Protein AF-A0A971FLY2-F1 (afdb_monomer_lite)

pLDDT: mean 79.95, std 14.12, range [25.27, 97.94]

Secondary structure (DSSP, 8-state):
--PPPPSHHHHHHHHHHHHHHHHHHHHHHHHTTT-HHHHHHHHHHHHHHHHHHHHHHT-TT-GGGS-GGGHHHHGGGHHHHHHHHHHHHHTHHHHHT--TTS---HHHHHHHHHHHTHHHHHHHHHHHHHHHHHHTTT-SSHHHHHHHHHHHHHHHHHHHHHHHHHTT--HHHHHHHHHHHHHHHHHHHS---TT-HHHHHHHHHHHHHHHHHHHTTHHHHHHHHHHHHHHHHHHTTTS-GGGEEEEEE-SS-EEEEEEETTEEEEEETTEEEEEES--HHHHHHHHHHHHH-TT--EEEEEESS-HHHHHHHHHSTT--EEEEE-SSTHHHHHHHHHTTTTS-TTEEE--S-HHHHHHH----EEEEEEEPPPS-SHHHHTTSSHHHHHHHHTTEEEEEEEEEEEE--SS---HHHHHHHHHHHHHHTTT-SEEEEE-SSEEEEEEESSS-----HHHHHHHHHTSTT-TTTS-HHHHHHHT-HHHHHHHHHHHHHHHHHS-GGGS--BTTB-HHHHHHHHHHHHHTT-HHHHHHHHHHHHTTTHHHHHHHHHHHHHHHHHHHH--S----THHHHHHHHHHHHHHHHHHHHHHHHHHHHH---TTTHHHHHHHHHHHHHHHHHHHHHHHHH-TTS-HHHHHHHHHHHHHHHHHHHHH-----HHHHHHHHHHHHHHHHHHHHHHHHHHHTTT--HHHHHHHHHHHHHHHHHHHHHHIIIIIHHHHHHHHHHHHHHHHHHHGGGGGSS----------HHHHHHHHHHHHHHHHHHHHHHHHHHHHHHHHHHHTT-HHHHHHHHHTT--EEEEEEE-TTS-EEEEEEEPPBTTB--EEEEEHHHHS---EETTEE-EEEEEE-TT-BEEEEEEEE----HHHHHHHHTTHHHHTT-BTTSS-TTTT-PPPTT-HHHHHHHHHHHHHHHHHHHHHTS----TT----THHHHHHHHHHHHHHHHHHHHHHHHHHHHHS--HHHHHHHHHHHIIIIIIIS-----HHHHHHHHTT-TT--S--HHHIIIIIHHHHHHHH-SHIIIII-HHHHHHHHHHHTSTT------HHHHHHHHHHHHHHHHHHHHHHHHH-SGGGGGG-HHHHHHSS---HHHHHHHHHHHHHHHHSTTHHHHHT-HHHHHHHHHTTT-TTGGGSPPP-GGG-TT---STT-TT-----HHHHHHHHHS--S--HHHHHHHHHHHHHHHHHHHHHHHHHHHHHHHHHHHHTS--------------HHHHHHHHHTTSS-HHHHHHHH--

Structure (mmCIF, N/CA/C/O backbone):
data_AF-A0A971FLY2-F1
#
_entry.id   AF-A0A971FLY2-F1
#
loop_
_atom_site.group_PDB
_atom_site.id
_atom_site.type_symbol
_atom_site.label_atom_id
_atom_site.label_alt_id
_atom_site.label_comp_id
_atom_site.label_asym_id
_atom_site.label_entity_id
_atom_site.label_seq_id
_atom_site.pdbx_PDB_ins_code
_atom_site.Cartn_x
_atom_site.Cartn_y
_atom_site.Cartn_z
_atom_site.occupancy
_atom_site.B_iso_or_equiv
_atom_site.auth_seq_id
_atom_site.auth_comp_id
_atom_site.auth_asym_id
_atom_site.auth_atom_id
_atom_site.pdbx_PDB_model_num
ATOM 1 N N . MET A 1 1 ? 51.383 16.672 13.434 1.00 31.58 1 MET A N 1
ATOM 2 C CA . MET A 1 1 ? 50.067 16.039 13.679 1.00 31.58 1 MET A CA 1
ATOM 3 C C . MET A 1 1 ? 49.059 16.599 12.680 1.00 31.58 1 MET A C 1
ATOM 5 O O . MET A 1 1 ? 48.449 17.626 12.949 1.00 31.58 1 MET A O 1
ATOM 9 N N . ASN A 1 2 ? 48.933 15.978 11.503 1.00 32.06 2 ASN A N 1
ATOM 10 C CA . ASN A 1 2 ? 47.839 16.275 10.571 1.00 32.06 2 ASN A CA 1
ATOM 11 C C . ASN A 1 2 ? 46.543 15.796 11.238 1.00 32.06 2 ASN A C 1
ATOM 13 O O . ASN A 1 2 ? 46.355 14.594 11.411 1.00 32.06 2 ASN A O 1
ATOM 17 N N . GLY A 1 3 ? 45.739 16.735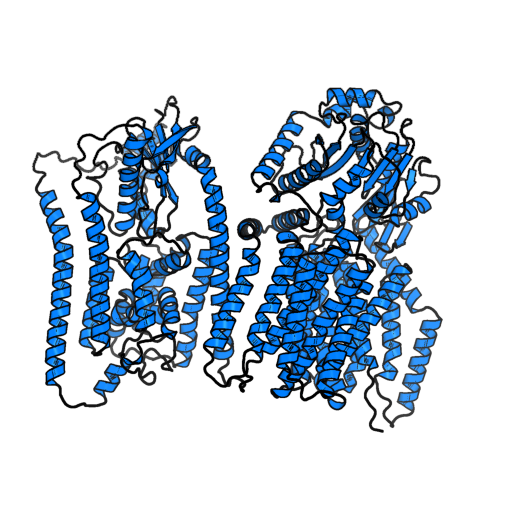 11.741 1.00 44.38 3 GLY A N 1
ATOM 18 C CA . GLY A 1 3 ? 44.607 16.446 12.621 1.00 44.38 3 GLY A CA 1
ATOM 19 C C . GLY A 1 3 ? 43.591 15.523 11.955 1.00 44.38 3 GLY A C 1
ATOM 20 O O . GLY A 1 3 ? 42.981 15.903 10.957 1.00 44.38 3 GLY A O 1
ATOM 21 N N . LYS A 1 4 ? 43.411 14.320 12.516 1.00 54.94 4 LYS A N 1
ATOM 22 C CA . LYS A 1 4 ? 42.285 13.437 12.189 1.00 54.94 4 LYS A CA 1
ATOM 23 C C . LYS A 1 4 ? 41.001 14.248 12.343 1.00 54.94 4 LYS A C 1
ATOM 25 O O . LYS A 1 4 ? 40.797 14.869 13.388 1.00 54.94 4 LYS A O 1
ATOM 30 N N . ARG A 1 5 ? 40.154 14.274 11.316 1.00 67.44 5 ARG A N 1
ATOM 31 C CA . ARG A 1 5 ? 38.862 14.955 11.413 1.00 67.44 5 ARG A CA 1
ATOM 32 C C . ARG A 1 5 ? 37.987 14.223 12.434 1.00 67.44 5 ARG A C 1
ATOM 34 O O . ARG A 1 5 ? 37.950 12.993 12.457 1.00 67.44 5 ARG A O 1
ATOM 41 N N . GLY A 1 6 ? 37.321 14.976 13.310 1.00 68.25 6 GLY A N 1
ATOM 42 C CA . GLY A 1 6 ? 36.473 14.412 14.362 1.00 68.25 6 GLY A CA 1
ATOM 43 C C . GLY A 1 6 ? 35.269 13.655 13.793 1.00 68.25 6 GLY A C 1
ATOM 44 O O . GLY A 1 6 ? 34.722 14.038 12.757 1.00 68.25 6 GLY A O 1
ATOM 45 N N . PHE A 1 7 ? 34.850 12.589 14.483 1.00 81.50 7 PHE A N 1
ATOM 46 C CA . PHE A 1 7 ? 33.647 11.806 14.157 1.00 81.50 7 PHE A CA 1
ATOM 47 C C . PHE A 1 7 ? 32.358 12.437 14.713 1.00 81.50 7 PHE A C 1
ATOM 49 O O . PHE A 1 7 ? 31.273 12.115 14.241 1.00 81.50 7 PHE A O 1
ATOM 56 N N . LEU A 1 8 ? 32.475 13.359 15.676 1.00 83.94 8 LEU A N 1
ATOM 57 C CA . LEU A 1 8 ? 31.347 14.000 16.358 1.00 83.94 8 LEU A CA 1
ATOM 58 C C . LEU A 1 8 ? 30.337 14.673 15.401 1.00 83.94 8 LEU A C 1
ATOM 60 O O . LEU A 1 8 ? 29.145 14.467 15.598 1.00 83.94 8 LEU A O 1
ATOM 64 N N . PRO A 1 9 ? 30.746 15.380 14.323 1.00 86.12 9 PRO A N 1
ATOM 65 C CA . PRO A 1 9 ? 29.791 15.945 13.364 1.00 86.12 9 PRO A CA 1
ATOM 66 C C . PRO A 1 9 ? 28.979 14.888 12.593 1.00 86.12 9 PRO A C 1
ATOM 68 O O . PRO A 1 9 ? 27.854 15.156 12.192 1.00 86.12 9 PRO A O 1
ATOM 71 N N . LEU A 1 10 ? 29.525 13.682 12.390 1.00 89.00 10 LEU A N 1
ATOM 72 C CA . LEU A 1 10 ? 28.806 12.582 11.729 1.00 89.00 10 LEU A CA 1
ATOM 73 C C . LEU A 1 10 ? 27.748 11.981 12.657 1.00 89.00 10 LEU A C 1
ATOM 75 O O . LEU A 1 10 ? 26.639 11.706 12.224 1.00 89.00 10 LEU A O 1
ATOM 79 N N . VAL A 1 11 ? 28.083 11.832 13.942 1.00 91.19 11 VAL A N 1
ATOM 80 C CA . VAL A 1 11 ? 27.124 11.427 14.982 1.00 91.19 11 VAL A CA 1
ATOM 81 C C . VAL A 1 11 ? 26.042 12.500 15.143 1.00 91.19 11 VAL A C 1
ATOM 83 O O . VAL A 1 11 ? 24.862 12.180 15.228 1.00 91.19 11 VAL A O 1
ATOM 86 N N . GLY A 1 12 ? 26.422 13.781 15.095 1.00 89.19 12 GLY A N 1
ATOM 87 C CA . GLY A 1 12 ? 25.486 14.905 15.116 1.00 89.19 12 GLY A CA 1
ATOM 88 C C . GLY A 1 12 ? 24.452 14.843 13.990 1.00 89.19 12 GLY A C 1
ATOM 89 O O . GLY A 1 12 ? 23.274 15.056 14.252 1.00 89.19 12 GLY A O 1
ATOM 90 N N . LEU A 1 13 ? 24.861 14.487 12.764 1.00 90.50 13 LEU A N 1
ATOM 91 C CA . LEU A 1 13 ? 23.954 14.363 11.614 1.00 90.50 13 LEU A CA 1
ATOM 92 C C . LEU A 1 13 ? 22.743 13.466 11.924 1.00 90.50 13 LEU A C 1
ATOM 94 O O . LEU A 1 13 ? 21.607 13.901 11.736 1.00 90.50 13 LEU A O 1
ATOM 98 N N . GLY A 1 14 ? 22.990 12.260 12.442 1.00 92.31 14 GLY A N 1
ATOM 99 C CA . GLY A 1 14 ? 21.924 11.322 12.797 1.00 92.31 14 GLY A CA 1
ATOM 100 C C . GLY A 1 14 ? 21.183 11.703 14.077 1.00 92.31 14 GLY A C 1
ATOM 101 O O . GLY A 1 14 ? 19.962 11.571 14.135 1.00 92.31 14 GLY A O 1
ATOM 102 N N . PHE A 1 15 ? 21.895 12.229 15.081 1.00 92.69 15 PHE A N 1
ATOM 103 C CA . PHE A 1 15 ? 21.306 12.667 16.352 1.00 92.69 15 PHE A CA 1
ATOM 104 C C . PHE A 1 15 ? 20.220 13.727 16.136 1.00 92.69 15 PHE A C 1
ATOM 106 O O . PHE A 1 15 ? 19.109 13.585 16.644 1.00 92.69 15 PHE A O 1
ATOM 113 N N . PHE A 1 16 ? 20.509 14.752 15.326 1.00 91.50 16 PHE A N 1
ATOM 114 C CA . PHE A 1 16 ? 19.536 15.797 15.000 1.00 91.50 16 PHE A CA 1
ATOM 115 C C . PHE A 1 16 ? 18.393 15.276 14.132 1.00 91.50 16 PHE A C 1
ATOM 117 O O . PHE A 1 16 ? 17.238 15.611 14.390 1.00 91.50 16 PHE A O 1
ATOM 124 N N . SER A 1 17 ? 18.698 14.438 13.135 1.00 92.06 17 SER A N 1
ATOM 125 C CA . SER A 1 17 ? 17.683 13.900 12.227 1.00 92.06 17 SER A CA 1
ATOM 126 C C . SER A 1 17 ? 16.636 13.064 12.971 1.00 92.06 17 SER A C 1
ATOM 128 O O . SER A 1 17 ? 15.443 13.302 12.789 1.00 92.06 17 SER A O 1
ATOM 130 N N . LEU A 1 18 ? 17.043 12.156 13.874 1.00 91.69 18 LEU A N 1
ATOM 131 C CA . LEU A 1 18 ? 16.077 11.285 14.555 1.00 91.69 18 LEU A CA 1
ATOM 132 C C . LEU A 1 18 ? 15.256 12.009 15.633 1.00 91.69 18 LEU A C 1
ATOM 134 O O . LEU A 1 18 ? 14.070 11.710 15.790 1.00 91.69 18 LEU A O 1
ATOM 138 N N . ILE A 1 19 ? 15.835 12.988 16.340 1.00 92.00 19 ILE A N 1
ATOM 139 C CA . ILE A 1 19 ? 15.063 13.840 17.262 1.00 92.00 19 ILE A CA 1
ATOM 140 C C . ILE A 1 19 ? 14.017 14.633 16.475 1.00 92.00 19 ILE A C 1
ATOM 142 O O . ILE A 1 19 ? 12.841 14.615 16.836 1.00 92.00 19 ILE A O 1
ATOM 146 N N . ALA A 1 20 ? 14.423 15.278 15.375 1.00 92.56 20 ALA A N 1
ATOM 147 C CA . ALA A 1 20 ? 13.507 16.021 14.519 1.00 92.56 20 ALA A CA 1
ATOM 148 C C . ALA A 1 20 ? 12.395 15.120 13.963 1.00 92.56 20 ALA A C 1
ATOM 150 O O . ALA A 1 20 ? 11.225 15.472 14.078 1.00 92.56 20 ALA A O 1
ATOM 151 N N . GLN A 1 21 ? 12.737 13.939 13.435 1.00 91.88 21 GLN A N 1
ATOM 152 C CA . GLN A 1 21 ? 11.761 12.972 12.930 1.00 91.88 21 GLN A CA 1
ATOM 153 C C . GLN A 1 21 ? 10.754 12.571 14.010 1.00 91.88 21 GLN A C 1
ATOM 155 O O . GLN A 1 21 ? 9.556 12.585 13.751 1.00 91.88 21 GLN A O 1
ATOM 160 N N . SER A 1 22 ? 11.225 12.252 15.219 1.00 88.75 22 SER A N 1
ATOM 161 C CA . SER A 1 22 ? 10.370 11.781 16.316 1.00 88.75 22 SER A CA 1
ATOM 162 C C . SER A 1 22 ? 9.394 12.857 16.795 1.00 88.75 22 SER A C 1
ATOM 164 O O . SER A 1 22 ? 8.237 12.552 17.071 1.00 88.75 22 SER A O 1
ATOM 166 N N . LEU A 1 23 ? 9.836 14.115 16.884 1.00 88.81 23 LEU A N 1
ATOM 167 C CA . LEU A 1 23 ? 8.978 15.230 17.290 1.00 88.81 23 LEU A CA 1
ATOM 168 C C . LEU A 1 23 ? 7.969 15.597 16.192 1.00 88.81 23 LEU A C 1
ATOM 170 O O . LEU A 1 23 ? 6.772 15.643 16.454 1.00 88.81 23 LEU A O 1
ATOM 174 N N . LEU A 1 24 ? 8.435 15.770 14.951 1.00 91.06 24 LEU A N 1
ATOM 175 C CA . LEU A 1 24 ? 7.582 16.160 13.822 1.00 91.06 24 LEU A CA 1
ATOM 176 C C . LEU A 1 24 ? 6.580 15.062 13.450 1.00 91.06 24 LEU A C 1
ATOM 178 O O . LEU A 1 24 ? 5.467 15.364 13.030 1.00 91.06 24 LEU A O 1
ATOM 182 N N . PHE A 1 25 ? 6.940 13.789 13.634 1.00 87.62 25 PHE A N 1
ATOM 183 C CA . PHE A 1 25 ? 6.008 12.675 13.474 1.00 87.62 25 PHE A CA 1
ATOM 184 C C . PHE A 1 25 ? 4.815 12.793 14.427 1.00 87.62 25 PHE A C 1
ATOM 186 O O . PHE A 1 25 ? 3.678 12.587 14.012 1.00 87.62 25 PHE A O 1
ATOM 193 N N . ARG A 1 26 ? 5.053 13.170 15.689 1.00 82.44 26 ARG A N 1
ATOM 194 C CA . ARG A 1 26 ? 3.982 13.357 16.679 1.00 82.44 26 ARG A CA 1
ATOM 195 C C . ARG A 1 26 ? 3.062 14.512 16.289 1.00 82.44 26 ARG A C 1
ATOM 197 O O . ARG A 1 26 ? 1.848 14.359 16.384 1.00 82.44 26 ARG A O 1
ATOM 204 N N . ASP A 1 27 ? 3.629 15.611 15.793 1.00 85.06 27 ASP A N 1
ATOM 205 C CA . ASP A 1 27 ? 2.851 16.752 15.296 1.00 85.06 27 ASP A CA 1
ATOM 206 C C . ASP A 1 27 ? 1.989 16.358 14.086 1.00 85.06 27 ASP A C 1
ATOM 208 O O . ASP A 1 27 ? 0.821 16.736 14.003 1.00 85.06 27 ASP A O 1
ATOM 212 N N . VAL A 1 28 ? 2.539 15.556 13.166 1.00 86.00 28 VAL A N 1
ATOM 213 C CA . VAL A 1 28 ? 1.814 15.013 12.008 1.00 86.00 28 VAL A CA 1
ATOM 214 C C . VAL A 1 28 ? 0.659 14.125 12.463 1.00 86.00 28 VAL A C 1
ATOM 216 O O . VAL A 1 28 ? -0.482 14.380 12.093 1.00 86.00 28 VAL A O 1
ATOM 219 N N . VAL A 1 29 ? 0.922 13.123 13.301 1.00 79.75 29 VAL A N 1
ATOM 220 C CA . VAL A 1 29 ? -0.111 12.195 13.787 1.00 79.75 29 VAL A CA 1
ATOM 221 C C . VAL A 1 29 ? -1.239 12.946 14.505 1.00 79.75 29 VAL A C 1
ATOM 223 O O . VAL A 1 29 ? -2.405 12.651 14.264 1.00 79.75 29 VAL A O 1
ATOM 226 N N . ALA A 1 30 ? -0.914 13.959 15.314 1.00 77.12 30 ALA A N 1
ATOM 227 C CA . ALA A 1 30 ? -1.916 14.793 15.979 1.00 77.12 30 ALA A CA 1
ATOM 228 C C . ALA A 1 30 ? -2.708 15.686 15.004 1.00 77.12 30 ALA A C 1
ATOM 230 O O . ALA A 1 30 ? -3.897 15.908 15.204 1.00 77.12 30 ALA A O 1
ATOM 231 N N . THR A 1 31 ? -2.071 16.199 13.948 1.00 80.25 31 THR A N 1
ATOM 232 C CA . THR A 1 31 ? -2.712 17.091 12.963 1.00 80.25 31 THR A CA 1
ATOM 233 C C . THR A 1 31 ? -3.657 16.345 12.016 1.00 80.25 31 THR A C 1
ATOM 235 O O . THR A 1 31 ? -4.671 16.904 11.595 1.00 80.25 31 THR A O 1
ATOM 238 N N . PHE A 1 32 ? -3.324 15.095 11.684 1.00 77.81 32 PHE A N 1
ATOM 239 C CA . PHE A 1 32 ? -4.091 14.226 10.786 1.00 77.81 32 PHE A CA 1
ATOM 240 C C . PHE A 1 32 ? -4.871 13.137 11.547 1.00 77.81 32 PHE A C 1
ATOM 242 O O . PHE A 1 32 ? -5.014 12.018 11.054 1.00 77.81 32 PHE A O 1
ATOM 249 N N . GLU A 1 33 ? -5.357 13.465 12.751 1.00 72.00 33 GLU A N 1
ATOM 250 C CA . GLU A 1 33 ? -6.375 12.690 13.484 1.00 72.00 33 GLU A CA 1
ATOM 251 C C . GLU A 1 33 ? -5.993 11.218 13.739 1.00 72.00 33 GLU A C 1
ATOM 253 O O . GLU A 1 33 ? -6.829 10.321 13.696 1.00 72.00 33 GLU A O 1
ATOM 258 N N . TYR A 1 34 ? -4.713 10.943 14.008 1.00 68.50 34 TYR A N 1
ATOM 259 C CA . TYR A 1 34 ? -4.209 9.600 14.324 1.00 68.50 34 TYR A CA 1
ATOM 260 C C . TYR A 1 34 ? -4.467 8.536 13.240 1.00 68.50 34 TYR A C 1
ATOM 262 O O . TYR A 1 34 ? -4.506 7.338 13.525 1.00 68.50 34 TYR A O 1
ATOM 270 N N . ASN A 1 35 ? -4.590 8.950 11.976 1.00 69.69 35 ASN A N 1
ATOM 271 C CA . ASN A 1 35 ? -4.786 8.025 10.866 1.00 69.69 35 ASN A CA 1
ATOM 272 C C . ASN A 1 35 ? -3.517 7.190 10.588 1.00 69.69 35 ASN A C 1
ATOM 274 O O . ASN A 1 35 ? -2.495 7.710 10.131 1.00 69.69 35 ASN A O 1
ATOM 278 N N . GLU A 1 36 ? -3.597 5.873 10.796 1.00 66.75 36 GLU A N 1
ATOM 279 C CA . GLU A 1 36 ? -2.497 4.919 10.567 1.00 66.75 36 GLU A CA 1
ATOM 280 C C . GLU A 1 36 ? -2.050 4.869 9.096 1.00 66.75 36 GLU A C 1
ATOM 282 O O . GLU A 1 36 ? -0.862 4.693 8.811 1.00 66.75 36 GLU A O 1
ATOM 287 N N . LEU A 1 37 ? -2.964 5.115 8.141 1.00 70.06 37 LEU A N 1
ATOM 288 C CA . LEU A 1 37 ? -2.598 5.258 6.725 1.00 70.06 37 LEU A CA 1
ATOM 289 C C . LEU A 1 37 ? -1.616 6.426 6.537 1.00 70.06 37 LEU A C 1
ATOM 291 O O . LEU A 1 37 ? -0.735 6.364 5.680 1.00 70.06 37 LEU A O 1
ATOM 295 N N . GLY A 1 38 ? -1.715 7.464 7.373 1.00 74.25 38 GLY A N 1
ATOM 296 C CA . GLY A 1 38 ? -0.795 8.597 7.408 1.00 74.25 38 GLY A CA 1
ATOM 297 C C . GLY A 1 38 ? 0.612 8.251 7.895 1.00 74.25 38 GLY A C 1
ATOM 298 O O . GLY A 1 38 ? 1.561 8.895 7.453 1.00 74.25 38 GLY A O 1
ATOM 299 N N . ILE A 1 39 ? 0.800 7.211 8.718 1.00 79.38 39 ILE A N 1
ATOM 300 C CA . ILE A 1 39 ? 2.128 6.811 9.222 1.00 79.38 39 ILE A CA 1
ATOM 301 C C . ILE A 1 39 ? 2.997 6.268 8.085 1.00 79.38 39 ILE A C 1
ATOM 303 O O . ILE A 1 39 ? 4.130 6.718 7.892 1.00 79.38 39 ILE A O 1
ATOM 307 N N . GLY A 1 40 ? 2.458 5.337 7.290 1.00 83.62 40 GLY A N 1
ATOM 308 C CA . GLY A 1 40 ? 3.162 4.797 6.122 1.00 83.62 40 GLY A CA 1
ATOM 309 C C . GLY A 1 40 ? 3.532 5.896 5.122 1.00 83.62 40 GLY A C 1
ATOM 310 O O . GLY A 1 40 ? 4.648 5.920 4.602 1.00 83.62 40 GLY A O 1
ATOM 311 N N . VAL A 1 41 ? 2.629 6.860 4.915 1.00 87.44 41 VAL A N 1
ATOM 312 C CA . VAL A 1 41 ? 2.837 8.020 4.032 1.00 87.44 41 VAL A CA 1
ATOM 313 C C . VAL A 1 41 ? 3.878 8.980 4.595 1.00 87.44 41 VAL A C 1
ATOM 315 O O . VAL A 1 41 ? 4.720 9.464 3.840 1.00 87.44 41 VAL A O 1
ATOM 318 N N . PHE A 1 42 ? 3.855 9.246 5.903 1.00 90.38 42 PHE A N 1
ATOM 319 C CA . PHE A 1 42 ? 4.837 10.093 6.569 1.00 90.38 42 PHE A CA 1
ATOM 320 C C . PHE A 1 42 ? 6.245 9.554 6.334 1.00 90.38 42 PHE A C 1
ATOM 322 O O . PHE A 1 42 ? 7.096 10.278 5.814 1.00 90.38 42 PHE A O 1
ATOM 329 N N . TYR A 1 43 ? 6.471 8.274 6.645 1.00 90.69 43 TYR A N 1
ATOM 330 C CA . TYR A 1 43 ? 7.772 7.642 6.456 1.00 90.69 43 TYR A CA 1
ATOM 331 C C . TYR A 1 43 ? 8.163 7.551 4.981 1.00 90.69 43 TYR A C 1
ATOM 333 O O . TYR A 1 43 ? 9.319 7.808 4.642 1.00 90.69 43 TYR A O 1
ATOM 341 N N . ALA A 1 44 ? 7.211 7.248 4.094 1.00 93.81 44 ALA A N 1
ATOM 342 C CA . ALA A 1 44 ? 7.450 7.240 2.656 1.00 93.81 44 ALA A CA 1
ATOM 343 C C . ALA A 1 44 ? 7.914 8.610 2.144 1.00 93.81 44 ALA A C 1
ATOM 345 O O . ALA A 1 44 ? 8.932 8.706 1.463 1.00 93.81 44 ALA A O 1
ATOM 346 N N . SER A 1 45 ? 7.199 9.674 2.510 1.00 94.31 45 SER A N 1
ATOM 347 C CA . SER A 1 45 ? 7.532 11.052 2.149 1.00 94.31 45 SER A CA 1
ATOM 348 C C . SER A 1 45 ? 8.880 11.486 2.736 1.00 94.31 45 SER A C 1
ATOM 350 O O . SER A 1 45 ? 9.734 11.999 2.013 1.00 94.31 45 SER A O 1
ATOM 352 N N . TRP A 1 46 ? 9.109 11.216 4.025 1.00 95.19 46 TRP A N 1
ATOM 353 C CA . TRP A 1 46 ? 10.360 11.518 4.724 1.00 95.19 46 TRP A CA 1
ATOM 354 C C . TRP A 1 46 ? 11.567 10.890 4.012 1.00 95.19 46 TRP A C 1
ATOM 356 O O . TRP A 1 46 ? 12.505 11.581 3.617 1.00 95.19 46 TRP A O 1
ATOM 366 N N . LEU A 1 47 ? 11.525 9.579 3.763 1.00 95.69 47 LEU A N 1
ATOM 367 C CA . LEU A 1 47 ? 12.615 8.859 3.103 1.00 95.69 47 LEU A CA 1
ATOM 368 C C . LEU A 1 47 ? 12.782 9.270 1.629 1.00 95.69 47 LEU A C 1
ATOM 370 O O . LEU A 1 47 ? 13.907 9.368 1.139 1.00 95.69 47 LEU A O 1
ATOM 374 N N . LEU A 1 48 ? 11.690 9.584 0.926 1.00 96.06 48 LEU A N 1
ATOM 375 C CA . LEU A 1 48 ? 11.744 10.066 -0.456 1.00 96.06 48 LEU A CA 1
ATOM 376 C C . LEU A 1 48 ? 12.467 11.418 -0.560 1.00 96.06 48 LEU A C 1
ATOM 378 O O . LEU A 1 48 ? 13.273 11.618 -1.473 1.00 96.06 48 LEU A O 1
ATOM 382 N N . TRP A 1 49 ? 12.248 12.330 0.388 1.00 96.69 49 TRP A N 1
ATOM 383 C CA . TRP A 1 49 ? 12.984 13.593 0.435 1.00 96.69 49 TRP A CA 1
ATOM 384 C C . TRP A 1 49 ? 14.455 13.420 0.795 1.00 96.69 49 TRP A C 1
ATOM 386 O O . TRP A 1 49 ? 15.281 14.129 0.218 1.00 96.69 49 TRP A O 1
ATOM 396 N N . ILE A 1 50 ? 14.811 12.455 1.650 1.00 96.56 50 ILE A N 1
ATOM 397 C CA . ILE A 1 50 ? 16.219 12.089 1.876 1.00 96.56 50 ILE A CA 1
ATOM 398 C C . ILE A 1 50 ? 16.850 11.608 0.560 1.00 96.56 50 ILE A C 1
ATOM 400 O O . ILE A 1 50 ? 17.907 12.108 0.163 1.00 96.56 50 ILE A O 1
ATOM 404 N N . ALA A 1 51 ? 16.169 10.735 -0.190 1.00 96.31 51 ALA A N 1
ATOM 405 C CA . ALA A 1 51 ? 16.655 10.263 -1.486 1.00 96.31 51 ALA A CA 1
ATOM 406 C C . ALA A 1 51 ? 16.864 11.417 -2.487 1.00 96.31 51 ALA A C 1
ATOM 408 O O . ALA A 1 51 ? 17.888 11.479 -3.179 1.00 96.31 51 ALA A O 1
ATOM 409 N N . LEU A 1 52 ? 15.919 12.364 -2.549 1.00 95.44 52 LEU A N 1
ATOM 410 C CA . LEU A 1 52 ? 16.020 13.568 -3.380 1.00 95.44 52 LEU A CA 1
ATOM 411 C C . LEU A 1 52 ? 17.157 14.491 -2.921 1.00 95.44 52 LEU A C 1
ATOM 413 O O . LEU A 1 52 ? 17.907 14.997 -3.759 1.00 95.44 52 LEU A O 1
ATOM 417 N N . GLY A 1 53 ? 17.333 14.669 -1.612 1.00 94.62 53 GLY A N 1
ATOM 418 C CA . GLY A 1 53 ? 18.439 15.415 -1.016 1.00 94.62 53 GLY A CA 1
ATOM 419 C C . GLY A 1 53 ? 19.793 14.831 -1.412 1.00 94.62 53 GLY A C 1
ATOM 420 O O . GLY A 1 53 ? 20.648 15.549 -1.938 1.00 94.62 53 GLY A O 1
ATOM 421 N N . ALA A 1 54 ? 19.958 13.513 -1.279 1.00 93.81 54 ALA A N 1
ATOM 422 C CA . ALA A 1 54 ? 21.165 12.797 -1.690 1.00 93.81 54 ALA A CA 1
ATOM 423 C C . ALA A 1 54 ? 21.406 12.916 -3.205 1.00 93.81 54 ALA A C 1
ATOM 425 O O . ALA A 1 54 ? 22.534 13.144 -3.662 1.00 93.81 54 ALA A O 1
ATOM 426 N N . TRP A 1 55 ? 20.336 12.853 -4.006 1.00 91.38 55 TRP A N 1
ATOM 427 C CA . TRP A 1 55 ? 20.398 13.044 -5.453 1.00 91.38 55 TRP A CA 1
ATOM 428 C C . TRP A 1 55 ? 20.844 14.452 -5.858 1.00 91.38 55 TRP A C 1
ATOM 430 O O . TRP A 1 55 ? 21.622 14.597 -6.805 1.00 91.38 55 TRP A O 1
ATOM 440 N N . VAL A 1 56 ? 20.384 15.495 -5.165 1.00 90.81 56 VAL A N 1
ATOM 441 C CA . VAL A 1 56 ? 20.844 16.873 -5.394 1.00 90.81 56 VAL A CA 1
ATOM 442 C C . VAL A 1 56 ? 22.285 17.040 -4.912 1.00 90.81 56 VAL A C 1
ATOM 444 O O . VAL A 1 56 ? 23.116 17.560 -5.662 1.00 90.81 56 VAL A O 1
ATOM 447 N N . GLY A 1 57 ? 22.615 16.513 -3.729 1.00 85.88 57 GLY A N 1
ATOM 448 C CA . GLY A 1 57 ? 23.956 16.540 -3.137 1.00 85.88 57 GLY A CA 1
ATOM 449 C C . GLY A 1 57 ? 25.032 15.860 -3.997 1.00 85.88 57 GLY A C 1
ATOM 450 O O . GLY A 1 57 ? 26.219 16.169 -3.876 1.00 85.88 57 GLY A O 1
ATOM 451 N N . ARG A 1 58 ? 24.639 14.995 -4.945 1.00 84.62 58 ARG A N 1
ATOM 452 C CA . ARG A 1 58 ? 25.553 14.363 -5.914 1.00 84.62 58 ARG A CA 1
ATOM 453 C C . ARG A 1 58 ? 26.073 15.307 -7.009 1.00 84.62 58 ARG A C 1
ATOM 455 O O . ARG A 1 58 ? 27.014 14.935 -7.713 1.00 84.62 58 ARG A O 1
ATOM 462 N N . ARG A 1 59 ? 25.448 16.471 -7.247 1.00 82.81 59 ARG A N 1
ATOM 463 C CA . ARG A 1 59 ? 25.800 17.369 -8.370 1.00 82.81 59 ARG A CA 1
ATOM 464 C C . ARG A 1 59 ? 27.152 18.055 -8.127 1.00 82.81 59 ARG A C 1
ATOM 466 O O . ARG A 1 59 ? 27.426 18.552 -7.042 1.00 82.81 59 ARG A O 1
ATOM 473 N N . GLU A 1 60 ? 28.022 18.070 -9.139 1.00 69.44 60 GLU A N 1
ATOM 474 C CA . GLU A 1 60 ? 29.385 18.636 -9.042 1.00 69.44 60 GLU A CA 1
ATOM 475 C C . GLU A 1 60 ? 29.421 20.168 -9.026 1.00 69.44 60 GLU A C 1
ATOM 477 O O . GLU A 1 60 ? 30.355 20.756 -8.487 1.00 69.44 60 GLU A O 1
ATOM 482 N N . SER A 1 61 ? 28.390 20.820 -9.569 1.00 68.38 61 SER A N 1
ATOM 483 C CA . SER A 1 61 ? 28.310 22.277 -9.706 1.00 68.38 61 SER A CA 1
ATOM 484 C C . SER A 1 61 ? 28.065 23.030 -8.393 1.00 68.38 61 SER A C 1
ATOM 486 O O . SER A 1 61 ? 28.149 24.256 -8.374 1.00 68.38 61 SER A O 1
ATOM 488 N N . LEU A 1 62 ? 27.764 22.334 -7.293 1.00 67.69 62 LEU A N 1
ATOM 489 C CA . LEU A 1 62 ? 27.385 22.972 -6.035 1.00 67.69 62 LEU A CA 1
ATOM 490 C C . LEU A 1 62 ? 28.618 23.477 -5.256 1.00 67.69 62 LEU A C 1
ATOM 492 O O . LEU A 1 62 ? 29.518 22.685 -4.955 1.00 67.69 62 LEU A O 1
ATOM 496 N N . PRO A 1 63 ? 28.668 24.766 -4.858 1.00 59.97 63 PRO A N 1
ATOM 497 C CA . PRO A 1 63 ? 29.819 25.349 -4.158 1.00 59.97 63 PRO A CA 1
ATOM 498 C C . PRO A 1 63 ? 30.092 24.681 -2.800 1.00 59.97 63 PRO A C 1
ATOM 500 O O . PRO A 1 63 ? 31.252 24.498 -2.428 1.00 59.97 63 PRO A O 1
ATOM 503 N N . LEU A 1 64 ? 29.041 24.208 -2.123 1.00 59.34 64 LEU A N 1
ATOM 504 C CA . LEU A 1 64 ? 29.098 23.462 -0.857 1.00 59.34 64 LEU A CA 1
ATOM 505 C C . LEU A 1 64 ? 29.878 22.133 -0.963 1.00 59.34 64 LEU A C 1
ATOM 507 O O . LEU A 1 64 ? 30.387 21.639 0.039 1.00 59.34 64 LEU A O 1
ATOM 511 N N . ARG A 1 65 ? 30.063 21.578 -2.174 1.00 62.12 65 ARG A N 1
ATOM 512 C CA . ARG A 1 65 ? 30.867 20.363 -2.406 1.00 62.12 65 ARG A CA 1
ATOM 513 C C . ARG A 1 65 ? 32.381 20.629 -2.402 1.00 62.12 65 ARG A C 1
ATOM 515 O O . ARG A 1 65 ? 33.171 19.697 -2.227 1.00 62.12 65 ARG A O 1
ATOM 522 N N . LYS A 1 66 ? 32.816 21.881 -2.596 1.00 61.00 66 LYS A N 1
ATOM 523 C CA . LYS A 1 66 ? 34.242 22.219 -2.771 1.00 61.00 66 LYS A CA 1
ATOM 524 C C . LYS A 1 66 ? 35.026 22.270 -1.452 1.00 61.00 66 LYS A C 1
ATOM 526 O O . LYS A 1 66 ? 36.231 22.027 -1.470 1.00 61.00 66 LYS A O 1
ATOM 531 N N . GLY A 1 67 ? 34.374 22.511 -0.309 1.00 66.88 67 GLY A N 1
ATOM 532 C CA . GLY A 1 67 ? 35.047 22.675 0.986 1.00 66.88 67 GLY A CA 1
ATOM 533 C C . GLY A 1 67 ? 34.515 21.755 2.083 1.00 66.88 67 GLY A C 1
ATOM 534 O O . GLY A 1 67 ? 33.471 22.027 2.658 1.00 66.88 67 GLY A O 1
ATOM 535 N N . ALA A 1 68 ? 35.278 20.725 2.470 1.00 70.62 68 ALA A N 1
ATOM 536 C CA . ALA A 1 68 ? 34.865 19.810 3.545 1.00 70.62 68 ALA A CA 1
ATOM 537 C C . ALA A 1 68 ? 34.692 20.510 4.917 1.00 70.62 68 ALA A C 1
ATOM 539 O O . ALA A 1 68 ? 33.943 20.031 5.757 1.00 70.62 68 ALA A O 1
ATOM 540 N N . ALA A 1 69 ? 35.348 21.656 5.139 1.00 73.69 69 ALA A N 1
ATOM 541 C CA . ALA A 1 69 ? 35.246 22.441 6.376 1.00 73.69 69 ALA A CA 1
ATOM 542 C C . ALA A 1 69 ? 33.844 23.025 6.644 1.00 73.69 69 ALA A C 1
ATOM 544 O O . ALA A 1 69 ? 33.566 23.421 7.771 1.00 73.69 69 ALA A O 1
ATOM 545 N N . TRP A 1 70 ? 32.967 23.058 5.635 1.00 77.25 70 TRP A N 1
ATOM 546 C CA . TRP A 1 70 ? 31.590 23.540 5.768 1.00 77.25 70 TRP A CA 1
ATOM 547 C C . TRP A 1 70 ? 30.630 22.520 6.388 1.00 77.25 70 TRP A C 1
ATOM 549 O O . TRP A 1 70 ? 29.534 22.903 6.781 1.00 77.25 70 TRP A O 1
ATOM 559 N N . PHE A 1 71 ? 31.015 21.245 6.508 1.00 83.38 71 PHE A N 1
ATOM 560 C CA . PHE A 1 71 ? 30.099 20.204 6.978 1.00 83.38 71 PHE A CA 1
ATOM 561 C C . PHE A 1 71 ? 29.597 20.424 8.422 1.00 83.38 71 PHE A C 1
ATOM 563 O O . PHE A 1 71 ? 28.383 20.449 8.609 1.00 83.38 71 PHE A O 1
ATOM 570 N N . PRO A 1 72 ? 30.454 20.663 9.439 1.00 83.94 72 PRO A N 1
ATOM 571 C CA . PRO A 1 72 ? 29.971 20.897 10.802 1.00 83.94 72 PRO A CA 1
ATOM 572 C C . PRO A 1 72 ? 29.037 22.112 10.970 1.00 83.94 72 PRO A C 1
ATOM 574 O O . PRO A 1 72 ? 27.979 21.937 11.571 1.00 83.94 72 PRO A O 1
ATOM 577 N N . PRO A 1 73 ? 29.338 23.323 10.445 1.00 83.56 73 PRO A N 1
ATOM 578 C CA . PRO A 1 73 ? 28.407 24.447 10.560 1.00 83.56 73 PRO A CA 1
ATOM 579 C C . PRO A 1 73 ? 27.124 24.255 9.739 1.00 83.56 73 PRO A C 1
ATOM 581 O O . PRO A 1 73 ? 26.095 24.820 10.098 1.00 83.56 73 PRO A O 1
ATOM 584 N N . ALA A 1 74 ? 27.140 23.434 8.681 1.00 85.94 74 ALA A N 1
ATOM 585 C CA . ALA A 1 74 ? 25.936 23.125 7.910 1.00 85.94 74 ALA A CA 1
ATOM 586 C C . ALA A 1 74 ? 24.880 22.343 8.716 1.00 85.94 74 ALA A C 1
ATOM 588 O O . ALA A 1 74 ? 23.702 22.413 8.375 1.00 85.94 74 ALA A O 1
ATOM 589 N N . LEU A 1 75 ? 25.257 21.672 9.816 1.00 87.38 75 LEU A N 1
ATOM 590 C CA . LEU A 1 75 ? 24.300 21.017 10.720 1.00 87.38 75 LEU A CA 1
ATOM 591 C C . LEU A 1 75 ? 23.349 22.015 11.401 1.00 87.38 75 LEU A C 1
ATOM 593 O O . LEU A 1 75 ? 22.231 21.646 11.742 1.00 87.38 75 LEU A O 1
ATOM 597 N N . LEU A 1 76 ? 23.733 23.290 11.550 1.00 88.62 76 LEU A N 1
ATOM 598 C CA . LEU A 1 76 ? 22.839 24.309 12.117 1.00 88.62 76 LEU A CA 1
ATOM 599 C C . LEU A 1 76 ? 21.623 24.596 11.237 1.00 88.62 76 LEU A C 1
ATOM 601 O O . LEU A 1 76 ? 20.630 25.114 11.741 1.00 88.62 76 LEU A O 1
ATOM 605 N N . ALA A 1 77 ? 21.665 24.235 9.950 1.00 90.88 77 ALA A N 1
ATOM 606 C CA . ALA A 1 77 ? 20.520 24.373 9.059 1.00 90.88 77 ALA A CA 1
ATOM 607 C C . ALA A 1 77 ? 19.324 23.497 9.486 1.00 90.88 77 ALA A C 1
ATOM 609 O O . ALA A 1 77 ? 18.201 23.786 9.077 1.00 90.88 77 ALA A O 1
ATOM 610 N N . TYR A 1 78 ? 19.520 22.496 10.360 1.00 90.81 78 TYR A N 1
ATOM 611 C CA . TYR A 1 78 ? 18.415 21.734 10.949 1.00 90.81 78 TYR A CA 1
ATOM 612 C C . TYR A 1 78 ? 17.472 22.593 11.794 1.00 90.81 78 TYR A C 1
ATOM 614 O O . TYR A 1 78 ? 16.284 22.298 11.841 1.00 90.81 78 TYR A O 1
ATOM 622 N N . ILE A 1 79 ? 17.967 23.665 12.424 1.00 91.12 79 ILE A N 1
ATOM 623 C CA . ILE A 1 79 ? 17.147 24.551 13.261 1.00 91.12 79 ILE A CA 1
ATOM 624 C C . ILE A 1 79 ? 16.078 25.269 12.416 1.00 91.12 79 ILE A C 1
ATOM 626 O O . ILE A 1 79 ? 14.892 25.054 12.669 1.00 91.12 79 ILE A O 1
ATOM 630 N N . PRO A 1 80 ? 16.430 26.073 11.388 1.00 94.38 80 PRO A N 1
ATOM 631 C CA . PRO A 1 80 ? 15.425 26.707 10.540 1.00 94.38 80 PRO A CA 1
ATOM 632 C C . PRO A 1 80 ? 14.615 25.691 9.724 1.00 94.38 80 PRO A C 1
ATOM 634 O O . PRO A 1 80 ? 13.435 25.931 9.491 1.00 94.38 80 PRO A O 1
ATOM 637 N N . ALA A 1 81 ? 15.197 24.551 9.326 1.00 94.50 81 ALA A N 1
ATOM 638 C CA . ALA A 1 81 ? 14.456 23.500 8.627 1.00 94.50 81 ALA A CA 1
ATOM 639 C C . ALA A 1 81 ? 13.354 22.886 9.507 1.00 94.50 81 ALA A C 1
ATOM 641 O O . ALA A 1 81 ? 12.230 22.722 9.039 1.00 94.50 81 ALA A O 1
ATOM 642 N N . PHE A 1 82 ? 13.648 22.599 10.780 1.00 94.31 82 PHE A N 1
ATOM 643 C CA . PHE A 1 82 ? 12.660 22.101 11.735 1.00 94.31 82 PHE A CA 1
ATOM 644 C C . PHE A 1 82 ? 11.562 23.129 11.984 1.00 94.31 82 PHE A C 1
ATOM 646 O O . PHE A 1 82 ? 10.392 22.779 11.909 1.00 94.31 82 PHE A O 1
ATOM 653 N N . LEU A 1 83 ? 11.920 24.394 12.239 1.00 92.94 83 LEU A N 1
ATOM 654 C CA . LEU A 1 83 ? 10.936 25.456 12.476 1.00 92.94 83 LEU A CA 1
ATOM 655 C C . LEU A 1 83 ? 9.997 25.624 11.278 1.00 92.94 83 LEU A C 1
ATOM 657 O O . LEU A 1 83 ? 8.784 25.681 11.456 1.00 92.94 83 LEU A O 1
ATOM 661 N N . LEU A 1 84 ? 10.550 25.645 10.062 1.00 94.62 84 LEU A N 1
ATOM 662 C CA . LEU A 1 84 ? 9.759 25.708 8.838 1.00 94.62 84 LEU A CA 1
ATOM 663 C C . LEU A 1 84 ? 8.817 24.506 8.722 1.00 94.62 84 LEU A C 1
ATOM 665 O O . LEU A 1 84 ? 7.626 24.685 8.490 1.00 94.62 84 LEU A O 1
ATOM 669 N N . GLN A 1 85 ? 9.335 23.290 8.900 1.00 95.38 85 GLN A N 1
ATOM 670 C CA . GLN A 1 85 ? 8.539 22.070 8.795 1.00 95.38 85 GLN A CA 1
ATOM 671 C C . GLN A 1 85 ? 7.440 22.009 9.860 1.00 95.38 85 GLN A C 1
ATOM 673 O O . GLN A 1 85 ? 6.294 21.731 9.528 1.00 95.38 85 GLN A O 1
ATOM 678 N N . HIS A 1 86 ? 7.752 22.332 11.113 1.00 92.00 86 HIS A N 1
ATOM 679 C CA . HIS A 1 86 ? 6.779 22.384 12.198 1.00 92.00 86 HIS A CA 1
ATOM 680 C C . HIS A 1 86 ? 5.664 23.404 11.910 1.00 92.00 86 HIS A C 1
ATOM 682 O O . HIS A 1 86 ? 4.488 23.062 12.001 1.00 92.00 86 HIS A O 1
ATOM 688 N N . VAL A 1 87 ? 6.008 24.620 11.460 1.00 90.44 87 VAL A N 1
ATOM 689 C CA . VAL A 1 87 ? 5.019 25.641 11.062 1.00 90.44 87 VAL A CA 1
ATOM 690 C C . VAL A 1 87 ? 4.126 25.149 9.919 1.00 90.44 87 VAL A C 1
ATOM 692 O O . VAL A 1 87 ? 2.919 25.388 9.943 1.00 90.44 87 VAL A O 1
ATOM 695 N N . LEU A 1 88 ? 4.689 24.447 8.933 1.00 92.62 88 LEU A N 1
ATOM 696 C CA . LEU A 1 88 ? 3.917 23.852 7.842 1.00 92.62 88 LEU A CA 1
ATOM 697 C C . LEU A 1 88 ? 2.958 22.755 8.341 1.00 92.62 88 LEU A C 1
ATOM 699 O O . LEU A 1 88 ? 1.827 22.694 7.863 1.00 92.62 88 LEU A O 1
ATOM 703 N N . ILE A 1 89 ? 3.373 21.928 9.311 1.00 90.38 89 ILE A N 1
ATOM 704 C CA . ILE A 1 89 ? 2.529 20.875 9.906 1.00 90.38 89 ILE A CA 1
ATOM 705 C C . ILE A 1 89 ? 1.358 21.492 10.671 1.00 90.38 89 ILE A C 1
ATOM 707 O O . ILE A 1 89 ? 0.208 21.203 10.362 1.00 90.38 89 ILE A O 1
ATOM 711 N N . ILE A 1 90 ? 1.612 22.385 11.631 1.00 85.56 90 ILE A N 1
ATOM 712 C CA . ILE A 1 90 ? 0.546 22.919 12.500 1.00 85.56 90 ILE A CA 1
ATOM 713 C C . ILE A 1 90 ? -0.498 23.756 11.737 1.00 85.56 90 ILE A C 1
ATOM 715 O O . ILE A 1 90 ? -1.627 23.919 12.211 1.00 85.56 90 ILE A O 1
ATOM 719 N N . ASN A 1 91 ? -0.126 24.277 10.559 1.00 87.88 91 ASN A N 1
ATOM 720 C CA . ASN A 1 91 ? -0.993 25.028 9.645 1.00 87.88 91 ASN A CA 1
ATOM 721 C C . ASN A 1 91 ? -1.498 24.185 8.460 1.00 87.88 91 ASN A C 1
ATOM 723 O O . ASN A 1 91 ? -2.103 24.731 7.538 1.00 87.88 91 ASN A O 1
ATOM 727 N N . ALA A 1 92 ? -1.296 22.865 8.471 1.00 88.94 92 ALA A N 1
ATOM 728 C CA . ALA A 1 92 ? -1.659 21.978 7.368 1.00 88.94 92 ALA A CA 1
ATOM 729 C C . ALA A 1 92 ? -3.144 22.072 6.975 1.00 88.94 92 ALA A C 1
ATOM 731 O O . ALA A 1 92 ? -3.458 22.125 5.790 1.00 88.94 92 ALA A O 1
ATOM 732 N N . ARG A 1 93 ? -4.059 22.152 7.952 1.00 85.62 93 ARG A N 1
ATOM 733 C CA . ARG A 1 93 ? -5.507 22.285 7.691 1.00 85.62 93 ARG A CA 1
ATOM 734 C C . ARG A 1 93 ? -5.838 23.581 6.954 1.00 85.62 93 ARG A C 1
ATOM 736 O O . ARG A 1 93 ? -6.554 23.557 5.959 1.00 85.62 93 ARG A O 1
ATOM 743 N N . TRP A 1 94 ? -5.232 24.690 7.380 1.00 86.75 94 TRP A N 1
ATOM 744 C CA . TRP A 1 94 ? -5.380 25.985 6.717 1.00 86.75 94 TRP A CA 1
ATOM 745 C C . TRP A 1 94 ? -4.807 25.962 5.292 1.00 86.75 94 TRP A C 1
ATOM 747 O O . TRP A 1 94 ? -5.475 26.400 4.362 1.00 86.75 94 TRP A O 1
ATOM 757 N N . LEU A 1 95 ? -3.620 25.371 5.099 1.00 88.69 95 LEU A N 1
ATOM 758 C CA . LEU A 1 95 ? -3.004 25.191 3.775 1.00 88.69 95 LEU A CA 1
ATOM 759 C C . LEU A 1 95 ? -3.851 24.318 2.837 1.00 88.69 95 LEU A C 1
ATOM 761 O O . LEU A 1 95 ? -3.820 24.506 1.624 1.00 88.69 95 LEU A O 1
ATOM 765 N N . ALA A 1 96 ? -4.585 23.359 3.398 1.00 88.06 96 ALA A N 1
ATOM 766 C CA . ALA A 1 96 ? -5.477 22.463 2.674 1.00 88.06 96 ALA A CA 1
ATOM 767 C C . ALA A 1 96 ? -6.877 23.046 2.422 1.00 88.06 96 ALA A C 1
ATOM 769 O O . ALA A 1 96 ? -7.642 22.444 1.673 1.00 88.06 96 ALA A O 1
ATOM 770 N N . GLY A 1 97 ? -7.229 24.174 3.049 1.00 87.25 97 GLY A N 1
ATOM 771 C CA . GLY A 1 97 ? -8.594 24.706 3.037 1.00 87.25 97 GLY A CA 1
ATOM 772 C C . GLY A 1 97 ? -9.608 23.839 3.797 1.00 87.25 97 GLY A C 1
ATOM 773 O O . GLY A 1 97 ? -10.802 23.956 3.544 1.00 87.25 97 GLY A O 1
ATOM 774 N N . VAL A 1 98 ? -9.142 22.974 4.705 1.00 85.12 98 VAL A N 1
ATOM 775 C CA . VAL A 1 98 ? -9.973 22.041 5.483 1.00 85.12 98 VAL A CA 1
ATOM 776 C C . VAL A 1 98 ? -10.375 22.699 6.798 1.00 85.12 98 VAL A C 1
ATOM 778 O O . VAL A 1 98 ? -9.523 23.195 7.543 1.00 85.12 98 VAL A O 1
ATOM 781 N N . GLN A 1 99 ? -11.672 22.691 7.101 1.00 82.62 99 GLN A N 1
ATOM 782 C CA . GLN A 1 99 ? -12.197 23.287 8.330 1.00 82.62 99 GLN A CA 1
ATOM 783 C C . GLN A 1 99 ? -11.854 22.439 9.567 1.00 82.62 99 GLN A C 1
ATOM 785 O O . GLN A 1 99 ? -11.501 21.263 9.472 1.00 82.62 99 GLN A O 1
ATOM 790 N N . ALA A 1 100 ? -11.930 23.032 10.762 1.00 71.62 100 ALA A N 1
ATOM 791 C CA . ALA A 1 100 ? -11.588 22.334 12.009 1.00 71.62 100 ALA A CA 1
ATOM 792 C C . ALA A 1 100 ? -12.536 21.161 12.332 1.00 71.62 100 ALA A C 1
ATOM 794 O O . ALA A 1 100 ? -12.102 20.196 12.944 1.00 71.62 100 ALA A O 1
ATOM 795 N N . TYR A 1 101 ? -13.794 21.235 11.890 1.00 71.88 101 TYR A N 1
ATOM 796 C CA . TYR A 1 101 ? -14.838 20.231 12.134 1.00 71.88 101 TYR A CA 1
ATOM 797 C C . TYR A 1 101 ? -14.982 19.186 11.012 1.00 71.88 101 TYR A C 1
ATOM 799 O O . TYR A 1 101 ? -15.797 18.276 11.119 1.00 71.88 101 TYR A O 1
ATOM 807 N N . GLU A 1 102 ? -14.243 19.331 9.911 1.00 72.94 102 GLU A N 1
ATOM 808 C CA . GLU A 1 102 ? -14.301 18.422 8.761 1.00 72.94 102 GLU A CA 1
ATOM 809 C C . GLU A 1 102 ? -13.236 17.323 8.894 1.00 72.94 102 GLU A C 1
ATOM 811 O O . GLU A 1 102 ? -12.127 17.608 9.320 1.00 72.94 102 GLU A O 1
ATOM 816 N N . LEU A 1 103 ? -13.505 16.076 8.505 1.00 73.00 103 LEU A N 1
ATOM 817 C CA . LEU A 1 103 ? -12.458 15.040 8.461 1.00 73.00 103 LEU A CA 1
ATOM 818 C C . LEU A 1 103 ? -11.380 15.400 7.430 1.00 73.00 103 LEU A C 1
ATOM 820 O O . LEU A 1 103 ? -11.702 15.831 6.322 1.00 73.00 103 LEU A O 1
ATOM 824 N N . PHE A 1 104 ? -10.099 15.174 7.742 1.00 79.00 104 PHE A N 1
ATOM 825 C CA . PHE A 1 104 ? -9.023 15.497 6.797 1.00 79.00 104 PHE A CA 1
ATOM 826 C C . PHE A 1 104 ? -9.072 14.572 5.557 1.00 79.00 104 PHE A C 1
ATOM 828 O O . PHE A 1 104 ? -8.814 13.369 5.681 1.00 79.00 104 PHE A O 1
ATOM 835 N N . PRO A 1 105 ? -9.325 15.078 4.329 1.00 81.25 105 PRO A N 1
ATOM 836 C CA . PRO A 1 105 ? -9.482 14.212 3.162 1.00 81.25 105 PRO A CA 1
ATOM 837 C C . PRO A 1 105 ? -8.184 13.473 2.804 1.00 81.25 105 PRO A C 1
ATOM 839 O O . PRO A 1 105 ? -7.135 14.099 2.622 1.00 81.25 105 PRO A O 1
ATOM 842 N N . LEU A 1 106 ? -8.256 12.148 2.610 1.00 78.12 106 LEU A N 1
ATOM 843 C CA . LEU A 1 106 ? -7.081 11.293 2.366 1.00 78.12 106 LEU A CA 1
ATOM 844 C C . LEU A 1 106 ? -6.219 11.788 1.192 1.00 78.12 106 LEU A C 1
ATOM 846 O O . LEU A 1 106 ? -5.003 11.887 1.321 1.00 78.12 106 LEU A O 1
ATOM 850 N N . ALA A 1 107 ? -6.823 12.137 0.051 1.00 80.06 107 ALA A N 1
ATOM 851 C CA . ALA A 1 107 ? -6.074 12.596 -1.124 1.00 80.06 107 ALA A CA 1
ATOM 852 C C . ALA A 1 107 ? -5.297 13.899 -0.863 1.00 80.06 107 ALA A C 1
ATOM 854 O O . ALA A 1 107 ? -4.162 14.049 -1.322 1.00 80.06 107 ALA A O 1
ATOM 855 N N . VAL A 1 108 ? -5.889 14.818 -0.094 1.00 85.19 108 VAL A N 1
ATOM 856 C CA . VAL A 1 108 ? -5.255 16.087 0.277 1.00 85.19 108 VAL A CA 1
ATOM 857 C C . VAL A 1 108 ? -4.150 15.839 1.299 1.00 85.19 108 VAL A C 1
ATOM 859 O O . VAL A 1 108 ? -3.052 16.367 1.139 1.00 85.19 108 VAL A O 1
ATOM 862 N N . MET A 1 109 ? -4.385 14.962 2.281 1.00 85.69 109 MET A N 1
ATOM 863 C CA . MET A 1 109 ? -3.366 14.526 3.239 1.00 85.69 109 MET A CA 1
ATOM 864 C C . MET A 1 109 ? -2.148 13.922 2.528 1.00 85.69 109 MET A C 1
ATOM 866 O O . MET A 1 109 ? -1.021 14.303 2.831 1.00 85.69 109 MET A O 1
ATOM 870 N N . LEU A 1 110 ? -2.355 13.028 1.551 1.00 84.25 110 LEU A N 1
ATOM 871 C CA . LEU A 1 110 ? -1.273 12.409 0.775 1.00 84.25 110 LEU A CA 1
ATOM 872 C C . LEU A 1 110 ? -0.401 13.457 0.067 1.00 84.25 110 LEU A C 1
ATOM 874 O O . LEU A 1 110 ? 0.827 13.405 0.157 1.00 84.25 110 LEU A O 1
ATOM 878 N N . GLY A 1 111 ? -1.027 14.417 -0.622 1.00 86.50 111 GLY A N 1
ATOM 879 C CA . GLY A 1 111 ? -0.310 15.487 -1.320 1.00 86.50 111 GLY A CA 1
ATOM 880 C C . GLY A 1 111 ? 0.401 16.444 -0.363 1.00 86.50 111 GLY A C 1
ATOM 881 O O . GLY A 1 111 ? 1.552 16.822 -0.591 1.00 86.50 111 GLY A O 1
ATOM 882 N N . LEU A 1 112 ? -0.254 16.801 0.741 1.00 89.44 112 LEU A N 1
ATOM 883 C CA . LEU A 1 112 ? 0.276 17.759 1.700 1.00 89.44 112 LEU A CA 1
ATOM 884 C C . LEU A 1 112 ? 1.416 17.173 2.538 1.00 89.44 112 LEU A C 1
ATOM 886 O O . LEU A 1 112 ? 2.425 17.846 2.720 1.00 89.44 112 LEU A O 1
ATOM 890 N N . LEU A 1 113 ? 1.330 15.912 2.973 1.00 89.12 113 LEU A N 1
ATOM 891 C CA . LEU A 1 113 ? 2.432 15.217 3.654 1.00 89.12 113 LEU A CA 1
ATOM 892 C C . LEU A 1 113 ? 3.685 15.127 2.781 1.00 89.12 113 LEU A C 1
ATOM 894 O O . LEU A 1 113 ? 4.807 15.145 3.298 1.00 89.12 113 LEU A O 1
ATOM 898 N N . PHE A 1 114 ? 3.519 15.055 1.459 1.00 87.88 114 PHE A N 1
ATOM 899 C CA . PHE A 1 114 ? 4.643 15.160 0.540 1.00 87.88 114 PHE A CA 1
ATOM 900 C C . PHE A 1 114 ? 5.288 16.548 0.578 1.00 87.88 114 PHE A C 1
ATOM 902 O O . PHE A 1 114 ? 6.506 16.647 0.603 1.00 87.88 114 PHE A O 1
ATOM 909 N N . LEU A 1 115 ? 4.514 17.628 0.647 1.00 88.62 115 LEU A N 1
ATOM 910 C CA . LEU A 1 115 ? 5.069 18.983 0.710 1.00 88.62 115 LEU A CA 1
ATOM 911 C C . LEU A 1 115 ? 5.696 19.295 2.078 1.00 88.62 115 LEU A C 1
ATOM 913 O O . LEU A 1 115 ? 6.813 19.803 2.167 1.00 88.62 115 LEU A O 1
ATOM 917 N N . VAL A 1 116 ? 4.967 18.984 3.145 1.00 91.31 116 VAL A N 1
ATOM 918 C CA . VAL A 1 116 ? 5.278 19.410 4.510 1.00 91.31 116 VAL A CA 1
ATOM 919 C C . VAL A 1 116 ? 6.531 18.714 5.049 1.00 91.31 116 VAL A C 1
ATOM 921 O O . VAL A 1 116 ? 7.328 19.352 5.729 1.00 91.31 116 VAL A O 1
ATOM 924 N N . ASN A 1 117 ? 6.782 17.451 4.688 1.00 93.12 117 ASN A N 1
ATOM 925 C CA . ASN A 1 117 ? 7.946 16.702 5.180 1.00 93.12 117 ASN A CA 1
ATOM 926 C C . ASN A 1 117 ? 9.284 17.044 4.500 1.00 93.12 117 ASN A C 1
ATOM 928 O O . ASN A 1 117 ? 10.314 16.461 4.851 1.00 93.12 117 ASN A O 1
ATOM 932 N N . ALA A 1 118 ? 9.292 17.957 3.528 1.00 94.19 118 ALA A N 1
ATOM 933 C CA . ALA A 1 118 ? 10.474 18.259 2.729 1.00 94.19 118 ALA A CA 1
ATOM 934 C C . ALA A 1 118 ? 11.666 18.850 3.515 1.00 94.19 118 ALA A C 1
ATOM 936 O O . ALA A 1 118 ? 12.778 18.361 3.307 1.00 94.19 118 ALA A O 1
ATOM 937 N N . PRO A 1 119 ? 11.517 19.867 4.393 1.00 95.94 119 PRO A N 1
ATOM 938 C CA . PRO A 1 119 ? 12.655 20.678 4.842 1.00 95.94 119 PRO A CA 1
ATOM 939 C C . PRO A 1 119 ? 13.766 19.912 5.573 1.00 95.94 119 PRO A C 1
ATOM 941 O O . PRO A 1 119 ? 14.929 19.997 5.171 1.00 95.94 119 PRO A O 1
ATOM 944 N N . VAL A 1 120 ? 13.438 19.164 6.633 1.00 95.31 120 VAL A N 1
ATOM 945 C CA . VAL A 1 120 ? 14.437 18.428 7.430 1.00 95.31 120 VAL A CA 1
ATOM 946 C C . VAL A 1 120 ? 14.959 17.226 6.650 1.00 95.31 120 VAL A C 1
ATOM 948 O O . VAL A 1 120 ? 16.169 17.037 6.535 1.00 95.31 120 VAL A O 1
ATOM 951 N N . SER A 1 121 ? 14.051 16.456 6.057 1.00 95.31 121 SER A N 1
ATOM 952 C CA . SER A 1 121 ? 14.358 15.232 5.317 1.00 95.31 121 SER A CA 1
ATOM 953 C C . SER A 1 121 ? 15.281 15.488 4.121 1.00 95.31 121 SER A C 1
ATOM 955 O O . SER A 1 121 ? 16.293 14.810 3.937 1.00 95.31 121 SER A O 1
ATOM 957 N N . PHE A 1 122 ? 14.978 16.514 3.318 1.00 96.31 122 PHE A N 1
ATOM 958 C CA . PHE A 1 122 ? 15.814 16.907 2.185 1.00 96.31 122 PHE A CA 1
ATOM 959 C C . PHE A 1 122 ? 17.205 17.341 2.645 1.00 96.31 122 PHE A C 1
ATOM 961 O O . PHE A 1 122 ? 18.204 16.966 2.028 1.00 96.31 122 PHE A O 1
ATOM 968 N N . LEU A 1 123 ? 17.284 18.101 3.743 1.00 94.69 123 LEU A N 1
ATOM 969 C CA . LEU A 1 123 ? 18.552 18.544 4.307 1.00 94.69 123 LEU A CA 1
ATOM 970 C C . LEU A 1 123 ? 19.403 17.360 4.792 1.00 94.69 123 LEU A C 1
ATOM 972 O O . LEU A 1 123 ? 20.596 17.331 4.491 1.00 94.69 123 LEU A O 1
ATOM 976 N N . THR A 1 124 ? 18.813 16.368 5.470 1.00 94.50 124 THR A N 1
ATOM 977 C CA . THR A 1 124 ? 19.521 15.145 5.891 1.00 94.50 124 THR A CA 1
ATOM 978 C C . THR A 1 124 ? 20.175 14.454 4.697 1.00 94.50 124 THR A C 1
ATOM 980 O O . THR A 1 124 ? 21.397 14.280 4.674 1.00 94.50 124 THR A O 1
ATOM 983 N N . GLY A 1 125 ? 19.398 14.173 3.647 1.00 94.12 125 GLY A N 1
ATOM 984 C CA . GLY A 1 125 ? 19.927 13.551 2.433 1.00 94.12 125 GLY A CA 1
ATOM 985 C C . GLY A 1 125 ? 20.970 14.408 1.719 1.00 94.12 125 GLY A C 1
ATOM 986 O O . GLY A 1 125 ? 21.960 13.897 1.199 1.00 94.12 125 GLY A O 1
ATOM 987 N N . PHE A 1 126 ? 20.793 15.730 1.712 1.00 93.00 126 PHE A N 1
ATOM 988 C CA . PHE A 1 126 ? 21.736 16.663 1.098 1.00 93.00 126 PHE A CA 1
ATOM 989 C C . PHE A 1 126 ? 23.095 16.698 1.815 1.00 93.00 126 PHE A C 1
ATOM 991 O O . PHE A 1 126 ? 24.140 16.815 1.165 1.00 93.00 126 PHE A O 1
ATOM 998 N N . LEU A 1 127 ? 23.103 16.577 3.145 1.00 91.62 127 LEU A N 1
ATOM 999 C CA . LEU A 1 127 ? 24.319 16.613 3.956 1.00 91.62 127 LEU A CA 1
ATOM 1000 C C . LEU A 1 127 ? 25.096 15.287 3.925 1.00 91.62 127 LEU A C 1
ATOM 1002 O O . LEU A 1 127 ? 26.324 15.310 4.048 1.00 91.62 127 LEU A O 1
ATOM 1006 N N . PHE A 1 128 ? 24.450 14.149 3.670 1.00 93.06 128 PHE A N 1
ATOM 1007 C CA . PHE A 1 128 ? 25.108 12.836 3.658 1.00 93.06 128 PHE A CA 1
ATOM 1008 C C . PHE A 1 128 ? 26.300 12.736 2.669 1.00 93.06 128 PHE A C 1
ATOM 1010 O O . PHE A 1 128 ? 27.413 12.375 3.086 1.00 93.06 128 PHE A O 1
ATOM 1017 N N . PRO A 1 129 ? 26.182 13.136 1.379 1.00 90.94 129 PRO A N 1
ATOM 1018 C CA . PRO A 1 129 ? 27.316 13.146 0.448 1.00 90.94 129 PRO A CA 1
ATOM 1019 C C . PRO A 1 129 ? 28.454 14.076 0.891 1.00 90.94 129 PRO A C 1
ATOM 1021 O O . PRO A 1 129 ? 29.632 13.784 0.663 1.00 90.94 129 PRO A O 1
ATOM 1024 N N . THR A 1 130 ? 28.130 15.190 1.556 1.00 87.69 130 THR A N 1
ATOM 1025 C CA . THR A 1 130 ? 29.148 16.101 2.102 1.00 87.69 130 THR A CA 1
ATOM 1026 C C . THR A 1 130 ? 29.885 15.488 3.298 1.00 87.69 130 THR A C 1
ATOM 1028 O O . THR A 1 130 ? 31.102 15.655 3.410 1.00 87.69 130 THR A O 1
ATOM 1031 N N . GLY A 1 131 ? 29.207 14.666 4.108 1.00 88.81 131 GLY A N 1
ATOM 1032 C CA . GLY A 1 131 ? 29.834 13.827 5.131 1.00 88.81 131 GLY A CA 1
ATOM 1033 C C . GLY A 1 131 ? 30.804 12.807 4.525 1.00 88.81 131 GLY A C 1
ATOM 1034 O O . GLY A 1 131 ? 31.914 12.620 5.026 1.00 88.81 131 GLY A O 1
ATOM 1035 N N . CYS A 1 132 ? 30.466 12.218 3.371 1.00 89.69 132 CYS A N 1
ATOM 1036 C CA . CYS A 1 132 ? 31.371 11.301 2.662 1.00 89.69 132 CYS A CA 1
ATOM 1037 C C . CYS A 1 132 ? 32.674 12.005 2.254 1.00 89.69 132 CYS A C 1
ATOM 1039 O O . CYS A 1 132 ? 33.761 11.447 2.409 1.00 89.69 132 CYS A O 1
ATOM 1041 N N . ARG A 1 133 ? 32.583 13.268 1.817 1.00 86.62 133 ARG A N 1
ATOM 1042 C CA . ARG A 1 133 ? 33.740 14.126 1.506 1.00 86.62 133 ARG A CA 1
ATOM 1043 C C . ARG A 1 133 ? 34.544 14.521 2.752 1.00 86.62 133 ARG A C 1
ATOM 1045 O O . ARG A 1 133 ? 35.766 14.675 2.672 1.00 86.62 133 ARG A O 1
ATOM 1052 N N . TRP A 1 134 ? 33.888 14.697 3.902 1.00 85.31 134 TRP A N 1
ATOM 1053 C CA . TRP A 1 134 ? 34.550 14.968 5.185 1.00 85.31 134 TRP A CA 1
ATOM 1054 C C . TRP A 1 134 ? 35.498 13.829 5.578 1.00 85.31 134 TRP A C 1
ATOM 1056 O O . TRP A 1 134 ? 36.618 14.098 6.012 1.00 85.31 134 TRP A O 1
ATOM 1066 N N . VAL A 1 135 ? 35.091 12.581 5.339 1.00 87.50 135 VAL A N 1
ATOM 1067 C CA . VAL A 1 135 ? 35.796 11.367 5.788 1.00 87.50 135 VAL A CA 1
ATOM 1068 C C . VAL A 1 135 ? 36.680 10.735 4.704 1.00 87.50 135 VAL A C 1
ATOM 1070 O O . VAL A 1 135 ? 37.481 9.854 5.005 1.00 87.50 135 VAL A O 1
ATOM 1073 N N . GLU A 1 136 ? 36.594 11.202 3.454 1.00 84.19 136 GLU A N 1
ATOM 1074 C CA . GLU A 1 136 ? 37.288 10.627 2.287 1.00 84.19 136 GLU A CA 1
ATOM 1075 C C . GLU A 1 136 ? 38.800 10.432 2.482 1.00 84.19 136 GLU A C 1
ATOM 1077 O O . GLU A 1 136 ? 39.365 9.461 1.991 1.00 84.19 136 GLU A O 1
ATOM 1082 N N . ARG A 1 137 ? 39.456 11.318 3.241 1.00 79.19 137 ARG A N 1
ATOM 1083 C CA . ARG A 1 137 ? 40.902 11.238 3.517 1.00 79.19 137 ARG A CA 1
ATOM 1084 C C . ARG A 1 137 ? 41.276 10.235 4.613 1.00 79.19 137 ARG A C 1
ATOM 1086 O O . ARG A 1 137 ? 42.422 9.805 4.662 1.00 79.19 137 ARG A O 1
ATOM 1093 N N . ASP A 1 138 ? 40.325 9.865 5.468 1.00 78.62 138 ASP A N 1
ATOM 1094 C CA . ASP A 1 138 ? 40.565 9.111 6.703 1.00 78.62 138 ASP A CA 1
ATOM 1095 C C . ASP A 1 138 ? 40.029 7.665 6.635 1.00 78.62 138 ASP A C 1
ATOM 1097 O O . ASP A 1 138 ? 40.125 6.921 7.615 1.00 78.62 138 ASP A O 1
ATOM 1101 N N . SER A 1 139 ? 39.401 7.249 5.527 1.00 82.44 139 SER A N 1
ATOM 1102 C CA . SER A 1 139 ? 38.771 5.929 5.393 1.00 82.44 139 SER A CA 1
ATOM 1103 C C . SER A 1 139 ? 38.832 5.374 3.973 1.00 82.44 139 SER A C 1
ATOM 1105 O O . SER A 1 139 ? 38.583 6.090 3.012 1.00 82.44 139 SER A O 1
ATOM 1107 N N . SER A 1 140 ? 39.069 4.064 3.848 1.00 82.31 140 SER A N 1
ATOM 1108 C CA . SER A 1 140 ? 39.003 3.342 2.569 1.00 82.31 140 SER A CA 1
ATOM 1109 C C . SER A 1 140 ? 37.577 3.142 2.044 1.00 82.31 140 SER A C 1
ATOM 1111 O O . SER A 1 140 ? 37.394 2.914 0.852 1.00 82.31 140 SER A O 1
ATOM 1113 N N . LEU A 1 141 ? 36.564 3.232 2.914 1.00 87.56 141 LEU A N 1
ATOM 1114 C CA . LEU A 1 141 ? 35.142 3.165 2.562 1.00 87.56 141 LEU A CA 1
ATOM 1115 C C . LEU A 1 141 ? 34.398 4.338 3.227 1.00 87.56 141 LEU A C 1
ATOM 1117 O O . LEU A 1 141 ? 33.708 4.134 4.230 1.00 87.56 141 LEU A O 1
ATOM 1121 N N . PRO A 1 142 ? 34.528 5.572 2.698 1.00 89.44 142 PRO A N 1
ATOM 1122 C CA . PRO A 1 142 ? 33.975 6.767 3.340 1.00 89.44 142 PRO A CA 1
ATOM 1123 C C . PRO A 1 142 ? 32.460 6.690 3.539 1.00 89.44 142 PRO A C 1
ATOM 1125 O O . PRO A 1 142 ? 31.983 6.992 4.626 1.00 89.44 142 PRO A O 1
ATOM 1128 N N . ALA A 1 143 ? 31.725 6.204 2.533 1.00 90.81 143 ALA A N 1
ATOM 1129 C CA . ALA A 1 143 ? 30.272 6.063 2.595 1.00 90.81 143 ALA A CA 1
ATOM 1130 C C . ALA A 1 143 ? 29.819 5.144 3.744 1.00 90.81 143 ALA A C 1
ATOM 1132 O O . ALA A 1 143 ? 28.958 5.520 4.529 1.00 90.81 143 ALA A O 1
ATOM 1133 N N . ALA A 1 144 ? 30.451 3.974 3.898 1.00 91.88 144 ALA A N 1
ATOM 1134 C CA . ALA A 1 144 ? 30.123 3.039 4.977 1.00 91.88 144 ALA A CA 1
ATOM 1135 C C . ALA A 1 144 ? 30.433 3.621 6.364 1.00 91.88 144 ALA A C 1
ATOM 1137 O O . ALA A 1 144 ? 29.707 3.379 7.325 1.00 91.88 144 ALA A O 1
ATOM 1138 N N . ARG A 1 145 ? 31.508 4.413 6.474 1.00 91.88 145 ARG A N 1
ATOM 1139 C CA . ARG A 1 145 ? 31.874 5.070 7.730 1.00 91.88 145 ARG A CA 1
ATOM 1140 C C . ARG A 1 145 ? 30.892 6.178 8.107 1.00 91.88 145 ARG A C 1
ATOM 1142 O O . ARG A 1 145 ? 30.569 6.284 9.283 1.00 91.88 145 ARG A O 1
ATOM 1149 N N . VAL A 1 146 ? 30.439 6.983 7.145 1.00 93.25 146 VAL A N 1
ATOM 1150 C CA . VAL A 1 146 ? 29.415 8.013 7.385 1.00 93.25 146 VAL A CA 1
ATOM 1151 C C . VAL A 1 146 ? 28.121 7.366 7.845 1.00 93.25 146 VAL A C 1
ATOM 1153 O O . VAL A 1 146 ? 27.678 7.708 8.933 1.00 93.25 146 VAL A O 1
ATOM 1156 N N . TYR A 1 147 ? 27.627 6.371 7.099 1.00 94.12 147 TYR A N 1
ATOM 1157 C CA . TYR A 1 147 ? 26.442 5.597 7.468 1.00 94.12 147 TYR A CA 1
ATOM 1158 C C . TYR A 1 147 ? 26.561 5.071 8.904 1.00 94.12 147 TYR A C 1
ATOM 1160 O O . TYR A 1 147 ? 25.763 5.427 9.754 1.00 94.12 147 TYR A O 1
ATOM 1168 N N . ALA A 1 148 ? 27.632 4.344 9.251 1.00 94.50 148 ALA A N 1
ATOM 1169 C CA . ALA A 1 148 ? 27.776 3.777 10.596 1.00 94.50 148 ALA A CA 1
ATOM 1170 C C . ALA A 1 148 ? 27.725 4.821 11.736 1.00 94.50 148 ALA A C 1
ATOM 1172 O O . ALA A 1 148 ? 27.121 4.557 12.774 1.00 94.50 148 ALA A O 1
ATOM 1173 N N . PHE A 1 149 ? 28.360 5.989 11.570 1.00 94.19 149 PHE A N 1
ATOM 1174 C CA . PHE A 1 149 ? 28.354 7.036 12.601 1.00 94.19 149 PHE A CA 1
ATOM 1175 C C . PHE A 1 149 ? 27.054 7.838 12.635 1.00 94.19 149 PHE A C 1
ATOM 1177 O O . PHE A 1 149 ? 26.617 8.210 13.720 1.00 94.19 149 PHE A O 1
ATOM 1184 N N . GLU A 1 150 ? 26.439 8.089 11.483 1.00 94.50 150 GLU A N 1
ATOM 1185 C CA . GLU A 1 150 ? 25.118 8.703 11.408 1.00 94.50 150 GLU A CA 1
ATOM 1186 C C . GLU A 1 150 ? 24.073 7.796 12.056 1.00 94.50 150 GLU A C 1
ATOM 1188 O O . GLU A 1 150 ? 23.366 8.240 12.952 1.00 94.50 150 GLU A O 1
ATOM 1193 N N . THR A 1 151 ? 24.023 6.512 11.692 1.00 95.12 151 THR A N 1
ATOM 1194 C CA . THR A 1 151 ? 23.083 5.548 12.272 1.00 95.12 151 THR A CA 1
ATOM 1195 C C . THR A 1 151 ? 23.299 5.400 13.787 1.00 95.12 151 THR A C 1
ATOM 1197 O O . THR A 1 151 ? 22.339 5.342 14.555 1.00 95.12 151 THR A O 1
ATOM 1200 N N . LEU A 1 152 ? 24.551 5.428 14.265 1.00 95.62 152 LEU A N 1
ATOM 1201 C CA . LEU A 1 152 ? 24.843 5.467 15.704 1.00 95.62 152 LEU A CA 1
ATOM 1202 C C . LEU A 1 152 ? 24.329 6.757 16.363 1.00 95.62 152 LEU A C 1
ATOM 1204 O O . LEU A 1 152 ? 23.758 6.713 17.451 1.00 95.62 152 LEU A O 1
ATOM 1208 N N . GLY A 1 153 ? 24.516 7.903 15.709 1.00 94.50 153 GLY A N 1
ATOM 1209 C CA . GLY A 1 153 ? 23.977 9.182 16.158 1.00 94.50 153 GLY A CA 1
ATOM 1210 C C . GLY A 1 153 ? 22.457 9.190 16.234 1.00 94.50 153 GLY A C 1
ATOM 1211 O O . GLY A 1 153 ? 21.906 9.643 17.234 1.00 94.50 153 GLY A O 1
ATOM 1212 N N . ALA A 1 154 ? 21.791 8.623 15.227 1.00 94.50 154 ALA A N 1
ATOM 1213 C CA . ALA A 1 154 ? 20.350 8.430 15.217 1.00 94.50 154 ALA A CA 1
ATOM 1214 C C . ALA A 1 154 ? 19.920 7.593 16.425 1.00 94.50 154 ALA A C 1
ATOM 1216 O O . ALA A 1 154 ? 19.086 8.054 17.192 1.00 94.50 154 ALA A O 1
ATOM 1217 N N . CYS A 1 155 ? 20.560 6.448 16.691 1.00 95.69 155 CYS A N 1
ATOM 1218 C CA . CYS A 1 155 ? 20.294 5.652 17.896 1.00 95.69 155 CYS A CA 1
ATOM 1219 C C . CYS A 1 155 ? 20.352 6.488 19.191 1.00 95.69 155 CYS A C 1
ATOM 1221 O O . CYS A 1 155 ? 19.399 6.483 19.973 1.00 95.69 155 CYS A O 1
ATOM 1223 N N . LEU A 1 156 ? 21.414 7.279 19.382 1.00 94.50 156 LEU A N 1
ATOM 1224 C CA . LEU A 1 156 ? 21.541 8.160 20.550 1.00 94.50 156 LEU A CA 1
ATOM 1225 C C . LEU A 1 156 ? 20.433 9.223 20.610 1.00 94.50 156 LEU A C 1
ATOM 1227 O O . LEU A 1 156 ? 19.909 9.494 21.688 1.00 94.50 156 LEU A O 1
ATOM 1231 N N . GLY A 1 157 ? 20.051 9.800 19.468 1.00 92.06 157 GLY A N 1
ATOM 1232 C CA . GLY A 1 157 ? 18.961 10.774 19.377 1.00 92.06 157 GLY A CA 1
ATOM 1233 C C . GLY A 1 157 ? 17.602 10.173 19.744 1.00 92.06 157 GLY A C 1
ATOM 1234 O O . GLY A 1 157 ? 16.829 10.796 20.468 1.00 92.06 157 GLY A O 1
ATOM 1235 N N . GLY A 1 158 ? 17.335 8.938 19.310 1.00 91.56 158 GLY A N 1
ATOM 1236 C CA . GLY A 1 158 ? 16.101 8.200 19.604 1.00 91.56 158 GLY A CA 1
ATOM 1237 C C . GLY A 1 158 ? 15.966 7.834 21.080 1.00 91.56 158 GLY A C 1
ATOM 1238 O O . GLY A 1 158 ? 14.903 8.023 21.673 1.00 91.56 158 GLY A O 1
ATOM 1239 N N . LEU A 1 159 ? 17.058 7.385 21.705 1.00 92.06 159 LEU A N 1
ATOM 1240 C CA . LEU A 1 159 ? 17.101 7.151 23.151 1.00 92.06 159 LEU A CA 1
ATOM 1241 C C . LEU A 1 159 ? 16.904 8.456 23.934 1.00 92.06 159 LEU A C 1
ATOM 1243 O O . LEU A 1 159 ? 16.135 8.482 24.893 1.00 92.06 159 LEU A O 1
ATOM 1247 N N . PHE A 1 160 ? 17.543 9.544 23.491 1.00 90.31 160 PHE A N 1
ATOM 1248 C CA . PHE A 1 160 ? 17.438 10.859 24.123 1.00 90.31 160 PHE A CA 1
ATOM 1249 C C . PHE A 1 160 ? 16.002 11.401 24.115 1.00 90.31 160 PHE A C 1
ATOM 1251 O O . PHE A 1 160 ? 15.481 11.765 25.169 1.00 90.31 160 PHE A O 1
ATOM 1258 N N . VAL A 1 161 ? 15.329 11.414 22.956 1.00 89.31 161 VAL A N 1
ATOM 1259 C CA . VAL A 1 161 ? 13.936 11.888 22.870 1.00 89.31 161 VAL A CA 1
ATOM 1260 C C . VAL A 1 161 ? 12.982 10.991 23.660 1.00 89.31 161 VAL A C 1
ATOM 1262 O O . VAL A 1 161 ? 12.120 11.506 24.367 1.00 89.31 161 VAL A O 1
ATOM 1265 N N . THR A 1 162 ? 13.165 9.667 23.621 1.00 88.31 162 THR A N 1
ATOM 1266 C CA . THR A 1 162 ? 12.298 8.727 24.353 1.00 88.31 162 THR A CA 1
ATOM 1267 C C . THR A 1 162 ? 12.405 8.925 25.864 1.00 88.31 162 THR A C 1
ATOM 1269 O O . THR A 1 162 ? 11.385 8.993 26.545 1.00 88.31 162 THR A O 1
ATOM 1272 N N . ALA A 1 163 ? 13.624 9.079 26.392 1.00 88.94 163 ALA A N 1
ATOM 1273 C CA . ALA A 1 163 ? 13.848 9.312 27.817 1.00 88.94 163 ALA A CA 1
ATOM 1274 C C . ALA A 1 163 ? 13.198 10.619 28.305 1.00 88.94 163 ALA A C 1
ATOM 1276 O O . ALA A 1 163 ? 12.598 10.648 29.378 1.00 88.94 163 ALA A O 1
ATOM 1277 N N . LEU A 1 164 ? 13.268 11.693 27.510 1.00 86.19 164 LEU A N 1
ATOM 1278 C CA . LEU A 1 164 ? 12.646 12.972 27.864 1.00 86.19 164 LEU A CA 1
ATOM 1279 C C . LEU A 1 164 ? 11.113 12.928 27.781 1.00 86.19 164 LEU A C 1
ATOM 1281 O O . LEU A 1 164 ? 10.444 13.493 28.645 1.00 86.19 164 LEU A O 1
ATOM 1285 N N . LEU A 1 165 ? 10.547 12.232 26.791 1.00 83.00 165 LEU A N 1
ATOM 1286 C CA . LEU A 1 165 ? 9.095 12.058 26.676 1.00 83.00 165 LEU A CA 1
ATOM 1287 C C . LEU A 1 165 ? 8.524 11.196 27.812 1.00 83.00 165 LEU A C 1
ATOM 1289 O O . LEU A 1 165 ? 7.472 11.532 28.350 1.00 83.00 165 LEU A O 1
ATOM 1293 N N . LEU A 1 166 ? 9.243 10.148 28.235 1.00 83.94 166 LEU A N 1
ATOM 1294 C CA . LEU A 1 166 ? 8.927 9.381 29.450 1.00 83.94 166 LEU A CA 1
ATOM 1295 C C . LEU A 1 166 ? 8.920 10.269 30.703 1.00 83.94 166 LEU A C 1
ATOM 1297 O O . LEU A 1 166 ? 8.091 10.090 31.589 1.00 83.94 166 LEU A O 1
ATOM 1301 N N . GLY A 1 167 ? 9.798 11.273 30.747 1.00 84.31 167 GLY A N 1
ATOM 1302 C CA . GLY A 1 167 ? 9.818 12.311 31.779 1.00 84.31 167 GLY A CA 1
ATOM 1303 C C . GLY A 1 167 ? 8.720 13.377 31.652 1.00 84.31 167 GLY A C 1
ATOM 1304 O O . GLY A 1 167 ? 8.818 14.407 32.315 1.00 84.31 167 GLY A O 1
ATOM 1305 N N . ARG A 1 168 ? 7.704 13.177 30.795 1.00 83.56 168 ARG A N 1
ATOM 1306 C CA . ARG A 1 168 ? 6.591 14.115 30.525 1.00 83.56 168 ARG A CA 1
ATOM 1307 C C . ARG A 1 168 ? 7.038 15.492 30.005 1.00 83.56 168 ARG A C 1
ATOM 1309 O O . ARG A 1 168 ? 6.318 16.485 30.142 1.00 83.56 168 ARG A O 1
ATOM 1316 N N . VAL A 1 169 ? 8.220 15.573 29.387 1.00 85.25 169 VAL A N 1
ATOM 1317 C CA . VAL A 1 169 ? 8.753 16.818 28.811 1.00 85.25 169 VAL A CA 1
ATOM 1318 C C . VAL A 1 169 ? 8.065 17.118 27.474 1.00 85.25 169 VAL A C 1
ATOM 1320 O O . VAL A 1 169 ? 7.928 16.232 26.632 1.00 85.25 169 VAL A O 1
ATOM 1323 N N . SER A 1 170 ? 7.645 18.369 27.243 1.00 83.75 170 SER A N 1
ATOM 1324 C CA . SER A 1 170 ? 7.013 18.757 25.972 1.00 83.75 170 SER A CA 1
ATOM 1325 C C . SER A 1 170 ? 8.004 18.726 24.800 1.00 83.75 170 SER A C 1
ATOM 1327 O O . SER A 1 170 ? 9.195 19.012 24.954 1.00 83.75 170 SER A O 1
ATOM 1329 N N . GLY A 1 171 ? 7.509 18.422 23.596 1.00 83.62 171 GLY A N 1
ATOM 1330 C CA . GLY A 1 171 ? 8.339 18.310 22.391 1.00 83.62 171 GLY A CA 1
ATOM 1331 C C . GLY A 1 171 ? 9.138 19.578 22.074 1.00 83.62 171 GLY A C 1
ATOM 1332 O O . GLY A 1 171 ? 10.310 19.500 21.708 1.00 83.62 171 GLY A O 1
ATOM 1333 N N . GLN A 1 172 ? 8.555 20.757 22.307 1.00 87.81 172 GLN A N 1
ATOM 1334 C CA . GLN A 1 172 ? 9.217 22.049 22.090 1.00 87.81 172 GLN A CA 1
ATOM 1335 C C . GLN A 1 172 ? 10.407 22.245 23.038 1.00 87.81 172 GLN A C 1
ATOM 1337 O O . GLN A 1 172 ? 11.427 22.811 22.644 1.00 87.81 172 GLN A O 1
ATOM 1342 N N . VAL A 1 173 ? 10.312 21.752 24.279 1.00 87.44 173 VAL A N 1
ATOM 1343 C CA . VAL A 1 173 ? 11.434 21.770 25.229 1.00 87.44 173 VAL A CA 1
ATOM 1344 C C . VAL A 1 173 ? 12.543 20.832 24.757 1.00 87.44 173 VAL A C 1
ATOM 1346 O O . VAL A 1 173 ? 13.710 21.222 24.774 1.00 87.44 173 VAL A O 1
ATOM 1349 N N . VAL A 1 174 ? 12.201 19.637 24.261 1.00 87.88 174 VAL A N 1
ATOM 1350 C CA . VAL A 1 174 ? 13.185 18.710 23.674 1.00 87.88 174 VAL A CA 1
ATOM 1351 C C . VAL A 1 174 ? 13.910 19.355 22.488 1.00 87.88 174 VAL A C 1
ATOM 1353 O O . VAL A 1 174 ? 15.138 19.302 22.414 1.00 87.88 174 VAL A O 1
ATOM 1356 N N . PHE A 1 175 ? 13.181 20.024 21.590 1.00 88.75 175 PHE A N 1
ATOM 1357 C CA . PHE A 1 175 ? 13.777 20.743 20.463 1.00 88.75 175 PHE A CA 1
ATOM 1358 C C . PHE A 1 175 ? 14.689 21.896 20.914 1.00 88.75 175 PHE A C 1
ATOM 1360 O O . PHE A 1 175 ? 15.780 22.071 20.369 1.00 88.75 175 PHE A O 1
ATOM 1367 N N . ALA A 1 176 ? 14.300 22.661 21.937 1.00 86.75 176 ALA A N 1
ATOM 1368 C CA . ALA A 1 176 ? 15.145 23.724 22.478 1.00 86.75 176 ALA A CA 1
ATOM 1369 C C . ALA A 1 176 ? 16.477 23.172 23.025 1.00 86.75 176 ALA A C 1
ATOM 1371 O O . ALA A 1 176 ? 17.541 23.734 22.749 1.00 86.75 176 ALA A O 1
ATOM 1372 N N . TRP A 1 177 ? 16.440 22.034 23.727 1.00 85.69 177 TRP A N 1
ATOM 1373 C CA . TRP A 1 177 ? 17.642 21.320 24.175 1.00 85.69 177 TRP A CA 1
ATOM 1374 C C . TRP A 1 177 ? 18.465 20.749 23.015 1.00 85.69 177 TRP A C 1
ATOM 1376 O O . TRP A 1 177 ? 19.694 20.771 23.055 1.00 85.69 177 TRP A O 1
ATOM 1386 N N . MET A 1 178 ? 17.820 20.299 21.942 1.00 86.62 178 MET A N 1
ATOM 1387 C CA . MET A 1 178 ? 18.511 19.870 20.728 1.00 86.62 178 MET A CA 1
ATOM 1388 C C . MET A 1 178 ? 19.282 21.031 20.075 1.00 86.62 178 MET A C 1
ATOM 1390 O O . MET A 1 178 ? 20.467 20.885 19.767 1.00 86.62 178 MET A O 1
ATOM 1394 N N . CYS A 1 179 ? 18.648 22.196 19.909 1.00 85.62 179 CYS A N 1
ATOM 1395 C CA . CYS A 1 179 ? 19.297 23.413 19.409 1.00 85.62 179 CYS A CA 1
ATOM 1396 C C . CYS A 1 179 ? 20.496 23.800 20.280 1.00 85.62 179 CYS A C 1
ATOM 1398 O O . CYS A 1 179 ? 21.570 24.118 19.770 1.00 85.62 179 CYS A O 1
ATOM 1400 N N . PHE A 1 180 ? 20.329 23.717 21.599 1.00 84.75 180 PHE A N 1
ATOM 1401 C CA . PHE A 1 180 ? 21.387 23.971 22.567 1.00 84.75 180 PHE A CA 1
ATOM 1402 C C . PHE A 1 180 ? 22.607 23.054 22.365 1.00 84.75 180 PHE A C 1
ATOM 1404 O O . PHE A 1 180 ? 23.738 23.536 22.260 1.00 84.75 180 PHE A O 1
ATOM 1411 N N . ILE A 1 181 ? 22.383 21.743 22.224 1.00 83.44 181 ILE A N 1
ATOM 1412 C CA . ILE A 1 181 ? 23.440 20.756 21.950 1.00 83.44 181 ILE A CA 1
ATOM 1413 C C . ILE A 1 181 ? 24.124 21.036 20.600 1.00 83.44 181 ILE A C 1
ATOM 1415 O O . ILE A 1 181 ? 25.349 20.929 20.498 1.00 83.44 181 ILE A O 1
ATOM 1419 N N . ALA A 1 182 ? 23.371 21.448 19.573 1.00 82.12 182 ALA A N 1
ATOM 1420 C CA . ALA A 1 182 ? 23.930 21.826 18.272 1.00 82.12 182 ALA A CA 1
ATOM 1421 C C . ALA A 1 182 ? 24.908 23.002 18.377 1.00 82.12 182 ALA A C 1
ATOM 1423 O O . ALA A 1 182 ? 26.001 22.948 17.807 1.00 82.12 182 ALA A O 1
ATOM 1424 N N . PHE A 1 183 ? 24.560 24.032 19.154 1.00 82.81 183 PHE A N 1
ATOM 1425 C CA . PHE A 1 183 ? 25.457 25.159 19.400 1.00 82.81 183 PHE A CA 1
ATOM 1426 C C . PHE A 1 183 ? 26.695 24.748 20.209 1.00 82.81 183 PHE A C 1
ATOM 1428 O O . PHE A 1 183 ? 27.803 25.147 19.850 1.00 82.81 183 PHE A O 1
ATOM 1435 N N . LEU A 1 184 ? 26.553 23.887 21.224 1.00 79.88 184 LEU A N 1
ATOM 1436 C CA . LEU A 1 184 ? 27.691 23.356 21.989 1.00 79.88 184 LEU A CA 1
ATOM 1437 C C . LEU A 1 184 ? 28.690 22.560 21.131 1.00 79.88 184 LEU A C 1
ATOM 1439 O O . LEU A 1 184 ? 29.886 22.566 21.421 1.00 79.88 184 LEU A O 1
ATOM 1443 N N . ALA A 1 185 ? 28.231 21.881 20.077 1.00 76.12 185 ALA A N 1
ATOM 1444 C CA . ALA A 1 185 ? 29.072 21.026 19.238 1.00 76.12 185 ALA A CA 1
ATOM 1445 C C . ALA A 1 185 ? 29.913 21.792 18.189 1.00 76.12 185 ALA A C 1
ATOM 1447 O O . ALA A 1 185 ? 30.900 21.254 17.676 1.00 76.12 185 ALA A O 1
ATOM 1448 N N . LEU A 1 186 ? 29.566 23.048 17.875 1.00 75.62 186 LEU A N 1
ATOM 1449 C CA . LEU A 1 186 ? 30.229 23.863 16.841 1.00 75.62 186 LEU A CA 1
ATOM 1450 C C . LEU A 1 186 ? 31.744 24.058 17.033 1.00 75.62 186 LEU A C 1
ATOM 1452 O O . LEU A 1 186 ? 32.480 23.849 16.059 1.00 75.62 186 LEU A O 1
ATOM 1456 N N . PRO A 1 187 ? 32.250 24.414 18.235 1.00 73.31 187 PRO A N 1
ATOM 1457 C CA . PRO A 1 187 ? 33.679 24.655 18.449 1.00 73.31 187 PRO A CA 1
ATOM 1458 C C . PRO A 1 187 ? 34.540 23.417 18.169 1.00 73.31 187 PRO A C 1
ATOM 1460 O O . PRO A 1 187 ? 35.696 23.533 17.771 1.00 73.31 187 PRO A O 1
ATOM 1463 N N . PHE A 1 188 ? 33.969 22.221 18.342 1.00 68.44 188 PHE A N 1
ATOM 1464 C CA . PHE A 1 188 ? 34.652 20.945 18.126 1.00 68.44 188 PHE A CA 1
ATOM 1465 C C . PHE A 1 188 ? 34.688 20.524 16.648 1.00 68.44 188 PHE A C 1
ATOM 1467 O O . PHE A 1 188 ? 35.526 19.710 16.256 1.00 68.44 188 PHE A O 1
ATOM 1474 N N . GLY A 1 189 ? 33.795 21.069 15.814 1.00 63.53 189 GLY A N 1
ATOM 1475 C CA . GLY A 1 189 ? 33.732 20.792 14.376 1.00 63.53 189 GLY A CA 1
ATOM 1476 C C . GLY A 1 189 ? 34.605 21.721 13.528 1.00 63.53 189 GLY A C 1
ATOM 1477 O O . GLY A 1 189 ? 35.212 21.290 12.544 1.00 63.53 189 GLY A O 1
ATOM 1478 N N . VAL A 1 190 ? 34.711 22.994 13.916 1.00 65.19 190 VAL A N 1
ATOM 1479 C CA . VAL A 1 190 ? 35.542 23.991 13.230 1.00 65.19 190 VAL A CA 1
ATOM 1480 C C . VAL A 1 190 ? 36.974 23.862 13.751 1.00 65.19 190 VAL A C 1
ATOM 1482 O O . VAL A 1 190 ? 37.371 24.556 14.678 1.00 65.19 190 VAL A O 1
ATOM 1485 N N . GLY A 1 191 ? 37.743 22.919 13.196 1.00 59.53 191 GLY A N 1
ATOM 1486 C CA . GLY A 1 191 ? 39.087 22.589 13.686 1.00 59.53 191 GLY A CA 1
ATOM 1487 C C . GLY A 1 191 ? 39.941 23.823 14.015 1.00 59.53 191 GLY A C 1
ATOM 1488 O O . GLY A 1 191 ? 40.062 24.740 13.198 1.00 59.53 191 GLY A O 1
ATOM 1489 N N . PHE A 1 192 ? 40.548 23.834 15.208 1.00 58.09 192 PHE A N 1
ATOM 1490 C CA . PHE A 1 192 ? 41.456 24.885 15.671 1.00 58.09 192 PHE A CA 1
ATOM 1491 C C . PHE A 1 192 ? 42.730 24.903 14.817 1.00 58.09 192 PHE A C 1
ATOM 1493 O O . PHE A 1 192 ? 43.761 24.327 15.165 1.00 58.09 192 PHE A O 1
ATOM 1500 N N . GLY A 1 193 ? 42.667 25.551 13.656 1.00 55.44 193 GLY A N 1
ATOM 1501 C CA . GLY A 1 193 ? 43.855 25.842 12.868 1.00 55.44 193 GLY A CA 1
ATOM 1502 C C . GLY A 1 193 ? 44.817 26.696 13.696 1.00 55.44 193 GLY A C 1
ATOM 1503 O O . GLY A 1 193 ? 44.417 27.727 14.243 1.00 55.44 193 GLY A O 1
ATOM 1504 N N . ARG A 1 194 ? 46.088 26.282 13.782 1.00 47.09 194 ARG A N 1
ATOM 1505 C CA . ARG A 1 194 ? 47.180 27.119 14.302 1.00 47.09 194 ARG A CA 1
ATOM 1506 C C . ARG A 1 194 ? 47.231 28.400 13.463 1.00 47.09 194 ARG A C 1
ATOM 1508 O O . ARG A 1 194 ? 47.700 28.356 12.333 1.00 47.09 194 ARG A O 1
ATOM 1515 N N . GLY A 1 195 ? 46.698 29.513 13.969 1.00 55.19 195 GLY A N 1
ATOM 1516 C CA . GLY A 1 195 ? 46.765 30.775 13.225 1.00 55.19 195 GLY A CA 1
ATOM 1517 C C . GLY A 1 195 ? 46.020 31.994 13.769 1.00 55.19 195 GLY A C 1
ATOM 1518 O O . GLY A 1 195 ? 46.276 33.088 13.286 1.00 55.19 195 GLY A O 1
ATOM 1519 N N . SER A 1 196 ? 45.125 31.900 14.761 1.00 61.41 196 SER A N 1
ATOM 1520 C CA . SER A 1 196 ? 44.557 33.126 15.352 1.00 61.41 196 SER A CA 1
ATOM 1521 C C . SER A 1 196 ? 44.055 32.927 16.779 1.00 61.41 196 SER A C 1
ATOM 1523 O O . SER A 1 196 ? 42.996 32.339 16.999 1.00 61.41 196 SER A O 1
ATOM 1525 N N . ARG A 1 197 ? 44.784 33.493 17.753 1.00 71.75 197 ARG A N 1
ATOM 1526 C CA . ARG A 1 197 ? 44.375 33.596 19.168 1.00 71.75 197 ARG A CA 1
ATOM 1527 C C . ARG A 1 197 ? 42.968 34.199 19.314 1.00 71.75 197 ARG A C 1
ATOM 1529 O O . ARG A 1 197 ? 42.218 33.771 20.180 1.00 71.75 197 ARG A O 1
ATOM 1536 N N . ARG A 1 198 ? 42.572 35.112 18.413 1.00 73.44 198 ARG A N 1
ATOM 1537 C CA . ARG A 1 198 ? 41.224 35.712 18.378 1.00 73.44 198 ARG A CA 1
ATOM 1538 C C . ARG A 1 198 ? 40.119 34.693 18.078 1.00 73.44 198 ARG A C 1
ATOM 1540 O O . ARG A 1 198 ? 39.082 34.740 18.724 1.00 73.44 198 ARG A O 1
ATOM 1547 N N . ARG A 1 199 ? 40.340 33.748 17.153 1.00 71.81 199 ARG A N 1
ATOM 1548 C CA . ARG A 1 199 ? 39.356 32.688 16.847 1.00 71.81 199 ARG A CA 1
ATOM 1549 C C . ARG A 1 199 ? 39.199 31.713 18.010 1.00 71.81 199 ARG A C 1
ATOM 1551 O O . ARG A 1 199 ? 38.086 31.305 18.306 1.00 71.81 199 ARG A O 1
ATOM 1558 N N . PHE A 1 200 ? 40.299 31.376 18.685 1.00 75.31 200 PHE A N 1
ATOM 1559 C CA . PHE A 1 200 ? 40.260 30.529 19.878 1.00 75.31 200 PHE A CA 1
ATOM 1560 C C . PHE A 1 200 ? 39.482 31.194 21.024 1.00 75.31 200 PHE A C 1
ATOM 1562 O O . PHE A 1 200 ? 38.572 30.583 21.574 1.00 75.31 200 PHE A O 1
ATOM 1569 N N . VAL A 1 201 ? 39.782 32.463 21.329 1.00 80.44 201 VAL A N 1
ATOM 1570 C CA . VAL A 1 201 ? 39.073 33.230 22.369 1.00 80.44 201 VAL A CA 1
ATOM 1571 C C . VAL A 1 201 ? 37.588 33.383 22.033 1.00 80.44 201 VAL A C 1
ATOM 1573 O O . VAL A 1 201 ? 36.759 33.148 22.902 1.00 80.44 201 VAL A O 1
ATOM 1576 N N . PHE A 1 202 ? 37.238 33.696 20.780 1.00 82.44 202 PHE A N 1
ATOM 1577 C CA . PHE A 1 202 ? 35.841 33.779 20.343 1.00 82.44 202 PHE A CA 1
ATOM 1578 C C . PHE A 1 202 ? 35.072 32.479 20.614 1.00 82.44 202 PHE A C 1
ATOM 1580 O O . PHE A 1 202 ? 34.007 32.520 21.220 1.00 82.44 202 PHE A O 1
ATOM 1587 N N . TRP A 1 203 ? 35.626 31.323 20.229 1.00 81.19 203 TRP A N 1
ATOM 1588 C CA . TRP A 1 203 ? 34.970 30.032 20.451 1.00 81.19 203 TRP A CA 1
ATOM 1589 C C . TRP A 1 203 ? 34.895 29.635 21.931 1.00 81.19 203 TRP A C 1
ATOM 1591 O O . TRP A 1 203 ? 33.912 29.019 22.327 1.00 81.19 203 TRP A O 1
ATOM 1601 N N . MET A 1 204 ? 35.877 30.016 22.755 1.00 79.88 204 MET A N 1
ATOM 1602 C CA . MET A 1 204 ? 35.836 29.800 24.208 1.00 79.88 204 MET A CA 1
ATOM 1603 C C . MET A 1 204 ? 34.789 30.682 24.901 1.00 79.88 204 MET A C 1
ATOM 1605 O O . MET A 1 204 ? 34.054 30.191 25.751 1.00 79.88 204 MET A O 1
ATOM 1609 N N . VAL A 1 205 ? 34.682 31.961 24.518 1.00 83.75 205 VAL A N 1
ATOM 1610 C CA . VAL A 1 205 ? 33.636 32.870 25.021 1.00 83.75 205 VAL A CA 1
ATOM 1611 C C . VAL A 1 205 ? 32.260 32.390 24.570 1.00 83.75 205 VAL A C 1
ATOM 1613 O O . VAL A 1 205 ? 31.344 32.316 25.381 1.00 83.75 205 VAL A O 1
ATOM 1616 N N . PHE A 1 206 ? 32.123 31.997 23.303 1.00 83.56 206 PHE A N 1
ATOM 1617 C CA . PHE A 1 206 ? 30.896 31.405 22.778 1.00 83.56 206 PHE A CA 1
ATOM 1618 C C . PHE A 1 206 ? 30.501 30.146 23.562 1.00 83.56 206 PHE A C 1
ATOM 1620 O O . PHE A 1 206 ? 29.366 30.046 24.015 1.00 83.56 206 PHE A O 1
ATOM 1627 N N . LEU A 1 207 ? 31.443 29.225 23.799 1.00 83.31 207 LEU A N 1
ATOM 1628 C CA . LEU A 1 207 ? 31.203 28.028 24.605 1.00 83.31 207 LEU A CA 1
ATOM 1629 C C . LEU A 1 207 ? 30.765 28.386 26.033 1.00 83.31 207 LEU A C 1
ATOM 1631 O O . LEU A 1 207 ? 29.806 27.802 26.524 1.00 83.31 207 LEU A O 1
ATOM 1635 N N . ALA A 1 208 ? 31.410 29.363 26.678 1.00 84.38 208 ALA A N 1
ATOM 1636 C CA . ALA A 1 208 ? 31.043 29.812 28.021 1.00 84.38 208 ALA A CA 1
ATOM 1637 C C . ALA A 1 208 ? 29.625 30.409 28.073 1.00 84.38 208 ALA A C 1
ATOM 1639 O O . ALA A 1 208 ? 28.850 30.052 28.956 1.00 84.38 208 ALA A O 1
ATOM 1640 N N . VAL A 1 209 ? 29.256 31.261 27.106 1.00 84.62 209 VAL A N 1
ATOM 1641 C CA . VAL A 1 209 ? 27.903 31.840 27.000 1.00 84.62 209 VAL A CA 1
ATOM 1642 C C . VAL A 1 209 ? 26.855 30.748 26.804 1.00 84.62 209 VAL A C 1
ATOM 1644 O O . VAL A 1 209 ? 25.827 30.759 27.478 1.00 84.62 209 VAL A O 1
ATOM 1647 N N . VAL A 1 210 ? 27.121 29.782 25.919 1.00 81.31 210 VAL A N 1
ATOM 1648 C CA . VAL A 1 210 ? 26.208 28.657 25.700 1.00 81.31 210 VAL A CA 1
ATOM 1649 C C . VAL A 1 210 ? 26.099 27.817 26.978 1.00 81.31 210 VAL A C 1
ATOM 1651 O O . VAL A 1 210 ? 24.994 27.585 27.444 1.00 81.31 210 VAL A O 1
ATOM 1654 N N . VAL A 1 211 ? 27.195 27.437 27.638 1.00 83.56 211 VAL A N 1
ATOM 1655 C CA . VAL A 1 211 ? 27.134 26.662 28.896 1.00 83.56 211 VAL A CA 1
ATOM 1656 C C . VAL A 1 211 ? 26.351 27.398 29.995 1.00 83.56 211 VAL A C 1
ATOM 1658 O O . VAL A 1 211 ? 25.497 26.787 30.638 1.00 83.56 211 VAL A O 1
ATOM 1661 N N . LEU A 1 212 ? 26.566 28.707 30.170 1.00 84.56 212 LEU A N 1
ATOM 1662 C CA . LEU A 1 212 ? 25.818 29.529 31.132 1.00 84.56 212 LEU A CA 1
ATOM 1663 C C . LEU A 1 212 ? 24.314 29.574 30.816 1.00 84.56 212 LEU A C 1
ATOM 1665 O O . LEU A 1 212 ? 23.495 29.472 31.729 1.00 84.56 212 LEU A O 1
ATOM 1669 N N . ALA A 1 213 ? 23.934 29.666 29.537 1.00 80.12 213 ALA A N 1
ATOM 1670 C CA . ALA A 1 213 ? 22.530 29.610 29.124 1.00 80.12 213 ALA A CA 1
ATOM 1671 C C . ALA A 1 213 ? 21.873 28.252 29.446 1.00 80.12 213 ALA A C 1
ATOM 1673 O O . ALA A 1 213 ? 20.693 28.207 29.798 1.00 80.12 213 ALA A O 1
ATOM 1674 N N . GLY A 1 214 ? 22.634 27.155 29.370 1.00 79.94 214 GLY A N 1
ATOM 1675 C CA . GLY A 1 214 ? 22.177 25.822 29.773 1.00 79.94 214 GLY A CA 1
ATOM 1676 C C . GLY A 1 214 ? 21.969 25.698 31.280 1.00 79.94 214 GLY A C 1
ATOM 1677 O O . GLY A 1 214 ? 20.915 25.239 31.710 1.00 79.94 214 GLY A O 1
ATOM 1678 N N . LEU A 1 215 ? 22.934 26.170 32.081 1.00 82.12 215 LEU A N 1
ATOM 1679 C CA . LEU A 1 215 ? 22.833 26.183 33.549 1.00 82.12 215 LEU A CA 1
ATOM 1680 C C . LEU A 1 215 ? 21.635 27.010 34.051 1.00 82.12 215 LEU A C 1
ATOM 1682 O O . LEU A 1 215 ? 21.064 26.694 35.088 1.00 82.12 215 LEU A O 1
ATOM 1686 N N . GLY A 1 216 ? 21.226 28.045 33.309 1.00 81.75 216 GLY A N 1
ATOM 1687 C CA . GLY A 1 216 ? 20.058 28.875 33.627 1.00 81.75 216 GLY A CA 1
ATOM 1688 C C . GLY A 1 216 ? 18.688 28.317 33.199 1.00 81.75 216 GLY A C 1
ATOM 1689 O O . GLY A 1 216 ? 17.684 29.012 33.383 1.00 81.75 216 GLY A O 1
ATOM 1690 N N . ASP A 1 217 ? 18.619 27.115 32.609 1.00 86.38 217 ASP A N 1
ATOM 1691 C CA . ASP A 1 217 ? 17.411 26.530 31.986 1.00 86.38 217 ASP A CA 1
ATOM 1692 C C . ASP A 1 217 ? 16.748 27.457 30.942 1.00 86.38 217 ASP A C 1
ATOM 1694 O O . ASP A 1 217 ? 15.523 27.512 30.793 1.00 86.38 217 ASP A O 1
ATOM 1698 N N . VAL A 1 218 ? 17.547 28.231 30.197 1.00 85.81 218 VAL A N 1
ATOM 1699 C CA . VAL A 1 218 ? 17.024 29.094 29.122 1.00 85.81 218 VAL A CA 1
ATOM 1700 C C . VAL A 1 218 ? 16.278 28.277 28.051 1.00 85.81 218 VAL A C 1
ATOM 1702 O O . VAL A 1 218 ? 15.163 28.677 27.696 1.00 85.81 218 VAL A O 1
ATOM 1705 N N . PRO A 1 219 ? 16.797 27.123 27.567 1.00 84.38 219 PRO A N 1
ATOM 1706 C CA . PRO A 1 219 ? 16.080 26.286 26.602 1.00 84.38 219 PRO A CA 1
ATOM 1707 C C . PRO A 1 219 ? 14.725 25.790 27.125 1.00 84.38 219 PRO A C 1
ATOM 1709 O O . PRO A 1 219 ? 13.727 25.862 26.406 1.00 84.38 219 PRO A O 1
ATOM 1712 N N . GLY A 1 220 ? 14.654 25.354 28.389 1.00 86.25 220 GLY A N 1
ATOM 1713 C CA . GLY A 1 220 ? 13.412 24.882 28.999 1.00 86.25 220 GLY A CA 1
ATOM 1714 C C . GLY A 1 220 ? 12.355 25.976 29.121 1.00 86.25 220 GLY A C 1
ATOM 1715 O O . GLY A 1 220 ? 11.193 25.750 28.779 1.00 86.25 220 GLY A O 1
ATOM 1716 N N . ARG A 1 221 ? 12.739 27.191 29.536 1.00 86.88 221 ARG A N 1
ATOM 1717 C CA . ARG A 1 221 ? 11.811 28.337 29.610 1.00 86.88 221 ARG A CA 1
ATOM 1718 C C . ARG A 1 221 ? 11.274 28.739 28.238 1.00 86.88 221 ARG A C 1
ATOM 1720 O O . ARG A 1 221 ? 10.079 29.006 28.116 1.00 86.88 221 ARG A O 1
ATOM 1727 N N . LEU A 1 222 ? 12.137 28.771 27.220 1.00 86.69 222 LEU A N 1
ATOM 1728 C CA . LEU A 1 222 ? 11.737 29.092 25.849 1.00 86.69 222 LEU A CA 1
ATOM 1729 C C . LEU A 1 222 ? 10.744 28.052 25.314 1.00 86.69 222 LEU A C 1
ATOM 1731 O O . LEU A 1 222 ? 9.686 28.421 24.806 1.00 86.69 222 LEU A O 1
ATOM 1735 N N . GLY A 1 223 ? 11.052 26.764 25.504 1.00 85.75 223 GLY A N 1
ATOM 1736 C CA . GLY A 1 223 ? 10.177 25.661 25.115 1.00 85.75 223 GLY A CA 1
ATOM 1737 C C . GLY A 1 223 ? 8.808 25.738 25.794 1.00 85.75 223 GLY A C 1
ATOM 1738 O O . GLY A 1 223 ? 7.796 25.698 25.106 1.00 85.75 223 GLY A O 1
ATOM 1739 N N . ARG A 1 224 ? 8.751 25.956 27.118 1.00 88.50 224 ARG A N 1
ATOM 1740 C CA . ARG A 1 224 ? 7.479 26.089 27.861 1.00 88.50 224 ARG A CA 1
ATOM 1741 C C . ARG A 1 224 ? 6.631 27.277 27.391 1.00 88.50 224 ARG A C 1
ATOM 1743 O O . ARG A 1 224 ? 5.412 27.156 27.290 1.00 88.50 224 ARG A O 1
ATOM 1750 N N . ARG A 1 225 ? 7.258 28.416 27.071 1.00 89.69 225 ARG A N 1
ATOM 1751 C CA . ARG A 1 225 ? 6.551 29.593 26.533 1.00 89.69 225 ARG A CA 1
ATOM 1752 C C . ARG A 1 225 ? 5.959 29.317 25.149 1.00 89.69 225 ARG A C 1
ATOM 1754 O O . ARG A 1 225 ? 4.837 29.737 24.871 1.00 89.69 225 ARG A O 1
ATOM 1761 N N . TRP A 1 226 ? 6.698 28.604 24.305 1.00 87.88 226 TRP A N 1
ATOM 1762 C CA . TRP A 1 226 ? 6.213 28.172 22.998 1.00 87.88 226 TRP A CA 1
ATOM 1763 C C . TRP A 1 226 ? 5.032 27.201 23.149 1.00 87.88 226 TRP A C 1
ATOM 1765 O O . TRP A 1 226 ? 3.952 27.489 22.636 1.00 87.88 226 TRP A O 1
ATOM 1775 N N . THR A 1 227 ? 5.190 26.145 23.955 1.00 87.00 227 THR A N 1
ATOM 1776 C CA . THR A 1 227 ? 4.140 25.170 24.303 1.00 87.00 227 THR A CA 1
ATOM 1777 C C . THR A 1 227 ? 2.825 25.872 24.682 1.00 87.00 227 THR A C 1
ATOM 1779 O O . THR A 1 227 ? 1.808 25.622 24.039 1.00 87.00 227 THR A O 1
ATOM 1782 N N . GLY A 1 228 ? 2.849 26.828 25.619 1.00 87.56 228 GLY A N 1
ATOM 1783 C CA . GLY A 1 228 ? 1.631 27.525 26.055 1.00 87.56 228 GLY A CA 1
ATOM 1784 C C . GLY A 1 228 ? 0.985 28.444 25.007 1.00 87.56 228 GLY A C 1
ATOM 1785 O O . GLY A 1 228 ? -0.211 28.717 25.087 1.00 87.56 228 GLY A O 1
ATOM 1786 N N . THR A 1 229 ? 1.746 28.923 24.019 1.00 88.12 229 THR A N 1
ATOM 1787 C CA . THR A 1 229 ? 1.196 29.734 22.916 1.00 88.12 229 THR A CA 1
ATOM 1788 C C . THR A 1 229 ? 0.424 28.851 21.938 1.00 88.12 229 THR A C 1
ATOM 1790 O O . THR A 1 229 ? -0.672 29.209 21.509 1.00 88.12 229 THR A O 1
ATOM 1793 N N . GLU A 1 230 ? 0.966 27.672 21.633 1.00 86.81 230 GLU A N 1
ATOM 1794 C CA . GLU A 1 230 ? 0.287 26.681 20.798 1.00 86.81 230 GLU A CA 1
ATOM 1795 C C . GLU A 1 230 ? -0.967 26.114 21.455 1.00 86.81 230 GLU A C 1
ATOM 1797 O O . GLU A 1 230 ? -1.961 25.952 20.759 1.00 86.81 230 GLU A O 1
ATOM 1802 N N . ASP A 1 231 ? -0.951 25.844 22.768 1.00 89.25 231 ASP A N 1
ATOM 1803 C CA . ASP A 1 231 ? -2.137 25.336 23.478 1.00 89.25 231 ASP A CA 1
ATOM 1804 C C . ASP A 1 231 ? -3.339 26.248 23.274 1.00 89.25 231 ASP A C 1
ATOM 1806 O O . ASP A 1 231 ? -4.423 25.804 22.903 1.00 89.25 231 ASP A O 1
ATOM 1810 N N . ARG A 1 232 ? -3.121 27.550 23.480 1.00 90.38 232 ARG A N 1
ATOM 1811 C CA . ARG A 1 232 ? -4.163 28.562 23.321 1.00 90.38 232 ARG A CA 1
ATOM 1812 C C . ARG A 1 232 ? -4.649 28.609 21.881 1.00 90.38 232 ARG A C 1
ATOM 1814 O O . ARG A 1 232 ? -5.850 28.624 21.663 1.00 90.38 232 ARG A O 1
ATOM 1821 N N . ALA A 1 233 ? -3.731 28.581 20.914 1.00 87.25 233 ALA A N 1
ATOM 1822 C CA . ALA A 1 233 ? -4.077 28.583 19.496 1.00 87.25 233 ALA A CA 1
ATOM 1823 C C . ALA A 1 233 ? -4.807 27.306 19.048 1.00 87.25 233 ALA A C 1
ATOM 1825 O O . ALA A 1 233 ? -5.608 27.362 18.121 1.00 87.25 233 ALA A O 1
ATOM 1826 N N . ALA A 1 234 ? -4.524 26.155 19.662 1.00 84.38 234 ALA A N 1
ATOM 1827 C CA . ALA A 1 234 ? -5.209 24.898 19.384 1.00 84.38 234 ALA A CA 1
ATOM 1828 C C . ALA A 1 234 ? -6.612 24.875 20.009 1.00 84.38 234 ALA A C 1
ATOM 1830 O O . ALA A 1 234 ? -7.561 24.475 19.339 1.00 84.38 234 ALA A O 1
ATOM 1831 N N . TRP A 1 235 ? -6.752 25.355 21.248 1.00 89.00 235 TRP A N 1
ATOM 1832 C CA . TRP A 1 235 ? -8.035 25.480 21.941 1.00 89.00 235 TRP A CA 1
ATOM 1833 C C . TRP A 1 235 ? -8.998 26.423 21.210 1.00 89.00 235 TRP A C 1
ATOM 1835 O O . TRP A 1 235 ? -10.135 26.049 20.919 1.00 89.00 235 TRP A O 1
ATOM 1845 N N . THR A 1 236 ? -8.518 27.611 20.819 1.00 90.00 236 THR A N 1
ATOM 1846 C CA . THR A 1 236 ? -9.344 28.645 20.171 1.00 90.00 236 THR A CA 1
ATOM 1847 C C . THR A 1 236 ? -9.842 28.291 18.775 1.00 90.00 236 THR A C 1
ATOM 1849 O O . THR A 1 236 ? -10.632 29.040 18.206 1.00 90.00 236 THR A O 1
ATOM 1852 N N . ARG A 1 237 ? -9.427 27.146 18.216 1.00 84.38 237 ARG A N 1
ATOM 1853 C CA . ARG A 1 237 ? -9.992 26.614 16.967 1.00 84.38 237 ARG A CA 1
ATOM 1854 C C . ARG A 1 237 ? -11.423 26.110 17.135 1.00 84.38 237 ARG A C 1
ATOM 1856 O O . ARG A 1 237 ? -12.163 26.143 16.158 1.00 84.38 237 ARG A O 1
ATOM 1863 N N . LEU A 1 238 ? -11.791 25.628 18.325 1.00 84.00 238 LEU A N 1
ATOM 1864 C CA . LEU A 1 238 ? -13.115 25.051 18.594 1.00 84.00 238 LEU A CA 1
ATOM 1865 C C . LEU A 1 238 ? -13.847 25.729 19.754 1.00 84.00 238 LEU A C 1
ATOM 1867 O O . LEU A 1 238 ? -15.072 25.826 19.718 1.00 84.00 238 LEU A O 1
ATOM 1871 N N . LEU A 1 239 ? -13.123 26.189 20.779 1.00 89.12 239 LEU A N 1
ATOM 1872 C CA . LEU A 1 239 ? -13.710 26.723 22.008 1.00 89.12 239 LEU A CA 1
ATOM 1873 C C . LEU A 1 239 ? -13.201 28.143 22.319 1.00 89.12 239 LEU A C 1
ATOM 1875 O O . LEU A 1 239 ? -12.047 28.452 22.032 1.00 89.12 239 LEU A O 1
ATOM 1879 N N . PRO A 1 240 ? -14.020 29.023 22.925 1.00 90.00 240 PRO A N 1
ATOM 1880 C CA . PRO A 1 240 ? -13.604 30.384 23.279 1.00 90.00 240 PRO A CA 1
ATOM 1881 C C . PRO A 1 240 ? -12.398 30.401 24.226 1.00 90.00 240 PRO A C 1
ATOM 1883 O O . PRO A 1 240 ? -12.276 29.533 25.095 1.00 90.00 240 PRO A O 1
ATOM 1886 N N . LEU A 1 241 ? -11.508 31.392 24.100 1.00 90.31 241 LEU A N 1
ATOM 1887 C CA . LEU A 1 241 ? -10.277 31.455 24.900 1.00 90.31 241 LEU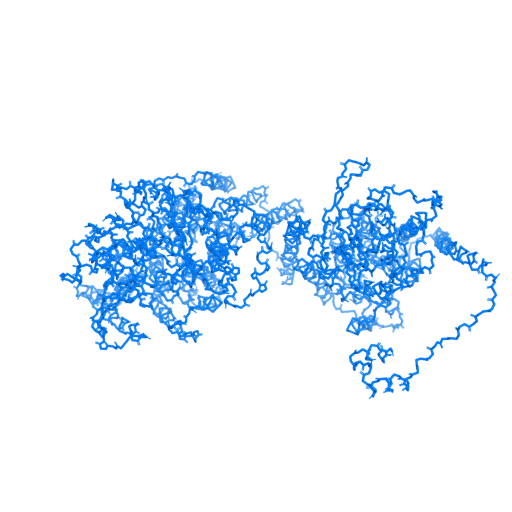 A CA 1
ATOM 1888 C C . LEU A 1 241 ? -10.564 31.566 26.405 1.00 90.31 241 LEU A C 1
ATOM 1890 O O . LEU A 1 241 ? -9.789 31.056 27.208 1.00 90.31 241 LEU A O 1
ATOM 1894 N N . GLU A 1 242 ? -11.680 32.189 26.783 1.00 90.88 242 GLU A N 1
ATOM 1895 C CA . GLU A 1 242 ? -12.100 32.386 28.175 1.00 90.88 242 GLU A CA 1
ATOM 1896 C C . GLU A 1 242 ? -12.399 31.060 28.882 1.00 90.88 242 GLU A C 1
ATOM 1898 O O . GLU A 1 242 ? -12.285 30.968 30.101 1.00 90.88 242 GLU A O 1
ATOM 1903 N N . SER A 1 243 ? -12.755 30.025 28.116 1.00 92.69 243 SER A N 1
ATOM 1904 C CA . SER A 1 243 ? -13.022 28.687 28.648 1.00 92.69 243 SER A CA 1
ATOM 1905 C C . SER A 1 243 ? -11.751 27.867 28.894 1.00 92.69 243 SER A C 1
ATOM 1907 O O . SER A 1 243 ? -11.833 26.842 29.563 1.00 92.69 243 SER A O 1
ATOM 1909 N N . TYR A 1 244 ? -10.581 28.294 28.399 1.00 94.38 244 TYR A N 1
ATOM 1910 C CA . TYR A 1 244 ? -9.324 27.552 28.535 1.00 94.38 244 TYR A CA 1
ATOM 1911 C C . TYR A 1 244 ? -8.728 27.677 29.942 1.00 94.38 244 TYR A C 1
ATOM 1913 O O . TYR A 1 244 ? -8.446 28.781 30.407 1.00 94.38 244 TYR A O 1
ATOM 1921 N N . ILE A 1 245 ? -8.438 26.544 30.587 1.00 92.75 245 ILE A N 1
ATOM 1922 C CA . ILE A 1 245 ? -7.804 26.516 31.914 1.00 92.75 245 ILE A CA 1
ATOM 1923 C C . ILE A 1 245 ? -6.336 26.099 31.806 1.00 92.75 245 ILE A C 1
ATOM 1925 O O . ILE A 1 245 ? -5.460 26.730 32.402 1.00 92.75 245 ILE A O 1
ATOM 1929 N N . GLY A 1 246 ? -6.035 25.037 31.058 1.00 91.69 246 GLY A N 1
ATOM 1930 C CA . GLY A 1 246 ? -4.672 24.527 30.975 1.00 91.69 246 GLY A CA 1
ATOM 1931 C C . GLY A 1 246 ? -4.510 23.286 30.109 1.00 91.69 246 GLY A C 1
ATOM 1932 O O . GLY A 1 246 ? -5.420 22.856 29.405 1.00 91.69 246 GLY A O 1
ATOM 1933 N N . SER A 1 247 ? -3.315 22.702 30.181 1.00 90.94 247 SER A N 1
ATOM 1934 C CA . SER A 1 247 ? -2.958 21.479 29.465 1.00 90.94 247 SER A CA 1
ATOM 1935 C C . SER A 1 247 ? -2.236 20.488 30.378 1.00 90.94 247 SER A C 1
ATOM 1937 O O . SER A 1 247 ? -1.455 20.885 31.253 1.00 90.94 247 SER A O 1
ATOM 1939 N N . ARG A 1 248 ? -2.427 19.194 30.130 1.00 88.62 248 ARG A N 1
ATOM 1940 C CA . ARG A 1 248 ? -1.666 18.095 30.734 1.00 88.62 248 ARG A CA 1
ATOM 1941 C C . ARG A 1 248 ? -1.112 17.190 29.637 1.00 88.62 248 ARG A C 1
ATOM 1943 O O . ARG A 1 248 ? -1.746 16.983 28.606 1.00 88.62 248 ARG A O 1
ATOM 1950 N N . ASN A 1 249 ? 0.088 16.665 29.870 1.00 83.56 249 ASN A N 1
ATOM 1951 C CA . ASN A 1 249 ? 0.738 15.715 28.973 1.00 83.56 249 ASN A CA 1
ATOM 1952 C C . ASN A 1 249 ? 0.758 14.341 29.638 1.00 83.56 249 ASN A C 1
ATOM 1954 O O . ASN A 1 249 ? 1.255 14.217 30.759 1.00 83.56 249 ASN A O 1
ATOM 1958 N N . THR A 1 250 ? 0.286 13.327 28.922 1.00 83.31 250 THR A N 1
ATOM 1959 C CA . THR A 1 250 ? 0.600 11.924 29.205 1.00 83.31 250 THR A CA 1
ATOM 1960 C C . THR A 1 250 ? 1.763 11.481 28.317 1.00 83.31 250 THR A C 1
ATOM 1962 O O . THR A 1 250 ? 2.218 12.215 27.429 1.00 83.31 250 THR A O 1
ATOM 1965 N N . ALA A 1 251 ? 2.250 10.256 28.512 1.00 72.62 251 ALA A N 1
ATOM 1966 C CA . ALA A 1 251 ? 3.194 9.642 27.585 1.00 72.62 251 ALA A CA 1
ATOM 1967 C C . ALA A 1 251 ? 2.634 9.529 26.143 1.00 72.62 251 ALA A C 1
ATOM 1969 O O . ALA A 1 251 ? 3.396 9.555 25.165 1.00 72.62 251 ALA A O 1
ATOM 1970 N N . ARG A 1 252 ? 1.301 9.418 25.997 1.00 74.69 252 ARG A N 1
ATOM 1971 C CA . ARG A 1 252 ? 0.605 9.103 24.737 1.00 74.69 252 ARG A CA 1
ATOM 1972 C C . ARG A 1 252 ? -0.032 10.300 24.040 1.00 74.69 252 ARG A C 1
ATOM 1974 O O . ARG A 1 252 ? -0.121 10.285 22.817 1.00 74.69 252 ARG A O 1
ATOM 1981 N N . ALA A 1 253 ? -0.456 11.324 24.768 1.00 78.25 253 ALA A N 1
ATOM 1982 C CA . ALA A 1 253 ? -1.141 12.464 24.175 1.00 78.25 253 ALA A CA 1
ATOM 1983 C C . ALA A 1 253 ? -0.998 13.735 25.019 1.00 78.25 253 ALA A C 1
ATOM 1985 O O . ALA A 1 253 ? -0.535 13.732 26.160 1.00 78.25 253 ALA A O 1
ATOM 1986 N N . ARG A 1 254 ? -1.391 14.849 24.405 1.00 84.62 254 ARG A N 1
ATOM 1987 C CA . ARG A 1 254 ? -1.552 16.146 25.059 1.00 84.62 254 ARG A CA 1
ATOM 1988 C C . ARG A 1 254 ? -3.044 16.428 25.155 1.00 84.62 254 ARG A C 1
ATOM 1990 O O . ARG A 1 254 ? -3.741 16.347 24.142 1.00 84.62 254 ARG A O 1
ATOM 1997 N N . TYR A 1 255 ? -3.506 16.743 26.359 1.00 89.62 255 TYR A N 1
ATOM 1998 C CA . TYR A 1 255 ? -4.902 17.043 26.656 1.00 89.62 255 TYR A CA 1
ATOM 1999 C C . TYR A 1 255 ? -5.017 18.494 27.100 1.00 89.62 255 TYR A C 1
ATOM 2001 O O . TYR A 1 255 ? -4.369 18.917 28.060 1.00 89.62 255 TYR A O 1
ATOM 2009 N N . LEU A 1 256 ? -5.827 19.257 26.378 1.00 92.56 256 LEU A N 1
ATOM 2010 C CA . LEU A 1 256 ? -6.217 20.612 26.743 1.00 92.56 256 LEU A CA 1
ATOM 2011 C C . LEU A 1 256 ? -7.524 20.522 27.513 1.00 92.56 256 LEU A C 1
ATOM 2013 O O . LEU A 1 256 ? -8.377 19.715 27.160 1.00 92.56 256 LEU A O 1
ATOM 2017 N N . TYR A 1 257 ? -7.698 21.332 28.545 1.00 93.69 257 TYR A N 1
ATOM 2018 C CA . TYR A 1 257 ? -8.917 21.301 29.336 1.00 93.69 257 TYR A CA 1
ATOM 2019 C C . TYR A 1 257 ? -9.382 22.696 29.723 1.00 93.69 257 TYR A C 1
ATOM 2021 O O . TYR A 1 257 ? -8.598 23.641 29.884 1.00 93.69 257 TYR A O 1
ATOM 2029 N N . GLY A 1 258 ? -10.691 22.794 29.887 1.00 94.06 258 GLY A N 1
ATOM 2030 C CA . GLY A 1 258 ? -11.392 24.032 30.141 1.00 94.06 258 GLY A CA 1
ATOM 2031 C C . GLY A 1 258 ? -12.814 23.793 30.622 1.00 94.06 258 GLY A C 1
ATOM 2032 O O . GLY A 1 258 ? -13.254 22.650 30.731 1.00 94.06 258 GLY A O 1
ATOM 2033 N N . THR A 1 259 ? -13.539 24.866 30.912 1.00 91.81 259 THR A N 1
ATOM 2034 C CA . THR A 1 259 ? -14.936 24.793 31.362 1.00 91.81 259 THR A CA 1
ATOM 2035 C C . THR A 1 259 ? -15.836 25.644 30.488 1.00 91.81 259 THR A C 1
ATOM 2037 O O . THR A 1 259 ? -15.545 26.821 30.275 1.00 91.81 259 THR A O 1
ATOM 2040 N N . ARG A 1 260 ? -16.954 25.078 30.032 1.00 89.12 260 ARG A N 1
ATOM 2041 C CA . ARG A 1 260 ? -17.981 25.785 29.260 1.00 89.12 260 ARG A CA 1
ATOM 2042 C C . ARG A 1 260 ? -19.355 25.420 29.808 1.00 89.12 260 ARG A C 1
ATOM 2044 O O . ARG A 1 260 ? -19.628 24.247 30.005 1.00 89.12 260 ARG A O 1
ATOM 2051 N N . GLU A 1 261 ? -20.183 26.426 30.098 1.00 86.19 261 GLU A N 1
ATOM 2052 C CA . GLU A 1 261 ? -21.568 26.234 30.578 1.00 86.19 261 GLU A CA 1
ATOM 2053 C C . GLU A 1 261 ? -21.679 25.275 31.789 1.00 86.19 261 GLU A C 1
ATOM 2055 O O . GLU A 1 261 ? -22.633 24.524 31.936 1.00 86.19 261 GLU A O 1
ATOM 2060 N N . GLY A 1 262 ? -20.678 25.290 32.680 1.00 84.56 262 GLY A N 1
ATOM 2061 C CA . GLY A 1 262 ? -20.628 24.433 33.875 1.00 84.56 262 GLY A CA 1
ATOM 2062 C C . GLY A 1 262 ? -20.083 23.014 33.648 1.00 84.56 262 GLY A C 1
ATOM 2063 O O . GLY A 1 262 ? -19.800 22.317 34.628 1.00 84.56 262 GLY A O 1
ATOM 2064 N N . GLN A 1 263 ? -19.858 22.613 32.395 1.00 89.06 263 GLN A N 1
ATOM 2065 C CA . GLN A 1 263 ? -19.263 21.331 32.019 1.00 89.06 263 GLN A CA 1
ATOM 2066 C C . GLN A 1 263 ? -17.741 21.439 31.854 1.00 89.06 263 GLN A C 1
ATOM 2068 O O . GLN A 1 263 ? -17.210 22.449 31.378 1.00 89.06 263 GLN A O 1
ATOM 2073 N N . LEU A 1 264 ? -17.028 20.385 32.249 1.00 91.44 264 LEU A N 1
ATOM 2074 C CA . LEU A 1 264 ? -15.627 20.176 31.899 1.00 91.44 264 LEU A CA 1
ATOM 2075 C C . LEU A 1 264 ? -15.556 19.744 30.434 1.00 91.44 264 LEU A C 1
ATOM 2077 O O . LEU A 1 264 ? -16.201 18.775 30.045 1.00 91.44 264 LEU A O 1
ATOM 2081 N N . MET A 1 265 ? -14.717 20.429 29.663 1.00 92.06 265 MET A N 1
ATOM 2082 C CA . MET A 1 265 ? -14.407 20.089 28.280 1.00 92.06 265 MET A CA 1
ATOM 2083 C C . MET A 1 265 ? -12.940 19.691 28.187 1.00 92.06 265 MET A C 1
ATOM 2085 O O . MET A 1 265 ? -12.061 20.458 28.595 1.00 92.06 265 MET A O 1
ATOM 2089 N N . VAL A 1 266 ? -12.668 18.515 27.625 1.00 92.25 266 VAL A N 1
ATOM 2090 C CA . VAL A 1 266 ? -11.307 18.045 27.350 1.00 92.25 266 VAL A CA 1
ATOM 2091 C C . VAL A 1 266 ? -11.127 17.900 25.847 1.00 92.25 266 VAL A C 1
ATOM 2093 O O . VAL A 1 266 ? -11.955 17.304 25.164 1.00 92.25 266 VAL A O 1
ATOM 2096 N N . MET A 1 267 ? -10.035 18.449 25.324 1.00 89.06 267 MET A N 1
ATOM 2097 C CA . MET A 1 267 ? -9.682 18.389 23.913 1.00 89.06 267 MET A CA 1
ATOM 2098 C C . MET A 1 267 ? -8.365 17.647 23.697 1.00 89.06 267 MET A C 1
ATOM 2100 O O . MET A 1 267 ? -7.368 17.894 24.381 1.00 89.06 267 MET A O 1
ATOM 2104 N N . SER A 1 268 ? -8.339 16.791 22.680 1.00 84.75 268 SER A N 1
ATOM 2105 C CA . SER A 1 268 ? -7.129 16.157 22.156 1.00 84.75 268 SER A CA 1
ATOM 2106 C C . SER A 1 268 ? -7.285 15.886 20.660 1.00 84.75 268 SER A C 1
ATOM 2108 O O . SER A 1 268 ? -8.399 15.833 20.148 1.00 84.75 268 SER A O 1
ATOM 2110 N N . GLY A 1 269 ? -6.176 15.776 19.923 1.00 74.88 269 GLY A N 1
ATOM 2111 C CA . GLY A 1 269 ? -6.221 15.486 18.479 1.00 74.88 269 GLY A CA 1
ATOM 2112 C C . GLY A 1 269 ? -6.951 16.522 17.616 1.00 74.88 269 GLY A C 1
ATOM 2113 O O . GLY A 1 269 ? -7.340 16.212 16.498 1.00 74.88 269 GLY A O 1
ATOM 2114 N N . GLY A 1 270 ? -7.167 17.738 18.128 1.00 75.12 270 GLY A N 1
ATOM 2115 C CA . GLY A 1 270 ? -7.923 18.780 17.431 1.00 75.12 270 GLY A CA 1
ATOM 2116 C C . GLY A 1 270 ? -9.445 18.703 17.591 1.00 75.12 270 GLY A C 1
ATOM 2117 O O . GLY A 1 270 ? -10.116 19.518 16.971 1.00 75.12 270 GLY A O 1
ATOM 2118 N N . GLY A 1 271 ? -9.974 17.801 18.427 1.00 81.00 271 GLY A N 1
ATOM 2119 C CA . GLY A 1 271 ? -11.401 17.678 18.753 1.00 81.00 271 GLY A CA 1
ATOM 2120 C C . GLY A 1 271 ? -11.669 17.644 20.262 1.00 81.00 271 GLY A C 1
ATOM 2121 O O . GLY A 1 271 ? -10.733 17.592 21.063 1.00 81.00 271 GLY A O 1
ATOM 2122 N N . VAL A 1 272 ? -12.946 17.682 20.651 1.00 85.69 272 VAL A N 1
ATOM 2123 C CA . VAL A 1 272 ? -13.388 17.387 22.027 1.00 85.69 272 VAL A CA 1
ATOM 2124 C C . VAL A 1 272 ? -13.399 15.870 22.199 1.00 85.69 272 VAL A C 1
ATOM 2126 O O . VAL A 1 272 ? -13.983 15.175 21.375 1.00 85.69 272 VAL A O 1
ATOM 2129 N N . CYS A 1 273 ? -12.725 15.362 23.230 1.00 85.00 273 CYS A N 1
ATOM 2130 C CA . CYS A 1 273 ? -12.626 13.926 23.506 1.00 85.00 273 CYS A CA 1
ATOM 2131 C C . CYS A 1 273 ? -13.349 13.488 24.785 1.00 85.00 273 CYS A C 1
ATOM 2133 O O . CYS A 1 273 ? -13.493 12.291 24.992 1.00 85.00 273 CYS A O 1
ATOM 2135 N N . GLU A 1 274 ? -13.742 14.428 25.648 1.00 89.50 274 GLU A N 1
ATOM 2136 C CA . GLU A 1 274 ? -14.545 14.140 26.839 1.00 89.50 274 GLU A CA 1
ATOM 2137 C C . GLU A 1 274 ? -15.345 15.387 27.229 1.00 89.50 274 GLU A C 1
ATOM 2139 O O . GLU A 1 274 ? -14.812 16.509 27.218 1.00 89.50 274 GLU A O 1
ATOM 2144 N N . SER A 1 275 ? -16.604 15.174 27.605 1.00 89.50 275 SER A N 1
ATOM 2145 C CA . SER A 1 275 ? -17.467 16.184 28.219 1.00 89.50 275 SER A CA 1
ATOM 2146 C C . SER A 1 275 ? -18.084 15.652 29.515 1.00 89.50 275 SER A C 1
ATOM 2148 O O . SER A 1 275 ? -18.541 14.513 29.579 1.00 89.50 275 SER A O 1
ATOM 2150 N N . PHE A 1 276 ? -18.057 16.447 30.589 1.00 90.25 276 PHE A N 1
ATOM 2151 C CA . PHE A 1 276 ? -18.561 16.001 31.895 1.00 90.25 276 PHE A CA 1
ATOM 2152 C C . PHE A 1 276 ? -19.260 17.121 32.689 1.00 90.25 276 PHE A C 1
ATOM 2154 O O . PHE A 1 276 ? -18.666 18.194 32.842 1.00 90.25 276 PHE A O 1
ATOM 2161 N N . PRO A 1 277 ? -20.449 16.890 33.292 1.00 86.19 277 PRO A N 1
ATOM 2162 C CA . PRO A 1 277 ? -21.245 15.650 33.283 1.00 86.19 277 PRO A CA 1
ATOM 2163 C C . PRO A 1 277 ? -21.785 15.287 31.892 1.00 86.19 277 PRO A C 1
ATOM 2165 O O . PRO A 1 277 ? -21.956 16.169 31.053 1.00 86.19 277 PRO A O 1
ATOM 2168 N N . GLY A 1 278 ? -22.003 13.988 31.655 1.00 74.81 278 GLY A N 1
ATOM 2169 C CA . GLY A 1 278 ? -22.499 13.472 30.373 1.00 74.81 278 GLY A CA 1
ATOM 2170 C C . GLY A 1 278 ? -23.930 13.927 30.062 1.00 74.81 278 GLY A C 1
ATOM 2171 O O . GLY A 1 278 ? -24.670 14.301 30.970 1.00 74.81 278 GLY A O 1
ATOM 2172 N N . GLY A 1 279 ? -24.301 13.908 28.778 1.00 80.31 279 GLY A N 1
ATOM 2173 C CA . GLY A 1 279 ? -25.649 14.257 28.305 1.00 80.31 279 GLY A CA 1
ATOM 2174 C C . GLY A 1 279 ? -26.562 13.046 28.075 1.00 80.31 279 GLY A C 1
ATOM 2175 O O . GLY A 1 279 ? -26.186 11.910 28.365 1.00 80.31 279 GLY A O 1
ATOM 2176 N N . ASP A 1 280 ? -27.729 13.296 27.476 1.00 86.25 280 ASP A N 1
ATOM 2177 C CA . ASP A 1 280 ? -28.797 12.311 27.210 1.00 86.25 280 ASP A CA 1
ATOM 2178 C C . ASP A 1 280 ? -28.311 11.043 26.484 1.00 86.25 280 ASP A C 1
ATOM 2180 O O . ASP A 1 280 ? -28.810 9.947 26.732 1.00 86.25 280 ASP A O 1
ATOM 2184 N N . HIS A 1 281 ? -27.280 11.163 25.640 1.00 90.00 281 HIS A N 1
ATOM 2185 C CA . HIS A 1 281 ? -26.661 10.024 24.950 1.00 90.00 281 HIS A CA 1
ATOM 2186 C C . HIS A 1 281 ? -26.082 8.982 25.916 1.00 90.00 281 HIS A C 1
ATOM 2188 O O . HIS A 1 281 ? -26.256 7.780 25.723 1.00 90.00 281 HIS A O 1
ATOM 2194 N N . ALA A 1 282 ? -25.413 9.423 26.989 1.00 91.81 282 ALA A N 1
ATOM 2195 C CA . ALA A 1 282 ? -24.862 8.506 27.985 1.00 91.81 282 ALA A CA 1
ATOM 2196 C C . ALA A 1 282 ? -25.982 7.762 28.727 1.00 91.81 282 ALA A C 1
ATOM 2198 O O . ALA A 1 282 ? -25.849 6.566 28.983 1.00 91.81 282 ALA A O 1
ATOM 2199 N N . ALA A 1 283 ? -27.092 8.449 29.018 1.00 92.75 283 ALA A N 1
ATOM 2200 C CA . ALA A 1 283 ? -28.271 7.850 29.632 1.00 92.75 283 ALA A CA 1
ATOM 2201 C C . ALA A 1 283 ? -28.937 6.812 28.710 1.00 92.75 283 ALA A C 1
ATOM 2203 O O . ALA A 1 283 ? -29.203 5.701 29.164 1.00 92.75 283 ALA A O 1
ATOM 2204 N N . GLU A 1 284 ? -29.113 7.114 27.414 1.00 93.75 284 GLU A N 1
ATOM 2205 C CA . GLU A 1 284 ? -29.639 6.160 26.420 1.00 93.75 284 GLU A CA 1
ATOM 2206 C C . GLU A 1 284 ? -28.777 4.890 26.355 1.00 93.75 284 GLU A C 1
ATOM 2208 O O . GLU A 1 284 ? -29.297 3.772 26.402 1.00 93.75 284 GLU A O 1
ATOM 2213 N N . VAL A 1 285 ? -27.449 5.041 26.273 1.00 93.94 285 VAL A N 1
ATOM 2214 C CA . VAL A 1 285 ? -26.520 3.903 26.196 1.00 93.94 285 VAL A CA 1
ATOM 2215 C C . VAL A 1 285 ? -26.554 3.072 27.479 1.00 93.94 285 VAL A C 1
ATOM 2217 O O . VAL A 1 285 ? -26.537 1.844 27.406 1.00 93.94 285 VAL A O 1
ATOM 2220 N N . VAL A 1 286 ? -26.630 3.692 28.656 1.00 95.00 286 VAL A N 1
ATOM 2221 C CA . VAL A 1 286 ? -26.753 2.952 29.922 1.00 95.00 286 VAL A CA 1
ATOM 2222 C C . VAL A 1 286 ? -28.088 2.208 29.990 1.00 95.00 286 VAL A C 1
ATOM 2224 O O . VAL A 1 286 ? -28.100 1.014 30.297 1.00 95.00 286 VAL A O 1
ATOM 2227 N N . ALA A 1 287 ? -29.193 2.860 29.621 1.00 94.81 287 ALA A N 1
ATOM 2228 C CA . ALA A 1 287 ? -30.521 2.253 29.598 1.00 94.81 287 ALA A CA 1
ATOM 2229 C C . ALA A 1 287 ? -30.589 1.041 28.663 1.00 94.81 287 ALA A C 1
ATOM 2231 O O . ALA A 1 287 ? -31.072 -0.023 29.049 1.00 94.81 287 ALA A O 1
ATOM 2232 N N . LEU A 1 288 ? -30.010 1.171 27.466 1.00 94.38 288 LEU A N 1
ATOM 2233 C CA . LEU A 1 288 ? -29.877 0.102 26.479 1.00 94.38 288 LEU A CA 1
ATOM 2234 C C . LEU A 1 288 ? -29.258 -1.176 27.064 1.00 94.38 288 LEU A C 1
ATOM 2236 O O . LEU A 1 288 ? -29.727 -2.279 26.777 1.00 94.38 288 LEU A O 1
ATOM 2240 N N . HIS A 1 289 ? -28.191 -1.032 27.850 1.00 95.56 289 HIS A N 1
ATOM 2241 C CA . HIS A 1 289 ? -27.445 -2.163 28.396 1.00 95.56 289 HIS A CA 1
ATOM 2242 C C . HIS A 1 289 ? -28.078 -2.716 29.679 1.00 95.56 289 HIS A C 1
ATOM 2244 O O . HIS A 1 289 ? -28.122 -3.932 29.856 1.00 95.56 289 HIS A O 1
ATOM 2250 N N . LEU A 1 290 ? -28.628 -1.860 30.542 1.00 95.25 290 LEU A N 1
ATOM 2251 C CA . LEU A 1 290 ? -29.362 -2.305 31.731 1.00 95.25 290 LEU A CA 1
ATOM 2252 C C . LEU A 1 290 ? -30.666 -3.026 31.370 1.00 95.25 290 LEU A C 1
ATOM 2254 O O . LEU A 1 290 ? -31.018 -4.004 32.018 1.00 95.25 290 LEU A O 1
ATOM 2258 N N . ALA A 1 291 ? -31.346 -2.625 30.291 1.00 94.75 291 ALA A N 1
ATOM 2259 C CA . ALA A 1 291 ? -32.522 -3.338 29.788 1.00 94.75 291 ALA A CA 1
ATOM 2260 C C . ALA A 1 291 ? -32.213 -4.803 29.425 1.00 94.75 291 ALA A C 1
ATOM 2262 O O . ALA A 1 291 ? -33.055 -5.688 29.581 1.00 94.75 291 ALA A O 1
ATOM 2263 N N . GLN A 1 292 ? -30.999 -5.067 28.941 1.00 94.56 292 GLN A N 1
ATOM 2264 C CA . GLN A 1 292 ? -30.550 -6.410 28.583 1.00 94.56 292 GLN A CA 1
ATOM 2265 C C . GLN A 1 292 ? -30.148 -7.230 29.813 1.00 94.56 292 GLN A C 1
ATOM 2267 O O . GLN A 1 292 ? -30.505 -8.406 29.886 1.00 94.56 292 GLN A O 1
ATOM 2272 N N . HIS A 1 293 ? -29.463 -6.614 30.782 1.00 94.31 293 HIS A N 1
ATOM 2273 C CA . HIS A 1 293 ? -29.020 -7.264 32.017 1.00 94.31 293 HIS A CA 1
ATOM 2274 C C . HIS A 1 293 ? -29.426 -6.444 33.264 1.00 94.31 293 HIS A C 1
ATOM 2276 O O . HIS A 1 293 ? -28.583 -5.749 33.837 1.00 94.31 293 HIS A O 1
ATOM 2282 N N . PRO A 1 294 ? -30.696 -6.524 33.711 1.00 92.88 294 PRO A N 1
ATOM 2283 C CA . PRO A 1 294 ? -31.220 -5.679 34.793 1.00 92.88 294 PRO A CA 1
ATOM 2284 C C . PRO A 1 294 ? -30.552 -5.935 36.153 1.00 92.88 294 PRO A C 1
ATOM 2286 O O . PRO A 1 294 ? -30.417 -5.013 36.953 1.00 92.88 294 PRO A O 1
ATOM 2289 N N . ASP A 1 295 ? -30.058 -7.155 36.381 1.00 92.12 295 ASP A N 1
ATOM 2290 C CA . ASP A 1 295 ? -29.405 -7.571 37.631 1.00 92.12 295 ASP A CA 1
ATOM 2291 C C . ASP A 1 295 ? -27.881 -7.319 37.641 1.00 92.12 295 ASP A C 1
ATOM 2293 O O . ASP A 1 295 ? -27.144 -7.962 38.388 1.00 92.12 295 ASP A O 1
ATOM 2297 N N . ALA A 1 296 ? -27.366 -6.450 36.763 1.00 94.56 296 ALA A N 1
ATOM 2298 C CA . ALA A 1 296 ? -25.927 -6.197 36.668 1.00 94.56 296 ALA A CA 1
ATOM 2299 C C . ALA A 1 296 ? -25.389 -5.507 37.936 1.00 94.56 296 ALA A C 1
ATOM 2301 O O . ALA A 1 296 ? -25.969 -4.528 38.404 1.00 94.56 296 ALA A O 1
ATOM 2302 N N . SER A 1 297 ? -24.247 -5.976 38.455 1.00 95.88 297 SER A N 1
ATOM 2303 C CA . SER A 1 297 ? -23.595 -5.401 39.643 1.00 95.88 297 SER A CA 1
ATOM 2304 C C . SER A 1 297 ? -22.168 -4.921 39.359 1.00 95.88 297 SER A C 1
ATOM 2306 O O . SER A 1 297 ? -21.780 -3.841 39.815 1.00 95.88 297 SER A O 1
ATOM 2308 N N . GLU A 1 298 ? -21.379 -5.705 38.618 1.00 97.31 298 GLU A N 1
ATOM 2309 C CA . GLU A 1 298 ? -20.003 -5.358 38.230 1.00 97.31 298 GLU A CA 1
ATOM 2310 C C . GLU A 1 298 ? -19.947 -4.967 36.746 1.00 97.31 298 GLU A C 1
ATOM 2312 O O . GLU A 1 298 ? -20.137 -5.804 35.856 1.00 97.31 298 GLU A O 1
ATOM 2317 N N . VAL A 1 299 ? -19.656 -3.688 36.479 1.00 97.94 299 VAL A N 1
ATOM 2318 C CA . VAL A 1 299 ? -19.633 -3.115 35.124 1.00 97.94 299 VAL A CA 1
ATOM 2319 C C . VAL A 1 299 ? -18.219 -2.689 34.738 1.00 97.94 299 VAL A C 1
ATOM 2321 O O . VAL A 1 299 ? -17.546 -1.991 35.495 1.00 97.94 299 VAL A O 1
ATOM 2324 N N . LEU A 1 300 ? -17.776 -3.046 33.532 1.00 97.69 300 LEU A N 1
ATOM 2325 C CA . LEU A 1 300 ? -16.545 -2.543 32.921 1.00 97.69 300 LEU A CA 1
ATOM 2326 C C . LEU A 1 300 ? -16.893 -1.679 31.712 1.00 97.69 300 LEU A C 1
ATOM 2328 O O . LEU A 1 300 ? -17.528 -2.148 30.769 1.00 97.69 300 LEU A O 1
ATOM 2332 N N . VAL A 1 301 ? -16.432 -0.430 31.709 1.00 96.88 301 VAL A N 1
ATOM 2333 C CA . VAL A 1 301 ? -16.608 0.490 30.581 1.00 96.88 301 VAL A CA 1
ATOM 2334 C C . VAL A 1 301 ? -15.248 0.850 29.995 1.00 96.88 301 VAL A C 1
ATOM 2336 O O . VAL A 1 301 ? -14.351 1.320 30.702 1.00 96.88 301 VAL A O 1
ATOM 2339 N N . PHE A 1 302 ? -15.101 0.627 28.690 1.00 95.00 302 PHE A N 1
ATOM 2340 C CA . PHE A 1 302 ? -13.904 0.959 27.931 1.00 95.00 302 PHE A CA 1
ATOM 2341 C C . PHE A 1 302 ? -14.243 1.785 26.693 1.00 95.00 302 PHE A C 1
ATOM 2343 O O . PHE A 1 302 ? -15.047 1.367 25.861 1.00 95.00 302 PHE A O 1
ATOM 2350 N N . GLY A 1 303 ? -13.577 2.927 26.538 1.00 88.81 303 GLY A N 1
ATOM 2351 C CA . GLY A 1 303 ? -13.768 3.799 25.384 1.00 88.81 303 GLY A CA 1
ATOM 2352 C C . GLY A 1 303 ? -13.202 5.196 25.595 1.00 88.81 303 GLY A C 1
ATOM 2353 O O . GLY A 1 303 ? -12.608 5.476 26.634 1.00 88.81 303 GLY A O 1
ATOM 2354 N N . ALA A 1 304 ? -13.371 6.050 24.587 1.00 79.12 304 ALA A N 1
ATOM 2355 C CA . ALA A 1 304 ? -13.195 7.500 24.707 1.00 79.12 304 ALA A CA 1
ATOM 2356 C C . ALA A 1 304 ? -14.575 8.151 24.916 1.00 79.12 304 ALA A C 1
ATOM 2358 O O . ALA A 1 304 ? -15.549 7.623 24.387 1.00 79.12 304 ALA A O 1
ATOM 2359 N N . ASP A 1 305 ? -14.662 9.262 25.652 1.00 85.81 305 ASP A N 1
ATOM 2360 C CA . ASP A 1 305 ? -15.934 9.925 26.010 1.00 85.81 305 ASP A CA 1
ATOM 2361 C C . ASP A 1 305 ? -16.900 9.023 26.810 1.00 85.81 305 ASP A C 1
ATOM 2363 O O . ASP A 1 305 ? -18.104 8.958 26.562 1.00 85.81 305 ASP A O 1
ATOM 2367 N N . THR A 1 306 ? -16.357 8.247 27.754 1.00 91.88 306 THR A N 1
ATOM 2368 C CA . THR A 1 306 ? -17.139 7.284 28.549 1.00 91.88 306 THR A CA 1
ATOM 2369 C C . THR A 1 306 ? -17.316 7.692 30.003 1.00 91.88 306 THR A C 1
ATOM 2371 O O . THR A 1 306 ? -18.008 6.988 30.737 1.00 91.88 306 THR A O 1
ATOM 2374 N N . LEU A 1 307 ? -16.721 8.797 30.462 1.00 92.69 307 LEU A N 1
ATOM 2375 C CA . LEU A 1 307 ? -16.826 9.201 31.865 1.00 92.69 307 LEU A CA 1
ATOM 2376 C C . LEU A 1 307 ? -18.280 9.498 32.251 1.00 92.69 307 LEU A C 1
ATOM 2378 O O . LEU A 1 307 ? -18.715 9.133 33.344 1.00 92.69 307 LEU A O 1
ATOM 2382 N N . GLY A 1 308 ? -19.047 10.099 31.335 1.00 92.06 308 GLY A N 1
ATOM 2383 C CA . GLY A 1 308 ? -20.487 10.300 31.495 1.00 92.06 308 GLY A CA 1
ATOM 2384 C C . GLY A 1 308 ? -21.255 8.986 31.684 1.00 92.06 308 GLY A C 1
ATOM 2385 O O . GLY A 1 308 ? -22.050 8.875 32.613 1.00 92.06 308 GLY A O 1
ATOM 2386 N N . MET A 1 309 ? -20.959 7.965 30.870 1.00 94.00 309 MET A N 1
ATOM 2387 C CA . MET A 1 309 ? -21.570 6.629 30.985 1.00 94.00 309 MET A CA 1
ATOM 2388 C C . MET A 1 309 ? -21.193 5.957 32.306 1.00 94.00 309 MET A C 1
ATOM 2390 O O . MET A 1 309 ? -22.042 5.388 32.985 1.00 94.00 309 MET A O 1
ATOM 2394 N N . CYS A 1 310 ? -19.923 6.060 32.705 1.00 94.88 310 CYS A N 1
ATOM 2395 C CA . CYS A 1 310 ? -19.440 5.524 33.972 1.00 94.88 310 CYS A CA 1
ATOM 2396 C C . CYS A 1 310 ? -20.162 6.149 35.172 1.00 94.88 310 CYS A C 1
ATOM 2398 O O . CYS A 1 310 ? -20.542 5.443 36.105 1.00 94.88 310 CYS A O 1
ATOM 2400 N N . ALA A 1 311 ? -20.362 7.470 35.144 1.00 93.31 311 ALA A N 1
ATOM 2401 C CA . ALA A 1 311 ? -21.089 8.179 36.188 1.00 93.31 311 ALA A CA 1
ATOM 2402 C C . ALA A 1 311 ? -22.577 7.793 36.225 1.00 93.31 311 ALA A C 1
ATOM 2404 O O . ALA A 1 311 ? -23.113 7.605 37.314 1.00 93.31 311 ALA A O 1
ATOM 2405 N N . ALA A 1 312 ? -23.207 7.608 35.060 1.00 93.88 312 ALA A N 1
ATOM 2406 C CA . ALA A 1 312 ? -24.595 7.162 34.939 1.00 93.88 312 ALA A CA 1
ATOM 2407 C C . ALA A 1 312 ? -24.808 5.705 35.397 1.00 93.88 312 ALA A C 1
ATOM 2409 O O . ALA A 1 312 ? -25.785 5.413 36.074 1.00 93.88 312 ALA A O 1
ATOM 2410 N N . PHE A 1 313 ? -23.879 4.779 35.129 1.00 95.38 313 PHE A N 1
ATOM 2411 C CA . PHE A 1 313 ? -23.935 3.448 35.754 1.00 95.38 313 PHE A CA 1
ATOM 2412 C C . PHE A 1 313 ? -23.786 3.537 37.275 1.00 95.38 313 PHE A C 1
ATOM 2414 O O . PHE A 1 313 ? -24.504 2.873 38.016 1.00 95.38 313 PHE A O 1
ATOM 2421 N N . ALA A 1 314 ? -22.868 4.377 37.756 1.00 94.44 314 ALA A N 1
ATOM 2422 C CA . ALA A 1 314 ? -22.610 4.521 39.183 1.00 94.44 314 ALA A CA 1
ATOM 2423 C C . ALA A 1 314 ? -23.768 5.179 39.961 1.00 94.44 314 ALA A C 1
ATOM 2425 O O . ALA A 1 314 ? -23.821 5.023 41.183 1.00 94.44 314 ALA A O 1
ATOM 2426 N N . SER A 1 315 ? -24.684 5.897 39.298 1.00 92.75 315 SER A N 1
ATOM 2427 C CA . SER A 1 315 ? -25.881 6.448 39.948 1.00 92.75 315 SER A CA 1
ATOM 2428 C C . SER A 1 315 ? -26.967 5.402 40.198 1.00 92.75 315 SER A C 1
ATOM 2430 O O . SER A 1 315 ? -27.810 5.619 41.062 1.00 92.75 315 SER A O 1
ATOM 2432 N N . ILE A 1 316 ? -26.933 4.260 39.506 1.00 95.06 316 ILE A N 1
ATOM 2433 C CA . ILE A 1 316 ? -27.916 3.192 39.701 1.00 95.06 316 ILE A CA 1
ATOM 2434 C C . ILE A 1 316 ? -27.637 2.447 41.024 1.00 95.06 316 ILE A C 1
ATOM 2436 O O . ILE A 1 316 ? -26.488 2.065 41.294 1.00 95.06 316 ILE A O 1
ATOM 2440 N N . PRO A 1 317 ? -28.655 2.224 41.880 1.00 93.12 317 PRO A N 1
ATOM 2441 C CA . PRO A 1 317 ? -28.488 1.547 43.164 1.00 93.12 317 PRO A CA 1
ATOM 2442 C C . PRO A 1 317 ? -27.917 0.128 43.058 1.00 93.12 317 PRO A C 1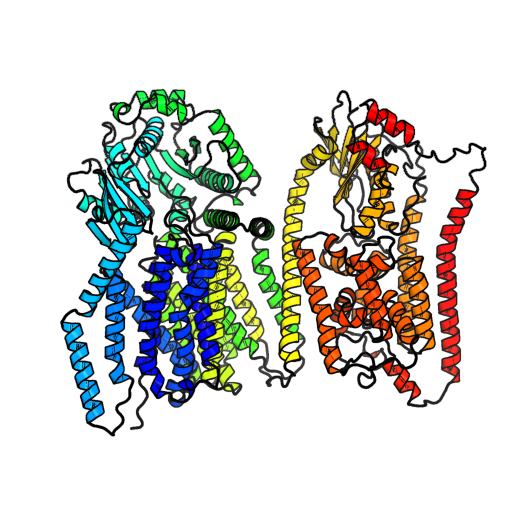
ATOM 2444 O O . PRO A 1 317 ? -26.990 -0.182 43.810 1.00 93.12 317 PRO A O 1
ATOM 2447 N N . SER A 1 318 ? -28.411 -0.686 42.113 1.00 93.50 318 SER A N 1
ATOM 2448 C CA . SER A 1 318 ? -28.022 -2.098 41.931 1.00 93.50 318 SER A CA 1
ATOM 2449 C C . SER A 1 318 ? -26.559 -2.297 41.523 1.00 93.50 318 SER A C 1
ATOM 2451 O O . SER A 1 318 ? -25.967 -3.328 41.835 1.00 93.50 318 SER A O 1
ATOM 2453 N N . ILE A 1 319 ? -25.942 -1.297 40.889 1.00 96.75 319 ILE A N 1
ATOM 2454 C CA . ILE A 1 319 ? -24.539 -1.350 40.479 1.00 96.75 319 ILE A CA 1
ATOM 2455 C C . ILE A 1 319 ? -23.648 -1.199 41.713 1.00 96.75 319 ILE A C 1
ATOM 2457 O O . ILE A 1 319 ? -23.705 -0.180 42.402 1.00 96.75 319 ILE A O 1
ATOM 2461 N N . ALA A 1 320 ? -22.791 -2.180 41.991 1.00 96.00 320 ALA A N 1
ATOM 2462 C CA . ALA A 1 320 ? -21.834 -2.111 43.094 1.00 96.00 320 ALA A CA 1
ATOM 2463 C C . ALA A 1 320 ? -20.561 -1.357 42.694 1.00 96.00 320 ALA A C 1
ATOM 2465 O O . ALA A 1 320 ? -20.009 -0.594 43.495 1.00 96.00 320 ALA A O 1
ATOM 2466 N N . ARG A 1 321 ? -20.091 -1.564 41.457 1.00 96.88 321 ARG A N 1
ATOM 2467 C CA . ARG A 1 321 ? -18.828 -1.004 40.971 1.00 96.88 321 ARG A CA 1
ATOM 2468 C C . ARG A 1 321 ? -18.834 -0.778 39.467 1.00 96.88 321 ARG A C 1
ATOM 2470 O O . ARG A 1 321 ? -19.340 -1.594 38.700 1.00 96.88 321 ARG A O 1
ATOM 2477 N N . VAL A 1 322 ? -18.183 0.310 39.063 1.00 97.50 322 VAL A N 1
ATOM 2478 C CA . VAL A 1 322 ? -17.895 0.622 37.662 1.00 97.50 322 VAL A CA 1
ATOM 2479 C C . VAL A 1 322 ? -16.385 0.730 37.475 1.00 97.50 322 VAL A C 1
ATOM 2481 O O . VAL A 1 322 ? -15.757 1.654 37.987 1.00 97.50 322 VAL A O 1
ATOM 2484 N N . THR A 1 323 ? -15.786 -0.207 36.744 1.00 97.06 323 THR A N 1
ATOM 2485 C CA . THR A 1 323 ? -14.374 -0.162 36.351 1.00 97.06 323 THR A CA 1
ATOM 2486 C C . THR A 1 323 ? -14.228 0.618 35.046 1.00 97.06 323 THR A C 1
ATOM 2488 O O . THR A 1 323 ? -14.738 0.203 34.005 1.00 97.06 323 THR A O 1
ATOM 2491 N N . TRP A 1 324 ? -13.502 1.736 35.092 1.00 95.56 324 TRP A N 1
ATOM 2492 C CA . TRP A 1 324 ? -13.266 2.605 33.942 1.00 95.56 324 TRP A CA 1
ATOM 2493 C C . TRP A 1 324 ? -11.843 2.459 33.407 1.00 95.56 324 TRP A C 1
ATOM 2495 O O . TRP A 1 324 ? -10.857 2.698 34.113 1.00 95.56 324 TRP A O 1
ATOM 2505 N N . LEU A 1 325 ? -11.756 2.091 32.130 1.00 94.56 325 LEU A N 1
ATOM 2506 C CA . LEU A 1 325 ? -10.520 1.962 31.366 1.00 94.56 325 LEU A CA 1
ATOM 2507 C C . LEU A 1 325 ? -10.592 2.855 30.122 1.00 94.56 325 LEU A C 1
ATOM 2509 O O . LEU A 1 325 ? -11.652 3.045 29.532 1.00 94.56 325 LEU A O 1
ATOM 2513 N N . HIS A 1 326 ? -9.444 3.360 29.682 1.00 90.75 326 HIS A N 1
ATOM 2514 C CA . HIS A 1 326 ? -9.341 4.242 28.518 1.00 90.75 326 HIS A CA 1
ATOM 2515 C C . HIS A 1 326 ? -8.185 3.790 27.605 1.00 90.75 326 HIS A C 1
ATOM 2517 O O . HIS A 1 326 ? -7.199 3.231 28.100 1.00 90.75 326 HIS A O 1
ATOM 2523 N N . PRO A 1 327 ? -8.239 4.031 26.276 1.00 85.00 327 PRO A N 1
ATOM 2524 C CA . PRO A 1 327 ? -7.136 3.702 25.364 1.00 85.00 327 PRO A CA 1
ATOM 2525 C C . PRO A 1 327 ? -5.778 4.320 25.743 1.00 85.00 327 PRO A C 1
ATOM 2527 O O . PRO A 1 327 ? -4.727 3.791 25.373 1.00 85.00 327 PRO A O 1
ATOM 2530 N N . ASP A 1 328 ? -5.782 5.430 26.478 1.00 87.19 328 ASP A N 1
ATOM 2531 C CA . ASP A 1 328 ? -4.621 5.993 27.175 1.00 87.19 328 ASP A CA 1
ATOM 2532 C C . ASP A 1 328 ? -4.683 5.644 28.678 1.00 87.19 328 ASP A C 1
ATOM 2534 O O . ASP A 1 328 ? -5.490 6.248 29.380 1.00 87.19 328 ASP A O 1
ATOM 2538 N N . PRO A 1 329 ? -3.851 4.708 29.183 1.00 87.69 329 PRO A N 1
ATOM 2539 C CA . PRO A 1 329 ? -3.890 4.237 30.568 1.00 87.69 329 PRO A CA 1
ATOM 2540 C C . PRO A 1 329 ? -3.648 5.327 31.613 1.00 87.69 329 PRO A C 1
ATOM 2542 O O . PRO A 1 329 ? -4.123 5.209 32.731 1.00 87.69 329 PRO A O 1
ATOM 2545 N N . GLU A 1 330 ? -2.918 6.397 31.290 1.00 88.81 330 GLU A N 1
ATOM 2546 C CA . GLU A 1 330 ? -2.702 7.488 32.253 1.00 88.81 330 GLU A CA 1
ATOM 2547 C C . GLU A 1 330 ? -3.921 8.426 32.352 1.00 88.81 330 GLU A C 1
ATOM 2549 O O . GLU A 1 330 ? -4.032 9.193 33.308 1.00 88.81 330 GLU A O 1
ATOM 2554 N N . TYR A 1 331 ? -4.844 8.367 31.386 1.00 90.75 331 TYR A N 1
ATOM 2555 C CA . TYR A 1 331 ? -5.957 9.309 31.264 1.00 90.75 331 TYR A CA 1
ATOM 2556 C C . TYR A 1 331 ? -6.999 9.208 32.391 1.00 90.75 331 TYR A C 1
ATOM 2558 O O . TYR A 1 331 ? -7.310 10.254 32.969 1.00 90.75 331 TYR A O 1
ATOM 2566 N N . PRO A 1 332 ? -7.496 8.013 32.786 1.00 92.00 332 PRO A N 1
ATOM 2567 C CA . PRO A 1 332 ? -8.492 7.905 33.852 1.00 92.00 332 PRO A CA 1
ATOM 2568 C C . PRO A 1 332 ? -7.972 8.438 35.188 1.00 92.00 332 PRO A C 1
ATOM 2570 O O . PRO A 1 332 ? -8.676 9.168 35.885 1.00 92.00 332 PRO A O 1
ATOM 2573 N N . ALA A 1 333 ? -6.716 8.127 35.523 1.00 90.00 333 ALA A N 1
ATOM 2574 C CA . ALA A 1 333 ? -6.067 8.625 36.733 1.00 90.00 333 ALA A CA 1
ATOM 2575 C C . ALA A 1 333 ? -5.887 10.151 36.684 1.00 90.00 333 ALA A C 1
ATOM 2577 O O . ALA A 1 333 ? -6.256 10.841 37.632 1.00 90.00 333 ALA A O 1
ATOM 2578 N N . MET A 1 334 ? -5.412 10.688 35.552 1.00 90.50 334 MET A N 1
ATOM 2579 C CA . MET A 1 334 ? -5.254 12.131 35.345 1.00 90.50 334 MET A CA 1
ATOM 2580 C C . MET A 1 334 ? -6.575 12.891 35.542 1.00 90.50 334 MET A C 1
ATOM 2582 O O . MET A 1 334 ? -6.595 13.911 36.230 1.00 90.50 334 MET A O 1
ATOM 2586 N N . LEU A 1 335 ? -7.679 12.419 34.954 1.00 90.56 335 LEU A N 1
ATOM 2587 C CA . LEU A 1 335 ? -8.980 13.073 35.121 1.00 90.56 335 LEU A CA 1
ATOM 2588 C C . LEU A 1 335 ? -9.563 12.890 36.520 1.00 90.56 335 LEU A C 1
ATOM 2590 O O . LEU A 1 335 ? -10.163 13.826 37.043 1.00 90.56 335 LEU A O 1
ATOM 2594 N N . SER A 1 336 ? -9.352 11.732 37.146 1.00 89.94 336 SER A N 1
ATOM 2595 C CA . SER A 1 336 ? -9.806 11.489 38.519 1.00 89.94 336 SER A CA 1
ATOM 2596 C C . SER A 1 336 ? -9.142 12.438 39.516 1.00 89.94 336 SER A C 1
ATOM 2598 O O . SER A 1 336 ? -9.813 12.952 40.407 1.00 89.94 336 SER A O 1
ATOM 2600 N N . GLU A 1 337 ? -7.855 12.746 39.328 1.00 88.56 337 GLU A N 1
ATOM 2601 C CA . GLU A 1 337 ? -7.157 13.775 40.110 1.00 88.56 337 GLU A CA 1
ATOM 2602 C C . GLU A 1 337 ? -7.749 15.176 39.883 1.00 88.56 337 GLU A C 1
ATOM 2604 O O . GLU A 1 337 ? -7.902 15.948 40.829 1.00 88.56 337 GLU A O 1
ATOM 2609 N N . MET A 1 338 ? -8.109 15.515 38.639 1.00 87.31 338 MET A N 1
ATOM 2610 C CA . MET A 1 338 ? -8.687 16.821 38.291 1.00 87.31 338 MET A CA 1
ATOM 2611 C C . MET A 1 338 ? -10.128 17.004 38.783 1.00 87.31 338 MET A C 1
ATOM 2613 O O . MET A 1 338 ? -10.540 18.129 39.067 1.00 87.31 338 MET A O 1
ATOM 2617 N N . LEU A 1 339 ? -10.893 15.916 38.867 1.00 88.50 339 LEU A N 1
ATOM 2618 C CA . LEU A 1 339 ? -12.299 15.888 39.277 1.00 88.50 339 LEU A CA 1
ATOM 2619 C C . LEU A 1 339 ? -12.488 15.354 40.703 1.00 88.50 339 LEU A C 1
ATOM 2621 O O . LEU A 1 339 ? -13.591 14.933 41.062 1.00 88.50 339 LEU A O 1
ATOM 2625 N N . ALA A 1 340 ? -11.435 15.374 41.524 1.00 84.50 340 ALA A N 1
ATOM 2626 C CA . ALA A 1 340 ? -11.477 14.884 42.896 1.00 84.50 340 ALA A CA 1
ATOM 2627 C C . ALA A 1 340 ? -12.680 15.472 43.665 1.00 84.50 340 ALA A C 1
ATOM 2629 O O . ALA A 1 340 ? -12.864 16.688 43.732 1.00 84.50 340 ALA A O 1
ATOM 2630 N N . GLY A 1 341 ? -13.525 14.593 44.215 1.00 79.44 341 GLY A N 1
ATOM 2631 C CA . GLY A 1 341 ? -14.746 14.961 44.944 1.00 79.44 341 GLY A CA 1
ATOM 2632 C C . GLY A 1 341 ? -15.996 15.223 44.089 1.00 79.44 341 GLY A C 1
ATOM 2633 O O . GLY A 1 341 ? -17.069 15.392 44.657 1.00 79.44 341 GLY A O 1
ATOM 2634 N N . ARG A 1 342 ? -15.899 15.229 42.749 1.00 84.94 342 ARG A N 1
ATOM 2635 C CA . ARG A 1 342 ? -17.053 15.323 41.823 1.00 84.94 342 ARG A CA 1
ATOM 2636 C C . ARG A 1 342 ? -17.447 13.981 41.196 1.00 84.94 342 ARG A C 1
ATOM 2638 O O . ARG A 1 342 ? -18.492 13.904 40.558 1.00 84.94 342 ARG A O 1
ATOM 2645 N N . LEU A 1 343 ? -16.611 12.952 41.340 1.00 87.50 343 LEU A N 1
ATOM 2646 C CA . LEU A 1 343 ? -16.858 11.611 40.806 1.00 87.50 343 LEU A CA 1
ATOM 2647 C C . LEU A 1 343 ? -17.607 10.723 41.819 1.00 87.50 343 LEU A C 1
ATOM 2649 O O . LEU A 1 343 ? -17.332 10.822 43.018 1.00 87.50 343 LEU A O 1
ATOM 2653 N N . PRO A 1 344 ? -18.513 9.833 41.369 1.00 87.75 344 PRO A N 1
ATOM 2654 C CA . PRO A 1 344 ? -19.197 8.881 42.245 1.00 87.75 344 PRO A CA 1
ATOM 2655 C C . PRO A 1 344 ? -18.229 7.908 42.931 1.00 87.75 344 PRO A C 1
ATOM 2657 O O . PRO A 1 344 ? -17.308 7.395 42.300 1.00 87.75 344 PRO A O 1
ATOM 2660 N N . GLY A 1 345 ? -18.479 7.568 44.200 1.00 87.75 345 GLY A N 1
ATOM 2661 C CA . GLY A 1 345 ? -17.612 6.659 44.971 1.00 87.75 345 GLY A CA 1
ATOM 2662 C C . GLY A 1 345 ? -17.563 5.209 44.464 1.00 87.75 345 GLY A C 1
ATOM 2663 O O . GLY A 1 345 ? -16.645 4.476 44.819 1.00 87.75 345 GLY A O 1
ATOM 2664 N N . LYS A 1 346 ? -18.524 4.794 43.624 1.00 94.50 346 LYS A N 1
ATOM 2665 C CA . LYS A 1 346 ? -18.571 3.459 42.997 1.00 94.50 346 LYS A CA 1
ATOM 2666 C C . LYS A 1 346 ? -17.669 3.329 41.753 1.00 94.50 346 LYS A C 1
ATOM 2668 O O . LYS A 1 346 ? -17.546 2.235 41.204 1.00 94.50 346 LYS A O 1
ATOM 2673 N N . LEU A 1 347 ? -17.070 4.429 41.287 1.00 94.44 347 LEU A N 1
ATOM 2674 C CA . LEU A 1 347 ? -16.235 4.477 40.086 1.00 94.44 347 LEU A CA 1
ATOM 2675 C C . LEU A 1 347 ? -14.760 4.190 40.413 1.00 94.44 347 LEU A C 1
ATOM 2677 O O . LEU A 1 347 ? -14.138 4.901 41.198 1.00 94.44 347 LEU A O 1
ATOM 2681 N N . GLU A 1 348 ? -14.179 3.187 39.757 1.00 94.06 348 GLU A N 1
ATOM 2682 C CA . GLU A 1 348 ? -12.763 2.818 39.858 1.00 94.06 348 GLU A CA 1
ATOM 2683 C C . GLU A 1 348 ? -12.041 3.158 38.546 1.00 94.06 348 GLU A C 1
ATOM 2685 O O . GLU A 1 348 ? -12.208 2.478 37.533 1.00 94.06 348 GLU A O 1
ATOM 2690 N N . ALA A 1 349 ? -11.213 4.204 38.563 1.00 92.88 349 ALA A N 1
ATOM 2691 C CA . ALA A 1 349 ? -10.344 4.556 37.443 1.00 92.88 349 ALA A CA 1
ATOM 2692 C C . ALA A 1 349 ? -9.071 3.694 37.463 1.00 92.88 349 ALA A C 1
ATOM 2694 O O . ALA A 1 349 ? -8.231 3.841 38.353 1.00 92.88 349 ALA A O 1
ATOM 2695 N N . VAL A 1 350 ? -8.907 2.803 36.481 1.00 92.31 350 VAL A N 1
ATOM 2696 C CA . VAL A 1 350 ? -7.781 1.855 36.443 1.00 92.31 350 VAL A CA 1
ATOM 2697 C C . VAL A 1 350 ? -6.720 2.325 35.443 1.00 92.31 350 VAL A C 1
ATOM 2699 O O . VAL A 1 350 ? -7.001 2.377 34.244 1.00 92.31 350 VAL A O 1
ATOM 2702 N N . PRO A 1 351 ? -5.477 2.618 35.879 1.00 90.25 351 PRO A N 1
ATOM 2703 C CA . PRO A 1 351 ? -4.421 3.079 34.986 1.00 90.25 351 PRO A CA 1
ATOM 2704 C C . PRO A 1 351 ? -3.703 1.918 34.281 1.00 90.25 351 PRO A C 1
ATOM 2706 O O . PRO A 1 351 ? -2.484 1.767 34.371 1.00 90.25 351 PRO A O 1
ATOM 2709 N N . SER A 1 352 ? -4.465 1.061 33.601 1.00 89.12 352 SER A N 1
ATOM 2710 C CA . SER A 1 352 ? -3.949 -0.108 32.884 1.00 89.12 352 SER A CA 1
ATOM 2711 C C . SER A 1 352 ? -4.481 -0.171 31.455 1.00 89.12 352 SER A C 1
ATOM 2713 O O . SER A 1 352 ? -5.461 0.474 31.092 1.00 89.12 352 SER A O 1
ATOM 2715 N N . GLU A 1 353 ? -3.796 -0.938 30.614 1.00 87.88 353 GLU A N 1
ATOM 2716 C CA . GLU A 1 353 ? -4.254 -1.236 29.262 1.00 87.88 353 GLU A CA 1
ATOM 2717 C C . GLU A 1 353 ? -5.241 -2.409 29.297 1.00 87.88 353 GLU A C 1
ATOM 2719 O O . GLU A 1 353 ? -4.979 -3.397 29.977 1.00 87.88 353 GLU A O 1
ATOM 2724 N N . LEU A 1 354 ? -6.351 -2.328 28.553 1.00 90.94 354 LEU A N 1
ATOM 2725 C CA . LEU A 1 354 ? -7.456 -3.288 28.639 1.00 90.94 354 LEU A CA 1
ATOM 2726 C C . LEU A 1 354 ? -7.017 -4.750 28.471 1.00 90.94 354 LEU A C 1
ATOM 2728 O O . LEU A 1 354 ? -7.373 -5.580 29.301 1.00 90.94 354 LEU A O 1
ATOM 2732 N N . ARG A 1 355 ? -6.236 -5.092 27.438 1.00 91.00 355 ARG A N 1
ATOM 2733 C CA . ARG A 1 355 ? -5.805 -6.491 27.241 1.00 91.00 355 ARG A CA 1
ATOM 2734 C C . ARG A 1 355 ? -4.878 -6.976 28.356 1.00 91.00 355 ARG A C 1
ATOM 2736 O O . ARG A 1 355 ? -4.969 -8.131 28.764 1.00 91.00 355 ARG A O 1
ATOM 2743 N N . ALA A 1 356 ? -3.991 -6.114 28.855 1.00 88.94 356 ALA A N 1
ATOM 2744 C CA . ALA A 1 356 ? -3.149 -6.441 30.007 1.00 88.94 356 ALA A CA 1
ATOM 2745 C C . ALA A 1 356 ? -4.007 -6.666 31.262 1.00 88.94 356 ALA A C 1
ATOM 2747 O O . ALA A 1 356 ? -3.866 -7.689 31.925 1.00 88.94 356 ALA A O 1
ATOM 2748 N N . PHE A 1 357 ? -4.971 -5.778 31.512 1.00 92.81 357 PHE A N 1
ATOM 2749 C CA . PHE A 1 357 ? -5.923 -5.893 32.612 1.00 92.81 357 PHE A CA 1
ATOM 2750 C C . PHE A 1 357 ? -6.737 -7.194 32.551 1.00 92.81 357 PHE A C 1
ATOM 2752 O O . PHE A 1 357 ? -6.822 -7.889 33.557 1.00 92.81 357 PHE A O 1
ATOM 2759 N N . ILE A 1 358 ? -7.277 -7.567 31.384 1.00 93.94 358 ILE A N 1
ATOM 2760 C CA . ILE A 1 358 ? -8.043 -8.815 31.195 1.00 93.94 358 ILE A CA 1
ATOM 2761 C C . ILE A 1 358 ? -7.202 -10.050 31.550 1.00 93.94 358 ILE A C 1
ATOM 2763 O O . ILE A 1 358 ? -7.713 -10.991 32.149 1.00 93.94 358 ILE A O 1
ATOM 2767 N N . ARG A 1 359 ? -5.909 -10.053 31.204 1.00 90.50 359 ARG A N 1
ATOM 2768 C CA . ARG A 1 359 ? -5.004 -11.186 31.471 1.00 90.50 359 ARG A CA 1
ATOM 2769 C C . ARG A 1 359 ? -4.559 -11.282 32.930 1.00 90.50 359 ARG A C 1
ATOM 2771 O O . ARG A 1 359 ? -4.188 -12.365 33.372 1.00 90.50 359 ARG A O 1
ATOM 2778 N N . GLU A 1 360 ? -4.546 -10.163 33.646 1.00 91.38 360 GLU A N 1
ATOM 2779 C CA . GLU A 1 360 ? -4.075 -10.074 35.033 1.00 91.38 360 GLU A CA 1
ATOM 2780 C C . GLU A 1 360 ? -5.217 -10.146 36.057 1.00 91.38 360 GLU A C 1
ATOM 2782 O O . GLU A 1 360 ? -5.001 -10.558 37.197 1.00 91.38 360 GLU A O 1
ATOM 2787 N N . THR A 1 361 ? -6.433 -9.748 35.674 1.00 93.75 361 THR A N 1
ATOM 2788 C CA . THR A 1 361 ? -7.579 -9.689 36.583 1.00 93.75 361 THR A CA 1
ATOM 2789 C C . THR A 1 361 ? -8.151 -11.073 36.885 1.00 93.75 361 THR A C 1
ATOM 2791 O O . THR A 1 361 ? -8.340 -11.910 36.005 1.00 93.75 361 THR A O 1
ATOM 2794 N N . SER A 1 362 ? -8.491 -11.303 38.152 1.00 92.62 362 SER A N 1
ATOM 2795 C CA . SER A 1 362 ? -9.265 -12.467 38.597 1.00 92.62 362 SER A CA 1
ATOM 2796 C C . SER A 1 362 ? -10.765 -12.176 38.724 1.00 92.62 362 SER A C 1
ATOM 2798 O O . SER A 1 362 ? -11.539 -13.081 39.032 1.00 92.62 362 SER A O 1
ATOM 2800 N N . ARG A 1 363 ? -11.183 -10.921 38.508 1.00 93.56 363 ARG A N 1
ATOM 2801 C CA . ARG A 1 363 ? -12.575 -10.483 38.673 1.00 93.56 363 ARG A CA 1
ATOM 2802 C C . ARG A 1 363 ? -13.461 -11.001 37.533 1.00 93.56 363 ARG A C 1
ATOM 2804 O O . ARG A 1 363 ? -12.971 -11.343 36.453 1.00 93.56 363 ARG A O 1
ATOM 2811 N N . ARG A 1 364 ? -14.768 -11.063 37.792 1.00 95.62 364 ARG A N 1
ATOM 2812 C CA . ARG A 1 364 ? -15.805 -11.366 36.799 1.00 95.62 364 ARG A CA 1
ATOM 2813 C C . ARG A 1 364 ? -16.721 -10.160 36.639 1.00 95.62 364 ARG A C 1
ATOM 2815 O O . ARG A 1 364 ? -16.976 -9.479 37.625 1.00 95.62 364 ARG A O 1
ATOM 2822 N N . PHE A 1 365 ? -17.176 -9.915 35.418 1.00 97.06 365 PHE A N 1
ATOM 2823 C CA . PHE A 1 365 ? -18.033 -8.780 35.080 1.00 97.06 365 PHE A CA 1
ATOM 2824 C C . PHE A 1 365 ? -19.356 -9.270 34.496 1.00 97.06 365 PHE A C 1
ATOM 2826 O O . PHE A 1 365 ? -19.367 -10.185 33.670 1.00 97.06 365 PHE A O 1
ATOM 2833 N N . ASP A 1 366 ? -20.452 -8.638 34.906 1.00 96.88 366 ASP A N 1
ATOM 2834 C CA . ASP A 1 366 ? -21.792 -8.913 34.373 1.00 96.88 366 ASP A CA 1
ATOM 2835 C C . ASP A 1 366 ? -22.018 -8.146 33.073 1.00 96.88 366 ASP A C 1
ATOM 2837 O O . ASP A 1 366 ? -22.690 -8.610 32.152 1.00 96.88 366 ASP A O 1
ATOM 2841 N N . LEU A 1 367 ? -21.405 -6.968 32.979 1.00 96.88 367 LEU A N 1
ATOM 2842 C CA . LEU A 1 367 ? -21.596 -6.069 31.863 1.00 96.88 367 LEU A CA 1
ATOM 2843 C C . LEU A 1 367 ? -20.271 -5.453 31.416 1.00 96.88 367 LEU A C 1
ATOM 2845 O O . LEU A 1 367 ? -19.583 -4.795 32.195 1.00 96.88 367 LEU A O 1
ATOM 2849 N N . VAL A 1 368 ? -19.927 -5.637 30.142 1.00 97.38 368 VAL A N 1
ATOM 2850 C CA . VAL A 1 368 ? -18.760 -5.011 29.509 1.00 97.38 368 VAL A CA 1
ATOM 2851 C C . VAL A 1 368 ? -19.213 -4.138 28.344 1.00 97.38 368 VAL A C 1
ATOM 2853 O O . VAL A 1 368 ? -19.826 -4.634 27.402 1.00 97.38 368 VAL A O 1
ATOM 2856 N N . LEU A 1 369 ? -18.869 -2.851 28.362 1.00 96.69 369 LEU A N 1
ATOM 2857 C CA . LEU A 1 369 ? -19.129 -1.927 27.258 1.00 96.69 369 LEU A CA 1
ATOM 2858 C C . LEU A 1 369 ? -17.828 -1.580 26.545 1.00 96.69 369 LEU A C 1
ATOM 2860 O O . LEU A 1 369 ? -16.889 -1.061 27.151 1.00 96.69 369 LEU A O 1
ATOM 2864 N N . LEU A 1 370 ? -17.805 -1.825 25.238 1.00 95.44 370 LEU A N 1
ATOM 2865 C CA . LEU A 1 370 ? -16.742 -1.412 24.332 1.00 95.44 370 LEU A CA 1
ATOM 2866 C C . LEU A 1 370 ? -17.259 -0.274 23.449 1.00 95.44 370 LEU A C 1
ATOM 2868 O O . LEU A 1 370 ? -17.764 -0.491 22.343 1.00 95.44 370 LEU A O 1
ATOM 2872 N N . TYR A 1 371 ? -17.129 0.951 23.955 1.00 92.12 371 TYR A N 1
ATOM 2873 C CA . TYR A 1 371 ? -17.485 2.168 23.237 1.00 92.12 371 TYR A CA 1
ATOM 2874 C C . TYR A 1 371 ? -16.283 2.667 22.432 1.00 92.12 371 TYR A C 1
ATOM 2876 O O . TYR A 1 371 ? -15.500 3.519 22.858 1.00 92.12 371 TYR A O 1
ATOM 2884 N N . LEU A 1 372 ? -16.088 2.048 21.269 1.00 84.00 372 LEU A N 1
ATOM 2885 C CA . LEU A 1 372 ? -14.959 2.336 20.396 1.00 84.00 372 LEU A CA 1
ATOM 2886 C C . LEU A 1 372 ? -15.394 3.199 19.208 1.00 84.00 372 LEU A C 1
ATOM 2888 O O . LEU A 1 372 ? -16.472 2.979 18.648 1.00 84.00 372 LEU A O 1
ATOM 2892 N N . PRO A 1 373 ? -14.539 4.140 18.765 1.00 79.94 373 PRO A N 1
ATOM 2893 C CA . PRO A 1 373 ? -14.712 4.749 17.457 1.00 79.94 373 PRO A CA 1
ATOM 2894 C C . PRO A 1 373 ? -14.633 3.674 16.373 1.00 79.94 373 PRO A C 1
ATOM 2896 O O . PRO A 1 373 ? -14.142 2.563 16.605 1.00 79.94 373 PRO A O 1
ATOM 2899 N N . ASP A 1 374 ? -15.029 4.033 15.154 1.00 76.06 374 ASP A N 1
ATOM 2900 C CA . ASP A 1 374 ? -14.856 3.135 14.019 1.00 76.06 374 ASP A CA 1
ATOM 2901 C C . ASP A 1 374 ? -13.411 2.670 13.898 1.00 76.06 374 ASP A C 1
ATOM 2903 O O . ASP A 1 374 ? -12.460 3.459 13.962 1.00 76.06 374 ASP A O 1
ATOM 2907 N N . VAL A 1 375 ? -13.271 1.357 13.718 1.00 76.62 375 VAL A N 1
ATOM 2908 C CA . VAL A 1 375 ? -12.010 0.618 13.760 1.00 76.62 375 VAL A CA 1
ATOM 2909 C C . VAL A 1 375 ? -11.187 0.909 12.504 1.00 76.62 375 VAL A C 1
ATOM 2911 O O . VAL A 1 375 ? -11.038 0.101 11.591 1.00 76.62 375 VAL A O 1
ATOM 2914 N N . THR A 1 376 ? -10.663 2.124 12.460 1.00 69.62 376 THR A N 1
ATOM 2915 C CA . THR A 1 376 ? -9.888 2.700 11.359 1.00 69.62 376 THR A CA 1
ATOM 2916 C C . THR A 1 376 ? -8.390 2.688 11.654 1.00 69.62 376 THR A C 1
ATOM 2918 O O . THR A 1 376 ? -7.581 2.919 10.757 1.00 69.62 376 THR A O 1
ATOM 2921 N N . THR A 1 377 ? -8.010 2.368 12.896 1.00 75.00 377 THR A N 1
ATOM 2922 C CA . THR A 1 377 ? -6.623 2.311 13.363 1.00 75.00 377 THR A CA 1
ATOM 2923 C C . THR A 1 377 ? -6.269 0.938 13.931 1.00 75.00 377 THR A C 1
ATOM 2925 O O . THR A 1 377 ? -7.122 0.182 14.398 1.00 75.00 377 THR A O 1
ATOM 2928 N N . LEU A 1 378 ? -4.977 0.617 13.932 1.00 72.00 378 LEU A N 1
ATOM 2929 C CA . LEU A 1 378 ? -4.422 -0.617 14.491 1.00 72.00 378 LEU A CA 1
ATOM 2930 C C . LEU A 1 378 ? -4.594 -0.700 15.993 1.00 72.00 378 LEU A C 1
ATOM 2932 O O . LEU A 1 378 ? -4.910 -1.760 16.536 1.00 72.00 378 LEU A O 1
ATOM 2936 N N . THR A 1 379 ? -4.403 0.445 16.642 1.00 76.88 379 THR A N 1
ATOM 2937 C CA . THR A 1 379 ? -4.570 0.580 18.082 1.00 76.88 379 THR A CA 1
ATOM 2938 C C . THR A 1 379 ? -5.992 0.210 18.499 1.00 76.88 379 THR A C 1
ATOM 2940 O O . THR A 1 379 ? -6.150 -0.428 19.532 1.00 76.88 379 THR A O 1
ATOM 2943 N N . LEU A 1 380 ? -7.009 0.541 17.694 1.00 81.12 380 LEU A N 1
ATOM 2944 C CA . LEU A 1 380 ? -8.398 0.146 17.952 1.00 81.12 380 LEU A CA 1
ATOM 2945 C C . LEU A 1 380 ? -8.709 -1.277 17.470 1.00 81.12 380 LEU A C 1
ATOM 2947 O O . LEU A 1 380 ? -9.447 -1.996 18.140 1.00 81.12 380 LEU A O 1
ATOM 2951 N N . ASN A 1 381 ? -8.109 -1.722 16.357 1.00 86.25 381 ASN A N 1
ATOM 2952 C CA . ASN A 1 381 ? -8.350 -3.053 15.786 1.00 86.25 381 ASN A CA 1
ATOM 2953 C C . ASN A 1 381 ? -8.112 -4.180 16.785 1.00 86.25 381 ASN A C 1
ATOM 2955 O O . ASN A 1 381 ? -8.857 -5.155 16.793 1.00 86.25 381 ASN A O 1
ATOM 2959 N N . ARG A 1 382 ? -7.125 -4.035 17.673 1.00 87.25 382 ARG A N 1
ATOM 2960 C CA . ARG A 1 382 ? -6.850 -5.035 18.710 1.00 87.25 382 ARG A CA 1
ATOM 2961 C C . ARG A 1 382 ? -8.027 -5.255 19.673 1.00 87.25 382 ARG A C 1
ATOM 2963 O O . ARG A 1 382 ? -8.101 -6.307 20.286 1.00 87.25 382 ARG A O 1
ATOM 2970 N N . TYR A 1 383 ? -8.975 -4.340 19.806 1.00 89.44 383 TYR A N 1
ATOM 2971 C CA . TYR A 1 383 ? -10.156 -4.562 20.653 1.00 89.44 383 TYR A CA 1
ATOM 2972 C C . TYR A 1 383 ? -11.331 -5.183 19.880 1.00 89.44 383 TYR A C 1
ATOM 2974 O O . TYR A 1 383 ? -12.441 -5.253 20.386 1.00 89.44 383 TYR A O 1
ATOM 2982 N N . CYS A 1 384 ? -11.097 -5.613 18.635 1.00 90.69 384 CYS A N 1
ATOM 2983 C CA . CYS A 1 384 ? -12.131 -6.058 17.700 1.00 90.69 384 CYS A CA 1
ATOM 2984 C C . CYS A 1 384 ? -11.725 -7.347 16.963 1.00 90.69 384 CYS A C 1
ATOM 2986 O O . CYS A 1 384 ? -12.058 -7.530 15.793 1.00 90.69 384 CYS A O 1
ATOM 2988 N N . THR A 1 385 ? -10.934 -8.207 17.607 1.00 92.75 385 THR A N 1
ATOM 2989 C CA . THR A 1 385 ? -10.406 -9.455 17.023 1.00 92.75 385 THR A CA 1
ATOM 2990 C C . THR A 1 385 ? -10.977 -10.670 17.730 1.00 92.75 385 THR A C 1
ATOM 2992 O O . THR A 1 385 ? -11.344 -10.597 18.903 1.00 92.75 385 THR A O 1
ATOM 2995 N N . ARG A 1 386 ? -10.991 -11.809 17.035 1.00 93.62 386 ARG A N 1
ATOM 2996 C CA . ARG A 1 386 ? -11.359 -13.103 17.620 1.00 93.62 386 ARG A CA 1
ATOM 2997 C C . ARG A 1 386 ? -10.554 -13.404 18.883 1.00 93.62 386 ARG A C 1
ATOM 2999 O O . ARG A 1 386 ? -11.127 -13.808 19.887 1.00 93.62 386 ARG A O 1
ATOM 3006 N N . GLU A 1 387 ? -9.237 -13.194 18.835 1.00 92.38 387 GLU A N 1
ATOM 3007 C CA . GLU A 1 387 ? -8.346 -13.459 19.967 1.00 92.38 387 GLU A CA 1
ATOM 3008 C C . GLU A 1 387 ? -8.725 -12.603 21.186 1.00 92.38 387 GLU A C 1
ATOM 3010 O O . GLU A 1 387 ? -8.841 -13.120 22.294 1.00 92.38 387 GLU A O 1
ATOM 3015 N N . PHE A 1 388 ? -9.012 -11.315 20.977 1.00 93.56 388 PHE A N 1
ATOM 3016 C CA . PHE A 1 388 ? -9.478 -10.432 22.043 1.00 93.56 388 PHE A CA 1
ATOM 3017 C C . PHE A 1 388 ? -10.841 -10.836 22.609 1.00 93.56 388 PHE A C 1
ATOM 3019 O O . PHE A 1 388 ? -10.996 -10.880 23.823 1.00 93.56 388 PHE A O 1
ATOM 3026 N N . PHE A 1 389 ? -11.825 -11.149 21.763 1.00 95.44 389 PHE A N 1
ATOM 3027 C CA . PHE A 1 389 ? -13.144 -11.553 22.256 1.00 95.44 389 PHE A CA 1
ATOM 3028 C C . PHE A 1 389 ? -13.103 -12.893 22.993 1.00 95.44 389 PHE A C 1
ATOM 3030 O O . PHE A 1 389 ? -13.864 -13.085 23.935 1.00 95.44 389 PHE A O 1
ATOM 3037 N N . ALA A 1 390 ? -12.200 -13.801 22.611 1.00 94.94 390 ALA A N 1
ATOM 3038 C CA . ALA A 1 390 ? -11.952 -15.028 23.362 1.00 94.94 390 ALA A CA 1
ATOM 3039 C C . ALA A 1 390 ? -11.340 -14.746 24.749 1.00 94.94 390 ALA A C 1
ATOM 3041 O O . ALA A 1 390 ? -11.793 -15.322 25.736 1.00 94.94 390 ALA A O 1
ATOM 3042 N N . GLU A 1 391 ? -10.363 -13.832 24.847 1.00 94.12 391 GLU A N 1
ATOM 3043 C CA . GLU A 1 391 ? -9.823 -13.374 26.141 1.00 94.12 391 GLU A CA 1
ATOM 3044 C C . GLU A 1 391 ? -10.912 -12.700 26.994 1.00 94.12 391 GLU A C 1
ATOM 3046 O O . GLU A 1 391 ? -11.035 -12.982 28.185 1.00 94.12 391 GLU A O 1
ATOM 3051 N N . LEU A 1 392 ? -11.743 -11.858 26.375 1.00 95.44 392 LEU A N 1
ATOM 3052 C CA . LEU A 1 392 ? -12.817 -11.132 27.048 1.00 95.44 392 LEU A CA 1
ATOM 3053 C C . LEU A 1 392 ? -13.917 -12.061 27.574 1.00 95.44 392 LEU A C 1
ATOM 3055 O O . LEU A 1 392 ? -14.393 -11.878 28.692 1.00 95.44 392 LEU A O 1
ATOM 3059 N N . ALA A 1 393 ? -14.288 -13.090 26.811 1.00 95.12 393 ALA A N 1
ATOM 3060 C CA . ALA A 1 393 ? -15.257 -14.091 27.251 1.00 95.12 393 ALA A CA 1
ATOM 3061 C C . ALA A 1 393 ? -14.815 -14.807 28.543 1.00 95.12 393 ALA A C 1
ATOM 3063 O O . ALA A 1 393 ? -15.664 -15.234 29.322 1.00 95.12 393 ALA A O 1
ATOM 3064 N N . GLY A 1 394 ? -13.505 -14.896 28.808 1.00 94.00 394 GLY A N 1
ATOM 3065 C CA . GLY A 1 394 ? -12.953 -15.511 30.018 1.00 94.00 394 GLY A CA 1
ATOM 3066 C C . GLY A 1 394 ? -13.172 -14.719 31.314 1.00 94.00 394 GLY A C 1
ATOM 3067 O O . GLY A 1 394 ? -13.048 -15.299 32.396 1.00 94.00 394 GLY A O 1
ATOM 3068 N N . ILE A 1 395 ? -13.500 -13.423 31.228 1.00 95.88 395 ILE A N 1
ATOM 3069 C CA . ILE A 1 395 ? -13.750 -12.555 32.394 1.00 95.88 395 ILE A CA 1
ATOM 3070 C C . ILE A 1 395 ? -15.234 -12.230 32.612 1.00 95.88 395 ILE A C 1
ATOM 3072 O O . ILE A 1 395 ? -15.561 -11.543 33.576 1.00 95.88 395 ILE A O 1
ATOM 3076 N N . LEU A 1 396 ? -16.140 -12.709 31.758 1.00 96.31 396 LEU A N 1
ATOM 3077 C CA . LEU A 1 396 ? -17.582 -12.517 31.939 1.00 96.31 396 LEU A CA 1
ATOM 3078 C C . LEU A 1 396 ? -18.159 -13.520 32.950 1.00 96.31 396 LEU A C 1
ATOM 3080 O O . LEU A 1 396 ? -17.667 -14.645 33.073 1.00 96.31 396 LEU A O 1
ATOM 3084 N N . SER A 1 397 ? -19.197 -13.112 33.685 1.00 94.50 397 SER A N 1
ATOM 3085 C CA . SER A 1 397 ? -20.026 -14.023 34.486 1.00 94.50 397 SER A CA 1
ATOM 3086 C C . SER A 1 397 ? -20.873 -14.942 33.584 1.00 94.50 397 SER A C 1
ATOM 3088 O O . SER A 1 397 ? -20.904 -14.770 32.365 1.00 94.50 397 SER A O 1
ATOM 3090 N N . GLU A 1 398 ? -21.553 -15.953 34.142 1.00 88.56 398 GLU A N 1
ATOM 3091 C CA . GLU A 1 398 ? -22.295 -16.947 33.336 1.00 88.56 398 GLU A CA 1
ATOM 3092 C C . GLU A 1 398 ? -23.400 -16.335 32.455 1.00 88.56 398 GLU A C 1
ATOM 3094 O O . GLU A 1 398 ? -23.608 -16.789 31.330 1.00 88.56 398 GLU A O 1
ATOM 3099 N N . GLN A 1 399 ? -24.082 -15.297 32.952 1.00 90.06 399 GLN A N 1
ATOM 3100 C CA . GLN A 1 399 ? -25.056 -14.498 32.191 1.00 90.06 399 GLN A CA 1
ATOM 3101 C C . GLN A 1 399 ? -24.463 -13.179 31.683 1.00 90.06 399 GLN A C 1
ATOM 3103 O O . GLN A 1 399 ? -25.167 -12.382 31.064 1.00 90.06 399 GLN A O 1
ATOM 3108 N N . GLY A 1 400 ? -23.166 -12.962 31.913 1.00 94.12 400 GLY A N 1
ATOM 3109 C CA . GLY A 1 400 ? -22.490 -11.731 31.558 1.00 94.12 400 GLY A CA 1
ATOM 3110 C C . GLY A 1 400 ? -22.545 -11.470 30.057 1.00 94.12 400 GLY A C 1
ATOM 3111 O O . GLY A 1 400 ? -22.550 -12.394 29.231 1.00 94.12 400 GLY A O 1
ATOM 3112 N N . MET A 1 401 ? -22.593 -10.197 29.689 1.00 95.56 401 MET A N 1
ATOM 3113 C CA . MET A 1 401 ? -22.690 -9.782 28.295 1.00 95.56 401 MET A CA 1
ATOM 3114 C C . MET A 1 401 ? -21.687 -8.690 27.942 1.00 95.56 401 MET A C 1
ATOM 3116 O O . MET A 1 401 ? -21.257 -7.899 28.784 1.00 95.56 401 MET A O 1
ATOM 3120 N N . VAL A 1 402 ? -21.343 -8.634 26.658 1.00 96.81 402 VAL A N 1
ATOM 3121 C CA . VAL A 1 402 ? -20.558 -7.551 26.071 1.00 96.81 402 VAL A CA 1
ATOM 3122 C C . VAL A 1 402 ? -21.404 -6.778 25.066 1.00 96.81 402 VAL A C 1
ATOM 3124 O O . VAL A 1 402 ? -22.039 -7.376 24.201 1.00 96.81 402 VAL A O 1
ATOM 3127 N N . GLY A 1 403 ? -21.393 -5.451 25.165 1.00 95.75 403 GLY A N 1
ATOM 3128 C CA . GLY A 1 403 ? -21.922 -4.540 24.154 1.00 95.75 403 GLY A CA 1
ATOM 3129 C C . GLY A 1 403 ? -20.788 -3.891 23.367 1.00 95.75 403 GLY A C 1
ATOM 3130 O O . GLY A 1 403 ? -19.888 -3.287 23.953 1.00 95.75 403 GLY A O 1
ATOM 3131 N N . VAL A 1 404 ? -20.821 -4.008 22.039 1.00 95.19 404 VAL A N 1
ATOM 3132 C CA . VAL A 1 404 ? -19.826 -3.416 21.133 1.00 95.19 404 VAL A CA 1
ATOM 3133 C C . VAL A 1 404 ? -20.503 -2.439 20.184 1.00 95.19 404 VAL A C 1
ATOM 3135 O O . VAL A 1 404 ? -21.405 -2.818 19.434 1.00 95.19 404 VAL A O 1
ATOM 3138 N N . ARG A 1 405 ? -20.042 -1.188 20.190 1.00 93.06 405 ARG A N 1
ATOM 3139 C CA . ARG A 1 405 ? -20.534 -0.137 19.295 1.00 93.06 405 ARG A CA 1
ATOM 3140 C C . ARG A 1 405 ? -19.853 -0.218 17.927 1.00 93.06 405 ARG A C 1
ATOM 3142 O O . ARG A 1 405 ? -18.628 -0.275 17.839 1.00 93.06 405 ARG A O 1
ATOM 3149 N N . VAL A 1 406 ? -20.644 -0.173 16.858 1.00 90.06 406 VAL A N 1
ATOM 3150 C CA . VAL A 1 406 ? -20.190 -0.010 15.467 1.00 90.06 406 VAL A CA 1
ATOM 3151 C C . VAL A 1 406 ? -21.033 1.051 14.762 1.00 90.06 406 VAL A C 1
ATOM 3153 O O . VAL A 1 406 ? -22.221 1.190 15.052 1.00 90.06 406 VAL A O 1
ATOM 3156 N N . SER A 1 407 ? -20.453 1.805 13.824 1.00 86.56 407 SER A N 1
ATOM 3157 C CA . SER A 1 407 ? -21.253 2.724 13.006 1.00 86.56 407 SER A CA 1
ATOM 3158 C C . SER A 1 407 ? -22.264 1.964 12.144 1.00 86.56 407 SER A C 1
ATOM 3160 O O . SER A 1 407 ? -21.934 0.976 11.481 1.00 86.56 407 SER A O 1
ATOM 3162 N N . GLY A 1 408 ? -23.505 2.442 12.155 1.00 83.81 408 GLY A N 1
ATOM 3163 C CA . GLY A 1 408 ? -24.626 1.887 11.410 1.00 83.81 408 GLY A CA 1
ATOM 3164 C C . GLY A 1 408 ? -25.350 2.941 10.585 1.00 83.81 408 GLY A C 1
ATOM 3165 O O . GLY A 1 408 ? -24.807 3.998 10.274 1.00 83.81 408 GLY A O 1
ATOM 3166 N N . GLY A 1 409 ? -26.584 2.632 10.199 1.00 80.62 409 GLY A N 1
ATOM 3167 C CA . GLY A 1 409 ? -27.467 3.591 9.548 1.00 80.62 409 GLY A CA 1
ATOM 3168 C C . GLY A 1 409 ? -28.919 3.248 9.829 1.00 80.62 409 GLY A C 1
ATOM 3169 O O . GLY A 1 409 ? -29.349 2.125 9.568 1.00 80.62 409 GLY A O 1
ATOM 3170 N N . ALA A 1 410 ? -29.683 4.217 10.342 1.00 71.19 410 ALA A N 1
ATOM 3171 C CA . ALA A 1 410 ? -31.056 3.977 10.785 1.00 71.19 410 ALA A CA 1
ATOM 3172 C C . ALA A 1 410 ? -32.008 3.518 9.661 1.00 71.19 410 ALA A C 1
ATOM 3174 O O . ALA A 1 410 ? -32.892 2.703 9.914 1.00 71.19 410 ALA A O 1
ATOM 3175 N N . ASN A 1 411 ? -31.825 4.031 8.434 1.00 76.81 411 ASN A N 1
ATOM 3176 C CA . ASN A 1 411 ? -32.720 3.774 7.290 1.00 76.81 411 ASN A CA 1
ATOM 3177 C C . ASN A 1 411 ? -31.985 3.374 5.991 1.00 76.81 411 ASN A C 1
ATOM 3179 O O . ASN A 1 411 ? -32.622 3.049 4.992 1.00 76.81 411 ASN A O 1
ATOM 3183 N N . TYR A 1 412 ? -30.651 3.435 5.966 1.00 78.31 412 TYR A N 1
ATOM 3184 C CA . TYR A 1 412 ? -29.841 3.074 4.802 1.00 78.31 412 TYR A CA 1
ATOM 3185 C C . TYR A 1 412 ? -28.458 2.600 5.246 1.00 78.31 412 TYR A C 1
ATOM 3187 O O . TYR A 1 412 ? -27.765 3.304 5.976 1.00 78.31 412 TYR A O 1
ATOM 3195 N N . VAL A 1 413 ? -28.035 1.432 4.761 1.00 76.94 413 VAL A N 1
ATOM 3196 C CA . VAL A 1 413 ? -26.719 0.851 5.055 1.00 76.94 413 VAL A CA 1
ATOM 3197 C C . VAL A 1 413 ? -26.042 0.501 3.730 1.00 76.94 413 VAL A C 1
ATOM 3199 O O . VAL A 1 413 ? -26.376 -0.488 3.082 1.00 76.94 413 VAL A O 1
ATOM 3202 N N . GLY A 1 414 ? -25.100 1.341 3.297 1.00 74.62 414 GLY A N 1
ATOM 3203 C CA . GLY A 1 414 ? -24.237 1.041 2.149 1.00 74.62 414 GLY A CA 1
ATOM 3204 C C . GLY A 1 414 ? -23.132 0.038 2.504 1.00 74.62 414 GLY A C 1
ATOM 3205 O O . GLY A 1 414 ? -22.879 -0.207 3.681 1.00 74.62 414 GLY A O 1
ATOM 3206 N N . ALA A 1 415 ? -22.414 -0.474 1.495 1.00 70.12 415 ALA A N 1
ATOM 3207 C CA . ALA A 1 415 ? -21.301 -1.427 1.671 1.00 70.12 415 ALA A CA 1
ATOM 3208 C C . ALA A 1 415 ? -20.269 -0.981 2.733 1.00 70.12 415 ALA A C 1
ATOM 3210 O O . ALA A 1 415 ? -19.762 -1.767 3.519 1.00 70.12 415 ALA A O 1
ATOM 3211 N N . GLU A 1 416 ? -19.987 0.319 2.782 1.00 72.25 416 GLU A N 1
ATOM 3212 C CA . GLU A 1 416 ? -19.126 0.983 3.766 1.00 72.25 416 GLU A CA 1
ATOM 3213 C C . GLU A 1 416 ? -19.519 0.789 5.236 1.00 72.25 416 GLU A C 1
ATOM 3215 O O . GLU A 1 416 ? -18.640 0.856 6.088 1.00 72.25 416 GLU A O 1
ATOM 3220 N N . LEU A 1 417 ? -20.800 0.567 5.525 1.00 79.94 417 LEU A N 1
ATOM 3221 C CA . LEU A 1 417 ? -21.332 0.348 6.872 1.00 79.94 417 LEU A CA 1
ATOM 3222 C C . LEU A 1 417 ? -21.745 -1.119 7.067 1.00 79.94 417 LEU A C 1
ATOM 3224 O O . LEU A 1 417 ? -21.593 -1.662 8.161 1.00 79.94 417 LEU A O 1
ATOM 3228 N N . SER A 1 418 ? -22.206 -1.793 6.003 1.00 85.06 418 SER A N 1
ATOM 3229 C CA . SER A 1 418 ? -22.545 -3.217 6.065 1.00 85.06 418 SER A CA 1
ATOM 3230 C C . SER A 1 418 ? -21.315 -4.099 6.220 1.00 85.06 418 SER A C 1
ATOM 3232 O O . SER A 1 418 ? -21.368 -5.038 7.004 1.00 85.06 418 SER A O 1
ATOM 3234 N N . ASP A 1 419 ? -20.207 -3.807 5.528 1.00 83.19 419 ASP A N 1
ATOM 3235 C CA . ASP A 1 419 ? -19.016 -4.662 5.569 1.00 83.19 419 ASP A CA 1
ATOM 3236 C C . ASP A 1 419 ? -18.332 -4.651 6.959 1.00 83.19 419 ASP A C 1
ATOM 3238 O O . ASP A 1 419 ? -18.039 -5.734 7.475 1.00 83.19 419 ASP A O 1
ATOM 3242 N N . PRO A 1 420 ? -18.103 -3.494 7.625 1.00 83.75 420 PRO A N 1
ATOM 3243 C CA . PRO A 1 420 ? -17.554 -3.473 8.984 1.00 83.75 420 PRO A CA 1
ATOM 3244 C C . PRO A 1 420 ? -18.506 -4.061 10.029 1.00 83.75 420 PRO A C 1
ATOM 3246 O O . PRO A 1 420 ? -18.051 -4.767 10.929 1.00 83.75 420 PRO A O 1
ATOM 3249 N N . GLY A 1 421 ? -19.815 -3.807 9.908 1.00 89.00 421 GLY A N 1
ATOM 3250 C CA . GLY A 1 421 ? -20.824 -4.381 10.802 1.00 89.00 421 GLY A CA 1
ATOM 3251 C C . GLY A 1 421 ? -20.894 -5.906 10.685 1.00 89.00 421 GLY A C 1
ATOM 3252 O O . GLY A 1 421 ? -20.826 -6.605 11.695 1.00 89.00 421 GLY A O 1
ATOM 3253 N N . ALA A 1 422 ? -20.901 -6.427 9.455 1.00 89.62 422 ALA A N 1
ATOM 3254 C CA . ALA A 1 422 ? -20.808 -7.855 9.156 1.00 89.62 422 ALA A CA 1
ATOM 3255 C C . ALA A 1 422 ? -19.513 -8.479 9.693 1.00 89.62 422 ALA A C 1
ATOM 3257 O O . ALA A 1 422 ? -19.545 -9.540 10.312 1.00 89.62 422 ALA A O 1
ATOM 3258 N N . MET A 1 423 ? -18.373 -7.807 9.502 1.00 90.06 423 MET A N 1
ATOM 3259 C CA . MET A 1 423 ? -17.085 -8.224 10.061 1.00 90.06 423 MET A CA 1
ATOM 3260 C C . MET A 1 423 ? -17.140 -8.345 11.582 1.00 90.06 423 MET A C 1
ATOM 3262 O O . MET A 1 423 ? -16.703 -9.360 12.129 1.00 90.06 423 MET A O 1
ATOM 3266 N N . MET A 1 424 ? -17.669 -7.332 12.268 1.00 90.69 424 MET A N 1
ATOM 3267 C CA . MET A 1 424 ? -17.754 -7.339 13.724 1.00 90.69 424 MET A CA 1
ATOM 3268 C C . MET A 1 424 ? -18.694 -8.435 14.225 1.00 90.69 424 MET A C 1
ATOM 3270 O O . MET A 1 424 ? -18.305 -9.204 15.100 1.00 90.69 424 MET A O 1
ATOM 3274 N N . LEU A 1 425 ? -19.883 -8.555 13.629 1.00 91.75 425 LEU A N 1
ATOM 3275 C CA . LEU A 1 425 ? -20.864 -9.579 13.983 1.00 91.75 425 LEU A CA 1
ATOM 3276 C C . LEU A 1 425 ? -20.293 -10.990 13.792 1.00 91.75 425 LEU A C 1
ATOM 3278 O O . LEU A 1 425 ? -20.365 -11.811 14.705 1.00 91.75 425 LEU A O 1
ATOM 3282 N N . ALA A 1 426 ? -19.652 -11.252 12.650 1.00 91.81 426 ALA A N 1
ATOM 3283 C CA . ALA A 1 426 ? -19.000 -12.530 12.379 1.00 91.81 426 ALA A CA 1
ATOM 3284 C C . ALA A 1 426 ? -17.873 -12.824 13.378 1.00 91.81 426 ALA A C 1
ATOM 3286 O O . ALA A 1 426 ? -17.719 -13.957 13.820 1.00 91.81 426 ALA A O 1
ATOM 3287 N N . THR A 1 427 ? -17.083 -11.809 13.741 1.00 93.38 427 THR A N 1
ATOM 3288 C CA . THR A 1 427 ? -15.960 -11.966 14.674 1.00 93.38 427 THR A CA 1
ATOM 3289 C C . THR A 1 427 ? -16.458 -12.220 16.099 1.00 93.38 427 THR A C 1
ATOM 3291 O O . THR A 1 427 ? -15.958 -13.130 16.754 1.00 93.38 427 THR A O 1
ATOM 3294 N N . LEU A 1 428 ? -17.480 -11.496 16.564 1.00 93.44 428 LEU A N 1
ATOM 3295 C CA . LEU A 1 428 ? -18.131 -11.743 17.855 1.00 93.44 428 LEU A CA 1
ATOM 3296 C C . LEU A 1 428 ? -18.741 -13.149 17.928 1.00 93.44 428 LEU A C 1
ATOM 3298 O O . LEU A 1 428 ? -18.526 -13.857 18.911 1.00 93.44 428 LEU A O 1
ATOM 3302 N N . GLY A 1 429 ? -19.414 -13.591 16.861 1.00 92.31 429 GLY A N 1
ATOM 3303 C CA . GLY A 1 429 ? -20.010 -14.927 16.773 1.00 92.31 429 GLY A CA 1
ATOM 3304 C C . GLY A 1 429 ? -19.006 -16.086 16.843 1.00 92.31 429 GLY A C 1
ATOM 3305 O O . GLY A 1 429 ? -19.413 -17.228 17.029 1.00 92.31 429 GLY A O 1
ATOM 3306 N N . THR A 1 430 ? -17.694 -15.827 16.734 1.00 93.06 430 THR A N 1
ATOM 3307 C CA . THR A 1 430 ? -16.673 -16.872 16.950 1.00 93.06 430 THR A CA 1
ATOM 3308 C C . THR A 1 430 ? -16.415 -17.184 18.426 1.00 93.06 430 THR A C 1
ATOM 3310 O O . THR A 1 430 ? -15.939 -18.278 18.727 1.00 93.06 430 THR A O 1
ATOM 3313 N N . SER A 1 431 ? -16.732 -16.254 19.334 1.00 94.00 431 SER A N 1
ATOM 3314 C CA . SER A 1 431 ? -16.469 -16.385 20.778 1.00 94.00 431 SER A CA 1
ATOM 3315 C C . SER A 1 431 ? -17.742 -16.440 21.628 1.00 94.00 431 SER A C 1
ATOM 3317 O O . SER A 1 431 ? -17.684 -16.883 22.775 1.00 94.00 431 SER A O 1
ATOM 3319 N N . PHE A 1 432 ? -18.881 -16.009 21.078 1.00 95.19 432 PHE A N 1
ATOM 3320 C CA . PHE A 1 432 ? -20.164 -15.933 21.776 1.00 95.19 432 PHE A CA 1
ATOM 3321 C C . PHE A 1 432 ? -21.253 -16.722 21.053 1.00 95.19 432 PHE A C 1
ATOM 3323 O O . PHE A 1 432 ? -21.355 -16.669 19.829 1.00 95.19 432 PHE A O 1
ATOM 3330 N N . LYS A 1 433 ? -22.093 -17.425 21.821 1.00 92.81 433 LYS A N 1
ATOM 3331 C CA . LYS A 1 433 ? -23.193 -18.244 21.282 1.00 92.81 433 LYS A CA 1
ATOM 3332 C C . LYS A 1 433 ? -24.381 -17.413 20.800 1.00 92.81 433 LYS A C 1
ATOM 3334 O O . LYS A 1 433 ? -24.938 -17.711 19.749 1.00 92.81 433 LYS A O 1
ATOM 3339 N N . ASN A 1 434 ? -24.766 -16.390 21.563 1.00 93.56 434 ASN A N 1
ATOM 3340 C CA . ASN A 1 434 ? -25.961 -15.590 21.311 1.00 93.56 434 ASN A CA 1
ATOM 3341 C C . ASN A 1 434 ? -25.567 -14.147 20.976 1.00 93.56 434 ASN A C 1
ATOM 3343 O O . ASN A 1 434 ? -24.754 -13.549 21.684 1.00 93.56 434 ASN A O 1
ATOM 3347 N N . THR A 1 435 ? -26.143 -13.585 19.905 1.00 93.50 435 THR A N 1
ATOM 3348 C CA . THR A 1 435 ? -25.899 -12.197 19.473 1.00 93.50 435 THR A CA 1
ATOM 3349 C C . THR A 1 435 ? -27.197 -11.482 19.095 1.00 93.50 435 THR A C 1
ATOM 3351 O O . THR A 1 435 ? -28.010 -11.990 18.316 1.00 93.50 435 THR A O 1
ATOM 3354 N N . VAL A 1 436 ? -27.377 -10.272 19.624 1.00 93.44 436 VAL A N 1
ATOM 3355 C CA . VAL A 1 436 ? -28.504 -9.382 19.323 1.00 93.44 436 VAL A CA 1
ATOM 3356 C C . VAL A 1 436 ? -27.993 -8.023 18.847 1.00 93.44 436 VAL A C 1
ATOM 3358 O O . VAL A 1 436 ? -26.858 -7.632 19.115 1.00 93.44 436 VAL A O 1
ATOM 3361 N N . ILE A 1 437 ? -28.824 -7.321 18.080 1.00 92.81 437 ILE A N 1
ATOM 3362 C CA . ILE A 1 437 ? -28.470 -6.069 17.403 1.00 92.81 437 ILE A CA 1
ATOM 3363 C C . ILE A 1 437 ? -29.463 -4.986 17.825 1.00 92.81 437 ILE A C 1
ATOM 3365 O O . ILE A 1 437 ? -30.667 -5.163 17.619 1.00 92.81 437 ILE A O 1
ATOM 3369 N N . LYS A 1 438 ? -28.964 -3.862 18.349 1.00 93.00 438 LYS A N 1
ATOM 3370 C CA . LYS A 1 438 ? -29.716 -2.601 18.424 1.00 93.00 438 LYS A CA 1
ATOM 3371 C C . LYS A 1 438 ? -29.388 -1.756 17.194 1.00 93.00 438 LYS A C 1
ATOM 3373 O O . LYS A 1 438 ? -28.221 -1.387 17.041 1.00 93.00 438 LYS A O 1
ATOM 3378 N N . PRO A 1 439 ? -30.365 -1.454 16.324 1.00 90.12 439 PRO A N 1
ATOM 3379 C CA . PRO A 1 439 ? -30.127 -0.692 15.111 1.00 90.12 439 PRO A CA 1
ATOM 3380 C C . PRO A 1 439 ? -30.085 0.819 15.364 1.00 90.12 439 PRO A C 1
ATOM 3382 O O . PRO A 1 439 ? -30.590 1.319 16.370 1.00 90.12 439 PRO A O 1
ATOM 3385 N N . GLY A 1 440 ? -29.520 1.555 14.409 1.00 87.31 440 GLY A N 1
ATOM 3386 C CA . GLY A 1 440 ? -29.445 3.015 14.436 1.00 87.31 440 GLY A CA 1
ATOM 3387 C C . GLY A 1 440 ? -28.170 3.543 13.791 1.00 87.31 440 GLY A C 1
ATOM 3388 O O . GLY A 1 440 ? -27.397 2.780 13.207 1.00 87.31 440 GLY A O 1
ATOM 3389 N N . ASP A 1 441 ? -27.948 4.850 13.922 1.00 83.62 441 ASP A N 1
ATOM 3390 C CA . ASP A 1 441 ? -26.699 5.496 13.492 1.00 83.62 441 ASP A CA 1
ATOM 3391 C C . ASP A 1 441 ? -25.504 4.936 14.281 1.00 83.62 441 ASP A C 1
ATOM 3393 O O . ASP A 1 441 ? -24.439 4.678 13.720 1.00 83.62 441 ASP A O 1
ATOM 3397 N N . GLU A 1 442 ? -25.731 4.620 15.559 1.00 89.69 442 GLU A N 1
ATOM 3398 C CA . GLU A 1 442 ? -24.879 3.737 16.349 1.00 89.69 442 GLU A CA 1
ATOM 3399 C C . GLU A 1 442 ? -25.549 2.379 16.508 1.00 89.69 442 GLU A C 1
ATOM 3401 O O . GLU A 1 442 ? -26.585 2.239 17.164 1.00 89.69 442 GLU A O 1
ATOM 3406 N N . THR A 1 443 ? -24.948 1.366 15.899 1.00 91.69 443 THR A N 1
ATOM 3407 C CA . THR A 1 443 ? -25.401 -0.011 16.039 1.00 91.69 443 THR A CA 1
ATOM 3408 C C . THR A 1 443 ? -24.663 -0.667 17.185 1.00 91.69 443 THR A C 1
ATOM 3410 O O . THR A 1 443 ? -23.432 -0.667 17.221 1.00 91.69 443 THR A O 1
ATOM 3413 N N . TRP A 1 444 ? -25.412 -1.250 18.114 1.00 93.81 444 TRP A N 1
ATOM 3414 C CA . TRP A 1 444 ? -24.830 -2.019 19.207 1.00 93.81 444 TRP A CA 1
ATOM 3415 C C . TRP A 1 444 ? -25.002 -3.504 18.941 1.00 93.81 444 TRP A C 1
ATOM 3417 O O . TRP A 1 444 ? -26.120 -3.996 18.775 1.00 93.81 444 TRP A O 1
ATOM 3427 N N . LEU A 1 445 ? -23.876 -4.209 18.895 1.00 94.56 445 LEU A N 1
ATOM 3428 C CA . LEU A 1 445 ? -23.815 -5.660 18.830 1.00 94.56 445 LEU A CA 1
ATOM 3429 C C . LEU A 1 445 ? -23.622 -6.173 20.251 1.00 94.56 445 LEU A C 1
ATOM 3431 O O . LEU A 1 445 ? -22.580 -5.936 20.863 1.00 94.56 445 LEU A O 1
ATOM 3435 N N . ILE A 1 446 ? -24.637 -6.846 20.776 1.00 95.62 446 ILE A N 1
ATOM 3436 C CA . ILE A 1 446 ? -24.640 -7.361 22.142 1.00 95.62 446 ILE A CA 1
ATOM 3437 C C . ILE A 1 446 ? -24.488 -8.873 22.071 1.00 95.62 446 ILE A C 1
ATOM 3439 O O . ILE A 1 446 ? -25.222 -9.540 21.340 1.00 95.62 446 ILE A O 1
ATOM 3443 N N . ALA A 1 447 ? -23.515 -9.411 22.797 1.00 95.88 447 ALA A N 1
ATOM 3444 C CA . ALA A 1 447 ? -23.152 -10.817 22.738 1.00 95.88 447 ALA A CA 1
ATOM 3445 C C . ALA A 1 447 ? -23.024 -11.426 24.139 1.00 95.88 447 ALA A C 1
ATOM 3447 O O . ALA A 1 447 ? -22.511 -10.791 25.061 1.00 95.88 447 ALA A O 1
ATOM 3448 N N . SER A 1 448 ? -23.482 -12.669 24.293 1.00 95.81 448 SER A N 1
ATOM 3449 C CA . SER A 1 448 ? -23.358 -13.437 25.536 1.00 95.81 448 SER A CA 1
ATOM 3450 C C . SER A 1 448 ? -23.254 -14.939 25.254 1.00 95.81 448 SER A C 1
ATOM 3452 O O . SER A 1 448 ? -23.675 -15.436 24.205 1.00 95.81 448 SER A O 1
ATOM 3454 N N . ASN A 1 449 ? -22.671 -15.671 26.204 1.00 93.31 449 ASN A N 1
ATOM 3455 C CA . ASN A 1 449 ? -22.733 -17.134 26.247 1.00 93.31 449 ASN A CA 1
ATOM 3456 C C . ASN A 1 449 ? -23.948 -17.651 27.033 1.00 93.31 449 ASN A C 1
ATOM 3458 O O . ASN A 1 449 ? -24.298 -18.824 26.880 1.00 93.31 449 ASN A O 1
ATOM 3462 N N . GLY A 1 450 ? -24.579 -16.787 27.834 1.00 88.06 450 GLY A N 1
ATOM 3463 C CA . GLY A 1 450 ? -25.863 -17.031 28.477 1.00 88.06 450 GLY A CA 1
ATOM 3464 C C . GLY A 1 450 ? -27.033 -16.779 27.524 1.00 88.06 450 GLY A C 1
ATOM 3465 O O . GLY A 1 450 ? -26.875 -16.211 26.442 1.00 88.06 450 GLY A O 1
ATOM 3466 N N . ASN A 1 451 ? -28.229 -17.200 27.932 1.00 84.62 451 ASN A N 1
ATOM 3467 C CA . ASN A 1 451 ? -29.461 -17.044 27.146 1.00 84.62 451 ASN A CA 1
ATOM 3468 C C . ASN A 1 451 ? -30.224 -15.750 27.490 1.00 84.62 451 ASN A C 1
ATOM 3470 O O . ASN A 1 451 ? -31.360 -15.583 27.063 1.00 84.62 451 ASN A O 1
ATOM 3474 N N . GLY A 1 452 ? -29.630 -14.859 28.293 1.00 80.81 452 GLY A N 1
ATOM 3475 C CA . GLY A 1 452 ? -30.288 -13.654 28.800 1.00 80.81 452 GLY A CA 1
ATOM 3476 C C . GLY A 1 452 ? -30.497 -12.535 27.774 1.00 80.81 452 GLY A C 1
ATOM 3477 O O . GLY A 1 452 ? -31.384 -11.709 27.982 1.00 80.81 452 GLY A O 1
ATOM 3478 N N . VAL A 1 453 ? -29.730 -12.498 26.678 1.00 91.44 453 VAL A N 1
ATOM 3479 C CA . VAL A 1 453 ? -29.838 -11.439 25.655 1.00 91.44 453 VAL A CA 1
ATOM 3480 C C . VAL A 1 453 ? -31.161 -11.521 24.892 1.00 91.44 453 VAL A C 1
ATOM 3482 O O . VAL A 1 453 ? -31.586 -12.598 24.483 1.00 91.44 453 VAL A O 1
ATOM 3485 N N . GLU A 1 454 ? -31.804 -10.375 24.686 1.00 92.69 454 GLU A N 1
ATOM 3486 C CA . GLU A 1 454 ? -33.145 -10.270 24.107 1.00 92.69 454 GLU A CA 1
ATOM 3487 C C . GLU A 1 454 ? -33.182 -9.200 23.006 1.00 92.69 454 GLU A C 1
ATOM 3489 O O . GLU A 1 454 ? -32.384 -8.264 22.998 1.00 92.69 454 GLU A O 1
ATOM 3494 N N . GLN A 1 455 ? -34.090 -9.337 22.042 1.00 89.56 455 GLN A N 1
ATOM 3495 C CA . GLN A 1 455 ? -34.254 -8.378 20.946 1.00 89.56 455 GLN A CA 1
ATOM 3496 C C . GLN A 1 455 ? -35.675 -7.800 20.864 1.00 89.56 455 GLN A C 1
ATOM 3498 O O . GLN A 1 455 ? -35.897 -6.821 20.152 1.00 89.56 455 GLN A O 1
ATOM 3503 N N . SER A 1 456 ? -36.629 -8.364 21.611 1.00 91.69 456 SER A N 1
ATOM 3504 C CA . SER A 1 456 ? -37.981 -7.831 21.754 1.00 91.69 456 SER A CA 1
ATOM 3505 C C . SER A 1 456 ? -38.005 -6.554 22.595 1.00 91.69 456 SER A C 1
ATOM 3507 O O . SER A 1 456 ? -37.732 -6.568 23.799 1.00 91.69 456 SER A O 1
ATOM 3509 N N . ALA A 1 457 ? -38.415 -5.456 21.960 1.00 91.44 457 ALA A N 1
ATOM 3510 C CA . ALA A 1 457 ? -38.581 -4.156 22.599 1.00 91.44 457 ALA A CA 1
ATOM 3511 C C . ALA A 1 457 ? -39.505 -4.213 23.833 1.00 91.44 457 ALA A C 1
ATOM 3513 O O . ALA A 1 457 ? -39.211 -3.587 24.847 1.00 91.44 457 ALA A O 1
ATOM 3514 N N . GLU A 1 458 ? -40.584 -5.003 23.787 1.00 92.25 458 GLU A N 1
ATOM 3515 C CA . GLU A 1 458 ? -41.552 -5.118 24.889 1.00 92.25 458 GLU A CA 1
ATOM 3516 C C . GLU A 1 458 ? -40.964 -5.785 26.138 1.00 92.25 458 GLU A C 1
ATOM 3518 O O . GLU A 1 458 ? -41.279 -5.401 27.267 1.00 92.25 458 GLU A O 1
ATOM 3523 N N . ILE A 1 459 ? -40.114 -6.797 25.950 1.00 94.00 459 ILE A N 1
ATOM 3524 C CA . ILE A 1 459 ? -39.463 -7.498 27.062 1.00 94.00 459 ILE A CA 1
ATOM 3525 C C . ILE A 1 459 ? -38.406 -6.586 27.687 1.00 94.00 459 ILE A C 1
ATOM 3527 O O . ILE A 1 459 ? -38.350 -6.462 28.909 1.00 94.00 459 ILE A O 1
ATOM 3531 N N . LEU A 1 460 ? -37.609 -5.912 26.856 1.00 94.44 460 LEU A N 1
ATOM 3532 C CA . LEU A 1 460 ? -36.572 -4.980 27.301 1.00 94.44 460 LEU A CA 1
ATOM 3533 C C . LEU A 1 460 ? -37.161 -3.768 28.032 1.00 94.44 460 LEU A C 1
ATOM 3535 O O . LEU A 1 460 ? -36.635 -3.370 29.068 1.00 94.44 460 LEU A O 1
ATOM 3539 N N . PHE A 1 461 ? -38.294 -3.246 27.556 1.00 94.69 461 PHE A N 1
ATOM 3540 C CA . PHE A 1 461 ? -39.080 -2.223 28.247 1.00 94.69 461 PHE A CA 1
ATOM 3541 C C . PHE A 1 461 ? -39.453 -2.660 29.672 1.00 94.69 461 PHE A C 1
ATOM 3543 O O . PHE A 1 461 ? -39.188 -1.936 30.630 1.00 94.69 461 PHE A O 1
ATOM 3550 N N . LYS A 1 462 ? -40.002 -3.874 29.833 1.00 94.69 462 LYS A N 1
ATOM 3551 C CA . LYS A 1 462 ? -40.379 -4.411 31.153 1.00 94.69 462 LYS A CA 1
ATOM 3552 C C . LYS A 1 462 ? -39.174 -4.633 32.064 1.00 94.69 462 LYS A C 1
ATOM 3554 O O . LYS A 1 462 ? -39.266 -4.353 33.253 1.00 94.69 462 LYS A O 1
ATOM 3559 N N . ARG A 1 463 ? -38.061 -5.141 31.521 1.00 94.75 463 ARG A N 1
ATOM 3560 C CA . ARG A 1 463 ? -36.820 -5.354 32.284 1.00 94.75 463 ARG A CA 1
ATOM 3561 C C . ARG A 1 463 ? -36.269 -4.038 32.812 1.00 94.75 463 ARG A C 1
ATOM 3563 O O . ARG A 1 463 ? -35.965 -3.951 33.992 1.00 94.75 463 ARG A O 1
ATOM 3570 N N . TYR A 1 464 ? -36.189 -3.024 31.955 1.00 95.38 464 TYR A N 1
ATOM 3571 C CA . TYR A 1 464 ? -35.659 -1.719 32.330 1.00 95.38 464 TYR A CA 1
ATOM 3572 C C . TYR A 1 464 ? -36.559 -0.985 33.330 1.00 95.38 464 TYR A C 1
ATOM 3574 O O . TYR A 1 464 ? -36.071 -0.492 34.341 1.00 95.38 464 TYR A O 1
ATOM 3582 N N . GLY A 1 465 ? -37.878 -0.991 33.104 1.00 93.44 465 GLY A N 1
ATOM 3583 C CA . GLY A 1 465 ? -38.847 -0.385 34.023 1.00 93.44 465 GLY A CA 1
ATOM 3584 C C . GLY A 1 465 ? -38.923 -1.057 35.401 1.00 93.44 465 GLY A C 1
ATOM 3585 O O . GLY A 1 465 ? -39.519 -0.497 36.313 1.00 93.44 465 GLY A O 1
ATOM 3586 N N . GLY A 1 466 ? -38.334 -2.247 35.569 1.00 93.19 466 GLY A N 1
ATOM 3587 C CA . GLY A 1 466 ? -38.230 -2.937 36.857 1.00 93.19 466 GLY A CA 1
ATOM 3588 C C . GLY A 1 466 ? -37.011 -2.546 37.702 1.00 93.19 466 GLY A C 1
ATOM 3589 O O . GLY A 1 466 ? -36.886 -3.038 38.821 1.00 93.19 466 GLY A O 1
ATOM 3590 N N . ILE A 1 467 ? -36.105 -1.709 37.188 1.00 95.12 467 ILE A N 1
ATOM 3591 C CA . ILE A 1 467 ? -34.865 -1.326 37.874 1.00 95.12 467 ILE A CA 1
ATOM 3592 C C . ILE A 1 467 ? -35.112 -0.077 38.725 1.00 95.12 467 ILE A C 1
ATOM 3594 O O . ILE A 1 467 ? -35.508 0.973 38.220 1.00 95.12 467 ILE A O 1
ATOM 3598 N N . GLU A 1 468 ? -34.831 -0.171 40.023 1.00 93.12 468 GLU A N 1
ATOM 3599 C CA . GLU A 1 468 ? -34.968 0.950 40.957 1.00 93.12 468 GLU A CA 1
ATOM 3600 C C . GLU A 1 468 ? -34.059 2.129 40.556 1.00 93.12 468 GLU A C 1
ATOM 3602 O O . GLU A 1 468 ? -32.858 1.954 40.342 1.00 93.12 468 GLU A O 1
ATOM 3607 N N . GLY A 1 469 ? -34.628 3.335 40.449 1.00 89.06 469 GLY A N 1
ATOM 3608 C CA . GLY A 1 469 ? -33.902 4.562 40.090 1.00 89.06 469 GLY A CA 1
ATOM 3609 C C . GLY A 1 469 ? -33.517 4.690 38.610 1.00 89.06 469 GLY A C 1
ATOM 3610 O O . GLY A 1 469 ? -32.827 5.639 38.244 1.00 89.06 469 GLY A O 1
ATOM 3611 N N . ALA A 1 470 ? -33.937 3.761 37.744 1.00 91.06 470 ALA A N 1
ATOM 3612 C CA . ALA A 1 470 ? -33.653 3.841 36.311 1.00 91.06 470 ALA A CA 1
ATOM 3613 C C . ALA A 1 470 ? -34.502 4.901 35.584 1.00 91.06 470 ALA A C 1
ATOM 3615 O O . ALA A 1 470 ? -34.007 5.535 34.655 1.00 91.06 470 ALA A O 1
ATOM 3616 N N . GLU A 1 471 ? -35.737 5.146 36.036 1.00 91.69 471 GLU A N 1
ATOM 3617 C CA . GLU A 1 471 ? -36.645 6.149 35.452 1.00 91.69 471 GLU A CA 1
ATOM 3618 C C . GLU A 1 471 ? -36.109 7.588 35.538 1.00 91.69 471 GLU A C 1
ATOM 3620 O O . GLU A 1 471 ? -36.333 8.382 34.625 1.00 91.69 471 GLU A O 1
ATOM 3625 N N . ASP A 1 472 ? -35.335 7.894 36.586 1.00 90.38 472 ASP A N 1
ATOM 3626 C CA . ASP A 1 472 ? -34.673 9.191 36.770 1.00 90.38 472 ASP A CA 1
ATOM 3627 C C . ASP A 1 472 ? -33.522 9.407 35.774 1.00 90.38 472 ASP A C 1
ATOM 3629 O O . ASP A 1 472 ? -33.124 10.544 35.512 1.00 90.38 472 ASP A O 1
ATOM 3633 N N . LEU A 1 473 ? -32.961 8.317 35.234 1.00 90.69 473 LEU A N 1
ATOM 3634 C CA . LEU A 1 473 ? -31.868 8.360 34.268 1.00 90.69 473 LEU A CA 1
ATOM 3635 C C . LEU A 1 473 ? -32.393 8.463 32.832 1.00 90.69 473 LEU A C 1
ATOM 3637 O O . LEU A 1 473 ? -31.911 9.294 32.064 1.00 90.69 473 LEU A O 1
ATOM 3641 N N . PHE A 1 474 ? -33.339 7.600 32.453 1.00 93.62 474 PHE A N 1
ATOM 3642 C CA . PHE A 1 474 ? -33.903 7.555 31.105 1.00 93.62 474 PHE A CA 1
ATOM 3643 C C . PHE A 1 474 ? -35.354 7.044 31.150 1.00 93.62 474 PHE A C 1
ATOM 3645 O O . PHE A 1 474 ? -35.640 6.083 31.864 1.00 93.62 474 PHE A O 1
ATOM 3652 N N . PRO A 1 475 ? -36.288 7.632 30.381 1.00 93.69 475 PRO A N 1
ATOM 3653 C CA . PRO A 1 475 ? -37.684 7.206 30.402 1.00 93.69 475 PRO A CA 1
ATOM 3654 C C . PRO A 1 475 ? -37.839 5.779 29.840 1.00 93.69 475 PRO A C 1
ATOM 3656 O O . PRO A 1 475 ? -37.357 5.510 28.730 1.00 93.69 475 PRO A O 1
ATOM 3659 N N . PRO A 1 476 ? -38.537 4.857 30.536 1.00 92.00 476 PRO A N 1
ATOM 3660 C CA . PRO A 1 476 ? -38.713 3.483 30.070 1.00 92.00 476 PRO A CA 1
ATOM 3661 C C . PRO A 1 476 ? -39.317 3.373 28.667 1.00 92.00 476 PRO A C 1
ATOM 3663 O O . PRO A 1 476 ? -38.885 2.532 27.879 1.00 92.00 476 PRO A O 1
ATOM 3666 N N . GLU A 1 477 ? -40.253 4.253 28.299 1.00 92.00 477 GLU A N 1
ATOM 3667 C CA . GLU A 1 477 ? -40.878 4.292 26.970 1.00 92.00 477 GLU A CA 1
ATOM 3668 C C . GLU A 1 477 ? -39.853 4.504 25.850 1.00 92.00 477 GLU A C 1
ATOM 3670 O O . GLU A 1 477 ? -40.039 4.010 24.735 1.00 92.00 477 GLU A O 1
ATOM 3675 N N . GLY A 1 478 ? -38.741 5.184 26.145 1.00 90.38 478 GLY A N 1
ATOM 3676 C CA . GLY A 1 478 ? -37.647 5.382 25.201 1.00 90.38 478 GLY A CA 1
ATOM 3677 C C . GLY A 1 478 ? -37.017 4.064 24.743 1.00 90.38 478 GLY A C 1
ATOM 3678 O O . GLY A 1 478 ? -36.618 3.953 23.584 1.00 90.38 478 GLY A O 1
ATOM 3679 N N . VAL A 1 479 ? -37.004 3.028 25.595 1.00 91.31 479 VAL A N 1
ATOM 3680 C CA . VAL A 1 479 ? -36.438 1.701 25.277 1.00 91.31 479 VAL A CA 1
ATOM 3681 C C . VAL A 1 479 ? -37.183 1.031 24.119 1.00 91.31 479 VAL A C 1
ATOM 3683 O O . VAL A 1 479 ? -36.559 0.345 23.305 1.00 91.31 479 VAL A O 1
ATOM 3686 N N . LEU A 1 480 ? -38.492 1.279 23.977 1.00 90.50 480 LEU A N 1
ATOM 3687 C CA . LEU A 1 480 ? -39.293 0.729 22.878 1.00 90.50 480 LEU A CA 1
ATOM 3688 C C . LEU A 1 480 ? -38.794 1.212 21.508 1.00 90.50 480 LEU A C 1
ATOM 3690 O O . LEU A 1 480 ? -38.755 0.440 20.549 1.00 90.50 480 LEU A O 1
ATOM 3694 N N . ALA A 1 481 ? -38.366 2.475 21.422 1.00 88.69 481 ALA A N 1
ATOM 3695 C CA . ALA A 1 481 ? -37.872 3.072 20.184 1.00 88.69 481 ALA A CA 1
ATOM 3696 C C . ALA A 1 481 ? -36.483 2.546 19.776 1.00 88.69 481 ALA A C 1
ATOM 3698 O O . ALA A 1 481 ? -36.145 2.568 18.588 1.00 88.69 481 ALA A O 1
ATOM 3699 N N . LEU A 1 482 ? -35.690 2.045 20.732 1.00 89.19 482 LEU A N 1
ATOM 3700 C CA . LEU A 1 482 ? -34.330 1.556 20.481 1.00 89.19 482 LEU A CA 1
ATOM 3701 C C . LEU A 1 482 ? -34.310 0.241 19.685 1.00 89.19 482 LEU A C 1
ATOM 3703 O O . LEU A 1 482 ? -33.373 0.015 18.924 1.00 89.19 482 LEU A O 1
ATOM 3707 N N . TYR A 1 483 ? -35.338 -0.605 19.816 1.00 88.75 483 TYR A N 1
ATOM 3708 C CA . TYR A 1 483 ? -35.390 -1.958 19.237 1.00 88.75 483 TYR A CA 1
ATOM 3709 C C . TYR A 1 483 ? -36.555 -2.159 18.254 1.00 88.75 483 TYR A C 1
ATOM 3711 O O . TYR A 1 483 ? -37.220 -3.194 18.257 1.00 88.75 483 TYR A O 1
ATOM 3719 N N . ALA A 1 484 ? -36.805 -1.180 17.381 1.00 88.31 484 ALA A N 1
ATOM 3720 C CA . ALA A 1 484 ? -37.838 -1.296 16.349 1.00 88.31 484 ALA A CA 1
ATOM 3721 C C . ALA A 1 484 ? -37.624 -2.557 15.462 1.00 88.31 484 ALA A C 1
ATOM 3723 O O . ALA A 1 484 ? -36.580 -2.651 14.799 1.00 88.31 484 ALA A O 1
ATOM 3724 N N . PRO A 1 485 ? -38.593 -3.500 15.386 1.00 87.75 485 PRO A N 1
ATOM 3725 C CA . PRO A 1 485 ? -38.406 -4.796 14.719 1.00 87.75 485 PRO A CA 1
ATOM 3726 C C . PRO A 1 485 ? -38.006 -4.696 13.242 1.00 87.75 485 PRO A C 1
ATOM 3728 O O . PRO A 1 485 ? -37.134 -5.428 12.774 1.00 87.75 485 PRO A O 1
ATOM 3731 N N . GLU A 1 486 ? -38.593 -3.749 12.507 1.00 88.38 486 GLU A N 1
ATOM 3732 C CA . GLU A 1 486 ? -38.301 -3.547 11.083 1.00 88.38 486 GLU A CA 1
ATOM 3733 C C . GLU A 1 486 ? -36.850 -3.104 10.846 1.00 88.38 486 GLU A C 1
ATOM 3735 O O . GLU A 1 486 ? -36.184 -3.596 9.934 1.00 88.38 486 GLU A O 1
ATOM 3740 N N . ARG A 1 487 ? -36.319 -2.223 11.708 1.00 88.38 487 ARG A N 1
ATOM 3741 C CA . ARG A 1 487 ? -34.929 -1.743 11.617 1.00 88.38 487 ARG A CA 1
ATOM 3742 C C . ARG A 1 487 ? -33.931 -2.839 11.965 1.00 88.38 487 ARG A C 1
ATOM 3744 O O . ARG A 1 487 ? -32.895 -2.957 11.312 1.00 88.38 487 ARG A O 1
ATOM 3751 N N . VAL A 1 488 ? -34.262 -3.665 12.959 1.00 89.38 488 VAL A N 1
ATOM 3752 C CA . VAL A 1 488 ? -33.480 -4.852 13.318 1.00 89.38 488 VAL A CA 1
ATOM 3753 C C . VAL A 1 488 ? -33.371 -5.799 12.120 1.00 89.38 488 VAL A C 1
ATOM 3755 O O . VAL A 1 488 ? -32.265 -6.200 11.751 1.00 89.38 488 VAL A O 1
ATOM 3758 N N . ALA A 1 489 ? -34.505 -6.136 11.495 1.00 88.94 489 ALA A N 1
ATOM 3759 C CA . ALA A 1 489 ? -34.556 -7.056 10.361 1.00 88.94 489 ALA A CA 1
ATOM 3760 C C . ALA A 1 489 ? -33.803 -6.508 9.139 1.00 88.94 489 ALA A C 1
ATOM 3762 O O . ALA A 1 489 ? -33.021 -7.234 8.515 1.00 88.94 489 ALA A O 1
ATOM 3763 N N . PHE A 1 490 ? -33.981 -5.219 8.833 1.00 89.06 490 PHE A N 1
ATOM 3764 C CA . PHE A 1 490 ? -33.271 -4.528 7.757 1.00 89.06 490 PHE A CA 1
ATOM 3765 C C . PHE A 1 490 ? -31.750 -4.622 7.926 1.00 89.06 490 PHE A C 1
ATOM 3767 O O . PHE A 1 490 ? -31.036 -5.036 7.009 1.00 89.06 490 PHE A O 1
ATOM 3774 N N . GLN A 1 491 ? -31.250 -4.287 9.116 1.00 89.44 491 GLN A N 1
ATOM 3775 C CA . GLN A 1 491 ? -29.815 -4.247 9.364 1.00 89.44 491 GLN A CA 1
ATOM 3776 C C . GLN A 1 491 ? -29.186 -5.642 9.426 1.00 89.44 491 GLN A C 1
ATOM 3778 O O . GLN A 1 491 ? -28.115 -5.855 8.854 1.00 89.44 491 GLN A O 1
ATOM 3783 N N . ARG A 1 492 ? -29.874 -6.613 10.041 1.00 88.94 492 ARG A N 1
ATOM 3784 C CA . ARG A 1 492 ? -29.444 -8.019 10.050 1.00 88.94 492 ARG A CA 1
ATOM 3785 C C . ARG A 1 492 ? -29.318 -8.569 8.626 1.00 88.94 492 ARG A C 1
ATOM 3787 O O . ARG A 1 492 ? -28.270 -9.107 8.279 1.00 88.94 492 ARG A O 1
ATOM 3794 N N . SER A 1 493 ? -30.324 -8.336 7.782 1.00 88.44 493 SER A N 1
ATOM 3795 C CA . SER A 1 493 ? -30.319 -8.776 6.378 1.00 88.44 493 SER A CA 1
ATOM 3796 C C . SER A 1 493 ? -29.160 -8.163 5.583 1.00 88.44 493 SER A C 1
ATOM 3798 O O . SER A 1 493 ? -28.526 -8.839 4.770 1.00 88.44 493 SER A O 1
ATOM 3800 N N . ALA A 1 494 ? -28.842 -6.885 5.826 1.00 87.19 494 ALA A N 1
ATOM 3801 C CA . ALA A 1 494 ? -27.713 -6.214 5.185 1.00 87.19 494 ALA A CA 1
ATOM 3802 C C . ALA A 1 494 ? -26.363 -6.841 5.580 1.00 87.19 494 ALA A C 1
ATOM 3804 O O . ALA A 1 494 ? -25.502 -7.039 4.719 1.00 87.19 494 ALA A O 1
ATOM 3805 N N . TYR A 1 495 ? -26.182 -7.180 6.860 1.00 89.31 495 TYR A N 1
ATOM 3806 C CA . TYR A 1 495 ? -24.962 -7.827 7.347 1.00 89.31 495 TYR A CA 1
ATOM 3807 C C . TYR A 1 495 ? -24.831 -9.267 6.840 1.00 89.31 495 TYR A C 1
ATOM 3809 O O . TYR A 1 495 ? -23.768 -9.639 6.348 1.00 89.31 495 TYR A O 1
ATOM 3817 N N . GLU A 1 496 ? -25.905 -10.056 6.870 1.00 87.12 496 GLU A N 1
ATOM 3818 C CA . GLU A 1 496 ? -25.911 -11.436 6.366 1.00 87.12 496 GLU A CA 1
ATOM 3819 C C . GLU A 1 496 ? -25.610 -11.501 4.863 1.00 87.12 496 GLU A C 1
ATOM 3821 O O . GLU A 1 496 ? -24.804 -12.326 4.425 1.00 87.12 496 GLU A O 1
ATOM 3826 N N . LYS A 1 497 ? -26.165 -10.574 4.072 1.00 84.06 497 LYS A N 1
ATOM 3827 C CA . LYS A 1 497 ? -25.841 -10.447 2.646 1.00 84.06 497 LYS A CA 1
ATOM 3828 C C . LYS A 1 497 ? -24.357 -10.144 2.424 1.00 84.06 497 LYS A C 1
ATOM 3830 O O . LYS A 1 497 ? -23.716 -10.812 1.615 1.00 84.06 497 LYS A O 1
ATOM 3835 N N . ALA A 1 498 ? -23.799 -9.180 3.159 1.00 82.00 498 ALA A N 1
ATOM 3836 C CA . ALA A 1 498 ? -22.378 -8.841 3.066 1.00 82.00 498 ALA A CA 1
ATOM 3837 C C . ALA A 1 498 ? -21.474 -10.022 3.472 1.00 82.00 498 ALA A C 1
ATOM 3839 O O . ALA A 1 498 ? -20.430 -10.247 2.855 1.00 82.00 498 ALA A O 1
ATOM 3840 N N . MET A 1 499 ? -21.891 -10.818 4.465 1.00 82.06 499 MET A N 1
ATOM 3841 C CA . MET A 1 499 ? -21.198 -12.049 4.852 1.00 82.06 499 MET A CA 1
ATOM 3842 C C . MET A 1 499 ? -21.261 -13.122 3.766 1.00 82.06 499 MET A C 1
ATOM 3844 O O . MET A 1 499 ? -20.241 -13.745 3.504 1.00 82.06 499 MET A O 1
ATOM 3848 N N . ALA A 1 500 ? -22.413 -13.327 3.121 1.00 76.50 500 ALA A N 1
ATOM 3849 C CA . ALA A 1 500 ? -22.569 -14.298 2.035 1.00 76.50 500 ALA A CA 1
ATOM 3850 C C . ALA A 1 500 ? -21.767 -13.909 0.780 1.00 76.50 500 ALA A C 1
ATOM 3852 O O . ALA A 1 500 ? -21.231 -14.766 0.074 1.00 76.50 500 ALA A O 1
ATOM 3853 N N . ASP A 1 501 ? -21.647 -12.604 0.525 1.00 68.38 501 ASP A N 1
ATOM 3854 C CA . ASP A 1 501 ? -20.858 -12.044 -0.569 1.00 68.38 501 ASP A CA 1
ATOM 3855 C C . ASP A 1 501 ? -19.338 -12.158 -0.351 1.00 68.38 501 ASP A C 1
ATOM 3857 O O . ASP A 1 501 ? -18.548 -12.032 -1.299 1.00 68.38 501 ASP A O 1
ATOM 3861 N N . ALA A 1 502 ? -18.905 -12.395 0.881 1.00 65.50 502 ALA A N 1
ATOM 3862 C CA . ALA A 1 502 ? -17.525 -12.677 1.224 1.00 65.50 502 ALA A CA 1
ATOM 3863 C C . ALA A 1 502 ? -17.349 -14.186 1.456 1.00 65.50 502 ALA A C 1
ATOM 3865 O O . ALA A 1 502 ? -18.197 -14.865 2.015 1.00 65.50 502 ALA A O 1
ATOM 3866 N N . SER A 1 503 ? -16.235 -14.768 1.020 1.00 54.44 503 SER A N 1
ATOM 3867 C CA . SER A 1 503 ? -15.976 -16.196 1.232 1.00 54.44 503 SER A CA 1
ATOM 3868 C C . SER A 1 503 ? -15.760 -16.512 2.727 1.00 54.44 503 SER A C 1
ATOM 3870 O O . SER A 1 503 ? -14.619 -16.457 3.172 1.00 54.44 503 SER A O 1
ATOM 3872 N N . GLY A 1 504 ? -16.816 -16.809 3.497 1.00 55.72 504 GLY A N 1
ATOM 3873 C CA . GLY A 1 504 ? -16.796 -17.309 4.889 1.00 55.72 504 GLY A CA 1
ATOM 3874 C C . GLY A 1 504 ? -15.713 -16.698 5.796 1.00 55.72 504 GLY A C 1
ATOM 3875 O O . GLY A 1 504 ? -15.818 -15.550 6.232 1.00 55.72 504 GLY A O 1
ATOM 3876 N N . ASP A 1 505 ? -14.626 -17.451 6.025 1.00 55.31 505 ASP A N 1
ATOM 3877 C CA . ASP A 1 505 ? -13.435 -17.058 6.809 1.00 55.31 505 ASP A CA 1
ATOM 3878 C C . ASP A 1 505 ? -12.787 -15.730 6.373 1.00 55.31 505 ASP A C 1
ATOM 3880 O O . ASP A 1 505 ? -12.000 -15.130 7.110 1.00 55.31 505 ASP A O 1
ATOM 3884 N N . ALA A 1 506 ? -13.119 -15.214 5.189 1.00 64.38 506 ALA A N 1
ATOM 3885 C CA . ALA A 1 506 ? -12.704 -13.907 4.698 1.00 64.38 506 ALA A CA 1
ATOM 3886 C C . ALA A 1 506 ? -13.324 -12.731 5.466 1.00 64.38 506 ALA A C 1
ATOM 3888 O O . ALA A 1 506 ? -12.805 -11.626 5.334 1.00 64.38 506 ALA A O 1
ATOM 3889 N N . VAL A 1 507 ? -14.304 -12.947 6.348 1.00 80.31 507 VAL A N 1
ATOM 3890 C CA . VAL A 1 507 ? -14.960 -11.873 7.120 1.00 80.31 507 VAL A CA 1
ATOM 3891 C C . VAL A 1 507 ? -14.393 -11.706 8.537 1.00 80.31 507 VAL A C 1
ATOM 3893 O O . VAL A 1 507 ? -14.316 -10.588 9.027 1.00 80.31 507 VAL A O 1
ATOM 3896 N N . VAL A 1 508 ? -13.887 -12.772 9.169 1.00 87.56 508 VAL A N 1
ATOM 3897 C CA . VAL A 1 508 ? -13.429 -12.743 10.578 1.00 87.56 508 VAL A CA 1
ATOM 3898 C C . VAL A 1 508 ? -12.151 -11.919 10.773 1.00 87.56 508 VAL A C 1
ATOM 3900 O O . VAL A 1 508 ? -11.157 -12.145 10.078 1.00 87.56 508 VAL A O 1
ATOM 3903 N N . ASN A 1 509 ? -12.150 -10.996 11.734 1.00 89.94 509 ASN A N 1
ATOM 3904 C CA . ASN A 1 509 ? -11.003 -10.153 12.069 1.00 89.94 509 ASN A CA 1
ATOM 3905 C C . ASN A 1 509 ? -10.069 -10.833 13.088 1.00 89.94 509 ASN A C 1
ATOM 3907 O O . ASN A 1 509 ? -10.526 -11.333 14.118 1.00 89.94 509 ASN A O 1
ATOM 3911 N N . THR A 1 510 ? -8.757 -10.835 12.830 1.00 88.31 510 THR A N 1
ATOM 3912 C CA . THR A 1 510 ? -7.752 -11.458 13.716 1.00 88.31 510 THR A CA 1
ATOM 3913 C C . THR A 1 510 ? -6.548 -10.547 13.929 1.00 88.31 510 THR A C 1
ATOM 3915 O O . THR A 1 510 ? -6.314 -9.622 13.148 1.00 88.31 510 THR A O 1
ATOM 3918 N N . ASP A 1 511 ? -5.742 -10.821 14.958 1.00 85.19 511 ASP A N 1
ATOM 3919 C CA . ASP A 1 511 ? -4.528 -10.034 15.247 1.00 85.19 511 ASP A CA 1
ATOM 3920 C C . ASP A 1 511 ? -3.523 -10.019 14.075 1.00 85.19 511 ASP A C 1
ATOM 3922 O O . ASP A 1 511 ? -2.900 -8.995 13.788 1.00 85.19 511 ASP A O 1
ATOM 3926 N N . ASN A 1 512 ? -3.389 -11.134 13.348 1.00 82.88 512 ASN A N 1
ATOM 3927 C CA . ASN A 1 512 ? -2.472 -11.244 12.204 1.00 82.88 512 ASN A CA 1
ATOM 3928 C C . ASN A 1 512 ? -3.077 -10.743 10.878 1.00 82.88 512 ASN A C 1
ATOM 3930 O O . ASN A 1 512 ? -2.330 -10.501 9.921 1.00 82.88 512 ASN A O 1
ATOM 3934 N N . LEU A 1 513 ? -4.406 -10.606 10.806 1.00 84.00 513 LEU A N 1
ATOM 3935 C CA . LEU A 1 513 ? -5.143 -10.169 9.622 1.00 84.00 513 LEU A CA 1
ATOM 3936 C C . LEU A 1 513 ? -6.216 -9.129 10.020 1.00 84.00 513 LEU A C 1
ATOM 3938 O O . LEU A 1 513 ? -7.389 -9.480 10.175 1.00 84.00 513 LEU A O 1
ATOM 3942 N N . PRO A 1 514 ? -5.819 -7.849 10.170 1.00 82.19 514 PRO A N 1
ATOM 3943 C CA . PRO A 1 514 ? -6.648 -6.749 10.675 1.00 82.19 514 PRO A CA 1
ATOM 3944 C C . PRO A 1 514 ? -7.611 -6.237 9.592 1.00 82.19 514 PRO A C 1
ATOM 3946 O O . PRO A 1 514 ? -7.422 -5.173 8.993 1.00 82.19 514 PRO A O 1
ATOM 3949 N N . LYS A 1 515 ? -8.649 -7.007 9.290 1.00 81.75 515 LYS A N 1
ATOM 3950 C CA . LYS A 1 515 ? -9.588 -6.709 8.202 1.00 81.75 515 LYS A CA 1
ATOM 3951 C C . LYS A 1 515 ? -10.325 -5.386 8.380 1.00 81.75 515 LYS A C 1
ATOM 3953 O O . LYS A 1 515 ? -10.707 -4.790 7.377 1.00 81.75 515 LYS A O 1
ATOM 3958 N N . ALA A 1 516 ? -10.443 -4.873 9.602 1.00 77.25 516 ALA A N 1
ATOM 3959 C CA . ALA A 1 516 ? -11.027 -3.557 9.840 1.00 77.25 516 ALA A CA 1
ATOM 3960 C C . ALA A 1 516 ? -10.289 -2.443 9.069 1.00 77.25 516 ALA A C 1
ATOM 3962 O O . ALA A 1 516 ? -10.917 -1.576 8.459 1.00 77.25 516 ALA A O 1
ATOM 3963 N N . LEU A 1 517 ? -8.954 -2.533 8.966 1.00 77.44 517 LEU A N 1
ATOM 3964 C CA . LEU A 1 517 ? -8.154 -1.573 8.200 1.00 77.44 517 LEU A CA 1
ATOM 3965 C C . LEU A 1 517 ? -8.442 -1.600 6.699 1.00 77.44 517 LEU A C 1
ATOM 3967 O O . LEU A 1 517 ? -8.361 -0.565 6.038 1.00 77.44 517 LEU A O 1
ATOM 3971 N N . LYS A 1 518 ? -8.771 -2.771 6.143 1.00 81.38 518 LYS A N 1
ATOM 3972 C CA . LYS A 1 518 ? -9.162 -2.900 4.734 1.00 81.38 518 LYS A CA 1
ATOM 3973 C C . LYS A 1 518 ? -10.421 -2.080 4.456 1.00 81.38 518 LYS A C 1
ATOM 3975 O O . LYS A 1 518 ? -10.480 -1.379 3.446 1.00 81.38 518 LYS A O 1
ATOM 3980 N N . PHE A 1 519 ? -11.404 -2.139 5.352 1.00 76.62 519 PHE A N 1
ATOM 3981 C CA . PHE A 1 519 ? -12.632 -1.359 5.219 1.00 76.62 519 PHE A CA 1
ATOM 3982 C C . PHE A 1 519 ? -12.386 0.133 5.440 1.00 76.62 519 PHE A C 1
ATOM 3984 O O . PHE A 1 519 ? -12.856 0.936 4.635 1.00 76.62 519 PHE A O 1
ATOM 3991 N N . GLY A 1 520 ? -11.555 0.498 6.424 1.00 75.56 520 GLY A N 1
ATOM 3992 C CA . GLY A 1 520 ? -11.096 1.877 6.611 1.00 75.56 520 GLY A CA 1
ATOM 3993 C C . GLY A 1 520 ? -10.425 2.453 5.356 1.00 75.56 520 GLY A C 1
ATOM 3994 O O . GLY A 1 520 ? -10.749 3.561 4.930 1.00 75.56 520 GLY A O 1
ATOM 3995 N N . LEU A 1 521 ? -9.567 1.674 4.686 1.00 78.44 521 LEU A N 1
ATOM 3996 C CA . LEU A 1 521 ? -8.947 2.066 3.416 1.00 78.44 521 LEU A CA 1
ATOM 3997 C C . LEU A 1 521 ? -9.987 2.273 2.306 1.00 78.44 521 LEU A C 1
ATOM 3999 O O . LEU A 1 521 ? -9.927 3.267 1.582 1.00 78.44 521 LEU A O 1
ATOM 4003 N N . PHE A 1 522 ? -10.951 1.363 2.149 1.00 77.88 522 PHE A N 1
ATOM 4004 C CA . PHE A 1 522 ? -11.996 1.512 1.132 1.00 77.88 522 PHE A CA 1
ATOM 4005 C C . PHE A 1 522 ? -12.912 2.705 1.387 1.00 77.88 522 PHE A C 1
ATOM 4007 O O . PHE A 1 522 ? -13.264 3.406 0.432 1.00 77.88 522 PHE A O 1
ATOM 4014 N N . LEU A 1 523 ? -13.265 2.949 2.649 1.00 75.31 523 LEU A N 1
ATOM 4015 C CA . LEU A 1 523 ? -14.039 4.111 3.058 1.00 75.31 523 LEU A CA 1
ATOM 4016 C C . LEU A 1 523 ? -13.279 5.397 2.724 1.00 75.31 523 LEU A C 1
ATOM 4018 O O . LEU A 1 523 ? -13.816 6.254 2.020 1.00 75.31 523 LEU A O 1
ATOM 4022 N N . ALA A 1 524 ? -12.002 5.478 3.102 1.00 73.88 524 ALA A N 1
ATOM 4023 C CA . ALA A 1 524 ? -11.162 6.640 2.833 1.00 73.88 524 ALA A CA 1
ATOM 4024 C C . ALA A 1 524 ? -10.984 6.903 1.322 1.00 73.88 524 ALA A C 1
ATOM 4026 O O . ALA A 1 524 ? -11.055 8.047 0.870 1.00 73.88 524 ALA A O 1
ATOM 4027 N N . LEU A 1 525 ? -10.828 5.853 0.505 1.00 76.38 525 LEU A N 1
ATOM 4028 C CA . LEU A 1 525 ? -10.775 5.975 -0.959 1.00 76.38 525 LEU A CA 1
ATOM 4029 C C . LEU A 1 525 ? -12.102 6.477 -1.554 1.00 76.38 525 LEU A C 1
ATOM 4031 O O . LEU A 1 525 ? -12.097 7.254 -2.512 1.00 76.38 525 LEU A O 1
ATOM 4035 N N . LYS A 1 526 ? -13.247 6.041 -1.012 1.00 73.12 526 LYS A N 1
ATOM 4036 C CA . LYS A 1 526 ? -14.575 6.473 -1.473 1.00 73.12 526 LYS A CA 1
ATOM 4037 C C . LYS A 1 526 ? -14.848 7.930 -1.090 1.00 73.12 526 LYS A C 1
ATOM 4039 O O . LYS A 1 526 ? -15.304 8.684 -1.950 1.00 73.12 526 LYS A O 1
ATOM 4044 N N . GLN A 1 527 ? -14.527 8.320 0.146 1.00 74.06 527 GLN A N 1
ATOM 4045 C CA . GLN A 1 527 ? -14.628 9.698 0.646 1.00 74.06 527 GLN A CA 1
ATOM 4046 C C . GLN A 1 527 ? -13.734 10.658 -0.152 1.00 74.06 527 GLN A C 1
ATOM 4048 O O . GLN A 1 527 ? -14.158 11.759 -0.482 1.00 74.06 527 GLN A O 1
ATOM 4053 N N . ALA A 1 528 ? -12.550 10.210 -0.582 1.00 71.19 528 ALA A N 1
ATOM 4054 C CA . ALA A 1 528 ? -11.664 10.973 -1.466 1.00 71.19 528 ALA A CA 1
ATOM 4055 C C . ALA A 1 528 ? -12.169 11.108 -2.924 1.00 71.19 528 ALA A C 1
ATOM 4057 O O . ALA A 1 528 ? -11.461 11.638 -3.781 1.00 71.19 528 ALA A O 1
ATOM 4058 N N . GLY A 1 529 ? -13.359 10.590 -3.250 1.00 71.69 529 GLY A N 1
ATOM 4059 C CA . GLY A 1 529 ? -13.930 10.628 -4.599 1.00 71.69 529 GLY A CA 1
ATOM 4060 C C . GLY A 1 529 ? -13.346 9.590 -5.566 1.00 71.69 529 GLY A C 1
ATOM 4061 O O . GLY A 1 529 ? -13.734 9.540 -6.734 1.00 71.69 529 GLY A O 1
ATOM 4062 N N . TRP A 1 530 ? -12.457 8.700 -5.114 1.00 76.94 530 TRP A N 1
ATOM 4063 C CA . TRP A 1 530 ? -11.779 7.710 -5.959 1.00 76.94 530 TRP A CA 1
ATOM 4064 C C . TRP A 1 530 ? -12.595 6.420 -6.131 1.00 76.94 530 TRP A C 1
ATOM 4066 O O . TRP A 1 530 ? -12.073 5.310 -6.034 1.00 76.94 530 TRP A O 1
ATOM 4076 N N . ARG A 1 531 ? -13.892 6.551 -6.448 1.00 72.88 531 ARG A N 1
ATOM 4077 C CA . ARG A 1 531 ? -14.832 5.416 -6.586 1.00 72.88 531 ARG A CA 1
ATOM 4078 C C . ARG A 1 531 ? -14.379 4.370 -7.613 1.00 72.88 531 ARG A C 1
ATOM 4080 O O . ARG A 1 531 ? -14.531 3.175 -7.390 1.00 72.88 531 ARG A O 1
ATOM 4087 N N . ARG A 1 532 ? -13.780 4.807 -8.728 1.00 71.19 532 ARG A N 1
ATOM 4088 C CA . ARG A 1 532 ? -13.236 3.893 -9.751 1.00 71.19 532 ARG A CA 1
ATOM 4089 C C . ARG A 1 532 ? -12.030 3.107 -9.237 1.00 71.19 532 ARG A C 1
ATOM 4091 O O . ARG A 1 532 ? -11.912 1.924 -9.529 1.00 71.19 532 ARG A O 1
ATOM 4098 N N . VAL A 1 533 ? -11.162 3.753 -8.456 1.00 68.62 533 VAL A N 1
ATOM 4099 C CA . VAL A 1 533 ? -9.981 3.111 -7.860 1.00 68.62 533 VAL A CA 1
ATOM 4100 C C . VAL A 1 533 ? -10.406 2.139 -6.768 1.00 68.62 533 VAL A C 1
ATOM 4102 O O . VAL A 1 533 ? -9.873 1.042 -6.722 1.00 68.62 533 VAL A O 1
ATOM 4105 N N . SER A 1 534 ? -11.383 2.489 -5.927 1.00 69.50 534 SER A N 1
ATOM 4106 C CA . SER A 1 534 ? -11.882 1.572 -4.895 1.00 69.50 534 SER A CA 1
ATOM 4107 C C . SER A 1 534 ? -12.591 0.355 -5.494 1.00 69.50 534 SER A C 1
ATOM 4109 O O . SER A 1 534 ? -12.408 -0.749 -4.988 1.00 69.50 534 SER A O 1
ATOM 4111 N N . GLY A 1 535 ? -13.328 0.523 -6.599 1.00 66.88 535 GLY A N 1
ATOM 4112 C CA . GLY A 1 535 ? -13.852 -0.591 -7.394 1.00 66.88 535 GLY A CA 1
ATOM 4113 C C . GLY A 1 535 ? -12.728 -1.465 -7.956 1.00 66.88 535 GLY A C 1
ATOM 4114 O O . GLY A 1 535 ? -12.656 -2.648 -7.643 1.00 66.88 535 GLY A O 1
ATOM 4115 N N . ALA A 1 536 ? -11.790 -0.873 -8.703 1.00 66.38 536 ALA A N 1
ATOM 4116 C CA . ALA A 1 536 ? -10.647 -1.585 -9.284 1.00 66.38 536 ALA A CA 1
ATOM 4117 C C . ALA A 1 536 ? -9.781 -2.299 -8.234 1.00 66.38 536 ALA A C 1
ATOM 4119 O O . ALA A 1 536 ? -9.326 -3.413 -8.470 1.00 66.38 536 ALA A O 1
ATOM 4120 N N . LEU A 1 537 ? -9.570 -1.685 -7.068 1.00 70.25 537 LEU A N 1
ATOM 4121 C CA . LEU A 1 537 ? -8.816 -2.269 -5.964 1.00 70.25 537 LEU A CA 1
ATOM 4122 C C . LEU A 1 537 ? -9.575 -3.439 -5.335 1.00 70.25 537 LEU A C 1
ATOM 4124 O O . LEU A 1 537 ? -8.956 -4.463 -5.067 1.00 70.25 537 LEU A O 1
ATOM 4128 N N . ARG A 1 538 ? -10.900 -3.330 -5.147 1.00 70.25 538 ARG A N 1
ATOM 4129 C CA . ARG A 1 538 ? -11.733 -4.467 -4.722 1.00 70.25 538 ARG A CA 1
ATOM 4130 C C . ARG A 1 538 ? -11.594 -5.648 -5.685 1.00 70.25 538 ARG A C 1
ATOM 4132 O O . ARG A 1 538 ? -11.351 -6.752 -5.211 1.00 70.25 538 ARG A O 1
ATOM 4139 N N . TYR A 1 539 ? -11.640 -5.407 -6.997 1.00 65.00 539 TYR A N 1
ATOM 4140 C CA . TYR A 1 539 ? -11.417 -6.447 -8.012 1.00 65.00 539 TYR A CA 1
ATOM 4141 C C . TYR A 1 539 ? -9.988 -7.007 -7.977 1.00 65.00 539 TYR A C 1
ATOM 4143 O O . TYR A 1 539 ? -9.788 -8.215 -7.950 1.00 65.00 539 TYR A O 1
ATOM 4151 N N . ALA A 1 540 ? -8.966 -6.151 -7.905 1.00 64.06 540 ALA A N 1
ATOM 4152 C CA . ALA A 1 540 ? -7.570 -6.586 -7.827 1.00 64.06 540 ALA A CA 1
ATOM 4153 C C . ALA A 1 540 ? -7.296 -7.436 -6.575 1.00 64.06 540 ALA A C 1
ATOM 4155 O O . ALA A 1 540 ? -6.488 -8.361 -6.615 1.00 64.06 540 ALA A O 1
ATOM 4156 N N . LEU A 1 541 ? -7.992 -7.153 -5.473 1.00 65.56 541 LEU A N 1
ATOM 4157 C CA . LEU A 1 541 ? -7.874 -7.898 -4.225 1.00 65.56 541 LEU A CA 1
ATOM 4158 C C . LEU A 1 541 ? -8.510 -9.280 -4.257 1.00 65.56 541 LEU A C 1
ATOM 4160 O O . LEU A 1 541 ? -8.114 -10.130 -3.461 1.00 65.56 541 LEU A O 1
ATOM 4164 N N . GLN A 1 542 ? -9.423 -9.539 -5.192 1.00 65.00 542 GLN A N 1
ATOM 4165 C CA . GLN A 1 542 ? -9.914 -10.894 -5.437 1.00 65.00 542 GLN A CA 1
ATOM 4166 C C . GLN A 1 542 ? -8.780 -11.823 -5.906 1.00 65.00 542 GLN A C 1
ATOM 4168 O O . GLN A 1 542 ? -8.807 -13.011 -5.604 1.00 65.00 542 GLN A O 1
ATOM 4173 N N . ALA A 1 543 ? -7.731 -11.293 -6.554 1.00 65.06 543 ALA A N 1
ATOM 4174 C CA . ALA A 1 543 ? -6.544 -12.072 -6.923 1.00 65.06 543 ALA A CA 1
ATOM 4175 C C . ALA A 1 543 ? -5.692 -12.511 -5.707 1.00 65.06 543 ALA A C 1
ATOM 4177 O O . ALA A 1 543 ? -4.758 -13.305 -5.857 1.00 65.06 543 ALA A O 1
ATOM 4178 N N . GLY A 1 544 ? -5.990 -12.005 -4.504 1.00 74.38 544 GLY A N 1
ATOM 4179 C CA . GLY A 1 544 ? -5.336 -12.388 -3.255 1.00 74.38 544 GLY A CA 1
ATOM 4180 C C . GLY A 1 544 ? -3.822 -12.162 -3.269 1.00 74.38 544 GLY A C 1
ATOM 4181 O O . GLY A 1 544 ? -3.323 -11.155 -3.773 1.00 74.38 544 GLY A O 1
ATOM 4182 N N . ILE A 1 545 ? -3.067 -13.125 -2.731 1.00 76.00 545 ILE A N 1
ATOM 4183 C CA . ILE A 1 545 ? -1.596 -13.071 -2.646 1.00 76.00 545 ILE A CA 1
ATOM 4184 C C . ILE A 1 545 ? -0.912 -12.902 -4.012 1.00 76.00 545 ILE A C 1
ATOM 4186 O O . ILE A 1 545 ? 0.163 -12.301 -4.107 1.00 76.00 545 ILE A O 1
ATOM 4190 N N . TRP A 1 546 ? -1.534 -13.389 -5.089 1.00 78.81 546 TRP A N 1
ATOM 4191 C CA . TRP A 1 546 ? -0.959 -13.330 -6.430 1.00 78.81 546 TRP A CA 1
ATOM 4192 C C . TRP A 1 546 ? -0.821 -11.900 -6.951 1.00 78.81 546 TRP A C 1
ATOM 4194 O O . TRP A 1 546 ? 0.108 -11.629 -7.714 1.00 78.81 546 TRP A O 1
ATOM 4204 N N . LEU A 1 547 ? -1.652 -10.964 -6.479 1.00 80.62 547 LEU A N 1
ATOM 4205 C CA . LEU A 1 547 ? -1.499 -9.538 -6.772 1.00 80.62 547 LEU A CA 1
ATOM 4206 C C . LEU A 1 547 ? -0.088 -9.044 -6.419 1.00 80.62 547 LEU A C 1
ATOM 4208 O O . LEU A 1 547 ? 0.530 -8.313 -7.181 1.00 80.62 547 LEU A O 1
ATOM 4212 N N . PHE A 1 548 ? 0.461 -9.489 -5.292 1.00 82.56 548 PHE A N 1
ATOM 4213 C CA . PHE A 1 548 ? 1.754 -9.011 -4.806 1.00 82.56 548 PHE A CA 1
ATOM 4214 C C . PHE A 1 548 ? 2.927 -9.921 -5.188 1.00 82.56 548 PHE A C 1
ATOM 4216 O O . PHE A 1 548 ? 4.057 -9.448 -5.316 1.00 82.56 548 PHE A O 1
ATOM 4223 N N . LEU A 1 549 ? 2.681 -11.217 -5.402 1.00 82.94 549 LEU A N 1
ATOM 4224 C CA . LEU A 1 549 ? 3.727 -12.187 -5.743 1.00 82.94 549 LEU A CA 1
ATOM 4225 C C . LEU A 1 549 ? 4.152 -12.109 -7.217 1.00 82.94 549 LEU A C 1
ATOM 4227 O O . LEU A 1 549 ? 5.332 -12.237 -7.552 1.00 82.94 549 LEU A O 1
ATOM 4231 N N . THR A 1 550 ? 3.202 -11.868 -8.118 1.00 82.62 550 THR A N 1
ATOM 4232 C CA . THR A 1 550 ? 3.451 -11.823 -9.563 1.00 82.62 550 THR A CA 1
ATOM 4233 C C . THR A 1 550 ? 4.503 -10.804 -10.033 1.00 82.62 550 THR A C 1
ATOM 4235 O O . THR A 1 550 ? 5.320 -11.196 -10.870 1.00 82.62 550 THR A O 1
ATOM 4238 N N . PRO A 1 551 ? 4.607 -9.556 -9.523 1.00 83.62 551 PRO A N 1
ATOM 4239 C CA . PRO A 1 551 ? 5.653 -8.632 -9.959 1.00 83.62 551 PRO A CA 1
ATOM 4240 C C . PRO A 1 551 ? 7.046 -9.113 -9.530 1.00 83.62 551 PRO A C 1
ATOM 4242 O O . PRO A 1 551 ? 8.004 -8.948 -10.286 1.00 83.62 551 PRO A O 1
ATOM 4245 N N . ILE A 1 552 ? 7.159 -9.774 -8.369 1.00 85.44 552 ILE A N 1
ATOM 4246 C CA . ILE A 1 552 ? 8.409 -10.379 -7.885 1.00 85.44 552 ILE A CA 1
ATOM 4247 C C . ILE A 1 552 ? 8.821 -11.530 -8.810 1.00 85.44 552 ILE A C 1
ATOM 4249 O O . ILE A 1 552 ? 9.976 -11.593 -9.234 1.00 85.44 552 ILE A O 1
ATOM 4253 N N . LEU A 1 553 ? 7.875 -12.400 -9.184 1.00 84.62 553 LEU A N 1
ATOM 4254 C CA . LEU A 1 553 ? 8.122 -13.511 -10.107 1.00 84.62 553 LEU A CA 1
ATOM 4255 C C . LEU A 1 553 ? 8.497 -13.022 -11.511 1.00 84.62 553 LEU A C 1
ATOM 4257 O O . LEU A 1 553 ? 9.494 -13.483 -12.062 1.00 84.62 553 LEU A O 1
ATOM 4261 N N . ILE A 1 554 ? 7.756 -12.063 -12.077 1.00 84.19 554 ILE A N 1
ATOM 4262 C CA . ILE A 1 554 ? 8.044 -11.477 -13.397 1.00 84.19 554 ILE A CA 1
ATOM 4263 C C . ILE A 1 554 ? 9.443 -10.865 -13.402 1.00 84.19 554 ILE A C 1
ATOM 4265 O O . ILE A 1 554 ? 10.239 -11.138 -14.306 1.00 84.19 554 ILE A O 1
ATOM 4269 N N . TYR A 1 555 ? 9.770 -10.079 -12.375 1.00 82.88 555 TYR A N 1
ATOM 4270 C CA . TYR A 1 555 ? 11.099 -9.506 -12.230 1.00 82.88 555 TYR A CA 1
ATOM 4271 C C . TYR A 1 555 ? 12.168 -10.600 -12.094 1.00 82.88 555 TYR A C 1
ATOM 4273 O O . TYR A 1 555 ? 13.174 -10.546 -12.801 1.00 82.88 555 TYR A O 1
ATOM 4281 N N . GLY A 1 556 ? 11.938 -11.628 -11.271 1.00 80.19 556 GLY A N 1
ATOM 4282 C CA . GLY A 1 556 ? 12.833 -12.775 -11.105 1.00 80.19 556 GLY A CA 1
ATOM 4283 C C . GLY A 1 556 ? 13.091 -13.532 -12.411 1.00 80.19 556 GLY A C 1
ATOM 4284 O O . GLY A 1 556 ? 14.243 -13.811 -12.745 1.00 80.19 556 GLY A O 1
ATOM 4285 N N . VAL A 1 557 ? 12.049 -13.785 -13.207 1.00 81.50 557 VAL A N 1
ATOM 4286 C CA . VAL A 1 557 ? 12.147 -14.430 -14.525 1.00 81.50 557 VAL A CA 1
ATOM 4287 C C . VAL A 1 557 ? 12.904 -13.544 -15.511 1.00 81.50 557 VAL A C 1
ATOM 4289 O O . VAL A 1 557 ? 13.850 -14.005 -16.149 1.00 81.50 557 VAL A O 1
ATOM 4292 N N . PHE A 1 558 ? 12.555 -12.259 -15.629 1.00 77.56 558 PHE A N 1
ATOM 4293 C CA . PHE A 1 558 ? 13.260 -11.328 -16.519 1.00 77.56 558 PHE A CA 1
ATOM 4294 C C . PHE A 1 558 ? 14.725 -11.171 -16.128 1.00 77.56 558 PHE A C 1
ATOM 4296 O O . PHE A 1 558 ? 15.604 -11.113 -16.993 1.00 77.56 558 PHE A O 1
ATOM 4303 N N . ARG A 1 559 ? 15.004 -11.173 -14.826 1.00 73.38 559 ARG A N 1
ATOM 4304 C CA . ARG A 1 559 ? 16.353 -11.154 -14.280 1.00 73.38 559 ARG A CA 1
ATOM 4305 C C . ARG A 1 559 ? 17.111 -12.434 -14.632 1.00 73.38 559 ARG A C 1
ATOM 4307 O O . ARG A 1 559 ? 18.238 -12.334 -15.115 1.00 73.38 559 ARG A O 1
ATOM 4314 N N . ALA A 1 560 ? 16.505 -13.610 -14.473 1.00 72.75 560 ALA A N 1
ATOM 4315 C CA . ALA A 1 560 ? 17.100 -14.884 -14.875 1.00 72.75 560 ALA A CA 1
ATOM 4316 C C . ALA A 1 560 ? 17.390 -14.916 -16.385 1.00 72.75 560 ALA A C 1
ATOM 4318 O O . ALA A 1 560 ? 18.498 -15.256 -16.798 1.00 72.75 560 ALA A O 1
ATOM 4319 N N . VAL A 1 561 ? 16.450 -14.465 -17.221 1.00 73.06 561 VAL A N 1
ATOM 4320 C CA . VAL A 1 561 ? 16.631 -14.366 -18.678 1.00 73.06 561 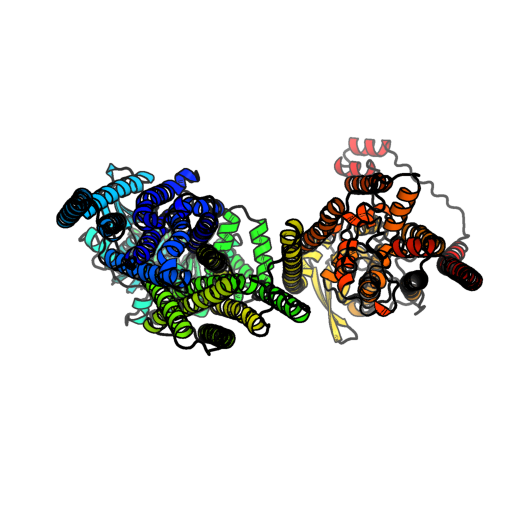VAL A CA 1
ATOM 4321 C C . VAL A 1 561 ? 17.757 -13.394 -19.042 1.00 73.06 561 VAL A C 1
ATOM 4323 O O . VAL A 1 561 ? 18.570 -13.716 -19.910 1.00 73.06 561 VAL A O 1
ATOM 4326 N N . TYR A 1 562 ? 17.843 -12.231 -18.386 1.00 70.25 562 TYR A N 1
ATOM 4327 C CA . TYR A 1 562 ? 18.937 -11.271 -18.573 1.00 70.25 562 TYR A CA 1
ATOM 4328 C C . TYR A 1 562 ? 20.298 -11.907 -18.257 1.00 70.25 562 TYR A C 1
ATOM 4330 O O . TYR A 1 562 ? 21.236 -11.794 -19.050 1.00 70.25 562 TYR A O 1
ATOM 4338 N N . VAL A 1 563 ? 20.385 -12.639 -17.142 1.00 65.94 563 VAL A N 1
ATOM 4339 C CA . VAL A 1 563 ? 21.595 -13.361 -16.728 1.00 65.94 563 VAL A CA 1
ATOM 4340 C C . VAL A 1 563 ? 21.974 -14.451 -17.739 1.00 65.94 563 VAL A C 1
ATOM 4342 O O . VAL A 1 563 ? 23.128 -14.509 -18.162 1.00 65.94 563 VAL A O 1
ATOM 4345 N N . LEU A 1 564 ? 21.014 -15.268 -18.187 1.00 66.81 564 LEU A N 1
ATOM 4346 C CA . LEU A 1 564 ? 21.241 -16.370 -19.133 1.00 66.81 564 LEU A CA 1
ATOM 4347 C C . LEU A 1 564 ? 21.617 -15.884 -20.545 1.00 66.81 564 LEU A C 1
ATOM 4349 O O . LEU A 1 564 ? 22.456 -16.494 -21.213 1.00 66.81 564 LEU A O 1
ATOM 4353 N N . LYS A 1 565 ? 21.019 -14.781 -21.021 1.00 62.34 565 LYS A N 1
ATOM 4354 C CA . LYS A 1 565 ? 21.277 -14.219 -22.362 1.00 62.34 565 LYS A CA 1
ATOM 4355 C C . LYS A 1 565 ? 22.509 -13.320 -22.434 1.00 62.34 565 LYS A C 1
ATOM 4357 O O . LYS A 1 565 ? 22.982 -13.044 -23.539 1.00 62.34 565 LYS A O 1
ATOM 4362 N N . GLY A 1 566 ? 23.049 -12.874 -21.301 1.00 56.88 566 GLY A N 1
ATOM 4363 C CA . GLY A 1 566 ? 24.250 -12.045 -21.227 1.00 56.88 566 GLY A CA 1
ATOM 4364 C C . GLY A 1 566 ? 25.515 -12.772 -21.704 1.00 56.88 566 GLY A C 1
ATOM 4365 O O . GLY A 1 566 ? 26.370 -13.148 -20.904 1.00 56.88 566 GLY A O 1
ATOM 4366 N N . ARG A 1 567 ? 25.693 -12.951 -23.020 1.00 43.91 567 ARG A N 1
ATOM 4367 C CA . ARG A 1 567 ? 26.912 -13.500 -23.656 1.00 43.91 567 ARG A CA 1
ATOM 4368 C C . ARG A 1 567 ? 27.986 -12.430 -23.931 1.00 43.91 567 ARG A C 1
ATOM 4370 O O . ARG A 1 567 ? 28.690 -12.495 -24.932 1.00 43.91 567 ARG A O 1
ATOM 4377 N N . GLY A 1 568 ? 28.131 -11.451 -23.037 1.00 48.59 568 GLY A N 1
ATOM 4378 C CA . GLY A 1 568 ? 29.090 -10.348 -23.169 1.00 48.59 568 GLY A CA 1
ATOM 4379 C C . GLY A 1 568 ? 29.785 -10.000 -21.855 1.00 48.59 568 GLY A C 1
ATOM 4380 O O . GLY A 1 568 ? 29.232 -10.221 -20.777 1.00 48.59 568 GLY A O 1
ATOM 4381 N N . LYS A 1 569 ? 31.016 -9.477 -21.943 1.00 45.22 569 LYS A N 1
ATOM 4382 C CA . LYS A 1 569 ? 31.869 -9.068 -20.814 1.00 45.22 569 LYS A CA 1
ATOM 4383 C C . LYS A 1 569 ? 31.406 -7.720 -20.184 1.00 45.22 569 LYS A C 1
ATOM 4385 O O . LYS A 1 569 ? 32.205 -6.801 -20.131 1.00 45.22 569 LYS A O 1
ATOM 4390 N N . GLU A 1 570 ? 30.186 -7.597 -19.642 1.00 54.56 570 GLU A N 1
ATOM 4391 C CA . GLU A 1 570 ? 29.618 -6.315 -19.124 1.00 54.56 570 GLU A CA 1
ATOM 4392 C C . GLU A 1 570 ? 29.368 -6.267 -17.584 1.00 54.56 570 GLU A C 1
ATOM 4394 O O . GLU A 1 570 ? 28.911 -7.260 -17.016 1.00 54.56 570 GLU A O 1
ATOM 4399 N N . ARG A 1 571 ? 29.625 -5.127 -16.892 1.00 51.94 571 ARG A N 1
ATOM 4400 C CA . ARG A 1 571 ? 29.362 -4.930 -15.425 1.00 51.94 571 ARG A CA 1
ATOM 4401 C C . ARG A 1 571 ? 28.120 -4.086 -15.272 1.00 51.94 571 ARG A C 1
ATOM 4403 O O . ARG A 1 571 ? 28.110 -2.944 -15.715 1.00 51.94 571 ARG A O 1
ATOM 4410 N N . SER A 1 572 ? 27.113 -4.606 -14.584 1.00 56.25 572 SER A N 1
ATOM 4411 C CA . SER A 1 572 ? 25.921 -3.829 -14.268 1.00 56.25 572 SER A CA 1
ATOM 4412 C C . SER A 1 572 ? 26.021 -3.244 -12.860 1.00 56.25 572 SER A C 1
ATOM 4414 O O . SER A 1 572 ? 25.994 -3.982 -11.879 1.00 56.25 572 SER A O 1
ATOM 4416 N N . LEU A 1 573 ? 26.109 -1.912 -12.746 1.00 66.19 573 LEU A N 1
ATOM 4417 C CA . LEU A 1 573 ? 25.938 -1.201 -11.464 1.00 66.19 573 LEU A CA 1
ATOM 4418 C C . LEU A 1 573 ? 24.504 -1.322 -10.928 1.00 66.19 573 LEU A C 1
ATOM 4420 O O . LEU A 1 573 ? 24.266 -1.119 -9.740 1.00 66.19 573 LEU A O 1
ATOM 4424 N N . PHE A 1 574 ? 23.569 -1.703 -11.805 1.00 69.62 574 PHE A N 1
ATOM 4425 C CA . PHE A 1 574 ? 22.191 -2.019 -11.455 1.00 69.62 574 PHE A CA 1
ATOM 4426 C C . PHE A 1 574 ? 22.107 -3.018 -10.303 1.00 69.62 574 PHE A C 1
ATOM 4428 O O . PHE A 1 574 ? 21.217 -2.892 -9.481 1.00 69.62 574 PHE A O 1
ATOM 4435 N N . ASP A 1 575 ? 23.042 -3.963 -10.196 1.00 75.75 575 ASP A N 1
ATOM 4436 C CA . ASP A 1 575 ? 23.003 -4.993 -9.157 1.00 75.75 575 ASP A CA 1
ATOM 4437 C C . ASP A 1 575 ? 23.268 -4.404 -7.768 1.00 75.75 575 ASP A C 1
ATOM 4439 O O . ASP A 1 575 ? 22.636 -4.808 -6.802 1.00 75.75 575 ASP A O 1
ATOM 4443 N N . SER A 1 576 ? 24.165 -3.418 -7.665 1.00 80.44 576 SER A N 1
ATOM 4444 C CA . SER A 1 576 ? 24.403 -2.690 -6.414 1.00 80.44 576 SER A CA 1
ATOM 4445 C C . SER A 1 576 ? 23.255 -1.734 -6.088 1.00 80.44 576 SER A C 1
ATOM 4447 O O . SER A 1 576 ? 22.868 -1.645 -4.928 1.00 80.44 576 SER A O 1
ATOM 4449 N N . HIS A 1 577 ? 22.692 -1.054 -7.094 1.00 86.38 577 HIS A N 1
ATOM 4450 C CA . HIS A 1 577 ? 21.546 -0.160 -6.894 1.00 86.38 577 HIS A CA 1
ATOM 4451 C C . HIS A 1 577 ? 20.287 -0.934 -6.487 1.00 86.38 577 HIS A C 1
ATOM 4453 O O . HIS A 1 577 ? 19.599 -0.533 -5.560 1.00 86.38 577 HIS A O 1
ATOM 4459 N N . PHE A 1 578 ? 19.997 -2.046 -7.167 1.00 85.94 578 PHE A N 1
ATOM 4460 C CA . PHE A 1 578 ? 18.835 -2.886 -6.897 1.00 85.94 578 PHE A CA 1
ATOM 4461 C C . PHE A 1 578 ? 18.983 -3.650 -5.586 1.00 85.94 578 PHE A C 1
ATOM 4463 O O . PHE A 1 578 ? 18.008 -3.728 -4.849 1.00 85.94 578 PHE A O 1
ATOM 4470 N N . LEU A 1 579 ? 20.181 -4.157 -5.258 1.00 87.75 579 LEU A N 1
ATOM 4471 C CA . LEU A 1 579 ? 20.436 -4.734 -3.938 1.00 87.75 579 LEU A CA 1
ATOM 4472 C C . LEU A 1 579 ? 20.079 -3.714 -2.859 1.00 87.75 579 LEU A C 1
ATOM 4474 O O . LEU A 1 579 ? 19.239 -4.013 -2.029 1.00 87.75 579 LEU A O 1
ATOM 4478 N N . MET A 1 580 ? 20.633 -2.499 -2.939 1.00 91.88 580 MET A N 1
ATOM 4479 C CA . MET A 1 580 ? 20.384 -1.461 -1.938 1.00 91.88 580 MET A CA 1
ATOM 4480 C C . MET A 1 580 ? 18.911 -1.025 -1.890 1.00 91.88 580 MET A C 1
ATOM 4482 O O . MET A 1 580 ? 18.337 -0.905 -0.818 1.00 91.88 580 MET A O 1
ATOM 4486 N N . LEU A 1 581 ? 18.268 -0.866 -3.051 1.00 93.69 581 LEU A N 1
ATOM 4487 C CA . LEU A 1 581 ? 16.852 -0.503 -3.143 1.00 93.69 581 LEU A CA 1
ATOM 4488 C C . LEU A 1 581 ? 15.928 -1.591 -2.588 1.00 93.69 581 LEU A C 1
ATOM 4490 O O . LEU A 1 581 ? 14.997 -1.292 -1.849 1.00 93.69 581 LEU A O 1
ATOM 4494 N N . SER A 1 582 ? 16.163 -2.856 -2.932 1.00 92.00 582 SER A N 1
ATOM 4495 C CA . SER A 1 582 ? 15.335 -3.967 -2.450 1.00 92.00 582 SER A CA 1
ATOM 4496 C C . SER A 1 582 ? 15.567 -4.253 -0.969 1.00 92.00 582 SER A C 1
ATOM 4498 O O . SER A 1 582 ? 14.602 -4.534 -0.266 1.00 92.00 582 SER A O 1
ATOM 4500 N N . THR A 1 583 ? 16.800 -4.127 -0.467 1.00 91.88 583 THR A N 1
ATOM 4501 C CA . THR A 1 583 ? 17.081 -4.281 0.965 1.00 91.88 583 THR A CA 1
ATOM 4502 C C . THR A 1 583 ? 16.507 -3.125 1.766 1.00 91.88 583 THR A C 1
ATOM 4504 O O . THR A 1 583 ? 15.855 -3.397 2.761 1.00 91.88 583 THR A O 1
ATOM 4507 N N . GLY A 1 584 ? 16.637 -1.874 1.308 1.00 93.94 584 GLY A N 1
ATOM 4508 C CA . GLY A 1 584 ? 16.001 -0.723 1.956 1.00 93.94 584 GLY A CA 1
ATOM 4509 C C . GLY A 1 584 ? 14.476 -0.861 2.015 1.00 93.94 584 GLY A C 1
ATOM 4510 O O . GLY A 1 584 ? 13.866 -0.635 3.061 1.00 93.94 584 GLY A O 1
ATOM 4511 N N . LEU A 1 585 ? 13.859 -1.342 0.926 1.00 95.38 585 LEU A N 1
ATOM 4512 C CA . LEU A 1 585 ? 12.427 -1.662 0.876 1.00 95.38 585 LEU A CA 1
ATOM 4513 C C . LEU A 1 585 ? 12.057 -2.721 1.909 1.00 95.38 585 LEU A C 1
ATOM 4515 O O . LEU A 1 585 ? 11.166 -2.488 2.722 1.00 95.38 585 LEU A O 1
ATOM 4519 N N . VAL A 1 586 ? 12.748 -3.862 1.897 1.00 95.06 586 VAL A N 1
ATOM 4520 C CA . VAL A 1 586 ? 12.479 -4.973 2.817 1.00 95.06 586 VAL A CA 1
ATOM 4521 C C . VAL A 1 586 ? 12.686 -4.557 4.261 1.00 95.06 586 VAL A C 1
ATOM 4523 O O . VAL A 1 586 ? 11.872 -4.900 5.106 1.00 95.06 586 VAL A O 1
ATOM 4526 N N . SER A 1 587 ? 13.738 -3.806 4.548 1.00 93.44 587 SER A N 1
ATOM 4527 C CA . SER A 1 587 ? 14.078 -3.361 5.889 1.00 93.44 587 SER A CA 1
ATOM 4528 C C . SER A 1 587 ? 13.038 -2.411 6.467 1.00 93.44 587 SER A C 1
ATOM 4530 O O . SER A 1 587 ? 12.601 -2.611 7.600 1.00 93.44 587 SER A O 1
ATOM 4532 N N . MET A 1 588 ? 12.585 -1.422 5.690 1.00 93.44 588 MET A N 1
ATOM 4533 C CA . MET A 1 588 ? 11.541 -0.513 6.158 1.00 93.44 588 MET A CA 1
ATOM 4534 C C . MET A 1 588 ? 10.180 -1.206 6.244 1.00 93.44 588 MET A C 1
ATOM 4536 O O . MET A 1 588 ? 9.465 -1.034 7.227 1.00 93.44 588 MET A O 1
ATOM 4540 N N . ALA A 1 589 ? 9.840 -2.042 5.259 1.00 94.12 589 ALA A N 1
ATOM 4541 C CA . ALA A 1 589 ? 8.630 -2.855 5.295 1.00 94.12 589 ALA A CA 1
ATOM 4542 C C . ALA A 1 589 ? 8.607 -3.774 6.524 1.00 94.12 589 ALA A C 1
ATOM 4544 O O . ALA A 1 589 ? 7.628 -3.801 7.261 1.00 94.12 589 ALA A O 1
ATOM 4545 N N . PHE A 1 590 ? 9.712 -4.471 6.793 1.00 92.75 590 PHE A N 1
ATOM 4546 C CA . PHE A 1 590 ? 9.869 -5.321 7.966 1.00 92.75 590 PHE A CA 1
ATOM 4547 C C . PHE A 1 590 ? 9.766 -4.513 9.260 1.00 92.75 590 PHE A C 1
ATOM 4549 O O . PHE A 1 590 ? 9.051 -4.934 10.158 1.00 92.75 590 PHE A O 1
ATOM 4556 N N . SER A 1 591 ? 10.391 -3.333 9.341 1.00 91.31 591 SER A N 1
ATOM 4557 C CA . SER A 1 591 ? 10.257 -2.442 10.501 1.00 91.31 591 SER A CA 1
ATOM 4558 C C . SER A 1 591 ? 8.795 -2.063 10.759 1.00 91.31 591 SER A C 1
ATOM 4560 O O . SER A 1 591 ? 8.324 -2.211 11.881 1.00 91.31 591 SER A O 1
ATOM 4562 N N . ILE A 1 592 ? 8.038 -1.674 9.725 1.00 89.94 592 ILE A N 1
ATOM 4563 C CA . ILE A 1 592 ? 6.604 -1.367 9.863 1.00 89.94 592 ILE A CA 1
ATOM 4564 C C . ILE A 1 592 ? 5.804 -2.602 10.277 1.00 89.94 592 ILE A C 1
ATOM 4566 O O . ILE A 1 592 ? 4.938 -2.492 11.138 1.00 89.94 592 ILE A O 1
ATOM 4570 N N . VAL A 1 593 ? 6.094 -3.782 9.720 1.00 90.12 593 VAL A N 1
ATOM 4571 C CA . VAL A 1 593 ? 5.443 -5.033 10.145 1.00 90.12 593 VAL A CA 1
ATOM 4572 C C . VAL A 1 593 ? 5.745 -5.332 11.616 1.00 90.12 593 VAL A C 1
ATOM 4574 O O . VAL A 1 593 ? 4.843 -5.695 12.363 1.00 90.12 593 VAL A O 1
ATOM 4577 N N . LEU A 1 594 ? 6.988 -5.152 12.068 1.00 88.81 594 LEU A N 1
ATOM 4578 C CA . LEU A 1 594 ? 7.336 -5.324 13.476 1.00 88.81 594 LEU A CA 1
ATOM 4579 C C . LEU A 1 594 ? 6.617 -4.296 14.358 1.00 88.81 594 LEU A C 1
ATOM 4581 O O . LEU A 1 594 ? 6.083 -4.672 15.394 1.00 88.81 594 LEU A O 1
ATOM 4585 N N . MET A 1 595 ? 6.563 -3.024 13.948 1.00 86.62 595 MET A N 1
ATOM 4586 C CA . MET A 1 595 ? 5.833 -1.963 14.657 1.00 86.62 595 MET A CA 1
ATOM 4587 C C . MET A 1 595 ? 4.341 -2.292 14.754 1.00 86.62 595 MET A C 1
ATOM 4589 O O . MET A 1 595 ? 3.754 -2.148 15.821 1.00 86.62 595 MET A O 1
ATOM 4593 N N . PHE A 1 596 ? 3.757 -2.806 13.674 1.00 83.75 596 PHE A N 1
ATOM 4594 C CA . PHE A 1 596 ? 2.380 -3.277 13.614 1.00 83.75 596 PHE A CA 1
ATOM 4595 C C . PHE A 1 596 ? 2.122 -4.402 14.621 1.00 83.75 596 PHE A C 1
ATOM 4597 O O . PHE A 1 596 ? 1.193 -4.318 15.426 1.00 83.75 596 PHE A O 1
ATOM 4604 N N . VAL A 1 597 ? 2.945 -5.460 14.605 1.00 84.38 597 VAL A N 1
ATOM 4605 C CA . VAL A 1 597 ? 2.719 -6.611 15.495 1.00 84.38 597 VAL A CA 1
ATOM 4606 C C . VAL A 1 597 ? 2.946 -6.191 16.941 1.00 84.38 597 VAL A C 1
ATOM 4608 O O . VAL A 1 597 ? 2.212 -6.602 17.840 1.00 84.38 597 VAL A O 1
ATOM 4611 N N . TYR A 1 598 ? 3.922 -5.310 17.154 1.00 84.06 598 TYR A N 1
ATOM 4612 C CA . TYR A 1 598 ? 4.167 -4.693 18.441 1.00 84.06 598 TYR A CA 1
ATOM 4613 C C . TYR A 1 598 ? 2.937 -3.924 18.946 1.00 84.06 598 TYR A C 1
ATOM 4615 O O . TYR A 1 598 ? 2.527 -4.135 20.086 1.00 84.06 598 TYR A O 1
ATOM 4623 N N . GLN A 1 599 ? 2.304 -3.105 18.096 1.00 81.25 599 GLN A N 1
ATOM 4624 C CA . GLN A 1 599 ? 1.097 -2.347 18.441 1.00 81.25 599 GLN A CA 1
ATOM 4625 C C . GLN A 1 599 ? -0.106 -3.240 18.757 1.00 81.25 599 GLN A C 1
ATOM 4627 O O . GLN A 1 599 ? -0.809 -3.008 19.741 1.00 81.25 599 GLN A O 1
ATOM 4632 N N . SER A 1 600 ? -0.323 -4.286 17.955 1.00 78.44 600 SER A N 1
ATOM 4633 C CA . SER A 1 600 ? -1.398 -5.262 18.178 1.00 78.44 600 SER A CA 1
ATOM 4634 C C . SER A 1 600 ? -1.244 -5.969 19.534 1.00 78.44 600 SER A C 1
ATOM 4636 O O . SER A 1 600 ? -2.219 -6.100 20.280 1.00 78.44 600 SER A O 1
ATOM 4638 N N . ARG A 1 601 ? -0.013 -6.346 19.910 1.00 77.62 601 ARG A N 1
ATOM 4639 C CA . ARG A 1 601 ? 0.250 -7.154 21.112 1.00 77.62 601 ARG A CA 1
ATOM 4640 C C . ARG A 1 601 ? 0.456 -6.351 22.393 1.00 77.62 601 ARG A C 1
ATOM 4642 O O . ARG A 1 601 ? -0.092 -6.738 23.420 1.00 77.62 601 ARG A O 1
ATOM 4649 N N . PHE A 1 602 ? 1.234 -5.270 22.349 1.00 77.19 602 PHE A N 1
ATOM 4650 C CA . PHE A 1 602 ? 1.699 -4.542 23.541 1.00 77.19 602 PHE A CA 1
ATOM 4651 C C . PHE A 1 602 ? 1.084 -3.139 23.694 1.00 77.19 602 PHE A C 1
ATOM 4653 O O . PHE A 1 602 ? 1.330 -2.475 24.700 1.00 77.19 602 PHE A O 1
ATOM 4660 N N . GLY A 1 603 ? 0.274 -2.686 22.731 1.00 75.50 603 GLY A N 1
ATOM 4661 C CA . GLY A 1 603 ? -0.423 -1.399 22.780 1.00 75.50 603 GLY A CA 1
ATOM 4662 C C . GLY A 1 603 ? 0.312 -0.260 22.070 1.00 75.50 603 GLY A C 1
ATOM 4663 O O . GLY A 1 603 ? 1.087 -0.476 21.147 1.00 75.50 603 GLY A O 1
ATOM 4664 N N . SER A 1 604 ? 0.028 0.990 22.448 1.00 71.12 604 SER A N 1
ATOM 4665 C CA . SER A 1 604 ? 0.471 2.159 21.673 1.00 71.12 604 SER A CA 1
ATOM 4666 C C . SER A 1 604 ? 1.997 2.271 21.547 1.00 71.12 604 SER A C 1
ATOM 4668 O O . SER A 1 604 ? 2.724 2.357 22.536 1.00 71.12 604 SER A O 1
ATOM 4670 N N . LEU A 1 605 ? 2.469 2.372 20.302 1.00 73.25 605 LEU A N 1
ATOM 4671 C CA . LEU A 1 605 ? 3.877 2.575 19.948 1.00 73.25 605 LEU A CA 1
ATOM 4672 C C . LEU A 1 605 ? 4.310 4.051 20.016 1.00 73.25 605 LEU A C 1
ATOM 4674 O O . LEU A 1 605 ? 5.492 4.356 19.895 1.00 73.25 605 LEU A O 1
ATOM 4678 N N . PHE A 1 606 ? 3.383 4.980 20.258 1.00 70.50 606 PHE A N 1
ATOM 4679 C CA . PHE A 1 606 ? 3.641 6.424 20.217 1.00 70.50 606 PHE A CA 1
ATOM 4680 C C . PHE A 1 606 ? 4.737 6.897 21.190 1.00 70.50 606 PHE A C 1
ATOM 4682 O O . PHE A 1 606 ? 5.465 7.848 20.898 1.00 70.50 606 PHE A O 1
ATOM 4689 N N . LEU A 1 607 ? 4.876 6.220 22.333 1.00 69.00 607 LEU A N 1
ATOM 4690 C CA . LEU A 1 607 ? 5.934 6.470 23.315 1.00 69.00 607 LEU A CA 1
ATOM 4691 C C . LEU A 1 607 ? 7.251 5.784 22.933 1.00 69.00 607 LEU A C 1
ATOM 4693 O O . LEU A 1 607 ? 8.328 6.352 23.087 1.00 69.00 607 LEU A O 1
ATOM 4697 N N . GLU A 1 608 ? 7.164 4.553 22.437 1.00 76.69 608 GLU A N 1
ATOM 4698 C CA . GLU A 1 608 ? 8.321 3.685 22.230 1.00 76.69 608 GLU A CA 1
ATOM 4699 C C . GLU A 1 608 ? 8.926 3.796 20.827 1.00 76.69 608 GLU A C 1
ATOM 4701 O O . GLU A 1 608 ? 9.965 3.195 20.565 1.00 76.69 608 GLU A O 1
ATOM 4706 N N . ILE A 1 609 ? 8.338 4.595 19.930 1.00 80.94 609 ILE A N 1
ATOM 4707 C CA . ILE A 1 609 ? 8.816 4.754 18.552 1.00 80.94 609 ILE A CA 1
ATOM 4708 C C . ILE A 1 609 ? 10.278 5.196 18.488 1.00 80.94 609 ILE A C 1
ATOM 4710 O O . ILE A 1 609 ? 11.037 4.686 17.662 1.00 80.94 609 ILE A O 1
ATOM 4714 N N . GLY A 1 610 ? 10.703 6.080 19.396 1.00 82.44 610 GLY A N 1
ATOM 4715 C CA . GLY A 1 610 ? 12.093 6.520 19.482 1.00 82.44 610 GLY A CA 1
ATOM 4716 C C . GLY A 1 610 ? 13.032 5.394 19.926 1.00 82.44 610 GLY A C 1
ATOM 4717 O O . GLY A 1 610 ? 14.103 5.240 19.343 1.00 82.44 610 GLY A O 1
ATOM 4718 N N . MET A 1 611 ? 12.618 4.553 20.882 1.00 86.44 611 MET A N 1
ATOM 4719 C CA . MET A 1 611 ? 13.387 3.388 21.344 1.00 86.44 611 MET A CA 1
ATOM 4720 C C . MET A 1 611 ? 13.465 2.304 20.269 1.00 86.44 611 MET A C 1
ATOM 4722 O O . MET A 1 611 ? 14.545 1.804 19.969 1.00 86.44 611 MET A O 1
ATOM 4726 N N . VAL A 1 612 ? 12.331 1.954 19.669 1.00 89.00 612 VAL A N 1
ATOM 4727 C CA . VAL A 1 612 ? 12.233 0.939 18.619 1.00 89.00 612 VAL A CA 1
ATOM 4728 C C . VAL A 1 612 ? 13.065 1.346 17.398 1.00 89.00 612 VAL A C 1
ATOM 4730 O O . VAL A 1 612 ? 13.863 0.551 16.893 1.00 89.00 612 VAL A O 1
ATOM 4733 N N . THR A 1 613 ? 12.975 2.614 16.983 1.00 89.38 613 THR A N 1
ATOM 4734 C CA . THR A 1 613 ? 13.819 3.149 15.906 1.00 89.38 613 THR A CA 1
ATOM 4735 C C . THR A 1 613 ? 15.290 3.178 16.322 1.00 89.38 613 THR A C 1
ATOM 4737 O O . THR A 1 613 ? 16.151 2.817 15.524 1.00 89.38 613 THR A O 1
ATOM 4740 N N . ALA A 1 614 ? 15.612 3.519 17.575 1.00 92.75 614 ALA A N 1
ATOM 4741 C CA . ALA A 1 614 ? 16.987 3.489 18.070 1.00 92.75 614 ALA A CA 1
ATOM 4742 C C . ALA A 1 614 ? 17.599 2.079 18.049 1.00 92.75 614 ALA A C 1
ATOM 4744 O O . ALA A 1 614 ? 18.749 1.930 17.639 1.00 92.75 614 ALA A O 1
ATOM 4745 N N . LEU A 1 615 ? 16.841 1.043 18.420 1.00 94.12 615 LEU A N 1
ATOM 4746 C CA . LEU A 1 615 ? 17.282 -0.355 18.352 1.00 94.12 615 LEU A CA 1
ATOM 4747 C C . LEU A 1 615 ? 17.558 -0.797 16.912 1.00 94.12 615 LEU A C 1
ATOM 4749 O O . LEU A 1 615 ? 18.587 -1.421 16.640 1.00 94.12 615 LEU A O 1
ATOM 4753 N N . PHE A 1 616 ? 16.683 -0.425 15.976 1.00 94.56 616 PHE A N 1
ATOM 4754 C CA . PHE A 1 616 ? 16.907 -0.671 14.554 1.00 94.56 616 PHE A CA 1
ATOM 4755 C C . PHE A 1 616 ? 18.177 0.037 14.053 1.00 94.56 616 PHE A C 1
ATOM 4757 O O . PHE A 1 616 ? 19.041 -0.573 13.420 1.00 94.56 616 PHE A O 1
ATOM 4764 N N . MET A 1 617 ? 18.351 1.310 14.405 1.00 95.44 617 MET A N 1
ATOM 4765 C CA . MET A 1 617 ? 19.535 2.093 14.042 1.00 95.44 617 MET A CA 1
ATOM 4766 C C . MET A 1 617 ? 20.818 1.517 14.671 1.00 95.44 617 MET A C 1
ATOM 4768 O O . MET A 1 617 ? 21.849 1.390 14.009 1.00 95.44 617 MET A O 1
ATOM 4772 N N . PHE A 1 618 ? 20.763 1.062 15.922 1.00 96.19 618 PHE A N 1
ATOM 4773 C CA . PHE A 1 618 ? 21.874 0.356 16.558 1.00 96.19 618 PHE A CA 1
ATOM 4774 C C . PHE A 1 618 ? 22.276 -0.897 15.770 1.00 96.19 618 PHE A C 1
ATOM 4776 O O . PHE A 1 618 ? 23.459 -1.083 15.470 1.00 96.19 618 PHE A O 1
ATOM 4783 N N . GLY A 1 619 ? 21.294 -1.709 15.368 1.00 95.88 619 GLY A N 1
ATOM 4784 C CA . GLY A 1 619 ? 21.503 -2.858 14.491 1.00 95.88 619 GLY A CA 1
ATOM 4785 C C . GLY A 1 619 ? 22.223 -2.475 13.198 1.00 95.88 619 GLY A C 1
ATOM 4786 O O . GLY A 1 619 ? 23.246 -3.072 12.861 1.00 95.88 619 GLY A O 1
ATOM 4787 N N . GLY A 1 620 ? 21.751 -1.433 12.507 1.00 95.06 620 GLY A N 1
ATOM 4788 C CA . GLY A 1 620 ? 22.355 -0.941 11.264 1.00 95.06 620 GLY A CA 1
ATOM 4789 C C . GLY A 1 620 ? 23.805 -0.485 11.424 1.00 95.06 620 GLY A C 1
ATOM 4790 O O . GLY A 1 620 ? 24.671 -0.869 10.629 1.00 95.06 620 GLY A O 1
ATOM 4791 N N . ALA A 1 621 ? 24.098 0.270 12.485 1.00 96.00 621 ALA A N 1
ATOM 4792 C CA . ALA A 1 621 ? 25.456 0.699 12.805 1.00 96.00 621 ALA A CA 1
ATOM 4793 C C . ALA A 1 621 ? 26.372 -0.506 13.089 1.00 96.00 621 ALA A C 1
ATOM 4795 O O . ALA A 1 621 ? 27.473 -0.593 12.535 1.00 96.00 621 ALA A O 1
ATOM 4796 N N . ALA A 1 622 ? 25.900 -1.464 13.896 1.00 96.12 622 ALA A N 1
ATOM 4797 C CA . ALA A 1 622 ? 26.637 -2.673 14.251 1.00 96.12 622 ALA A CA 1
ATOM 4798 C C . ALA A 1 622 ? 26.904 -3.571 13.029 1.00 96.12 622 ALA A C 1
ATOM 4800 O O . ALA A 1 622 ? 28.044 -3.987 12.810 1.00 96.12 622 ALA A O 1
ATOM 4801 N N . GLY A 1 623 ? 25.894 -3.814 12.187 1.00 94.94 623 GLY A N 1
ATOM 4802 C CA . GLY A 1 623 ? 26.017 -4.611 10.961 1.00 94.94 623 GLY A CA 1
ATOM 4803 C C . GLY A 1 623 ? 26.993 -3.997 9.953 1.00 94.94 623 GLY A C 1
ATOM 4804 O O . GLY A 1 623 ? 27.873 -4.687 9.425 1.00 94.94 623 GLY A O 1
ATOM 4805 N N . CYS A 1 624 ? 26.913 -2.677 9.747 1.00 94.81 624 CYS A N 1
ATOM 4806 C CA . CYS A 1 624 ? 27.842 -1.954 8.877 1.00 94.81 624 CYS A CA 1
ATOM 4807 C C . CYS A 1 624 ? 29.279 -2.000 9.418 1.00 94.81 624 CYS A C 1
ATOM 4809 O O . CYS A 1 624 ? 30.225 -2.263 8.663 1.00 94.81 624 CYS A O 1
ATOM 4811 N N . ALA A 1 625 ? 29.462 -1.796 10.727 1.00 93.25 625 ALA A N 1
ATOM 4812 C CA . ALA A 1 625 ? 30.767 -1.868 11.375 1.00 93.25 625 ALA A CA 1
ATOM 4813 C C . ALA A 1 625 ? 31.382 -3.275 11.279 1.00 93.25 625 ALA A C 1
ATOM 4815 O O . ALA A 1 625 ? 32.553 -3.395 10.903 1.00 93.25 625 ALA A O 1
ATOM 4816 N N . ALA A 1 626 ? 30.594 -4.326 11.533 1.00 93.06 626 ALA A N 1
ATOM 4817 C CA . ALA A 1 626 ? 31.027 -5.721 11.485 1.00 93.06 626 ALA A CA 1
ATOM 4818 C C . ALA A 1 626 ? 31.527 -6.125 10.089 1.00 93.06 626 ALA A C 1
ATOM 4820 O O . ALA A 1 626 ? 32.652 -6.613 9.941 1.00 93.06 626 ALA A O 1
ATOM 4821 N N . VAL A 1 627 ? 30.753 -5.848 9.032 1.00 92.12 627 VAL A N 1
ATOM 4822 C CA . VAL A 1 627 ? 31.176 -6.170 7.658 1.00 92.12 627 VAL A CA 1
ATOM 4823 C C . VAL A 1 627 ? 32.324 -5.275 7.199 1.00 92.12 627 VAL A C 1
ATOM 4825 O O . VAL A 1 627 ? 33.255 -5.750 6.547 1.00 92.12 627 VAL A O 1
ATOM 4828 N N . SER A 1 628 ? 32.334 -3.997 7.584 1.00 90.81 628 SER A N 1
ATOM 4829 C CA . SER A 1 628 ? 33.466 -3.105 7.308 1.00 90.81 628 SER A CA 1
ATOM 4830 C C . SER A 1 628 ? 34.758 -3.578 7.977 1.00 90.81 628 SER A C 1
ATOM 4832 O O . SER A 1 628 ? 35.843 -3.368 7.431 1.00 90.81 628 SER A O 1
ATOM 4834 N N . TRP A 1 629 ? 34.675 -4.177 9.167 1.00 89.75 629 TRP A N 1
ATOM 4835 C CA . TRP A 1 629 ? 35.810 -4.794 9.851 1.00 89.75 629 TRP A CA 1
ATOM 4836 C C . TRP A 1 629 ? 36.262 -6.067 9.127 1.00 89.75 629 TRP A C 1
ATOM 4838 O O . TRP A 1 629 ? 37.452 -6.199 8.829 1.00 89.75 629 TRP A O 1
ATOM 4848 N N . LEU A 1 630 ? 35.324 -6.941 8.747 1.00 89.69 630 LEU A N 1
ATOM 4849 C CA . LEU A 1 630 ? 35.606 -8.200 8.053 1.00 89.69 630 LEU A CA 1
ATOM 4850 C C . LEU A 1 630 ? 36.260 -7.968 6.682 1.00 89.69 630 LEU A C 1
ATOM 4852 O O . LEU A 1 630 ? 37.278 -8.580 6.364 1.00 89.69 630 LEU A O 1
ATOM 4856 N N . LEU A 1 631 ? 35.740 -7.017 5.898 1.00 86.12 631 LEU A N 1
ATOM 4857 C CA . LEU A 1 631 ? 36.287 -6.645 4.588 1.00 86.12 631 LEU A CA 1
ATOM 4858 C C . LEU A 1 631 ? 37.694 -6.033 4.663 1.00 86.12 631 LEU A C 1
ATOM 4860 O O . LEU A 1 631 ? 38.396 -6.054 3.649 1.00 86.12 631 LEU A O 1
ATOM 4864 N N . ARG A 1 632 ? 38.078 -5.472 5.820 1.00 85.62 632 ARG A N 1
ATOM 4865 C CA . ARG A 1 632 ? 39.412 -4.905 6.079 1.00 85.62 632 ARG A CA 1
ATOM 4866 C C . ARG A 1 632 ? 40.413 -5.962 6.552 1.00 85.62 632 ARG A C 1
ATOM 4868 O O . ARG A 1 632 ? 41.530 -5.972 6.054 1.00 85.62 632 ARG A O 1
ATOM 4875 N N . HIS A 1 633 ? 40.019 -6.844 7.472 1.00 86.06 633 HIS A N 1
ATOM 4876 C CA . HIS A 1 633 ? 40.934 -7.801 8.116 1.00 86.06 633 HIS A CA 1
ATOM 4877 C C . HIS A 1 633 ? 41.009 -9.168 7.415 1.00 86.06 633 HIS A C 1
ATOM 4879 O O . HIS A 1 633 ? 41.973 -9.901 7.611 1.00 86.06 633 HIS A O 1
ATOM 4885 N N . ARG A 1 634 ? 40.021 -9.534 6.584 1.00 84.50 634 ARG A N 1
ATOM 4886 C CA . ARG A 1 634 ? 39.980 -10.810 5.841 1.00 84.50 634 ARG A CA 1
ATOM 4887 C C . ARG A 1 634 ? 39.843 -10.567 4.327 1.00 84.50 634 ARG A C 1
ATOM 4889 O O . ARG A 1 634 ? 38.813 -10.901 3.742 1.00 84.50 634 ARG A O 1
ATOM 4896 N N . PRO A 1 635 ? 40.862 -10.007 3.647 1.00 70.50 635 PRO A N 1
ATOM 4897 C CA . PRO A 1 635 ? 40.775 -9.667 2.222 1.00 70.50 635 PRO A CA 1
ATOM 4898 C C . PRO A 1 635 ? 40.597 -10.884 1.295 1.00 70.50 635 PRO A C 1
ATOM 4900 O O . PRO A 1 635 ? 40.078 -10.718 0.193 1.00 70.50 635 PRO A O 1
ATOM 4903 N N . GLY A 1 636 ? 40.977 -12.090 1.742 1.00 65.88 636 GLY A N 1
ATOM 4904 C CA . GLY A 1 636 ? 40.787 -13.351 1.011 1.00 65.88 636 GLY A CA 1
ATOM 4905 C C . GLY A 1 636 ? 39.354 -13.904 1.029 1.00 65.88 636 GLY A C 1
ATOM 4906 O O . GLY A 1 636 ? 39.050 -14.837 0.291 1.00 65.88 636 GLY A O 1
ATOM 4907 N N . LEU A 1 637 ? 38.452 -13.336 1.839 1.00 73.62 637 LEU A N 1
ATOM 4908 C CA . LEU A 1 637 ? 37.048 -13.735 1.851 1.00 73.62 637 LEU A CA 1
ATOM 4909 C C . LEU A 1 637 ? 36.369 -13.257 0.557 1.00 73.62 637 LEU A C 1
ATOM 4911 O O . LEU A 1 637 ? 36.293 -12.054 0.285 1.00 73.62 637 LEU A O 1
ATOM 4915 N N . SER A 1 638 ? 35.841 -14.189 -0.241 1.00 75.38 638 SER A N 1
ATOM 4916 C CA . SER A 1 638 ? 35.079 -13.839 -1.442 1.00 75.38 638 SER A CA 1
ATOM 4917 C C . SER A 1 638 ? 33.862 -13.001 -1.053 1.00 75.38 638 SER A C 1
ATOM 4919 O O . SER A 1 638 ? 32.920 -13.492 -0.429 1.00 75.38 638 SER A O 1
ATOM 4921 N N . GLY A 1 639 ? 33.842 -11.731 -1.472 1.00 75.62 639 GLY A N 1
ATOM 4922 C CA . GLY A 1 639 ? 32.716 -10.825 -1.222 1.00 75.62 639 GLY A CA 1
ATOM 4923 C C . GLY A 1 639 ? 31.388 -11.304 -1.825 1.00 75.62 639 GLY A C 1
ATOM 4924 O O . GLY A 1 639 ? 30.346 -10.747 -1.503 1.00 75.62 639 GLY A O 1
ATOM 4925 N N . ARG A 1 640 ? 31.400 -12.327 -2.695 1.00 77.81 640 ARG A N 1
ATOM 4926 C CA . ARG A 1 640 ? 30.181 -13.004 -3.165 1.00 77.81 640 ARG A CA 1
ATOM 4927 C C . ARG A 1 640 ? 29.670 -14.034 -2.161 1.00 77.81 640 ARG A C 1
ATOM 4929 O O . ARG A 1 640 ? 28.473 -14.044 -1.910 1.00 77.81 640 ARG A O 1
ATOM 4936 N N . CYS A 1 641 ? 30.549 -14.842 -1.563 1.00 82.06 641 CYS A N 1
ATOM 4937 C CA . CYS A 1 641 ? 30.152 -15.815 -0.542 1.00 82.06 641 CYS A CA 1
ATOM 4938 C C . CYS A 1 641 ? 29.555 -15.104 0.673 1.00 82.06 641 CYS A C 1
ATOM 4940 O O . CYS A 1 641 ? 28.466 -15.460 1.100 1.00 82.06 641 CYS A O 1
ATOM 4942 N N . LEU A 1 642 ? 30.202 -14.027 1.137 1.00 85.94 642 LEU A N 1
ATOM 4943 C CA . LEU A 1 642 ? 29.675 -13.209 2.232 1.00 85.94 642 LEU A CA 1
ATOM 4944 C C . LEU A 1 642 ? 28.273 -12.659 1.921 1.00 85.94 642 LEU A C 1
ATOM 4946 O O . LEU A 1 642 ? 27.391 -12.724 2.768 1.00 85.94 642 LEU A O 1
ATOM 4950 N N . LEU A 1 643 ? 28.053 -12.169 0.693 1.00 86.06 643 LEU A N 1
ATOM 4951 C CA . LEU A 1 643 ? 26.758 -11.614 0.285 1.00 86.06 643 LEU A CA 1
ATOM 4952 C C . LEU A 1 643 ? 25.686 -12.705 0.266 1.00 86.06 643 LEU A C 1
ATOM 4954 O O . LEU A 1 643 ? 24.574 -12.474 0.726 1.00 86.06 643 LEU A O 1
ATOM 4958 N N . GLY A 1 644 ? 26.030 -13.890 -0.247 1.00 87.00 644 GLY A N 1
ATOM 4959 C CA . GLY A 1 644 ? 25.132 -15.039 -0.275 1.00 87.00 644 GLY A CA 1
ATOM 4960 C C . GLY A 1 644 ? 24.749 -15.537 1.108 1.00 87.00 644 GLY A C 1
ATOM 4961 O O . GLY A 1 644 ? 23.573 -15.784 1.346 1.00 87.00 644 GLY A O 1
ATOM 4962 N N . THR A 1 645 ? 25.706 -15.608 2.034 1.00 88.19 645 THR A N 1
ATOM 4963 C CA . THR A 1 645 ? 25.427 -15.970 3.426 1.00 88.19 645 THR A CA 1
ATOM 4964 C C . THR A 1 645 ? 24.500 -14.953 4.089 1.00 88.19 645 THR A C 1
ATOM 4966 O O . THR A 1 645 ? 23.516 -15.356 4.698 1.00 88.19 645 THR A O 1
ATOM 4969 N N . CYS A 1 646 ? 24.749 -13.647 3.933 1.00 90.62 646 CYS A N 1
ATOM 4970 C CA . CYS A 1 646 ? 23.869 -12.613 4.489 1.00 90.62 646 CYS A CA 1
ATOM 4971 C C . CYS A 1 646 ? 22.442 -12.693 3.922 1.00 90.62 646 CYS A C 1
ATOM 4973 O O . CYS A 1 646 ? 21.489 -12.668 4.696 1.00 90.62 646 CYS A O 1
ATOM 4975 N N . LEU A 1 647 ? 22.294 -12.855 2.600 1.00 90.75 647 LEU A N 1
ATOM 4976 C CA . LEU A 1 647 ? 20.981 -12.984 1.954 1.00 90.75 647 LEU A CA 1
ATOM 4977 C C . LEU A 1 647 ? 20.230 -14.237 2.425 1.00 90.75 647 LEU A C 1
ATOM 4979 O O . LEU A 1 647 ? 19.044 -14.153 2.731 1.00 90.75 647 LEU A O 1
ATOM 4983 N N . LEU A 1 648 ? 20.910 -15.385 2.521 1.00 90.62 648 LEU A N 1
ATOM 4984 C CA . LEU A 1 648 ? 20.310 -16.632 3.005 1.00 90.62 648 LEU A CA 1
ATOM 4985 C C . LEU A 1 648 ? 19.838 -16.499 4.459 1.00 90.62 648 LEU A C 1
ATOM 4987 O O . LEU A 1 648 ? 18.717 -16.887 4.772 1.00 90.62 648 LEU A O 1
ATOM 4991 N N . LEU A 1 649 ? 20.675 -15.926 5.332 1.00 91.75 649 LEU A N 1
ATOM 4992 C CA . LEU A 1 649 ? 20.328 -15.706 6.737 1.00 91.75 649 LEU A CA 1
ATOM 4993 C C . LEU A 1 649 ? 19.141 -14.747 6.887 1.00 91.75 649 LEU A C 1
ATOM 4995 O O . LEU A 1 649 ? 18.281 -14.985 7.729 1.00 91.75 649 LEU A O 1
ATOM 4999 N N . GLN A 1 650 ? 19.056 -13.703 6.055 1.00 92.06 650 GLN A N 1
ATOM 5000 C CA . GLN A 1 650 ? 17.915 -12.788 6.069 1.00 92.06 650 GLN A CA 1
ATOM 5001 C C . GLN A 1 650 ? 16.625 -13.480 5.608 1.00 92.06 650 GLN A C 1
ATOM 5003 O O . GLN A 1 650 ? 15.590 -13.318 6.247 1.00 92.06 650 GLN A O 1
ATOM 5008 N N . VAL A 1 651 ? 16.676 -14.273 4.531 1.00 91.56 651 VAL A N 1
ATOM 5009 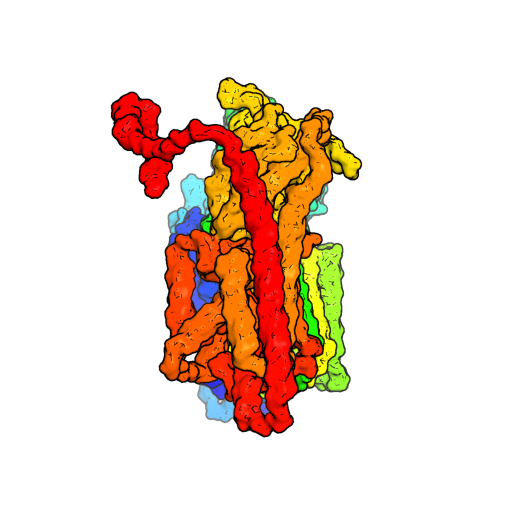C CA . VAL A 1 651 ? 15.515 -15.046 4.054 1.00 91.56 651 VAL A CA 1
ATOM 5010 C C . VAL A 1 651 ? 15.057 -16.047 5.114 1.00 91.56 651 VAL A C 1
ATOM 5012 O O . VAL A 1 651 ? 13.859 -16.145 5.366 1.00 91.56 651 VAL A O 1
ATOM 5015 N N . LEU A 1 652 ? 15.990 -16.744 5.770 1.00 90.31 652 LEU A N 1
ATOM 5016 C CA . LEU A 1 652 ? 15.676 -17.680 6.850 1.00 90.31 652 LEU A CA 1
ATOM 5017 C C . LEU A 1 652 ? 15.032 -16.966 8.046 1.00 90.31 652 LEU A C 1
ATOM 5019 O O . LEU A 1 652 ? 14.018 -17.441 8.545 1.00 90.31 652 LEU A O 1
ATOM 5023 N N . LEU A 1 653 ? 15.572 -15.816 8.470 1.00 90.19 653 LEU A N 1
ATOM 5024 C CA . LEU A 1 653 ? 14.985 -15.013 9.546 1.00 90.19 653 LEU A CA 1
ATOM 5025 C C . LEU A 1 653 ? 13.537 -14.625 9.216 1.00 90.19 653 LEU A C 1
ATOM 5027 O O . LEU A 1 653 ? 12.646 -14.838 10.033 1.00 90.19 653 LEU A O 1
ATOM 5031 N N . LEU A 1 654 ? 13.294 -14.093 8.013 1.00 90.50 654 LEU A N 1
ATOM 5032 C CA . LEU A 1 654 ? 11.948 -13.708 7.580 1.00 90.50 654 LEU A CA 1
ATOM 5033 C C . LEU A 1 654 ? 11.010 -14.924 7.514 1.00 90.50 654 LEU A C 1
ATOM 5035 O O . LEU A 1 654 ? 9.879 -14.845 7.983 1.00 90.50 654 LEU A O 1
ATOM 5039 N N . ALA A 1 655 ? 11.476 -16.065 7.001 1.00 86.44 655 ALA A N 1
ATOM 5040 C CA . ALA A 1 655 ? 10.679 -17.288 6.937 1.00 86.44 655 ALA A CA 1
ATOM 5041 C C . ALA A 1 655 ? 10.286 -17.811 8.330 1.00 86.44 655 ALA A C 1
ATOM 5043 O O . ALA A 1 655 ? 9.137 -18.195 8.531 1.00 86.44 655 ALA A O 1
ATOM 5044 N N . VAL A 1 656 ? 11.201 -17.777 9.306 1.00 85.12 656 VAL A N 1
ATOM 5045 C CA . VAL A 1 656 ? 10.917 -18.193 10.692 1.00 85.12 656 VAL A CA 1
ATOM 5046 C C . VAL A 1 656 ? 9.851 -17.297 11.328 1.00 85.12 656 VAL A C 1
ATOM 5048 O O . VAL A 1 656 ? 8.897 -17.805 11.915 1.00 85.12 656 VAL A O 1
ATOM 5051 N N . ILE A 1 657 ? 9.963 -15.976 11.160 1.00 84.88 657 ILE A N 1
ATOM 5052 C CA . ILE A 1 657 ? 8.995 -15.017 11.720 1.00 84.88 657 ILE A CA 1
ATOM 5053 C C . ILE A 1 657 ? 7.622 -15.158 11.048 1.00 84.88 657 ILE A C 1
ATOM 5055 O O . ILE A 1 657 ? 6.599 -15.007 11.711 1.00 84.88 657 ILE A O 1
ATOM 5059 N N . ALA A 1 658 ? 7.577 -15.483 9.750 1.00 82.69 658 ALA A N 1
ATOM 5060 C CA . ALA A 1 658 ? 6.318 -15.697 9.036 1.00 82.69 658 ALA A CA 1
ATOM 5061 C C . ALA A 1 658 ? 5.513 -16.895 9.577 1.00 82.69 658 ALA A C 1
ATOM 5063 O O . ALA A 1 658 ? 4.282 -16.860 9.521 1.00 82.69 658 ALA A O 1
ATOM 5064 N N . VAL A 1 659 ? 6.196 -17.929 10.088 1.00 79.25 659 VAL A N 1
ATOM 5065 C CA . VAL A 1 659 ? 5.583 -19.169 10.602 1.00 79.25 659 VAL A CA 1
ATOM 5066 C C . VAL A 1 659 ? 5.238 -19.073 12.087 1.00 79.25 659 VAL A C 1
ATOM 5068 O O . VAL A 1 659 ? 4.170 -19.523 12.487 1.00 79.25 659 VAL A O 1
ATOM 5071 N N . SER A 1 660 ? 6.116 -18.488 12.906 1.00 72.19 660 SER A N 1
ATOM 5072 C CA . SER A 1 660 ? 5.926 -18.396 14.358 1.00 72.19 660 SER A CA 1
ATOM 5073 C C . SER A 1 660 ? 6.087 -16.953 14.840 1.00 72.19 660 SER A C 1
ATOM 5075 O O . SER A 1 660 ? 7.155 -16.585 15.337 1.00 72.19 660 SER A O 1
ATOM 5077 N N . PRO A 1 661 ? 5.039 -16.119 14.737 1.00 67.19 661 PRO A N 1
ATOM 5078 C CA . PRO A 1 661 ? 5.083 -14.738 15.197 1.00 67.19 661 PRO A CA 1
ATOM 5079 C C . PRO A 1 661 ? 4.909 -14.622 16.722 1.00 67.19 661 PRO A C 1
ATOM 5081 O O . PRO A 1 661 ? 4.492 -13.579 17.197 1.00 67.19 661 PRO A O 1
ATOM 5084 N N . GLU A 1 662 ? 5.156 -15.660 17.524 1.00 73.38 662 GLU A N 1
ATOM 5085 C CA . GLU A 1 662 ? 4.967 -15.597 18.978 1.00 73.38 662 GLU A CA 1
ATOM 5086 C C . GLU A 1 662 ? 6.284 -15.452 19.739 1.00 73.38 662 GLU A C 1
ATOM 5088 O O . GLU A 1 662 ? 7.280 -16.104 19.434 1.00 73.38 662 GLU A O 1
ATOM 5093 N N . GLY A 1 663 ? 6.286 -14.577 20.747 1.00 77.38 663 GLY A N 1
ATOM 5094 C CA . GLY A 1 663 ? 7.436 -14.370 21.619 1.00 77.38 663 GLY A CA 1
ATOM 5095 C C . GLY A 1 663 ? 7.234 -13.225 22.619 1.00 77.38 663 GLY A C 1
ATOM 5096 O O . GLY A 1 663 ? 6.384 -12.353 22.399 1.00 77.38 663 GLY A O 1
ATOM 5097 N N . PRO A 1 664 ? 8.003 -13.212 23.724 1.00 83.88 664 PRO A N 1
ATOM 5098 C CA . PRO A 1 664 ? 7.925 -12.175 24.751 1.00 83.88 664 PRO A CA 1
ATOM 5099 C C . PRO A 1 664 ? 8.464 -10.824 24.243 1.00 83.88 664 PRO A C 1
ATOM 5101 O O . PRO A 1 664 ? 9.193 -10.761 23.254 1.00 83.88 664 PRO A O 1
ATOM 5104 N N . LYS A 1 665 ? 8.163 -9.719 24.939 1.00 83.94 665 LYS A N 1
ATOM 5105 C CA . LYS A 1 665 ? 8.596 -8.358 24.546 1.00 83.94 665 LYS A CA 1
ATOM 5106 C C . LYS A 1 665 ? 10.101 -8.244 24.199 1.00 83.94 665 LYS A C 1
ATOM 5108 O O . LYS A 1 665 ? 10.404 -7.665 23.156 1.00 83.94 665 LYS A O 1
ATOM 5113 N N . PRO A 1 666 ? 11.057 -8.829 24.957 1.00 87.81 666 PRO A N 1
ATOM 5114 C CA . PRO A 1 666 ? 12.482 -8.767 24.607 1.00 87.81 666 PRO A CA 1
ATOM 5115 C C . PRO A 1 666 ? 12.834 -9.439 23.274 1.00 87.81 666 PRO A C 1
ATOM 5117 O O . PRO A 1 666 ? 13.721 -8.964 22.567 1.00 87.81 666 PRO A O 1
ATOM 5120 N N . PHE A 1 667 ? 12.125 -10.512 22.906 1.00 88.25 667 PHE A N 1
ATOM 5121 C CA . PHE A 1 667 ? 12.313 -11.187 21.621 1.00 88.25 667 PHE A CA 1
ATOM 5122 C C . PHE A 1 667 ? 11.989 -10.237 20.458 1.00 88.25 667 PHE A C 1
ATOM 5124 O O . PHE A 1 667 ? 12.801 -10.080 19.547 1.00 88.25 667 PHE A O 1
ATOM 5131 N N . TRP A 1 668 ? 10.868 -9.513 20.541 1.00 85.12 668 TRP A N 1
ATOM 5132 C CA . TRP A 1 668 ? 10.476 -8.511 19.543 1.00 85.12 668 TRP A CA 1
ATOM 5133 C C . TRP A 1 668 ? 11.455 -7.343 19.438 1.00 85.12 668 TRP A C 1
ATOM 5135 O O . TRP A 1 668 ? 11.810 -6.935 18.333 1.00 85.12 668 TRP A O 1
ATOM 5145 N N . LEU A 1 669 ? 11.943 -6.834 20.572 1.00 88.25 669 LEU A N 1
ATOM 5146 C CA . LEU A 1 669 ? 12.970 -5.787 20.583 1.00 88.25 669 LEU A CA 1
ATOM 5147 C C . LEU A 1 669 ? 14.270 -6.262 19.905 1.00 88.25 669 LEU A C 1
ATOM 5149 O O . LEU A 1 669 ? 14.901 -5.498 19.173 1.00 88.25 669 LEU A O 1
ATOM 5153 N N . GLY A 1 670 ? 14.633 -7.539 20.072 1.00 90.88 670 GLY A N 1
ATOM 5154 C CA . GLY A 1 670 ? 15.752 -8.163 19.362 1.00 90.88 670 GLY A CA 1
ATOM 5155 C C . GLY A 1 670 ? 15.563 -8.216 17.841 1.00 90.88 670 GLY A C 1
ATOM 5156 O O . GLY A 1 670 ? 16.525 -8.009 17.096 1.00 90.88 670 GLY A O 1
ATOM 5157 N N . LEU A 1 671 ? 14.333 -8.417 17.354 1.00 91.56 671 LEU A N 1
ATOM 5158 C CA . LEU A 1 671 ? 14.037 -8.434 15.916 1.00 91.56 671 LEU A CA 1
ATOM 5159 C C . LEU A 1 671 ? 14.285 -7.078 15.242 1.00 91.56 671 LEU A C 1
ATOM 5161 O O . LEU A 1 671 ? 14.765 -7.057 14.108 1.00 91.56 671 LEU A O 1
ATOM 5165 N N . PHE A 1 672 ? 14.051 -5.957 15.933 1.00 92.38 672 PHE A N 1
ATOM 5166 C CA . PHE A 1 672 ? 14.406 -4.631 15.410 1.00 92.38 672 PHE A CA 1
ATOM 5167 C C . PHE A 1 672 ? 15.917 -4.489 15.204 1.00 92.38 672 PHE A C 1
ATOM 5169 O O . PHE A 1 672 ? 16.351 -4.018 14.151 1.00 92.38 672 PHE A O 1
ATOM 5176 N N . VAL A 1 673 ? 16.726 -4.969 16.155 1.00 94.81 673 VAL A N 1
ATOM 5177 C CA . VAL A 1 673 ? 18.194 -4.976 16.035 1.00 94.81 673 VAL A CA 1
ATOM 5178 C C . VAL A 1 673 ? 18.640 -5.849 14.861 1.00 94.81 673 VAL A C 1
ATOM 5180 O O . VAL A 1 673 ? 19.498 -5.436 14.082 1.00 94.81 673 VAL A O 1
ATOM 5183 N N . LEU A 1 674 ? 18.052 -7.037 14.689 1.00 92.25 674 LEU A N 1
ATOM 5184 C CA . LEU A 1 674 ? 18.378 -7.925 13.567 1.00 92.25 674 LEU A CA 1
ATOM 5185 C C . LEU A 1 674 ? 17.974 -7.323 12.214 1.00 92.25 674 LEU A C 1
ATOM 5187 O O . LEU A 1 674 ? 18.775 -7.350 11.278 1.00 92.25 674 LEU A O 1
ATOM 5191 N N . GLY A 1 675 ? 16.779 -6.734 12.115 1.00 90.12 675 GLY A N 1
ATOM 5192 C CA . GLY A 1 675 ? 16.313 -6.035 10.914 1.00 90.12 675 GLY A CA 1
ATOM 5193 C C . GLY A 1 675 ? 17.246 -4.887 10.518 1.00 90.12 675 GLY A C 1
ATOM 5194 O O . GLY A 1 675 ? 17.686 -4.794 9.368 1.00 90.12 675 GLY A O 1
ATOM 5195 N N . GLY A 1 676 ? 17.648 -4.072 11.495 1.00 92.00 676 GLY A N 1
ATOM 5196 C CA . GLY A 1 676 ? 18.665 -3.041 11.311 1.00 92.00 676 GLY A CA 1
ATOM 5197 C C . GLY A 1 676 ? 20.007 -3.621 10.869 1.00 92.00 676 GLY A C 1
ATOM 5198 O O . GLY A 1 676 ? 20.596 -3.164 9.890 1.00 92.00 676 GLY A O 1
ATOM 5199 N N . GLY A 1 677 ? 20.458 -4.684 11.539 1.00 93.88 677 GLY A N 1
ATOM 5200 C CA . GLY A 1 677 ? 21.693 -5.409 11.243 1.00 93.88 677 GLY A CA 1
ATOM 5201 C C . GLY A 1 677 ? 21.794 -5.836 9.788 1.00 93.88 677 GLY A C 1
ATOM 5202 O O . GLY A 1 677 ? 22.782 -5.510 9.124 1.00 93.88 677 GLY A O 1
ATOM 5203 N N . PHE A 1 678 ? 20.753 -6.488 9.264 1.00 89.81 678 PHE A N 1
ATOM 5204 C CA . PHE A 1 678 ? 20.709 -6.892 7.859 1.00 89.81 678 PHE A CA 1
ATOM 5205 C C . PHE A 1 678 ? 20.728 -5.700 6.896 1.00 89.81 678 PHE A C 1
ATOM 5207 O O . PHE A 1 678 ? 21.359 -5.780 5.851 1.00 89.81 678 PHE A O 1
ATOM 5214 N N . THR A 1 679 ? 20.144 -4.560 7.256 1.00 88.56 679 THR A N 1
ATOM 5215 C CA . THR A 1 679 ? 20.273 -3.327 6.456 1.00 88.56 679 THR A CA 1
ATOM 5216 C C . THR A 1 679 ? 21.732 -2.860 6.402 1.00 88.56 679 THR A C 1
ATOM 5218 O O . THR A 1 679 ? 22.299 -2.618 5.335 1.00 88.56 679 THR A O 1
ATOM 5221 N N . GLY A 1 680 ? 22.387 -2.822 7.566 1.00 91.44 680 GLY A N 1
ATOM 5222 C CA . GLY A 1 680 ? 23.758 -2.342 7.710 1.00 91.44 680 GLY A CA 1
ATOM 5223 C C . GLY A 1 680 ? 24.812 -3.194 6.999 1.00 91.44 680 GLY A C 1
ATOM 5224 O O . GLY A 1 680 ? 25.800 -2.645 6.510 1.00 91.44 680 GLY A O 1
ATOM 5225 N N . VAL A 1 681 ? 24.633 -4.520 6.904 1.00 93.12 681 VAL A N 1
ATOM 5226 C CA . VAL A 1 681 ? 25.643 -5.405 6.286 1.00 93.12 681 VAL A CA 1
ATOM 5227 C C . VAL A 1 681 ? 25.829 -5.158 4.787 1.00 93.12 681 VAL A C 1
ATOM 5229 O O . VAL A 1 681 ? 26.944 -5.307 4.281 1.00 93.12 681 VAL A O 1
ATOM 5232 N N . TYR A 1 682 ? 24.783 -4.747 4.062 1.00 91.25 682 TYR A N 1
ATOM 5233 C CA . TYR A 1 682 ? 24.845 -4.591 2.603 1.00 91.25 682 TYR A CA 1
ATOM 5234 C C . TYR A 1 682 ? 25.547 -3.304 2.164 1.00 91.25 682 TYR A C 1
ATOM 5236 O O . TYR A 1 682 ? 26.199 -3.283 1.113 1.00 91.25 682 TYR A O 1
ATOM 5244 N N . PHE A 1 683 ? 25.481 -2.250 2.979 1.00 91.19 683 PHE A N 1
ATOM 5245 C CA . PHE A 1 683 ? 26.048 -0.936 2.676 1.00 91.19 683 PHE A CA 1
ATOM 5246 C C . PHE A 1 683 ? 27.563 -0.970 2.361 1.00 91.19 683 PHE A C 1
ATOM 5248 O O . PHE A 1 683 ? 27.959 -0.561 1.262 1.00 91.19 683 PHE A O 1
ATOM 5255 N N . PRO A 1 684 ? 28.449 -1.517 3.226 1.00 91.94 684 PRO A N 1
ATOM 5256 C CA . PRO A 1 684 ? 29.884 -1.594 2.937 1.00 91.94 684 PRO A CA 1
ATOM 5257 C C . PRO A 1 684 ? 30.217 -2.505 1.748 1.00 91.94 684 PRO A C 1
ATOM 5259 O O . PRO A 1 684 ? 31.196 -2.263 1.036 1.00 91.94 684 PRO A O 1
ATOM 5262 N N . MET A 1 685 ? 29.401 -3.530 1.489 1.00 88.44 685 MET A N 1
ATOM 5263 C CA . MET A 1 685 ? 29.585 -4.432 0.349 1.00 88.44 685 MET A CA 1
ATOM 5264 C C . MET A 1 685 ? 29.273 -3.739 -0.979 1.00 88.44 685 MET A C 1
ATOM 5266 O O . MET A 1 685 ? 30.045 -3.859 -1.938 1.00 88.44 685 MET A O 1
ATOM 5270 N N . ALA A 1 686 ? 28.170 -2.990 -1.030 1.00 88.75 686 ALA A N 1
ATOM 5271 C CA . ALA A 1 686 ? 27.787 -2.198 -2.190 1.00 88.75 686 ALA A CA 1
ATOM 5272 C C . ALA A 1 686 ? 28.793 -1.061 -2.437 1.00 88.75 686 ALA A C 1
ATOM 5274 O O . ALA A 1 686 ? 29.264 -0.902 -3.566 1.00 88.75 686 ALA A O 1
ATOM 5275 N N . ALA A 1 687 ? 29.230 -0.365 -1.379 1.00 89.38 687 ALA A N 1
ATOM 5276 C CA . ALA A 1 687 ? 30.250 0.682 -1.458 1.00 89.38 687 ALA A CA 1
ATOM 5277 C C . ALA A 1 687 ? 31.577 0.160 -2.023 1.00 89.38 687 ALA A C 1
ATOM 5279 O O . ALA A 1 687 ? 32.124 0.748 -2.958 1.00 89.38 687 ALA A O 1
ATOM 5280 N N . LYS A 1 688 ? 32.067 -0.989 -1.531 1.00 87.19 688 LYS A N 1
ATOM 5281 C CA . LYS A 1 688 ? 33.297 -1.617 -2.042 1.00 87.19 688 LYS A CA 1
ATOM 5282 C C . LYS A 1 688 ? 33.183 -1.962 -3.531 1.00 87.19 688 LYS A C 1
ATOM 5284 O O . LYS A 1 688 ? 34.132 -1.731 -4.276 1.00 87.19 688 LYS A O 1
ATOM 5289 N N . ARG A 1 689 ? 32.033 -2.482 -3.985 1.00 82.38 689 ARG A N 1
ATOM 5290 C CA . ARG A 1 689 ? 31.787 -2.804 -5.407 1.00 82.38 689 ARG A CA 1
ATOM 5291 C C . ARG A 1 689 ? 31.756 -1.560 -6.302 1.00 82.38 689 ARG A C 1
ATOM 5293 O O . ARG A 1 689 ? 32.307 -1.598 -7.403 1.00 82.38 689 ARG A O 1
ATOM 5300 N N . MET A 1 690 ? 31.138 -0.474 -5.842 1.00 83.00 690 MET A N 1
ATOM 5301 C CA . MET A 1 690 ? 31.037 0.782 -6.595 1.00 83.00 690 MET A CA 1
ATOM 5302 C C . MET A 1 690 ? 32.381 1.510 -6.697 1.00 83.00 690 MET A C 1
ATOM 5304 O O . MET A 1 690 ? 32.781 1.888 -7.798 1.00 83.00 690 MET A O 1
ATOM 5308 N N . ILE A 1 691 ? 33.126 1.610 -5.591 1.00 83.56 691 ILE A N 1
ATOM 5309 C CA . ILE A 1 691 ? 34.472 2.206 -5.577 1.00 83.56 691 ILE A CA 1
ATOM 5310 C C . ILE A 1 691 ? 35.432 1.380 -6.445 1.00 83.56 691 ILE A C 1
ATOM 5312 O O . ILE A 1 691 ? 36.156 1.937 -7.266 1.00 83.56 691 ILE A O 1
ATOM 5316 N N . ALA A 1 692 ? 35.374 0.043 -6.368 1.00 80.69 692 ALA A N 1
ATOM 5317 C CA . ALA A 1 692 ? 36.153 -0.840 -7.245 1.00 80.69 692 ALA A CA 1
ATOM 5318 C C . ALA A 1 692 ? 35.785 -0.715 -8.739 1.00 80.69 692 ALA A C 1
ATOM 5320 O O . ALA A 1 692 ? 36.520 -1.202 -9.598 1.00 80.69 692 ALA A O 1
ATOM 5321 N N . SER A 1 693 ? 34.654 -0.078 -9.057 1.00 74.31 693 SER A N 1
ATOM 5322 C CA . SER A 1 693 ? 34.219 0.225 -10.426 1.00 74.31 693 SER A CA 1
ATOM 5323 C C . SER A 1 693 ? 34.637 1.629 -10.894 1.00 74.31 693 SER A C 1
ATOM 5325 O O . SER A 1 693 ? 34.238 2.041 -11.980 1.00 74.31 693 SER A O 1
ATOM 5327 N N . GLY A 1 694 ? 35.437 2.357 -10.104 1.00 79.12 694 GLY A N 1
ATOM 5328 C CA . GLY A 1 694 ? 35.975 3.678 -10.450 1.00 79.12 694 GLY A CA 1
ATOM 5329 C C . GLY A 1 694 ? 35.056 4.860 -10.124 1.00 79.12 694 GLY A C 1
ATOM 5330 O O . GLY A 1 694 ? 35.290 5.958 -10.620 1.00 79.12 694 GLY A O 1
ATOM 5331 N N . ILE A 1 695 ? 34.004 4.656 -9.323 1.00 82.00 695 ILE A N 1
ATOM 5332 C CA . ILE A 1 695 ? 33.100 5.730 -8.882 1.00 82.00 695 ILE A CA 1
ATOM 5333 C C . ILE A 1 695 ? 33.705 6.430 -7.660 1.00 82.00 695 ILE A C 1
ATOM 5335 O O . ILE A 1 695 ? 34.168 5.769 -6.731 1.00 82.00 695 ILE A O 1
ATOM 5339 N N . ASP A 1 696 ? 33.675 7.765 -7.639 1.00 84.81 696 ASP A N 1
ATOM 5340 C CA . ASP A 1 696 ? 34.171 8.558 -6.514 1.00 84.81 696 ASP A CA 1
ATOM 5341 C C . ASP A 1 696 ? 33.375 8.305 -5.220 1.00 84.81 696 ASP A C 1
ATOM 5343 O O . ASP A 1 696 ? 32.213 7.882 -5.239 1.00 84.81 696 ASP A O 1
ATOM 5347 N N . ALA A 1 697 ? 33.999 8.566 -4.067 1.00 82.81 697 ALA A N 1
ATOM 5348 C CA . ALA A 1 697 ? 33.412 8.263 -2.763 1.00 82.81 697 ALA A CA 1
ATOM 5349 C C . ALA A 1 697 ? 32.122 9.053 -2.484 1.00 82.81 697 ALA A C 1
ATOM 5351 O O . ALA A 1 697 ? 31.188 8.514 -1.890 1.00 82.81 697 ALA A O 1
ATOM 5352 N N . VAL A 1 698 ? 32.049 10.308 -2.941 1.00 84.69 698 VAL A N 1
ATOM 5353 C CA . VAL A 1 698 ? 30.884 11.185 -2.743 1.00 84.69 698 VAL A CA 1
ATOM 5354 C C . VAL A 1 698 ? 29.699 10.691 -3.562 1.00 84.69 698 VAL A C 1
ATOM 5356 O O . VAL A 1 698 ? 28.600 10.547 -3.033 1.00 84.69 698 VAL A O 1
ATOM 5359 N N . ARG A 1 699 ? 29.916 10.376 -4.842 1.00 87.75 699 ARG A N 1
ATOM 5360 C CA . ARG A 1 699 ? 28.876 9.821 -5.712 1.00 87.75 699 ARG A CA 1
ATOM 5361 C C . ARG A 1 699 ? 28.449 8.425 -5.281 1.00 87.75 699 ARG A C 1
ATOM 5363 O O . ARG A 1 699 ? 27.266 8.118 -5.373 1.00 87.75 699 ARG A O 1
ATOM 5370 N N . THR A 1 700 ? 29.380 7.608 -4.788 1.00 89.38 700 THR A N 1
ATOM 5371 C CA . THR A 1 700 ? 29.059 6.304 -4.194 1.00 89.38 700 THR A CA 1
ATOM 5372 C C . THR A 1 700 ? 28.134 6.476 -2.992 1.00 89.38 700 THR A C 1
ATOM 5374 O O . THR A 1 700 ? 27.070 5.869 -2.975 1.00 89.38 700 THR A O 1
ATOM 5377 N N . GLY A 1 701 ? 28.488 7.343 -2.036 1.00 90.00 701 GLY A N 1
ATOM 5378 C CA . GLY A 1 701 ? 27.640 7.634 -0.878 1.00 90.00 701 GLY A CA 1
ATOM 5379 C C . GLY A 1 701 ? 26.262 8.157 -1.275 1.00 90.00 701 GLY A C 1
ATOM 5380 O O . GLY A 1 701 ? 25.261 7.600 -0.851 1.00 90.00 701 GLY A O 1
ATOM 5381 N N . ALA A 1 702 ? 26.206 9.145 -2.172 1.00 91.50 702 ALA A N 1
ATOM 5382 C CA . ALA A 1 702 ? 24.950 9.729 -2.639 1.00 91.50 702 ALA A CA 1
ATOM 5383 C C . ALA A 1 702 ? 24.012 8.717 -3.316 1.00 91.50 702 ALA A C 1
ATOM 5385 O O . ALA A 1 702 ? 22.803 8.772 -3.127 1.00 91.50 702 ALA A O 1
ATOM 5386 N N . VAL A 1 703 ? 24.550 7.816 -4.141 1.00 91.50 703 VAL A N 1
ATOM 5387 C CA . VAL A 1 703 ? 23.740 6.824 -4.862 1.00 91.50 703 VAL A CA 1
ATOM 5388 C C . VAL A 1 703 ? 23.285 5.695 -3.944 1.00 91.50 703 VAL A C 1
ATOM 5390 O O . VAL A 1 703 ? 22.150 5.256 -4.085 1.00 91.50 703 VAL A O 1
ATOM 5393 N N . LEU A 1 704 ? 24.136 5.232 -3.023 1.00 93.38 704 LEU A N 1
ATOM 5394 C CA . LEU A 1 704 ? 23.741 4.210 -2.051 1.00 93.38 704 LEU A CA 1
ATOM 5395 C C . LEU A 1 704 ? 22.659 4.731 -1.113 1.00 93.38 704 LEU A C 1
ATOM 5397 O O . LEU A 1 704 ? 21.633 4.074 -0.994 1.00 93.38 704 LEU A O 1
ATOM 5401 N N . GLU A 1 705 ? 22.850 5.930 -0.563 1.00 94.12 705 GLU A N 1
ATOM 5402 C CA . GLU A 1 705 ? 21.862 6.602 0.283 1.00 94.12 705 GLU A CA 1
ATOM 5403 C C . GLU A 1 705 ? 20.536 6.786 -0.458 1.00 94.12 705 GLU A C 1
ATOM 5405 O O . GLU A 1 705 ? 19.480 6.400 0.029 1.00 94.12 705 GLU A O 1
ATOM 5410 N N . MET A 1 706 ? 20.589 7.293 -1.695 1.00 95.19 706 MET A N 1
ATOM 5411 C CA . MET A 1 706 ? 19.404 7.459 -2.536 1.00 95.19 706 MET A CA 1
ATOM 5412 C C . MET A 1 706 ? 18.694 6.129 -2.807 1.00 95.19 706 MET A C 1
ATOM 5414 O O . MET A 1 706 ? 17.471 6.087 -2.784 1.00 95.19 706 MET A O 1
ATOM 5418 N N . CYS A 1 707 ? 19.423 5.053 -3.114 1.00 94.62 707 CYS A N 1
ATOM 5419 C CA . CYS A 1 707 ? 18.808 3.756 -3.383 1.00 94.62 707 CYS A CA 1
ATOM 5420 C C . CYS A 1 707 ? 18.192 3.142 -2.122 1.00 94.62 707 CYS A C 1
ATOM 5422 O O . CYS A 1 707 ? 17.071 2.654 -2.214 1.00 94.62 707 CYS A O 1
ATOM 5424 N N . ASP A 1 708 ? 18.890 3.186 -0.985 1.00 94.75 708 ASP A N 1
ATOM 5425 C CA . ASP A 1 708 ? 18.411 2.645 0.293 1.00 94.75 708 ASP A CA 1
ATOM 5426 C C . ASP A 1 708 ? 17.134 3.358 0.742 1.00 94.75 708 ASP A C 1
ATOM 5428 O O . ASP A 1 708 ? 16.093 2.734 0.932 1.00 94.75 708 ASP A O 1
ATOM 5432 N N . THR A 1 709 ? 17.172 4.691 0.780 1.00 95.19 709 THR A N 1
ATOM 5433 C CA . THR A 1 709 ? 16.047 5.522 1.229 1.00 95.19 709 THR A CA 1
ATOM 5434 C C . THR A 1 709 ? 14.888 5.538 0.239 1.00 95.19 709 THR A C 1
ATOM 5436 O O . THR A 1 709 ? 13.738 5.507 0.663 1.00 95.19 709 THR A O 1
ATOM 5439 N N . LEU A 1 710 ? 15.130 5.487 -1.078 1.00 96.56 710 LEU A N 1
ATOM 5440 C CA . LEU A 1 710 ? 14.054 5.298 -2.060 1.00 96.56 710 LEU A CA 1
ATOM 5441 C C . LEU A 1 710 ? 13.408 3.913 -1.921 1.00 96.56 710 LEU A C 1
ATOM 5443 O O . LEU A 1 710 ? 12.188 3.788 -2.023 1.00 96.56 710 LEU A O 1
ATOM 5447 N N . GLY A 1 711 ? 14.220 2.883 -1.673 1.00 95.31 711 GLY A N 1
ATOM 5448 C CA . GLY A 1 711 ? 13.752 1.551 -1.317 1.00 95.31 711 GLY A CA 1
ATOM 5449 C C . GLY A 1 711 ? 12.864 1.595 -0.081 1.00 95.31 711 GLY A C 1
ATOM 5450 O O . GLY A 1 711 ? 11.710 1.180 -0.142 1.00 95.31 711 GLY A O 1
ATOM 5451 N N . GLY A 1 712 ? 13.369 2.176 1.006 1.00 95.56 712 GLY A N 1
ATOM 5452 C CA . GLY A 1 712 ? 12.644 2.346 2.259 1.00 95.56 712 GLY A CA 1
ATOM 5453 C C . GLY A 1 712 ? 11.362 3.162 2.104 1.00 95.56 712 GLY A C 1
ATOM 5454 O O . GLY A 1 712 ? 10.345 2.793 2.681 1.00 95.56 712 GLY A O 1
ATOM 5455 N N . ALA A 1 713 ? 11.358 4.199 1.263 1.00 96.00 713 ALA A N 1
ATOM 5456 C CA . ALA A 1 713 ? 10.167 4.985 0.955 1.00 96.00 713 ALA A CA 1
ATOM 5457 C C . ALA A 1 713 ? 9.080 4.137 0.279 1.00 96.00 713 ALA A C 1
ATOM 5459 O O . ALA A 1 713 ? 7.917 4.174 0.682 1.00 96.00 713 ALA A O 1
ATOM 5460 N N . LEU A 1 714 ? 9.464 3.326 -0.716 1.00 94.81 714 LEU A N 1
ATOM 5461 C CA . LEU A 1 714 ? 8.563 2.368 -1.360 1.00 94.81 714 LEU A CA 1
ATOM 5462 C C . LEU A 1 714 ? 8.092 1.295 -0.372 1.00 94.81 714 LEU A C 1
ATOM 5464 O O . LEU A 1 714 ? 6.916 0.946 -0.375 1.00 94.81 714 LEU A O 1
ATOM 5468 N N . GLY A 1 715 ? 8.984 0.801 0.488 1.00 94.25 715 GLY A N 1
ATOM 5469 C CA . GLY A 1 715 ? 8.665 -0.178 1.526 1.00 94.25 715 GLY A CA 1
ATOM 5470 C C . GLY A 1 715 ? 7.650 0.366 2.521 1.00 94.25 715 GLY A C 1
ATOM 5471 O O . GLY A 1 715 ? 6.673 -0.316 2.820 1.00 94.25 715 GLY A O 1
ATOM 5472 N N . ALA A 1 716 ? 7.828 1.613 2.958 1.00 92.75 716 ALA A N 1
ATOM 5473 C CA . ALA A 1 716 ? 6.914 2.290 3.863 1.00 92.75 716 ALA A CA 1
ATOM 5474 C C . ALA A 1 716 ? 5.529 2.505 3.244 1.00 92.75 716 ALA A C 1
ATOM 5476 O O . ALA A 1 716 ? 4.516 2.152 3.848 1.00 92.75 716 ALA A O 1
ATOM 5477 N N . PHE A 1 717 ? 5.498 3.014 2.010 1.00 91.25 717 PHE A N 1
ATOM 5478 C CA . PHE A 1 717 ? 4.261 3.274 1.282 1.00 91.25 717 PHE A CA 1
ATOM 5479 C C . PHE A 1 717 ? 3.490 1.982 0.989 1.00 91.25 717 PHE A C 1
ATOM 5481 O O . PHE A 1 717 ? 2.320 1.854 1.343 1.00 91.25 717 PHE A O 1
ATOM 5488 N N . LEU A 1 718 ? 4.145 0.993 0.372 1.00 90.25 718 LEU A N 1
ATOM 5489 C CA . LEU A 1 718 ? 3.495 -0.261 -0.008 1.00 90.25 718 LEU A CA 1
ATOM 5490 C C . LEU A 1 718 ? 3.028 -1.037 1.220 1.00 90.25 718 LEU A C 1
ATOM 5492 O O . LEU A 1 718 ? 1.922 -1.562 1.212 1.00 90.25 718 LEU A O 1
ATOM 5496 N N . THR A 1 719 ? 3.836 -1.096 2.278 1.00 90.12 719 THR A N 1
ATOM 5497 C CA . THR A 1 719 ? 3.494 -1.887 3.464 1.00 90.12 719 THR A CA 1
ATOM 5498 C C . THR A 1 719 ? 2.381 -1.245 4.275 1.00 90.12 719 THR A C 1
ATOM 5500 O O . THR A 1 719 ? 1.424 -1.934 4.618 1.00 90.12 719 THR A O 1
ATOM 5503 N N . GLY A 1 720 ? 2.477 0.065 4.530 1.00 84.31 720 GLY A N 1
ATOM 5504 C CA . GLY A 1 720 ? 1.494 0.796 5.325 1.00 84.31 720 GLY A CA 1
ATOM 5505 C C . GLY A 1 720 ? 0.130 0.931 4.644 1.00 84.31 720 GLY A C 1
ATOM 5506 O O . GLY A 1 720 ? -0.886 0.763 5.307 1.00 84.31 720 GLY A O 1
ATOM 5507 N N . LEU A 1 721 ? 0.085 1.192 3.328 1.00 82.38 721 LEU A N 1
ATOM 5508 C CA . LEU A 1 721 ? -1.190 1.385 2.620 1.00 82.38 721 LEU A CA 1
ATOM 5509 C C . LEU A 1 721 ? -1.768 0.111 2.000 1.00 82.38 721 LEU A C 1
ATOM 5511 O O . LEU A 1 721 ? -2.983 0.027 1.854 1.00 82.38 721 LEU A O 1
ATOM 5515 N N . LEU A 1 722 ? -0.932 -0.840 1.566 1.00 83.50 722 LEU A N 1
ATOM 5516 C CA . LEU A 1 722 ? -1.387 -1.974 0.752 1.00 83.50 722 LEU A CA 1
ATOM 5517 C C . LEU A 1 722 ? -1.110 -3.328 1.408 1.00 83.50 722 LEU A C 1
ATOM 5519 O O . LEU A 1 722 ? -2.050 -4.074 1.641 1.00 83.50 722 LEU A O 1
ATOM 5523 N N . LEU A 1 723 ? 0.141 -3.680 1.712 1.00 87.25 723 LEU A N 1
ATOM 5524 C CA . LEU A 1 723 ? 0.472 -5.054 2.116 1.00 87.25 723 LEU A CA 1
ATOM 5525 C C . LEU A 1 723 ? -0.151 -5.429 3.466 1.00 87.25 723 LEU A C 1
ATOM 5527 O O . LEU A 1 723 ? -0.792 -6.471 3.553 1.00 87.25 723 LEU A O 1
ATOM 5531 N N . LEU A 1 724 ? -0.043 -4.587 4.499 1.00 84.56 724 LEU A N 1
ATOM 5532 C CA . LEU A 1 724 ? -0.609 -4.916 5.813 1.00 84.56 724 LEU A CA 1
ATOM 5533 C C . LEU A 1 724 ? -2.145 -4.934 5.822 1.00 84.56 724 LEU A C 1
ATOM 5535 O O . LEU A 1 724 ? -2.690 -5.964 6.227 1.00 84.56 724 LEU A O 1
ATOM 5539 N N . PRO A 1 725 ? -2.860 -3.889 5.346 1.00 80.75 725 PRO A N 1
ATOM 5540 C CA . PRO A 1 725 ? -4.323 -3.904 5.355 1.00 80.75 725 PRO A CA 1
ATOM 5541 C C . PRO A 1 725 ? -4.920 -5.038 4.514 1.00 80.75 725 PRO A C 1
ATOM 5543 O O . PRO A 1 725 ? -6.018 -5.504 4.802 1.00 80.75 725 PRO A O 1
ATOM 5546 N N . LEU A 1 726 ? -4.222 -5.471 3.457 1.00 80.00 726 LEU A N 1
ATOM 5547 C CA . LEU A 1 726 ? -4.791 -6.359 2.442 1.00 80.00 726 LEU A CA 1
ATOM 5548 C C . LEU A 1 726 ? -4.294 -7.804 2.536 1.00 80.00 726 LEU A C 1
ATOM 5550 O O . LEU A 1 726 ? -5.064 -8.721 2.258 1.00 80.00 726 LEU A O 1
ATOM 5554 N N . ALA A 1 727 ? -3.031 -8.016 2.907 1.00 82.44 727 ALA A N 1
ATOM 5555 C CA . ALA A 1 727 ? -2.403 -9.335 2.972 1.00 82.44 727 ALA A CA 1
ATOM 5556 C C . ALA A 1 727 ? -2.126 -9.808 4.413 1.00 82.44 727 ALA A C 1
ATOM 5558 O O . ALA A 1 727 ? -1.921 -11.002 4.632 1.00 82.44 727 ALA A O 1
ATOM 5559 N N . GLY A 1 728 ? -2.132 -8.904 5.398 1.00 85.44 728 GLY A N 1
ATOM 5560 C CA . GLY A 1 728 ? -1.782 -9.219 6.783 1.00 85.44 728 GLY A CA 1
ATOM 5561 C C . GLY A 1 728 ? -0.288 -9.490 6.985 1.00 85.44 728 GLY A C 1
ATOM 5562 O O . GLY A 1 728 ? 0.537 -9.325 6.082 1.00 85.44 728 GLY A O 1
ATOM 5563 N N . VAL A 1 729 ? 0.078 -9.904 8.198 1.00 86.81 729 VAL A N 1
ATOM 5564 C CA . VAL A 1 729 ? 1.480 -9.994 8.647 1.00 86.81 729 VAL A CA 1
ATOM 5565 C C . VAL A 1 729 ? 2.253 -11.099 7.923 1.00 86.81 729 VAL A C 1
ATOM 5567 O O . VAL A 1 729 ? 3.248 -10.821 7.252 1.00 86.81 729 VAL A O 1
ATOM 5570 N N . SER A 1 730 ? 1.798 -12.352 8.018 1.00 86.31 730 SER A N 1
ATOM 5571 C CA . SER A 1 730 ? 2.554 -13.516 7.528 1.00 86.31 730 SER A CA 1
ATOM 5572 C C . SER A 1 730 ? 2.789 -13.474 6.018 1.00 86.31 730 SER A C 1
ATOM 5574 O O . SER A 1 730 ? 3.901 -13.729 5.552 1.00 86.31 730 SER A O 1
ATOM 5576 N N . VAL A 1 731 ? 1.767 -13.090 5.245 1.00 87.44 731 VAL A N 1
ATOM 5577 C CA . VAL A 1 731 ? 1.881 -12.968 3.785 1.00 87.44 731 VAL A CA 1
ATOM 5578 C C . VAL A 1 731 ? 2.823 -11.831 3.408 1.00 87.44 731 VAL A C 1
ATOM 5580 O O . VAL A 1 731 ? 3.662 -12.007 2.525 1.00 87.44 731 VAL A O 1
ATOM 5583 N N . THR A 1 732 ? 2.744 -10.689 4.098 1.00 91.50 732 THR A N 1
ATOM 5584 C CA . THR A 1 732 ? 3.672 -9.575 3.874 1.00 91.50 732 THR A CA 1
ATOM 5585 C C . THR A 1 732 ? 5.115 -10.031 4.076 1.00 91.50 732 THR A C 1
ATOM 5587 O O . THR A 1 732 ? 5.938 -9.848 3.183 1.00 91.50 732 THR A O 1
ATOM 5590 N N . ILE A 1 733 ? 5.427 -10.707 5.187 1.00 91.19 733 ILE A N 1
ATOM 5591 C CA . ILE A 1 733 ? 6.785 -11.204 5.462 1.00 91.19 733 ILE A CA 1
ATOM 5592 C C . ILE A 1 733 ? 7.245 -12.214 4.398 1.00 91.19 733 ILE A C 1
ATOM 5594 O O . ILE A 1 733 ? 8.387 -12.137 3.939 1.00 91.19 733 ILE A O 1
ATOM 5598 N N . ALA A 1 734 ? 6.367 -13.114 3.945 1.00 89.38 734 ALA A N 1
ATOM 5599 C CA . ALA A 1 734 ? 6.681 -14.063 2.876 1.00 89.38 734 ALA A CA 1
ATOM 5600 C C . ALA A 1 734 ? 7.013 -13.360 1.543 1.00 89.38 734 ALA A C 1
ATOM 5602 O O . ALA A 1 734 ? 7.971 -13.732 0.861 1.00 89.38 734 ALA A O 1
ATOM 5603 N N . LEU A 1 735 ? 6.276 -12.301 1.189 1.00 91.25 735 LEU A N 1
ATOM 5604 C CA . LEU A 1 735 ? 6.555 -11.479 0.006 1.00 91.25 735 LEU A CA 1
ATOM 5605 C C . LEU A 1 735 ? 7.900 -10.750 0.127 1.00 91.25 735 LEU A C 1
ATOM 5607 O O . LEU A 1 735 ? 8.670 -10.714 -0.836 1.00 91.25 735 LEU A O 1
ATOM 5611 N N . LEU A 1 736 ? 8.219 -10.221 1.314 1.00 92.69 736 LEU A N 1
ATOM 5612 C CA . LEU A 1 736 ? 9.519 -9.606 1.588 1.00 92.69 736 LEU A CA 1
ATOM 5613 C C . LEU A 1 736 ? 10.661 -10.623 1.456 1.00 92.69 736 LEU A C 1
ATOM 5615 O O . LEU A 1 736 ? 11.673 -10.321 0.822 1.00 92.69 736 LEU A O 1
ATOM 5619 N N . ALA A 1 737 ? 10.486 -11.843 1.974 1.00 91.19 737 ALA A N 1
ATOM 5620 C CA . ALA A 1 737 ? 11.452 -12.929 1.812 1.00 91.19 737 ALA A CA 1
ATOM 5621 C C . ALA A 1 737 ? 11.664 -13.276 0.329 1.00 91.19 737 ALA A C 1
ATOM 5623 O O . ALA A 1 737 ? 12.805 -13.412 -0.118 1.00 91.19 737 ALA A O 1
ATOM 5624 N N . GLY A 1 738 ? 10.581 -13.331 -0.456 1.00 89.06 738 GLY A N 1
ATOM 5625 C CA . GLY A 1 738 ? 10.636 -13.507 -1.907 1.00 89.06 738 GLY A CA 1
ATOM 5626 C C . GLY A 1 738 ? 11.435 -12.405 -2.609 1.00 89.06 738 GLY A C 1
ATOM 5627 O O . GLY A 1 738 ? 12.288 -12.702 -3.446 1.00 89.06 738 GLY A O 1
ATOM 5628 N N . LEU A 1 739 ? 11.229 -11.139 -2.236 1.00 90.31 739 LEU A N 1
ATOM 5629 C CA . LEU A 1 739 ? 11.959 -10.003 -2.806 1.00 90.31 739 LEU A CA 1
ATOM 5630 C C . LEU A 1 739 ? 13.465 -10.051 -2.486 1.00 90.31 739 LEU A C 1
ATOM 5632 O O . LEU A 1 739 ? 14.286 -9.801 -3.374 1.00 90.31 739 LEU A O 1
ATOM 5636 N N . VAL A 1 740 ? 13.848 -10.431 -1.260 1.00 89.88 740 VAL A N 1
ATOM 5637 C CA . VAL A 1 740 ? 15.261 -10.672 -0.908 1.00 89.88 740 VAL A CA 1
ATOM 5638 C C . VAL A 1 740 ? 15.825 -11.829 -1.732 1.00 89.88 740 VAL A C 1
ATOM 5640 O O . VAL A 1 740 ? 16.915 -11.704 -2.294 1.00 89.88 740 VAL A O 1
ATOM 5643 N N . ALA A 1 741 ? 15.077 -12.928 -1.868 1.00 87.88 741 ALA A N 1
ATOM 5644 C CA . ALA A 1 741 ? 15.517 -14.125 -2.578 1.00 87.88 741 ALA A CA 1
ATOM 5645 C C . ALA A 1 741 ? 15.857 -13.858 -4.055 1.00 87.88 741 ALA A C 1
ATOM 5647 O O . ALA A 1 741 ? 16.794 -14.461 -4.582 1.00 87.88 741 ALA A O 1
ATOM 5648 N N . VAL A 1 742 ? 15.201 -12.898 -4.724 1.00 85.19 742 VAL A N 1
ATOM 5649 C CA . VAL A 1 742 ? 15.557 -12.541 -6.112 1.00 85.19 742 VAL A CA 1
ATOM 5650 C C . VAL A 1 742 ? 16.999 -12.017 -6.235 1.00 85.19 742 VAL A C 1
ATOM 5652 O O . VAL A 1 742 ? 17.648 -12.213 -7.268 1.00 85.19 742 VAL A O 1
ATOM 5655 N N . ASN A 1 743 ? 17.565 -11.426 -5.177 1.00 83.75 743 ASN A N 1
ATOM 5656 C CA . ASN A 1 743 ? 18.964 -10.988 -5.175 1.00 83.75 743 ASN A CA 1
ATOM 5657 C C . ASN A 1 743 ? 19.967 -12.157 -5.168 1.00 83.75 743 ASN A C 1
ATOM 5659 O O . ASN A 1 743 ? 21.113 -11.971 -5.583 1.00 83.75 743 ASN A O 1
ATOM 5663 N N . ILE A 1 744 ? 19.555 -13.372 -4.781 1.00 80.25 744 ILE A N 1
ATOM 5664 C CA . ILE A 1 744 ? 20.419 -14.568 -4.779 1.00 80.25 744 ILE A CA 1
ATOM 5665 C C . ILE A 1 744 ? 20.879 -14.902 -6.203 1.00 80.25 744 ILE A C 1
ATOM 5667 O O . ILE A 1 744 ? 22.047 -15.227 -6.420 1.00 80.25 744 ILE A O 1
ATOM 5671 N N . ALA A 1 745 ? 20.016 -14.727 -7.209 1.00 67.62 745 ALA A N 1
ATOM 5672 C CA . ALA A 1 745 ? 20.372 -14.958 -8.610 1.00 67.62 745 ALA A CA 1
ATOM 5673 C C . ALA A 1 745 ? 21.536 -14.061 -9.090 1.00 67.62 745 ALA A C 1
ATOM 5675 O O . ALA A 1 745 ? 22.289 -14.440 -9.988 1.00 67.62 745 ALA A O 1
ATOM 5676 N N . ALA A 1 746 ? 21.736 -12.889 -8.471 1.00 62.91 746 ALA A N 1
ATOM 5677 C CA . ALA A 1 746 ? 22.852 -11.991 -8.777 1.00 62.91 746 ALA A CA 1
ATOM 5678 C C . ALA A 1 746 ? 24.209 -12.480 -8.224 1.00 62.91 746 ALA A C 1
ATOM 5680 O O . ALA A 1 746 ? 25.251 -11.943 -8.597 1.00 62.91 746 ALA A O 1
ATOM 5681 N N . LEU A 1 747 ? 24.229 -13.500 -7.360 1.00 65.19 747 LEU A N 1
ATOM 5682 C CA . LEU A 1 747 ? 25.459 -14.115 -6.842 1.00 65.19 747 LEU A CA 1
ATOM 5683 C C . LEU A 1 747 ? 26.118 -15.058 -7.852 1.00 65.19 747 LEU A C 1
ATOM 5685 O O . LEU A 1 747 ? 27.335 -15.249 -7.815 1.00 65.19 747 LEU A O 1
ATOM 5689 N N . LEU A 1 748 ? 25.316 -15.618 -8.760 1.00 59.19 748 LEU A N 1
ATOM 5690 C CA . LEU A 1 748 ? 25.737 -16.608 -9.751 1.00 59.19 748 LEU A CA 1
ATOM 5691 C C . LEU A 1 748 ? 26.451 -15.977 -10.961 1.00 59.19 748 LEU A C 1
ATOM 5693 O O . LEU A 1 748 ? 26.956 -16.690 -11.827 1.00 59.19 748 LEU A O 1
ATOM 5697 N N . THR A 1 749 ? 26.530 -14.644 -11.044 1.00 54.22 749 THR A N 1
ATOM 5698 C CA . THR A 1 749 ? 27.109 -13.945 -12.198 1.00 54.22 749 THR A CA 1
ATOM 5699 C C . THR A 1 749 ? 28.582 -13.555 -11.985 1.00 54.22 749 THR A C 1
ATOM 5701 O O . THR A 1 749 ? 28.975 -13.026 -10.939 1.00 54.22 749 THR A O 1
ATOM 5704 N N . PRO A 1 750 ? 29.462 -13.766 -12.983 1.00 52.44 750 PRO A N 1
ATOM 5705 C CA . PRO A 1 750 ? 30.803 -13.198 -12.961 1.00 52.44 750 PRO A CA 1
ATOM 5706 C C . PRO A 1 750 ? 30.778 -11.675 -13.191 1.00 52.44 750 PRO A C 1
ATOM 5708 O O . PRO A 1 750 ? 30.139 -11.174 -14.111 1.00 52.44 750 PRO A O 1
ATOM 5711 N N . THR A 1 751 ? 31.548 -10.937 -12.383 1.00 48.97 751 THR A N 1
ATOM 5712 C CA . THR A 1 751 ? 31.806 -9.487 -12.488 1.00 48.97 751 THR A CA 1
ATOM 5713 C C . THR A 1 751 ? 32.571 -9.148 -13.770 1.00 48.97 751 THR A C 1
ATOM 5715 O O . THR A 1 751 ? 33.803 -9.114 -13.785 1.00 48.97 751 THR A O 1
ATOM 5718 N N . ARG A 1 752 ? 31.874 -8.872 -14.865 1.00 49.88 752 ARG A N 1
ATOM 5719 C CA . ARG A 1 752 ? 32.484 -8.498 -16.162 1.00 49.88 752 ARG A CA 1
ATOM 5720 C C . ARG A 1 752 ? 32.503 -6.976 -16.322 1.00 49.88 752 ARG A C 1
ATOM 5722 O O . ARG A 1 752 ? 31.746 -6.403 -15.608 1.00 49.88 752 ARG A O 1
ATOM 5729 N N . ASN A 1 753 ? 33.353 -6.272 -17.075 1.00 36.97 753 ASN A N 1
ATOM 5730 C CA . ASN A 1 753 ? 33.570 -4.805 -16.914 1.00 36.97 753 ASN A CA 1
ATOM 5731 C C . ASN A 1 753 ? 32.995 -3.956 -18.077 1.00 36.97 753 ASN A C 1
ATOM 5733 O O . ASN A 1 753 ? 33.348 -4.268 -19.204 1.00 36.97 753 ASN A O 1
ATOM 5737 N N . THR A 1 754 ? 32.204 -2.887 -17.833 1.00 50.44 754 THR A N 1
ATOM 5738 C CA . THR A 1 754 ? 32.267 -1.531 -18.483 1.00 50.44 754 THR A CA 1
ATOM 5739 C C . THR A 1 754 ? 31.001 -0.667 -18.301 1.00 50.44 754 THR A C 1
ATOM 5741 O O . THR A 1 754 ? 29.887 -1.169 -18.188 1.00 50.44 754 THR A O 1
ATOM 5744 N N . ILE A 1 755 ? 31.214 0.657 -18.308 1.00 43.25 755 ILE A N 1
ATOM 5745 C CA . ILE A 1 755 ? 30.231 1.753 -18.356 1.00 43.25 755 ILE A CA 1
ATOM 5746 C C . ILE A 1 755 ? 29.766 1.916 -19.812 1.00 43.25 755 ILE A C 1
ATOM 5748 O O . ILE A 1 755 ? 30.591 2.127 -20.698 1.00 43.25 755 ILE A O 1
ATOM 5752 N N . ALA A 1 756 ? 28.463 1.810 -20.080 1.00 41.72 756 ALA A N 1
ATOM 5753 C CA . ALA A 1 756 ? 27.939 1.905 -21.441 1.00 41.72 756 ALA A CA 1
ATOM 5754 C C . ALA A 1 756 ? 28.210 3.291 -22.063 1.00 41.72 756 ALA A C 1
ATOM 5756 O O . ALA A 1 756 ? 27.566 4.277 -21.698 1.00 41.72 756 ALA A O 1
ATOM 5757 N N . ALA A 1 757 ? 29.087 3.342 -23.071 1.00 43.44 757 ALA A N 1
ATOM 5758 C CA . ALA A 1 757 ? 29.187 4.431 -24.046 1.00 43.44 757 ALA A CA 1
ATOM 5759 C C . ALA A 1 757 ? 27.995 4.376 -25.025 1.00 43.44 757 ALA A C 1
ATOM 5761 O O . ALA A 1 757 ? 28.141 4.201 -26.231 1.00 43.44 757 ALA A O 1
ATOM 5762 N N . GLY A 1 758 ? 26.780 4.428 -24.476 1.00 56.38 758 GLY A N 1
ATOM 5763 C CA . GLY A 1 758 ? 25.548 4.553 -25.239 1.00 56.38 758 GLY A CA 1
ATOM 5764 C C . GLY A 1 758 ? 25.123 6.014 -25.330 1.00 56.38 758 GLY A C 1
ATOM 5765 O O . GLY A 1 758 ? 25.168 6.752 -24.340 1.00 56.38 758 GLY A O 1
ATOM 5766 N N . ASP A 1 759 ? 24.642 6.409 -26.506 1.00 64.81 759 ASP A N 1
ATOM 5767 C CA . ASP A 1 759 ? 23.821 7.604 -26.698 1.00 64.81 759 ASP A CA 1
ATOM 5768 C C . ASP A 1 759 ? 22.776 7.735 -25.566 1.00 64.81 759 ASP A C 1
ATOM 5770 O O . ASP A 1 759 ? 22.246 6.730 -25.074 1.00 64.81 759 ASP A O 1
ATOM 5774 N N . TRP A 1 760 ? 22.503 8.969 -25.129 1.00 71.44 760 TRP A N 1
ATOM 5775 C CA . TRP A 1 760 ? 21.509 9.278 -24.097 1.00 71.44 760 TRP A CA 1
ATOM 5776 C C . TRP A 1 760 ? 20.171 8.554 -24.329 1.00 71.44 760 TRP A C 1
ATOM 5778 O O . TRP A 1 760 ? 19.585 8.030 -23.383 1.00 71.44 760 TRP A O 1
ATOM 5788 N N . PHE A 1 761 ? 19.733 8.420 -25.584 1.00 71.81 761 PHE A N 1
ATOM 5789 C CA . PHE A 1 761 ? 18.480 7.769 -25.937 1.00 71.81 761 PHE A CA 1
ATOM 5790 C C . PHE A 1 761 ? 18.495 6.271 -25.638 1.00 71.81 761 PHE A C 1
ATOM 5792 O O . PHE A 1 761 ? 17.515 5.729 -25.133 1.00 71.81 761 PHE A O 1
ATOM 5799 N N . ALA A 1 762 ? 19.605 5.579 -25.904 1.00 66.88 762 ALA A N 1
ATOM 5800 C CA . ALA A 1 762 ? 19.737 4.152 -25.606 1.00 66.88 762 ALA A CA 1
ATOM 5801 C C . ALA A 1 762 ? 19.800 3.888 -24.092 1.00 66.88 762 ALA A C 1
ATOM 5803 O O . ALA A 1 762 ? 19.328 2.847 -23.632 1.00 66.88 762 ALA A O 1
ATOM 5804 N N . ARG A 1 763 ? 20.347 4.844 -23.325 1.00 66.19 763 ARG A N 1
ATOM 5805 C CA . ARG A 1 763 ? 20.374 4.805 -21.855 1.00 66.19 763 ARG A CA 1
ATOM 5806 C C . ARG A 1 763 ? 18.981 4.938 -21.230 1.00 66.19 763 ARG A C 1
ATOM 5808 O O . ARG A 1 763 ? 18.780 4.406 -20.147 1.00 66.19 763 ARG A O 1
ATOM 5815 N N . VAL A 1 764 ? 18.031 5.586 -21.909 1.00 68.12 764 VAL A N 1
ATOM 5816 C CA . VAL A 1 764 ? 16.651 5.786 -21.421 1.00 68.12 764 VAL A CA 1
ATOM 5817 C C . VAL A 1 764 ? 15.670 4.759 -22.001 1.00 68.12 764 VAL A C 1
ATOM 5819 O O . VAL A 1 764 ? 14.935 4.113 -21.259 1.00 68.12 764 VAL A O 1
ATOM 5822 N N . SER A 1 765 ? 15.674 4.565 -23.322 1.00 71.88 765 SER A N 1
ATOM 5823 C CA . SER A 1 765 ? 14.676 3.747 -24.034 1.00 71.88 765 SER A CA 1
ATOM 5824 C C . SER A 1 765 ? 14.727 2.258 -23.690 1.00 71.88 765 SER A C 1
ATOM 5826 O O . SER A 1 765 ? 13.682 1.618 -23.611 1.00 71.88 765 SER A O 1
ATOM 5828 N N . ARG A 1 766 ? 15.921 1.690 -23.461 1.00 71.62 766 ARG A N 1
ATOM 5829 C CA . ARG A 1 766 ? 16.066 0.267 -23.112 1.00 71.62 766 ARG A CA 1
ATOM 5830 C C . ARG A 1 766 ? 15.465 -0.054 -21.737 1.00 71.62 766 ARG A C 1
ATOM 5832 O O . ARG A 1 766 ? 14.611 -0.937 -21.701 1.00 71.62 766 ARG A O 1
ATOM 5839 N N . PRO A 1 767 ? 15.847 0.629 -20.634 1.00 68.69 767 PRO A N 1
ATOM 5840 C CA . PRO A 1 767 ? 15.184 0.436 -19.346 1.00 68.69 767 PRO A CA 1
ATOM 5841 C C . PRO A 1 767 ? 13.676 0.663 -19.429 1.00 68.69 767 PRO A C 1
ATOM 5843 O O . PRO A 1 767 ? 12.922 -0.190 -18.982 1.00 68.69 767 PRO A O 1
ATOM 5846 N N . LEU A 1 768 ? 13.241 1.752 -20.077 1.00 75.94 768 LEU A N 1
ATOM 5847 C CA . LEU A 1 768 ? 11.821 2.073 -20.221 1.00 75.94 768 LEU A CA 1
ATOM 5848 C C . LEU A 1 768 ? 11.044 0.953 -20.927 1.00 75.94 768 LEU A C 1
ATOM 5850 O O . LEU A 1 768 ? 9.966 0.585 -20.474 1.00 75.94 768 LEU A O 1
ATOM 5854 N N . GLY A 1 769 ? 11.601 0.370 -21.992 1.00 78.00 769 GLY A N 1
ATOM 5855 C CA . GLY A 1 769 ? 10.982 -0.747 -22.705 1.00 78.00 769 GLY A CA 1
ATOM 5856 C C . GLY A 1 769 ? 10.820 -2.002 -21.842 1.00 78.00 769 GLY A C 1
ATOM 5857 O O . GLY A 1 769 ? 9.752 -2.607 -21.857 1.00 78.00 769 GLY A O 1
ATOM 5858 N N . TYR A 1 770 ? 11.839 -2.375 -21.056 1.00 77.56 770 TYR A N 1
ATOM 5859 C CA . TYR A 1 770 ? 11.726 -3.500 -20.115 1.00 77.56 770 TYR A CA 1
ATOM 5860 C C . TYR A 1 770 ? 10.711 -3.219 -19.004 1.00 77.56 770 TYR A C 1
ATOM 5862 O O . TYR A 1 770 ? 9.944 -4.111 -18.649 1.00 77.56 770 TYR A O 1
ATOM 5870 N N . THR A 1 771 ? 10.677 -1.989 -18.486 1.00 77.75 771 THR A N 1
ATOM 5871 C CA . THR A 1 771 ? 9.706 -1.576 -17.468 1.00 77.75 771 THR A CA 1
ATOM 5872 C C . THR A 1 771 ? 8.280 -1.641 -18.007 1.00 77.75 771 THR A C 1
ATOM 5874 O O . THR A 1 771 ? 7.427 -2.254 -17.376 1.00 77.75 771 THR A O 1
ATOM 5877 N N . LEU A 1 772 ? 8.020 -1.082 -19.193 1.00 83.81 772 LEU A N 1
ATOM 5878 C CA . LEU A 1 772 ? 6.699 -1.129 -19.829 1.00 83.81 772 LEU A CA 1
ATOM 5879 C C . LEU A 1 772 ? 6.255 -2.566 -20.129 1.00 83.81 772 LEU A C 1
ATOM 5881 O O . LEU A 1 772 ? 5.103 -2.906 -19.879 1.00 83.81 772 LEU A O 1
ATOM 5885 N N . ALA A 1 773 ? 7.169 -3.422 -20.596 1.00 85.12 773 ALA A N 1
ATOM 5886 C CA . ALA A 1 773 ? 6.885 -4.841 -20.794 1.00 85.12 773 ALA A CA 1
ATOM 5887 C C . ALA A 1 773 ? 6.534 -5.548 -19.476 1.00 85.12 773 ALA A C 1
ATOM 5889 O O . ALA A 1 773 ? 5.568 -6.302 -19.424 1.00 85.12 773 ALA A O 1
ATOM 5890 N N . GLY A 1 774 ? 7.287 -5.279 -18.404 1.00 84.06 774 GLY A N 1
ATOM 5891 C CA . GLY A 1 774 ? 7.009 -5.817 -17.072 1.00 84.06 774 GLY A CA 1
ATOM 5892 C C . GLY A 1 774 ? 5.649 -5.374 -16.533 1.00 84.06 774 GLY A C 1
ATOM 5893 O O . GLY A 1 774 ? 4.892 -6.213 -16.054 1.00 84.06 774 GLY A O 1
ATOM 5894 N N . ILE A 1 775 ? 5.311 -4.086 -16.675 1.00 84.38 775 ILE A N 1
ATOM 5895 C CA . ILE A 1 775 ? 4.008 -3.529 -16.277 1.00 84.38 775 ILE A CA 1
ATOM 5896 C C . ILE A 1 775 ? 2.875 -4.177 -17.075 1.00 84.38 775 ILE A C 1
ATOM 5898 O O . ILE A 1 775 ? 1.881 -4.579 -16.482 1.00 84.38 775 ILE A O 1
ATOM 5902 N N . ALA A 1 776 ? 3.022 -4.318 -18.395 1.00 86.88 776 ALA A N 1
ATOM 5903 C CA . ALA A 1 776 ? 2.008 -4.955 -19.231 1.00 86.88 776 ALA A CA 1
ATOM 5904 C C . ALA A 1 776 ? 1.791 -6.426 -18.840 1.00 86.88 776 ALA A C 1
ATOM 5906 O O . ALA A 1 776 ? 0.649 -6.839 -18.660 1.00 86.88 776 ALA A O 1
ATOM 5907 N N . CYS A 1 777 ? 2.865 -7.200 -18.639 1.00 86.25 777 CYS A N 1
ATOM 5908 C CA . CYS A 1 777 ? 2.762 -8.585 -18.168 1.00 86.25 777 CYS A CA 1
ATOM 5909 C C . CYS A 1 777 ? 2.082 -8.676 -16.796 1.00 86.25 777 CYS A C 1
ATOM 5911 O O . CYS A 1 777 ? 1.217 -9.525 -16.600 1.00 86.25 777 CYS A O 1
ATOM 5913 N N . TYR A 1 778 ? 2.461 -7.803 -15.860 1.00 84.69 778 TYR A N 1
ATOM 5914 C CA . TYR A 1 778 ? 1.867 -7.756 -14.526 1.00 84.69 778 TYR A CA 1
ATOM 5915 C C . TYR A 1 778 ? 0.374 -7.423 -14.592 1.00 84.69 778 TYR A C 1
ATOM 5917 O O . TYR A 1 778 ? -0.439 -8.158 -14.039 1.00 84.69 778 TYR A O 1
ATOM 5925 N N . ALA A 1 779 ? 0.007 -6.371 -15.329 1.00 84.12 779 ALA A N 1
ATOM 5926 C CA . ALA A 1 779 ? -1.378 -5.952 -15.491 1.00 84.12 779 ALA A CA 1
ATOM 5927 C C . ALA A 1 779 ? -2.236 -7.072 -16.094 1.00 84.12 779 ALA A C 1
ATOM 5929 O O . ALA A 1 779 ? -3.290 -7.389 -15.549 1.00 84.12 779 ALA A O 1
ATOM 5930 N N . LEU A 1 780 ? -1.770 -7.715 -17.171 1.00 84.19 780 LEU A N 1
ATOM 5931 C CA . LEU A 1 780 ? -2.478 -8.826 -17.816 1.00 84.19 780 LEU A CA 1
ATOM 5932 C C . LEU A 1 780 ? -2.666 -10.021 -16.878 1.00 84.19 780 LEU A C 1
ATOM 5934 O O . LEU A 1 780 ? -3.750 -10.598 -16.844 1.00 84.19 780 LEU A O 1
ATOM 5938 N N . LEU A 1 781 ? -1.638 -10.375 -16.104 1.00 82.12 781 LEU A N 1
ATOM 5939 C CA . LEU A 1 781 ? -1.686 -11.515 -15.194 1.00 82.12 781 LEU A CA 1
ATOM 5940 C C . LEU A 1 781 ? -2.640 -11.268 -14.020 1.00 82.12 781 LEU A C 1
ATOM 5942 O O . LEU A 1 781 ? -3.510 -12.094 -13.764 1.00 82.12 781 LEU A O 1
ATOM 5946 N N . VAL A 1 782 ? -2.528 -10.114 -13.353 1.00 77.88 782 VAL A N 1
ATOM 5947 C CA . VAL A 1 782 ? -3.436 -9.717 -12.260 1.00 77.88 782 VAL A CA 1
ATOM 5948 C C . VAL A 1 782 ? -4.871 -9.670 -12.744 1.00 77.88 782 VAL A C 1
ATOM 5950 O O . VAL A 1 782 ? -5.771 -10.208 -12.110 1.00 77.88 782 VAL A O 1
ATOM 5953 N N . SER A 1 783 ? -5.076 -9.048 -13.897 1.00 79.12 783 SER A N 1
ATOM 5954 C CA . SER A 1 783 ? -6.397 -8.916 -14.474 1.00 79.12 783 SER A CA 1
ATOM 5955 C C . SER A 1 783 ? -6.987 -10.284 -14.868 1.00 79.12 783 SER A C 1
ATOM 5957 O O . SER A 1 783 ? -8.199 -10.452 -14.832 1.00 79.12 783 SER A O 1
ATOM 5959 N N . HIS A 1 784 ? -6.157 -11.282 -15.204 1.00 78.31 784 HIS A N 1
ATOM 5960 C CA . HIS A 1 784 ? -6.629 -12.621 -15.579 1.00 78.31 784 HIS A CA 1
ATOM 5961 C C . HIS A 1 784 ? -6.995 -13.421 -14.330 1.00 78.31 784 HIS A C 1
ATOM 5963 O O . HIS A 1 784 ? -8.021 -14.088 -14.296 1.00 78.31 784 HIS A O 1
ATOM 5969 N N . LEU A 1 785 ? -6.192 -13.288 -13.272 1.00 73.00 785 LEU A N 1
ATOM 5970 C CA . LEU A 1 785 ? -6.502 -13.840 -11.956 1.00 73.00 785 LEU A CA 1
ATOM 5971 C C . LEU A 1 785 ? -7.819 -13.273 -11.413 1.00 73.00 785 LEU A C 1
ATOM 5973 O O . LEU A 1 785 ? -8.670 -14.046 -10.989 1.00 73.00 785 LEU A O 1
ATOM 5977 N N . ALA A 1 786 ? -8.010 -11.953 -11.486 1.00 68.62 786 ALA A N 1
ATOM 5978 C CA . ALA A 1 786 ? -9.257 -11.308 -11.079 1.00 68.62 786 ALA A CA 1
ATOM 5979 C C . ALA A 1 786 ? -10.448 -11.796 -11.922 1.00 68.62 786 ALA A C 1
ATOM 5981 O O . ALA A 1 786 ? -11.461 -12.207 -11.367 1.00 68.62 786 ALA A O 1
ATOM 5982 N N . ALA A 1 787 ? -10.304 -11.840 -13.253 1.00 69.31 787 ALA A N 1
ATOM 5983 C CA . ALA A 1 787 ? -11.360 -12.317 -14.145 1.00 69.31 787 ALA A CA 1
ATOM 5984 C C . ALA A 1 787 ? -11.738 -13.788 -13.903 1.00 69.31 787 ALA A C 1
ATOM 5986 O O . ALA A 1 787 ? -12.910 -14.129 -14.007 1.00 69.31 787 ALA A O 1
ATOM 5987 N N . ASN A 1 788 ? -10.786 -14.660 -13.556 1.00 68.44 788 ASN A N 1
ATOM 5988 C CA . ASN A 1 788 ? -11.082 -16.061 -13.236 1.00 68.44 788 ASN A CA 1
ATOM 5989 C C . ASN A 1 788 ? -11.847 -16.206 -11.912 1.00 68.44 788 ASN A C 1
ATOM 5991 O O . ASN A 1 788 ? -12.739 -17.046 -11.819 1.00 68.44 788 ASN A O 1
ATOM 5995 N N . VAL A 1 789 ? -11.526 -15.384 -10.906 1.00 63.12 789 VAL A N 1
ATOM 5996 C CA . VAL A 1 789 ? -12.267 -15.363 -9.634 1.00 63.12 789 VAL A CA 1
ATOM 5997 C C . VAL A 1 789 ? -13.683 -14.823 -9.840 1.00 63.12 789 VAL A C 1
ATOM 5999 O O . VAL A 1 789 ? -14.634 -15.395 -9.312 1.00 63.12 789 VAL A O 1
ATOM 6002 N N . GLU A 1 790 ? -13.836 -13.774 -10.650 1.00 62.38 790 GLU A N 1
ATOM 6003 C CA . GLU A 1 790 ? -15.149 -13.224 -10.987 1.00 62.38 790 GLU A CA 1
ATOM 6004 C C . GLU A 1 790 ? -15.968 -14.197 -11.838 1.00 62.38 790 GLU A C 1
ATOM 6006 O O . GLU A 1 790 ? -17.136 -14.406 -11.549 1.00 62.38 790 GLU A O 1
ATOM 6011 N N . ALA A 1 791 ? -15.369 -14.874 -12.822 1.00 60.53 791 ALA A N 1
ATOM 6012 C CA . ALA A 1 791 ? -16.072 -15.868 -13.631 1.00 60.53 791 ALA A CA 1
ATOM 6013 C C . ALA A 1 791 ? -16.642 -17.005 -12.765 1.00 60.53 791 ALA A C 1
ATOM 6015 O O . ALA A 1 791 ? -17.794 -17.383 -12.953 1.00 60.53 791 ALA A O 1
ATOM 6016 N N . ALA A 1 792 ? -15.886 -17.478 -11.765 1.00 57.34 792 ALA A N 1
ATOM 6017 C CA . ALA A 1 792 ? -16.351 -18.480 -10.800 1.00 57.34 792 ALA A CA 1
ATOM 6018 C C . ALA A 1 792 ? -17.497 -17.978 -9.892 1.00 57.34 792 ALA A C 1
ATOM 6020 O O . ALA A 1 792 ? -18.251 -18.778 -9.333 1.00 57.34 792 ALA A O 1
ATOM 6021 N N . ARG A 1 793 ? -17.643 -16.656 -9.722 1.00 53.28 793 ARG A N 1
ATOM 6022 C CA . ARG A 1 793 ? -18.714 -16.024 -8.935 1.00 53.28 793 ARG A CA 1
ATOM 6023 C C . ARG A 1 793 ? -19.930 -15.670 -9.791 1.00 53.28 793 ARG A C 1
ATOM 6025 O O . ARG A 1 793 ? -21.054 -15.915 -9.368 1.00 53.28 793 ARG A O 1
ATOM 6032 N N . GLN A 1 794 ? -19.716 -15.148 -10.995 1.00 54.06 794 GLN A N 1
ATOM 6033 C CA . GLN A 1 794 ? -20.745 -14.831 -11.985 1.00 54.06 794 GLN A CA 1
ATOM 6034 C C . GLN A 1 794 ? -21.419 -16.104 -12.518 1.00 54.06 794 GLN A C 1
ATOM 6036 O O . GLN A 1 794 ? -22.597 -16.072 -12.862 1.00 54.06 794 GLN A O 1
ATOM 6041 N N . GLU A 1 795 ? -20.735 -17.254 -12.458 1.00 52.34 795 GLU A N 1
ATOM 6042 C CA . GLU A 1 795 ? -21.341 -18.589 -12.586 1.00 52.34 795 GLU A CA 1
ATOM 6043 C C . GLU A 1 795 ? -22.484 -18.849 -11.584 1.00 52.34 795 GLU A C 1
ATOM 6045 O O . GLU A 1 795 ? -23.315 -19.711 -11.844 1.00 52.34 795 GLU A O 1
ATOM 6050 N N . ARG A 1 796 ? -22.599 -18.071 -10.493 1.00 51.62 796 ARG A N 1
ATOM 6051 C CA . ARG A 1 796 ? -23.731 -18.118 -9.547 1.00 51.62 796 ARG A CA 1
ATOM 6052 C C . ARG A 1 796 ? -24.851 -17.106 -9.847 1.00 51.62 796 ARG A C 1
ATOM 6054 O O . ARG A 1 796 ? -25.819 -17.063 -9.101 1.00 51.62 796 ARG A O 1
ATOM 6061 N N . SER A 1 797 ? -24.754 -16.297 -10.910 1.00 56.78 797 SER A N 1
ATOM 6062 C CA . SER A 1 797 ? -25.664 -15.167 -11.213 1.00 56.78 797 SER A CA 1
ATOM 6063 C C . SER A 1 797 ? -26.329 -15.276 -12.605 1.00 56.78 797 SER A C 1
ATOM 6065 O O . SER A 1 797 ? -26.611 -14.280 -13.276 1.00 56.78 797 SER A O 1
ATOM 6067 N N . ILE A 1 798 ? -26.637 -16.501 -13.053 1.00 61.75 798 ILE A N 1
ATOM 6068 C CA . ILE A 1 798 ? -27.508 -16.713 -14.230 1.00 61.75 798 ILE A CA 1
ATOM 6069 C C . ILE A 1 798 ? -28.903 -16.132 -13.959 1.00 61.75 798 ILE A C 1
ATOM 6071 O O . ILE A 1 798 ? -29.486 -15.499 -14.831 1.00 61.75 798 ILE A O 1
ATOM 6075 N N . GLU A 1 799 ? -29.389 -16.244 -12.721 1.00 64.06 799 GLU A N 1
ATOM 6076 C CA . GLU A 1 799 ? -30.705 -15.750 -12.307 1.00 64.06 799 GLU A CA 1
ATOM 6077 C C . GLU A 1 799 ? -30.856 -14.229 -12.484 1.00 64.06 799 GLU A C 1
ATOM 6079 O O . GLU A 1 799 ? -31.917 -13.746 -12.866 1.00 64.06 799 GLU A O 1
ATOM 6084 N N . THR A 1 800 ? -29.785 -13.455 -12.282 1.00 66.69 800 THR A N 1
ATOM 6085 C CA . THR A 1 800 ? -29.822 -11.993 -12.450 1.00 66.69 800 THR A CA 1
ATOM 6086 C C . THR A 1 800 ? -29.978 -11.592 -13.917 1.00 66.69 800 THR A C 1
ATOM 6088 O O . THR A 1 800 ? -30.777 -10.711 -14.216 1.00 66.69 800 THR A O 1
ATOM 6091 N N . HIS A 1 801 ? -29.261 -12.253 -14.831 1.00 69.88 801 HIS A N 1
ATOM 6092 C CA . HIS A 1 801 ? -29.371 -11.995 -16.274 1.00 69.88 801 HIS A CA 1
ATOM 6093 C C . HIS A 1 801 ? -30.677 -12.572 -16.839 1.00 69.88 801 HIS A C 1
ATOM 6095 O O . HIS A 1 801 ? -31.334 -11.949 -17.668 1.00 69.88 801 HIS A O 1
ATOM 6101 N N . ALA A 1 802 ? -31.124 -13.716 -16.316 1.00 69.88 802 ALA A N 1
ATOM 6102 C CA . ALA A 1 802 ? -32.415 -14.296 -16.660 1.00 69.88 802 ALA A CA 1
ATOM 6103 C C . ALA A 1 802 ? -33.585 -13.381 -16.269 1.00 69.88 802 ALA A C 1
ATOM 6105 O O . ALA A 1 802 ? -34.516 -13.250 -17.054 1.00 69.88 802 ALA A O 1
ATOM 6106 N N . ARG A 1 803 ? -33.520 -12.680 -15.125 1.00 72.25 803 ARG A N 1
ATOM 6107 C CA . ARG A 1 803 ? -34.516 -11.654 -14.753 1.00 72.25 803 ARG A CA 1
ATOM 6108 C C . ARG A 1 803 ? -34.509 -10.446 -15.695 1.00 72.25 803 ARG A C 1
ATOM 6110 O O . ARG A 1 803 ? -35.559 -9.871 -15.939 1.00 72.25 803 ARG A O 1
ATOM 6117 N N . VAL A 1 804 ? -33.361 -10.068 -16.263 1.00 72.00 804 VAL A N 1
ATOM 6118 C CA . VAL A 1 804 ? -33.308 -9.002 -17.285 1.00 72.00 804 VAL A CA 1
ATOM 6119 C C . VAL A 1 804 ? -34.001 -9.445 -18.578 1.00 72.00 804 VAL A C 1
ATOM 6121 O O . VAL A 1 804 ? -34.728 -8.654 -19.171 1.00 72.00 804 VAL A O 1
ATOM 6124 N N . LEU A 1 805 ? -33.818 -10.704 -18.990 1.00 74.44 805 LEU A N 1
ATOM 6125 C CA . LEU A 1 805 ? -34.454 -11.270 -20.187 1.00 74.44 805 LEU A CA 1
ATOM 6126 C C . LEU A 1 805 ? -35.953 -11.563 -20.009 1.00 74.44 805 LEU A C 1
ATOM 6128 O O . LEU A 1 805 ? -36.727 -11.356 -20.939 1.00 74.44 805 LEU A O 1
ATOM 6132 N N . ALA A 1 806 ? -36.357 -12.065 -18.839 1.00 71.38 806 ALA A N 1
ATOM 6133 C CA . ALA A 1 806 ? -37.730 -12.486 -18.549 1.00 71.38 806 ALA A CA 1
ATOM 6134 C C . ALA A 1 806 ? -38.597 -11.389 -17.893 1.00 71.38 806 ALA A C 1
ATOM 6136 O O . ALA A 1 806 ? -39.810 -11.557 -17.784 1.00 71.38 806 ALA A O 1
ATOM 6137 N N . GLY A 1 807 ? -38.006 -10.266 -17.470 1.00 72.19 807 GLY A N 1
ATOM 6138 C CA . GLY A 1 807 ? -38.714 -9.154 -16.831 1.00 72.19 807 GLY A CA 1
ATOM 6139 C C . GLY A 1 807 ? -39.129 -9.448 -15.383 1.00 72.19 807 GLY A C 1
ATOM 6140 O O . GLY A 1 807 ? -38.327 -9.918 -14.577 1.00 72.19 807 GLY A O 1
ATOM 6141 N N . THR A 1 808 ? -40.379 -9.127 -15.031 1.00 64.12 808 THR A N 1
ATOM 6142 C CA . THR A 1 808 ? -40.959 -9.344 -13.687 1.00 64.12 808 THR A CA 1
ATOM 6143 C C . THR A 1 808 ? -41.489 -10.758 -13.455 1.00 64.12 808 THR A C 1
ATOM 6145 O O . THR A 1 808 ? -41.926 -11.048 -12.343 1.00 64.12 808 THR A O 1
ATOM 6148 N N . ALA A 1 809 ? -41.444 -11.621 -14.472 1.00 69.25 809 ALA A N 1
ATOM 6149 C CA . ALA A 1 809 ? -42.022 -12.956 -14.418 1.00 69.25 809 ALA A CA 1
ATOM 6150 C C . ALA A 1 809 ? -41.321 -13.862 -13.389 1.00 69.25 809 ALA A C 1
ATOM 6152 O O . ALA A 1 809 ? -40.100 -13.812 -13.206 1.00 69.25 809 ALA A O 1
ATOM 6153 N N . GLU A 1 810 ? -42.102 -14.723 -12.735 1.00 75.19 810 GLU A N 1
ATOM 6154 C CA . GLU A 1 810 ? -41.598 -15.684 -11.754 1.00 75.19 810 GLU A CA 1
ATOM 6155 C C . GLU A 1 810 ? -40.748 -16.773 -12.439 1.00 75.19 810 GLU A C 1
ATOM 6157 O O . GLU A 1 810 ? -41.172 -17.402 -13.414 1.00 75.19 810 GLU A O 1
ATOM 6162 N N . LEU A 1 811 ? -39.526 -16.979 -11.932 1.00 81.19 811 LEU A N 1
ATOM 6163 C CA . LEU A 1 811 ? -38.554 -17.943 -12.454 1.00 81.19 811 LEU A CA 1
ATOM 6164 C C . LEU A 1 811 ? -38.442 -19.141 -11.512 1.00 81.19 811 LEU A C 1
ATOM 6166 O O . LEU A 1 811 ? -38.126 -18.975 -10.334 1.00 81.19 811 LEU A O 1
ATOM 6170 N N . GLN A 1 812 ? -38.622 -20.350 -12.042 1.00 81.50 812 GLN A N 1
ATOM 6171 C CA . GLN A 1 812 ? -38.371 -21.596 -11.315 1.00 81.50 812 GLN A CA 1
ATOM 6172 C C . GLN A 1 812 ? -37.146 -22.305 -11.890 1.00 81.50 812 GLN A C 1
ATOM 6174 O O . GLN A 1 812 ? -36.935 -22.334 -13.100 1.00 81.50 812 GLN A O 1
ATOM 6179 N N . LYS A 1 813 ? -36.298 -22.838 -11.007 1.00 83.19 813 LYS A N 1
ATOM 6180 C CA . LYS A 1 813 ? -35.037 -23.485 -11.378 1.00 83.19 813 LYS A CA 1
ATOM 6181 C C . LYS A 1 813 ? -35.223 -24.993 -11.505 1.00 83.19 813 LYS A C 1
ATOM 6183 O O . LYS A 1 813 ? -35.634 -25.640 -10.546 1.00 83.19 813 LYS A O 1
ATOM 6188 N N . GLU A 1 814 ? -34.844 -25.539 -12.655 1.00 82.31 814 GLU A N 1
ATOM 6189 C CA . GLU A 1 814 ? -34.922 -26.965 -12.970 1.00 82.31 814 GLU A CA 1
ATOM 6190 C C . GLU A 1 814 ? -33.538 -27.521 -13.357 1.00 82.31 814 GLU A C 1
ATOM 6192 O O . GLU A 1 814 ? -32.682 -26.808 -13.892 1.00 82.31 814 GLU A O 1
ATOM 6197 N N . THR A 1 815 ? -33.305 -28.807 -13.074 1.00 81.12 815 THR A N 1
ATOM 6198 C CA . THR A 1 815 ? -32.026 -29.491 -13.327 1.00 81.12 815 THR A CA 1
ATOM 6199 C C . THR A 1 815 ? -32.270 -30.802 -14.070 1.00 81.12 815 THR A C 1
ATOM 6201 O O . THR A 1 815 ? -33.111 -31.599 -13.660 1.00 81.12 815 THR A O 1
ATOM 6204 N N . THR A 1 816 ? -31.492 -31.063 -15.121 1.00 82.00 816 THR A N 1
ATOM 6205 C CA . THR A 1 816 ? -31.467 -32.341 -15.855 1.00 82.00 816 THR A CA 1
ATOM 6206 C C . THR A 1 816 ? -30.053 -32.929 -15.895 1.00 82.00 816 THR A C 1
ATOM 6208 O O . THR A 1 816 ? -29.076 -32.250 -15.579 1.00 82.00 816 THR A O 1
ATOM 6211 N N . ILE A 1 817 ? -29.924 -34.201 -16.274 1.00 77.81 817 ILE A N 1
ATOM 6212 C CA . ILE A 1 817 ? -28.646 -34.920 -16.379 1.00 77.81 817 ILE A CA 1
ATOM 6213 C C . ILE A 1 817 ? -28.376 -35.247 -17.850 1.00 77.81 817 ILE A C 1
ATOM 6215 O O . ILE A 1 817 ? -29.228 -35.802 -18.540 1.00 77.81 817 ILE A O 1
ATOM 6219 N N . ARG A 1 818 ? -27.177 -34.912 -18.330 1.00 72.25 818 ARG A N 1
ATOM 6220 C CA . ARG A 1 818 ? -26.726 -35.177 -19.704 1.00 72.25 818 ARG A CA 1
ATOM 6221 C C . ARG A 1 818 ? -26.162 -36.594 -19.860 1.00 72.25 818 ARG A C 1
ATOM 6223 O O . ARG A 1 818 ? -25.808 -37.252 -18.884 1.00 72.25 818 ARG A O 1
ATOM 6230 N N . GLU A 1 819 ? -25.996 -37.037 -21.109 1.00 60.84 819 GLU A N 1
ATOM 6231 C CA . GLU A 1 819 ? -25.388 -38.338 -21.459 1.00 60.84 819 GLU A CA 1
ATOM 6232 C C . GLU A 1 819 ? -23.962 -38.541 -20.905 1.00 60.84 819 GLU A C 1
ATOM 6234 O O . GLU A 1 819 ? -23.540 -39.676 -20.699 1.00 60.84 819 GLU A O 1
ATOM 6239 N N . ASP A 1 820 ? -23.217 -37.463 -20.640 1.00 59.97 820 ASP A N 1
ATOM 6240 C CA . ASP A 1 820 ? -21.860 -37.496 -20.074 1.00 59.97 820 ASP A CA 1
ATOM 6241 C C . ASP A 1 820 ? -21.827 -37.531 -18.530 1.00 59.97 820 ASP A C 1
ATOM 6243 O O . ASP A 1 820 ? -20.750 -37.503 -17.932 1.00 59.97 820 ASP A O 1
ATOM 6247 N N . GLY A 1 821 ? -22.996 -37.607 -17.881 1.00 64.31 821 GLY A N 1
ATOM 6248 C CA . GLY A 1 821 ? -23.144 -37.620 -16.425 1.00 64.31 821 GLY A CA 1
ATOM 6249 C C . GLY A 1 821 ? -23.059 -36.239 -15.768 1.00 64.31 821 GLY A C 1
ATOM 6250 O O . GLY A 1 821 ? -23.052 -36.159 -14.539 1.00 64.31 821 GLY A O 1
ATOM 6251 N N . THR A 1 822 ? -22.995 -35.152 -16.545 1.00 73.00 822 THR A N 1
ATOM 6252 C CA . THR A 1 822 ? -22.985 -33.783 -16.010 1.00 73.00 822 THR A CA 1
ATOM 6253 C C . THR A 1 822 ? -24.405 -33.234 -15.832 1.00 73.00 822 THR A C 1
ATOM 6255 O O . THR A 1 822 ? -25.285 -33.461 -16.664 1.00 73.00 822 THR A O 1
ATOM 6258 N N . ALA A 1 823 ? -24.649 -32.524 -14.726 1.00 73.56 823 ALA A N 1
ATOM 6259 C CA . ALA A 1 823 ? -25.921 -31.846 -14.475 1.00 73.56 823 ALA A CA 1
ATOM 6260 C C . ALA A 1 823 ? -25.986 -30.521 -15.258 1.00 73.56 823 ALA A C 1
ATOM 6262 O O . ALA A 1 823 ? -25.035 -29.739 -15.217 1.00 73.56 823 ALA A O 1
ATOM 6263 N N . ALA A 1 824 ? -27.099 -30.272 -15.949 1.00 78.06 824 ALA A N 1
ATOM 6264 C CA . ALA A 1 824 ? -27.394 -29.035 -16.669 1.00 78.06 824 ALA A CA 1
ATOM 6265 C C . ALA A 1 824 ? -28.614 -28.348 -16.043 1.00 78.06 824 ALA A C 1
ATOM 6267 O O . ALA A 1 824 ? -29.615 -29.002 -15.750 1.00 78.06 824 ALA A O 1
ATOM 6268 N N . GLU A 1 825 ? -28.530 -27.036 -15.830 1.00 82.88 825 GLU A N 1
ATOM 6269 C CA . GLU A 1 825 ? -29.584 -26.241 -15.190 1.00 82.88 825 GLU A CA 1
ATOM 6270 C C . GLU A 1 825 ? -30.285 -25.343 -16.220 1.00 82.88 825 GLU A C 1
ATOM 6272 O O . GLU A 1 825 ? -29.656 -24.818 -17.143 1.00 82.88 825 GLU A O 1
ATOM 6277 N N . TYR A 1 826 ? -31.591 -25.137 -16.056 1.00 86.50 826 TYR A N 1
ATOM 6278 C CA . TYR A 1 826 ? -32.363 -24.147 -16.811 1.00 86.50 826 TYR A CA 1
ATOM 6279 C C . TYR A 1 826 ? -33.459 -23.521 -15.944 1.00 86.50 826 TYR A C 1
ATOM 6281 O O . TYR A 1 826 ? -33.769 -24.005 -14.856 1.00 86.50 826 TYR A O 1
ATOM 6289 N N . LEU A 1 827 ? -34.011 -22.401 -16.407 1.00 85.94 827 LEU A N 1
ATOM 6290 C CA . LEU A 1 827 ? -35.053 -21.654 -15.710 1.00 85.94 827 LEU A CA 1
ATOM 6291 C C . LEU A 1 827 ? -36.346 -21.701 -16.526 1.00 85.94 827 LEU A C 1
ATOM 6293 O O . LEU A 1 827 ? -36.348 -21.324 -17.700 1.00 85.94 827 LEU A O 1
ATOM 6297 N N . SER A 1 828 ? -37.442 -22.140 -15.917 1.00 84.75 828 SER A N 1
ATOM 6298 C CA . SER A 1 828 ? -38.783 -22.038 -16.491 1.00 84.75 828 SER A CA 1
ATOM 6299 C C . SER A 1 828 ? -39.425 -20.711 -16.087 1.00 84.75 828 SER A C 1
ATOM 6301 O O . SER A 1 828 ? -39.380 -20.314 -14.922 1.00 84.75 828 SER A O 1
ATOM 6303 N N . VAL A 1 829 ? -40.025 -20.026 -17.058 1.00 84.25 829 VAL A N 1
ATOM 6304 C CA . VAL A 1 829 ? -40.737 -18.754 -16.881 1.00 84.25 829 VAL A CA 1
ATOM 6305 C C . VAL A 1 829 ? -42.233 -19.040 -16.830 1.00 84.25 829 VAL A C 1
ATOM 6307 O O . VAL A 1 829 ? -42.775 -19.615 -17.781 1.00 84.25 829 VAL A O 1
ATOM 6310 N N . ALA A 1 830 ? -42.898 -18.644 -15.744 1.00 80.06 830 ALA A N 1
ATOM 6311 C CA . ALA A 1 830 ? -44.343 -18.805 -15.609 1.00 80.06 830 ALA A CA 1
ATOM 6312 C C . ALA A 1 830 ? -45.114 -17.918 -16.616 1.00 80.06 830 ALA A C 1
ATOM 6314 O O . ALA A 1 830 ? -44.661 -16.815 -16.934 1.00 80.06 830 ALA A O 1
ATOM 6315 N N . PRO A 1 831 ? -46.263 -18.379 -17.143 1.00 76.88 831 PRO A N 1
ATOM 6316 C CA . PRO A 1 831 ? -47.094 -17.572 -18.029 1.00 76.88 831 PRO A CA 1
ATOM 6317 C C . PRO A 1 831 ? -47.817 -16.437 -17.275 1.00 76.88 831 PRO A C 1
ATOM 6319 O O . PRO A 1 831 ? -48.437 -16.667 -16.240 1.00 76.88 831 PRO A O 1
ATOM 6322 N N . GLU A 1 832 ? -47.786 -15.227 -17.836 1.00 75.62 832 GLU A N 1
ATOM 6323 C CA . GLU A 1 832 ? -48.517 -14.023 -17.405 1.00 75.62 832 GLU A CA 1
ATOM 6324 C C . GLU A 1 832 ? -49.458 -13.536 -18.527 1.00 75.62 832 GLU A C 1
ATOM 6326 O O . GLU A 1 832 ? -49.373 -14.003 -19.663 1.00 75.62 832 GLU A O 1
ATOM 6331 N N . ALA A 1 833 ? -50.355 -12.582 -18.242 1.00 60.78 833 ALA A N 1
ATOM 6332 C CA . ALA A 1 833 ? -51.402 -12.136 -19.177 1.00 60.78 833 ALA A CA 1
ATOM 6333 C C . ALA A 1 833 ? -50.885 -11.709 -20.574 1.00 60.78 833 ALA A C 1
ATOM 6335 O O . ALA A 1 833 ? -51.568 -11.966 -21.563 1.00 60.78 833 ALA A O 1
ATOM 6336 N N . ASP A 1 834 ? -49.667 -11.152 -20.658 1.00 62.88 834 ASP A N 1
ATOM 6337 C CA . ASP A 1 834 ? -49.001 -10.735 -21.908 1.00 62.88 834 ASP A CA 1
ATOM 6338 C C . ASP A 1 834 ? -47.775 -11.605 -22.286 1.00 62.88 834 ASP A C 1
ATOM 6340 O O . ASP A 1 834 ? -47.104 -11.363 -23.298 1.00 62.88 834 ASP A O 1
ATOM 6344 N N . ASN A 1 835 ? -47.457 -12.643 -21.499 1.00 69.31 835 ASN A N 1
ATOM 6345 C CA . ASN A 1 835 ? -46.290 -13.502 -21.708 1.00 69.31 835 ASN A CA 1
ATOM 6346 C C . ASN A 1 835 ? -46.668 -14.993 -21.590 1.00 69.31 835 ASN A C 1
ATOM 6348 O O . ASN A 1 835 ? -46.927 -15.454 -20.486 1.00 69.31 835 ASN A O 1
ATOM 6352 N N . PRO A 1 836 ? -46.635 -15.798 -22.669 1.00 68.88 836 PRO A N 1
ATOM 6353 C CA . PRO A 1 836 ? -46.992 -17.222 -22.643 1.00 68.88 836 PRO A CA 1
ATOM 6354 C C . PRO A 1 836 ? -46.010 -18.117 -21.854 1.00 68.88 836 PRO A C 1
ATOM 6356 O O . PRO A 1 836 ? -46.100 -19.341 -21.943 1.00 68.88 836 PRO A O 1
ATOM 6359 N N . GLY A 1 837 ? -45.075 -17.539 -21.093 1.00 80.44 837 GLY A N 1
ATOM 6360 C CA . GLY A 1 837 ? -44.036 -18.254 -20.357 1.00 80.44 837 GLY A CA 1
ATOM 6361 C C . GLY A 1 837 ? -42.907 -18.719 -21.276 1.00 80.44 837 GLY A C 1
ATOM 6362 O O . GLY A 1 837 ? -42.748 -18.220 -22.394 1.00 80.44 837 GLY A O 1
ATOM 6363 N N . GLY A 1 838 ? -42.087 -19.662 -20.814 1.00 87.81 838 GLY A N 1
ATOM 6364 C CA . GLY A 1 838 ? -41.017 -20.224 -21.638 1.00 87.81 838 GLY A CA 1
ATOM 6365 C C . GLY A 1 838 ? -39.830 -20.776 -20.862 1.00 87.81 838 GLY A C 1
ATOM 6366 O O . GLY A 1 838 ? -39.929 -21.068 -19.674 1.00 87.81 838 GLY A O 1
ATOM 6367 N N . TYR A 1 839 ? -38.694 -20.897 -21.547 1.00 89.12 839 TYR A N 1
ATOM 6368 C CA . TYR A 1 839 ? -37.457 -21.437 -20.986 1.00 89.12 839 TYR A CA 1
ATOM 6369 C C . TYR A 1 839 ? -36.288 -20.490 -21.230 1.00 89.12 839 TYR A C 1
ATOM 6371 O O . TYR A 1 839 ? -36.055 -20.065 -22.367 1.00 89.12 839 TYR A O 1
ATOM 6379 N N . VAL A 1 840 ? -35.534 -20.206 -20.169 1.00 88.06 840 VAL A N 1
ATOM 6380 C CA . VAL A 1 840 ? -34.255 -19.499 -20.217 1.00 88.06 840 VAL A CA 1
ATOM 6381 C C . VAL A 1 840 ? -33.143 -20.485 -19.885 1.00 88.06 840 VAL A C 1
ATOM 6383 O O . VAL A 1 840 ? -33.123 -21.076 -18.805 1.00 88.06 840 VAL A O 1
ATOM 6386 N N . PHE A 1 841 ? -32.203 -20.668 -20.807 1.00 87.69 841 PHE A N 1
ATOM 6387 C CA . PHE A 1 841 ? -31.122 -21.635 -20.637 1.00 87.69 841 PHE A CA 1
ATOM 6388 C C . PHE A 1 841 ? -29.790 -21.130 -21.188 1.00 87.69 841 PHE A C 1
ATOM 6390 O O . PHE A 1 841 ? -29.720 -20.325 -22.122 1.00 87.69 841 PHE A O 1
ATOM 6397 N N . ASP A 1 842 ? -28.706 -21.611 -20.584 1.00 86.25 842 ASP A N 1
ATOM 6398 C CA . ASP A 1 842 ? -27.352 -21.199 -20.925 1.00 86.25 842 ASP A CA 1
ATOM 6399 C C . ASP A 1 842 ? -26.728 -22.113 -21.978 1.00 86.25 842 ASP A C 1
ATOM 6401 O O . ASP A 1 842 ? -26.530 -23.302 -21.746 1.00 86.25 842 ASP A O 1
ATOM 6405 N N . SER A 1 843 ? -26.351 -21.551 -23.127 1.00 86.56 843 SER A N 1
ATOM 6406 C CA . SER A 1 843 ? -25.757 -22.309 -24.237 1.00 86.56 843 SER A CA 1
ATOM 6407 C C . SER A 1 843 ? -24.559 -23.194 -23.864 1.00 86.56 843 SER A C 1
ATOM 6409 O O . SER A 1 843 ? -24.352 -24.210 -24.528 1.00 86.56 843 SER A O 1
ATOM 6411 N N . ARG A 1 844 ? -23.778 -22.867 -22.821 1.00 82.44 844 ARG A N 1
ATOM 6412 C CA . ARG A 1 844 ? -22.626 -23.680 -22.380 1.00 82.44 844 ARG A CA 1
ATOM 6413 C C . ARG A 1 844 ? -23.033 -25.104 -22.011 1.00 82.44 844 ARG A C 1
ATOM 6415 O O . ARG A 1 844 ? -22.285 -26.045 -22.268 1.00 82.44 844 ARG A O 1
ATOM 6422 N N . ASP A 1 845 ? -24.199 -25.247 -21.400 1.00 79.56 845 ASP A N 1
ATOM 6423 C CA . ASP A 1 845 ? -24.624 -26.519 -20.830 1.00 79.56 845 ASP A CA 1
ATOM 6424 C C . ASP A 1 845 ? -25.234 -27.431 -21.913 1.00 79.56 845 ASP A C 1
ATOM 6426 O O . ASP A 1 845 ? -25.380 -28.632 -21.709 1.00 79.56 845 ASP A O 1
ATOM 6430 N N . TRP A 1 846 ? -25.492 -26.889 -23.111 1.00 78.38 846 TRP A N 1
ATOM 6431 C CA . TRP A 1 846 ? -26.152 -27.590 -24.220 1.00 78.38 846 TRP A CA 1
ATOM 6432 C C . TRP A 1 846 ? -25.306 -27.666 -25.498 1.00 78.38 846 TRP A C 1
ATOM 6434 O O . TRP A 1 846 ? -25.636 -28.435 -26.398 1.00 78.38 846 TRP A O 1
ATOM 6444 N N . THR A 1 847 ? -24.193 -26.924 -25.581 1.00 73.81 847 THR A N 1
ATOM 6445 C CA . THR A 1 847 ? -23.304 -26.866 -26.759 1.00 73.81 847 THR A CA 1
ATOM 6446 C C . THR A 1 847 ? -21.841 -27.096 -26.405 1.00 73.81 847 THR A C 1
ATOM 6448 O O . THR A 1 847 ? -21.397 -26.829 -25.291 1.00 73.81 847 THR A O 1
ATOM 6451 N N . GLY A 1 848 ? -21.061 -27.590 -27.372 1.00 66.44 848 GLY A N 1
ATOM 6452 C CA . GLY A 1 848 ? -19.603 -27.500 -27.288 1.00 66.44 848 GLY A CA 1
ATOM 6453 C C . GLY A 1 848 ? -19.133 -26.052 -27.495 1.00 66.44 848 GLY A C 1
ATOM 6454 O O . GLY A 1 848 ? -19.903 -25.216 -27.960 1.00 66.44 848 GLY A O 1
ATOM 6455 N N . PRO A 1 849 ? -17.862 -25.718 -27.209 1.00 64.56 849 PRO A N 1
ATOM 6456 C CA . PRO A 1 849 ? -17.364 -24.364 -27.424 1.00 64.56 849 PRO A CA 1
ATOM 6457 C C . PRO A 1 849 ? -17.434 -23.982 -28.913 1.00 64.56 849 PRO A C 1
ATOM 6459 O O . PRO A 1 849 ? -16.707 -24.531 -29.746 1.00 64.56 849 PRO A O 1
ATOM 6462 N N . VAL A 1 850 ? -18.292 -23.013 -29.244 1.00 70.62 850 VAL A N 1
ATOM 6463 C CA . VAL A 1 850 ? -18.388 -22.415 -30.583 1.00 70.62 850 VAL A CA 1
ATOM 6464 C C . VAL A 1 850 ? -17.626 -21.091 -30.597 1.00 70.62 850 VAL A C 1
ATOM 6466 O O . VAL A 1 850 ? -17.863 -20.206 -29.776 1.00 70.62 850 VAL A O 1
ATOM 6469 N N . ASN A 1 851 ? -16.694 -20.958 -31.542 1.00 67.00 851 ASN A N 1
ATOM 6470 C CA . ASN A 1 851 ? -15.826 -19.789 -31.667 1.00 67.00 851 ASN A CA 1
ATOM 6471 C C . ASN A 1 851 ? -16.322 -18.835 -32.761 1.00 67.00 851 ASN A C 1
ATOM 6473 O O . ASN A 1 851 ? -16.495 -19.257 -33.904 1.00 67.00 851 ASN A O 1
ATOM 6477 N N . GLY A 1 852 ? -16.461 -17.554 -32.420 1.00 70.62 852 GLY A N 1
ATOM 6478 C CA . GLY A 1 852 ? -16.520 -16.449 -33.375 1.00 70.62 852 GLY A CA 1
ATOM 6479 C C . GLY A 1 852 ? -15.122 -15.997 -33.824 1.00 70.62 852 GLY A C 1
ATOM 6480 O O . GLY A 1 852 ? -14.112 -16.648 -33.533 1.00 70.62 852 GLY A O 1
ATOM 6481 N N . TYR A 1 853 ? -15.039 -14.863 -34.529 1.00 68.62 853 TYR A N 1
ATOM 6482 C CA . TYR A 1 853 ? -13.758 -14.281 -34.952 1.00 68.62 853 TYR A CA 1
ATOM 6483 C C . TYR A 1 853 ? -12.868 -13.934 -33.753 1.00 68.62 853 TYR A C 1
ATOM 6485 O O . TYR A 1 853 ? -11.649 -14.055 -33.842 1.00 68.62 853 TYR A O 1
ATOM 6493 N N . GLY A 1 854 ? -13.488 -13.516 -32.646 1.00 65.44 854 GLY A N 1
ATOM 6494 C CA . GLY A 1 854 ? -12.885 -13.091 -31.390 1.00 65.44 854 GLY A CA 1
ATOM 6495 C C . GLY A 1 854 ? -12.495 -14.220 -30.429 1.00 65.44 854 GLY A C 1
ATOM 6496 O O . GLY A 1 854 ? -11.677 -13.979 -29.547 1.00 65.44 854 GLY A O 1
ATOM 6497 N N . GLY A 1 855 ? -13.043 -15.429 -30.595 1.00 69.56 855 GLY A N 1
ATOM 6498 C CA . GLY A 1 855 ? -12.912 -16.540 -29.642 1.00 69.56 855 GLY A CA 1
ATOM 6499 C C . GLY A 1 855 ? -14.270 -17.159 -29.271 1.00 69.56 855 GLY A C 1
ATOM 6500 O O . GLY A 1 855 ? -15.252 -16.904 -29.968 1.00 69.56 855 GLY A O 1
ATOM 6501 N N . PRO A 1 856 ? -14.354 -17.978 -28.205 1.00 72.31 856 PRO A N 1
ATOM 6502 C CA . PRO A 1 856 ? -15.591 -18.648 -27.807 1.00 72.31 856 PRO A CA 1
ATOM 6503 C C . PRO A 1 856 ? -16.669 -17.649 -27.388 1.00 72.31 856 PRO A C 1
ATOM 6505 O O . PRO A 1 856 ? -16.381 -16.653 -26.716 1.00 72.31 856 PRO A O 1
ATOM 6508 N N . MET A 1 857 ? -17.911 -17.937 -27.768 1.00 77.00 857 MET A N 1
ATOM 6509 C CA . MET A 1 857 ? -19.083 -17.137 -27.416 1.00 77.00 857 MET A CA 1
ATOM 6510 C C . MET A 1 857 ? -20.036 -17.945 -26.532 1.00 77.00 857 MET A C 1
ATOM 6512 O O . MET A 1 857 ? -20.194 -19.149 -26.719 1.00 77.00 857 MET A O 1
ATOM 6516 N N . ARG A 1 858 ? -20.662 -17.271 -25.564 1.00 83.31 858 ARG A N 1
ATOM 6517 C CA . ARG A 1 858 ? -21.686 -17.829 -24.672 1.00 83.31 858 ARG A CA 1
ATOM 6518 C C . ARG A 1 858 ? -22.917 -16.942 -24.725 1.00 83.31 858 ARG A C 1
ATOM 6520 O O . ARG A 1 858 ? -22.816 -15.731 -24.515 1.00 83.31 858 ARG A O 1
ATOM 6527 N N . LEU A 1 859 ? -24.053 -17.556 -25.016 1.00 87.75 859 LEU A N 1
ATOM 6528 C CA . LEU A 1 859 ? -25.360 -16.921 -25.076 1.00 87.75 859 LEU A CA 1
ATOM 6529 C C . LEU A 1 859 ? -26.267 -17.472 -23.970 1.00 87.75 859 LEU A C 1
ATOM 6531 O O . LEU A 1 859 ? -26.259 -18.676 -23.704 1.00 87.75 859 LEU A O 1
ATOM 6535 N N . LEU A 1 860 ? -27.054 -16.586 -23.367 1.00 87.00 860 LEU A N 1
ATOM 6536 C CA . LEU A 1 860 ? -28.234 -16.927 -22.583 1.00 87.00 860 LEU A CA 1
ATOM 6537 C C . LEU A 1 860 ? -29.438 -16.781 -23.510 1.00 87.00 860 LEU A C 1
ATOM 6539 O O . LEU A 1 860 ? -29.619 -15.732 -24.132 1.00 87.00 860 LEU A O 1
ATOM 6543 N N . VAL A 1 861 ? -30.196 -17.858 -23.671 1.00 89.94 861 VAL A N 1
ATOM 6544 C CA . VAL A 1 861 ? -31.236 -17.979 -24.696 1.00 89.94 861 VAL A CA 1
ATOM 6545 C C . VAL A 1 861 ? -32.594 -18.017 -24.013 1.00 89.94 861 VAL A C 1
ATOM 6547 O O . VAL A 1 861 ? -32.768 -18.793 -23.078 1.00 89.94 861 VAL A O 1
ATOM 6550 N N . TYR A 1 862 ? -33.542 -17.203 -24.482 1.00 90.31 862 TYR A N 1
ATOM 6551 C CA . TYR A 1 862 ? -34.927 -17.201 -24.018 1.00 90.31 862 TYR A CA 1
ATOM 6552 C C . TYR A 1 862 ? -35.872 -17.653 -25.139 1.00 90.31 862 TYR A C 1
ATOM 6554 O O . TYR A 1 862 ? -35.933 -17.050 -26.213 1.00 90.31 862 TYR A O 1
ATOM 6562 N N . THR A 1 863 ? -36.622 -18.722 -24.882 1.00 89.69 863 THR A N 1
ATOM 6563 C CA . THR A 1 863 ? -37.551 -19.344 -25.838 1.00 89.69 863 THR A CA 1
ATOM 6564 C C . THR A 1 863 ? -38.964 -19.420 -25.281 1.00 89.69 863 THR A C 1
ATOM 6566 O O . THR A 1 863 ? -39.144 -19.594 -24.078 1.00 89.69 863 THR A O 1
ATOM 6569 N N . CYS A 1 864 ? -39.961 -19.329 -26.158 1.00 86.12 864 CYS A N 1
ATOM 6570 C CA . CYS A 1 864 ? -41.342 -19.704 -25.861 1.00 86.12 864 CYS A CA 1
ATOM 6571 C C . CYS A 1 864 ? -41.477 -21.230 -25.647 1.00 86.12 864 CYS A C 1
ATOM 6573 O O . CYS A 1 864 ? -40.608 -21.991 -26.084 1.00 86.12 864 CYS A O 1
ATOM 6575 N N . PRO A 1 865 ? -42.596 -21.713 -25.068 1.00 84.00 865 PRO A N 1
ATOM 6576 C CA . PRO A 1 865 ? -42.858 -23.148 -24.915 1.00 84.00 865 PRO A CA 1
ATOM 6577 C C . PRO A 1 865 ? -42.904 -23.929 -26.242 1.00 84.00 865 PRO A C 1
ATOM 6579 O O . PRO A 1 865 ? -42.625 -25.127 -26.267 1.00 84.00 865 PRO A O 1
ATOM 6582 N N . ASP A 1 866 ? -43.247 -23.258 -27.345 1.00 80.12 866 ASP A N 1
ATOM 6583 C CA . ASP A 1 866 ? -43.264 -23.809 -28.706 1.00 80.12 866 ASP A CA 1
ATOM 6584 C C . ASP A 1 866 ? -41.880 -23.822 -29.384 1.00 80.12 866 ASP A C 1
ATOM 6586 O O . ASP A 1 866 ? -41.734 -24.400 -30.457 1.00 80.12 866 ASP A O 1
ATOM 6590 N N . GLY A 1 867 ? -40.860 -23.230 -28.752 1.00 81.19 867 GLY A N 1
ATOM 6591 C CA . GLY A 1 867 ? -39.495 -23.132 -29.267 1.00 81.19 867 GLY A CA 1
ATOM 6592 C C . GLY A 1 867 ? -39.175 -21.845 -30.016 1.00 81.19 867 GLY A C 1
ATOM 6593 O O . GLY A 1 867 ? -38.026 -21.671 -30.428 1.00 81.19 867 GLY A O 1
ATOM 6594 N N . ALA A 1 868 ? -40.131 -20.926 -30.184 1.00 86.62 868 ALA A N 1
ATOM 6595 C CA . ALA A 1 868 ? -39.868 -19.638 -30.817 1.00 86.62 868 ALA A CA 1
ATOM 6596 C C . ALA A 1 868 ? -38.865 -18.809 -29.992 1.00 86.62 868 ALA A C 1
ATOM 6598 O O . ALA A 1 868 ? -39.054 -18.581 -28.794 1.00 86.62 868 ALA A O 1
ATOM 6599 N N . LEU A 1 869 ? -37.787 -18.343 -30.631 1.00 88.44 869 LEU A N 1
ATOM 6600 C CA . LEU A 1 869 ? -36.765 -17.504 -30.004 1.00 88.44 869 LEU A CA 1
ATOM 6601 C C . LEU A 1 869 ? -37.350 -16.128 -29.653 1.00 88.44 869 LEU A C 1
ATOM 6603 O O . LEU A 1 869 ? -37.604 -15.318 -30.546 1.00 88.44 869 LEU A O 1
ATOM 6607 N N . ARG A 1 870 ? -37.541 -15.857 -28.358 1.00 86.12 870 ARG A N 1
ATOM 6608 C CA . ARG A 1 870 ? -38.036 -14.571 -27.838 1.00 86.12 870 ARG A CA 1
ATOM 6609 C C . ARG A 1 870 ? -36.929 -13.540 -27.800 1.00 86.12 870 ARG A C 1
ATOM 6611 O O . ARG A 1 870 ? -37.076 -12.454 -28.352 1.00 86.12 870 ARG A O 1
ATOM 6618 N N . ASP A 1 871 ? -35.829 -13.903 -27.150 1.00 86.81 871 ASP A N 1
ATOM 6619 C CA . ASP A 1 871 ? -34.647 -13.066 -27.069 1.00 86.81 871 ASP A CA 1
ATOM 6620 C C . ASP A 1 871 ? -33.389 -13.896 -26.767 1.00 86.81 871 ASP A C 1
ATOM 6622 O O . ASP A 1 871 ? -33.456 -15.060 -26.371 1.00 86.81 871 ASP A O 1
ATOM 6626 N N . TYR A 1 872 ? -32.219 -13.298 -26.957 1.00 88.69 872 TYR A N 1
ATOM 6627 C CA . TYR A 1 872 ? -30.962 -13.832 -26.452 1.00 88.69 872 TYR A CA 1
ATOM 6628 C C . TYR A 1 872 ? -30.015 -12.710 -26.030 1.00 88.69 872 TYR A C 1
ATOM 6630 O O . TYR A 1 872 ? -29.931 -11.646 -26.659 1.00 88.69 872 TYR A O 1
ATOM 6638 N N . GLU A 1 873 ? -29.237 -12.984 -24.992 1.00 85.25 873 GLU A N 1
ATOM 6639 C CA . GLU A 1 873 ? -28.174 -12.110 -24.515 1.00 85.25 873 GLU A CA 1
ATOM 6640 C C . GLU A 1 873 ? -26.819 -12.791 -24.693 1.00 85.25 873 GLU A C 1
ATOM 6642 O O . GLU A 1 873 ? -26.630 -13.962 -24.364 1.00 85.25 873 GLU A O 1
ATOM 6647 N N . ILE A 1 874 ? -25.844 -12.060 -25.230 1.00 82.94 874 ILE A N 1
ATOM 6648 C CA . ILE A 1 874 ? -24.475 -12.560 -25.358 1.00 82.94 874 ILE A CA 1
ATOM 6649 C C . ILE A 1 874 ? -23.761 -12.287 -24.033 1.00 82.94 874 ILE A C 1
ATOM 6651 O O . ILE A 1 874 ? -23.182 -11.221 -23.845 1.00 82.94 874 ILE A O 1
ATOM 6655 N N . VAL A 1 875 ? -23.793 -13.259 -23.122 1.00 75.62 875 VAL A N 1
ATOM 6656 C CA . VAL A 1 875 ? -23.243 -13.131 -21.760 1.00 75.62 875 VAL A CA 1
ATOM 6657 C C . VAL A 1 875 ? -21.713 -13.114 -21.746 1.00 75.62 875 VAL A C 1
ATOM 6659 O O . VAL A 1 875 ? -21.095 -12.537 -20.853 1.00 75.62 875 VAL A O 1
ATOM 6662 N N . ARG A 1 876 ? -21.060 -13.741 -22.736 1.00 74.94 876 ARG A N 1
ATOM 6663 C CA . ARG A 1 876 ? -19.593 -13.710 -22.863 1.00 74.94 876 ARG A CA 1
ATOM 6664 C C . ARG A 1 876 ? -19.154 -13.750 -24.323 1.00 74.94 876 ARG A C 1
ATOM 6666 O O . ARG A 1 876 ? -19.514 -14.669 -25.054 1.00 74.94 876 ARG A O 1
ATOM 6673 N N . HIS A 1 877 ? -18.323 -12.792 -24.733 1.00 77.50 877 HIS A N 1
ATOM 6674 C CA . HIS A 1 877 ? -17.672 -12.770 -26.046 1.00 77.50 877 HIS A CA 1
ATOM 6675 C C . HIS A 1 877 ? -16.346 -11.995 -26.002 1.00 77.50 877 HIS A C 1
ATOM 6677 O O . HIS A 1 877 ? -16.082 -11.236 -25.074 1.00 77.50 877 HIS A O 1
ATOM 6683 N N . GLN A 1 878 ? -15.521 -12.157 -27.039 1.00 69.44 878 GLN A N 1
ATOM 6684 C CA . GLN A 1 878 ? -14.288 -11.374 -27.253 1.00 69.44 878 GLN A CA 1
ATOM 6685 C C . GLN A 1 878 ? -14.259 -10.693 -28.628 1.00 69.44 878 GLN A C 1
ATOM 6687 O O . GLN A 1 878 ? -13.214 -10.269 -29.120 1.00 69.44 878 GLN A O 1
ATOM 6692 N N . GLU A 1 879 ? -15.420 -10.601 -29.272 1.00 71.50 879 GLU A N 1
ATOM 6693 C CA . GLU A 1 879 ? -15.594 -9.947 -30.566 1.00 71.50 879 GLU A CA 1
ATOM 6694 C C . GLU A 1 879 ? -15.239 -8.459 -30.523 1.00 71.50 879 GLU A C 1
ATOM 6696 O O . GLU A 1 879 ? -15.564 -7.750 -29.570 1.00 71.50 879 GLU A O 1
ATOM 6701 N N . THR A 1 880 ? -14.607 -7.962 -31.588 1.00 68.25 880 THR A N 1
ATOM 6702 C CA . THR A 1 880 ? -14.398 -6.521 -31.764 1.00 68.25 880 THR A CA 1
ATOM 6703 C C . THR A 1 880 ? -15.768 -5.829 -31.854 1.00 68.25 880 THR A C 1
ATOM 6705 O O . THR A 1 880 ? -16.611 -6.303 -32.622 1.00 68.25 880 THR A O 1
ATOM 6708 N N . PRO A 1 881 ? -16.022 -4.687 -31.179 1.00 67.88 881 PRO A N 1
ATOM 6709 C CA . PRO A 1 881 ? -17.357 -4.071 -31.186 1.00 67.88 881 PRO A CA 1
ATOM 6710 C C . PRO A 1 881 ? -17.881 -3.718 -32.573 1.00 67.88 881 PRO A C 1
ATOM 6712 O O . PRO A 1 881 ? -19.084 -3.726 -32.801 1.00 67.88 881 PRO A O 1
ATOM 6715 N N . ALA A 1 882 ? -16.980 -3.432 -33.515 1.00 65.38 882 ALA A N 1
ATOM 6716 C CA . ALA A 1 882 ? -17.328 -3.218 -34.910 1.00 65.38 882 ALA A CA 1
ATOM 6717 C C . ALA A 1 882 ? -18.028 -4.443 -35.526 1.00 65.38 882 ALA A C 1
ATOM 6719 O O . ALA A 1 882 ? -19.079 -4.286 -36.143 1.00 65.38 882 ALA A O 1
ATOM 6720 N N . TYR A 1 883 ? -17.478 -5.646 -35.324 1.00 69.06 883 TYR A N 1
ATOM 6721 C CA . TYR A 1 883 ? -18.059 -6.900 -35.812 1.00 69.06 883 TYR A CA 1
ATOM 6722 C C . TYR A 1 883 ? -19.305 -7.291 -35.028 1.00 69.06 883 TYR A C 1
ATOM 6724 O O . TYR A 1 883 ? -20.304 -7.671 -35.633 1.00 69.06 883 TYR A O 1
ATOM 6732 N N . LEU A 1 884 ? -19.278 -7.123 -33.702 1.00 74.38 884 LEU A N 1
ATOM 6733 C CA . LEU A 1 884 ? -20.430 -7.413 -32.856 1.00 74.38 884 LEU A CA 1
ATOM 6734 C C . LEU A 1 884 ? -21.631 -6.540 -33.223 1.00 74.38 884 LEU A C 1
ATOM 6736 O O . LEU A 1 884 ? -22.723 -7.066 -33.367 1.00 74.38 884 LEU A O 1
ATOM 6740 N N . ARG A 1 885 ? -21.436 -5.236 -33.448 1.00 72.12 885 ARG A N 1
ATOM 6741 C CA . ARG A 1 885 ? -22.512 -4.321 -33.854 1.00 72.12 885 ARG A CA 1
ATOM 6742 C C . ARG A 1 885 ? -23.118 -4.711 -35.202 1.00 72.12 885 ARG A C 1
ATOM 6744 O O . ARG A 1 885 ? -24.330 -4.641 -35.359 1.00 72.12 885 ARG A O 1
ATOM 6751 N N . ILE A 1 886 ? -22.285 -5.119 -36.163 1.00 69.44 886 ILE A N 1
ATOM 6752 C CA . ILE A 1 886 ? -22.755 -5.604 -37.470 1.00 69.44 886 ILE A CA 1
ATOM 6753 C C . ILE A 1 886 ? -23.562 -6.899 -37.295 1.00 69.44 886 ILE A C 1
ATOM 6755 O O . ILE A 1 886 ? -24.630 -7.024 -37.882 1.00 69.44 886 ILE A O 1
ATOM 6759 N N . ALA A 1 887 ? -23.097 -7.833 -36.459 1.00 73.38 887 ALA A N 1
ATOM 6760 C CA . ALA A 1 887 ? -23.811 -9.080 -36.184 1.00 73.38 887 ALA A CA 1
ATOM 6761 C C . ALA A 1 887 ? -25.106 -8.863 -35.372 1.00 73.38 887 ALA A C 1
ATOM 6763 O O . ALA A 1 887 ? -26.111 -9.512 -35.631 1.00 73.38 887 ALA A O 1
ATOM 6764 N N . GLN A 1 888 ? -25.111 -7.929 -34.417 1.00 74.94 888 GLN A N 1
ATOM 6765 C CA . GLN A 1 888 ? -26.274 -7.598 -33.587 1.00 74.94 888 GLN A CA 1
ATOM 6766 C C . GLN A 1 888 ? -27.351 -6.822 -34.349 1.00 74.94 888 GLN A C 1
ATOM 6768 O O . GLN A 1 888 ? -28.520 -6.929 -33.993 1.00 74.94 888 GLN A O 1
ATOM 6773 N N . ALA A 1 889 ? -27.002 -6.091 -35.413 1.00 72.62 889 ALA A N 1
ATOM 6774 C CA . ALA A 1 889 ? -27.992 -5.452 -36.283 1.00 72.62 889 ALA A CA 1
ATOM 6775 C C . ALA A 1 889 ? -28.956 -6.472 -36.929 1.00 72.62 889 ALA A C 1
ATOM 6777 O O . ALA A 1 889 ? -30.079 -6.123 -37.278 1.00 72.62 889 ALA A O 1
ATOM 6778 N N . GLU A 1 890 ? -28.540 -7.738 -37.032 1.00 71.69 890 GLU A N 1
ATOM 6779 C CA . GLU A 1 890 ? -29.347 -8.850 -37.545 1.00 71.69 890 GLU A CA 1
ATOM 6780 C C . GLU A 1 890 ? -30.143 -9.588 -36.458 1.00 71.69 890 GLU A C 1
ATOM 6782 O O . GLU A 1 890 ? -30.915 -10.487 -36.782 1.00 71.69 890 GLU A O 1
ATOM 6787 N N . LYS A 1 891 ? -30.013 -9.205 -35.177 1.00 80.75 891 LYS A N 1
ATOM 6788 C CA . LYS A 1 891 ? -30.707 -9.851 -34.047 1.00 80.75 891 LYS A CA 1
ATOM 6789 C C . LYS A 1 891 ? -32.210 -9.981 -34.307 1.00 80.75 891 LYS A C 1
ATOM 6791 O O . LYS A 1 891 ? -32.764 -11.061 -34.141 1.00 80.75 891 LYS A O 1
ATOM 6796 N N . LEU A 1 892 ? -32.840 -8.920 -34.818 1.00 73.19 892 LEU A N 1
ATOM 6797 C CA . LEU A 1 892 ? -34.268 -8.891 -35.159 1.00 73.19 892 LEU A CA 1
ATOM 6798 C C . LEU A 1 892 ? -34.674 -9.914 -36.235 1.00 73.19 892 LEU A C 1
ATOM 6800 O O . LEU A 1 892 ? -35.826 -10.329 -36.252 1.00 73.19 892 LEU A O 1
ATOM 6804 N N . ARG A 1 893 ? -33.760 -10.335 -37.121 1.00 78.19 893 ARG A N 1
ATOM 6805 C CA . ARG A 1 893 ? -34.042 -11.368 -38.136 1.00 78.19 893 ARG A CA 1
ATOM 6806 C C . ARG A 1 893 ? -34.006 -12.790 -37.571 1.00 78.19 893 ARG A C 1
ATOM 6808 O O . ARG A 1 893 ? -34.521 -13.703 -38.214 1.00 78.19 893 ARG A O 1
ATOM 6815 N N . LEU A 1 894 ? -33.384 -12.975 -36.404 1.00 81.62 894 LEU A N 1
ATOM 6816 C CA . LEU A 1 894 ? -33.290 -14.261 -35.709 1.00 81.62 894 LEU A CA 1
ATOM 6817 C C . LEU A 1 894 ? -34.476 -14.496 -34.763 1.00 81.62 894 LEU A C 1
ATOM 6819 O O . LEU A 1 894 ? -34.854 -15.646 -34.547 1.00 81.62 894 LEU A O 1
ATOM 6823 N N . LEU A 1 895 ? -35.060 -13.427 -34.210 1.00 84.44 895 LEU A N 1
ATOM 6824 C CA . LEU A 1 895 ? -36.208 -13.517 -33.302 1.00 84.44 895 LEU A CA 1
ATOM 6825 C C . LEU A 1 895 ? -37.439 -14.115 -34.006 1.00 84.44 895 LEU A C 1
ATOM 6827 O O . LEU A 1 895 ? -37.658 -13.907 -35.198 1.00 84.44 895 LEU A O 1
ATOM 6831 N N . GLY A 1 896 ? -38.240 -14.874 -33.259 1.00 78.19 896 GLY A N 1
ATOM 6832 C CA . GLY A 1 896 ? -39.454 -15.539 -33.739 1.00 78.19 896 GLY A CA 1
ATOM 6833 C C . GLY A 1 896 ? -39.226 -16.844 -34.511 1.00 78.19 896 GLY A C 1
ATOM 6834 O O . GLY A 1 896 ? -40.193 -17.534 -34.820 1.00 78.19 896 GLY A O 1
ATOM 6835 N N . ARG A 1 897 ? -37.976 -17.226 -34.809 1.00 84.62 897 ARG A N 1
ATOM 6836 C CA . ARG A 1 897 ? -37.652 -18.528 -35.422 1.00 84.62 897 ARG A CA 1
ATOM 6837 C C . ARG A 1 897 ? -37.685 -19.644 -34.371 1.00 84.62 897 ARG A C 1
ATOM 6839 O O . ARG A 1 897 ? -37.257 -19.431 -33.237 1.00 84.62 897 ARG A O 1
ATOM 6846 N N . CYS A 1 898 ? -38.178 -20.826 -34.740 1.00 85.00 898 CYS A N 1
ATOM 6847 C CA . CYS A 1 898 ? -38.353 -21.946 -33.815 1.00 85.00 898 CYS A CA 1
ATOM 6848 C C . CYS A 1 898 ? -37.066 -22.765 -33.646 1.00 85.00 898 CYS A C 1
ATOM 6850 O O . CYS A 1 898 ? -36.710 -23.556 -34.514 1.00 85.00 898 CYS A O 1
ATOM 6852 N N . LEU A 1 899 ? -36.380 -22.630 -32.508 1.00 84.19 899 LEU A N 1
ATOM 6853 C CA . LEU A 1 899 ? -35.138 -23.362 -32.215 1.00 84.19 899 LEU A CA 1
ATOM 6854 C C . LEU A 1 899 ? -35.325 -24.879 -32.076 1.00 84.19 899 LEU A C 1
ATOM 6856 O O . LEU A 1 899 ? -34.338 -25.613 -32.053 1.00 84.19 899 LEU A O 1
ATOM 6860 N N . PHE A 1 900 ? -36.568 -25.343 -31.949 1.00 82.69 900 PHE A N 1
ATOM 6861 C CA . PHE A 1 900 ? -36.900 -26.758 -31.779 1.00 82.69 900 PHE A CA 1
ATOM 6862 C C . PHE A 1 900 ? -37.120 -27.478 -33.122 1.00 82.69 900 PHE A C 1
ATOM 6864 O O . PHE A 1 900 ? -37.484 -28.652 -33.135 1.00 82.69 900 PHE A O 1
ATOM 6871 N N . GLU A 1 901 ? -36.879 -26.793 -34.245 1.00 77.25 901 GLU A N 1
ATOM 6872 C CA . GLU A 1 901 ? -36.897 -27.359 -35.595 1.00 77.25 901 GLU A CA 1
ATOM 6873 C C . GLU A 1 901 ? -35.496 -27.762 -36.091 1.00 77.25 901 GLU A C 1
ATOM 6875 O O . GLU A 1 901 ? -34.458 -27.331 -35.589 1.00 77.25 901 GLU A O 1
ATOM 6880 N N . SER A 1 902 ? -35.453 -28.591 -37.137 1.00 63.78 902 SER A N 1
ATOM 6881 C CA . SER A 1 902 ? -34.226 -29.217 -37.645 1.00 63.78 902 SER A CA 1
ATOM 6882 C C . SER A 1 902 ? -33.248 -28.248 -38.344 1.00 63.78 902 SER A C 1
ATOM 6884 O O . SER A 1 902 ? -32.065 -28.581 -38.469 1.00 63.78 902 SER A O 1
ATOM 6886 N N . ALA A 1 903 ? -33.698 -27.058 -38.776 1.00 66.31 903 ALA A N 1
ATOM 6887 C CA . ALA A 1 903 ? -32.862 -26.026 -39.411 1.00 66.31 903 ALA A CA 1
ATOM 6888 C C . ALA A 1 903 ? -33.484 -24.602 -39.346 1.00 66.31 903 ALA A C 1
ATOM 6890 O O . ALA A 1 903 ? -33.876 -24.060 -40.386 1.00 66.31 903 ALA A O 1
ATOM 6891 N N . PRO A 1 904 ? -33.554 -23.965 -38.161 1.00 71.38 904 PRO A N 1
ATOM 6892 C CA . PRO A 1 904 ? -34.295 -22.713 -37.947 1.00 71.38 904 PRO A CA 1
ATOM 6893 C C . PRO A 1 904 ? -33.775 -21.506 -38.733 1.00 71.38 904 PRO A C 1
ATOM 6895 O O . PRO A 1 904 ? -34.532 -20.570 -38.995 1.00 71.38 904 PRO A O 1
ATOM 6898 N N . PHE A 1 905 ? -32.495 -21.510 -39.123 1.00 75.75 905 PHE A N 1
ATOM 6899 C CA . PHE A 1 905 ? -31.847 -20.368 -39.775 1.00 75.75 905 PHE A CA 1
ATOM 6900 C C . PHE A 1 905 ? -31.365 -20.658 -41.202 1.00 75.75 905 PHE A C 1
ATOM 6902 O O . PHE A 1 905 ? -30.531 -19.926 -41.729 1.00 75.75 905 PHE A O 1
ATOM 6909 N N . ARG A 1 906 ? -31.899 -21.691 -41.874 1.00 64.19 906 ARG A N 1
ATOM 6910 C CA . ARG A 1 906 ? -31.477 -22.074 -43.241 1.00 64.19 906 ARG A CA 1
ATOM 6911 C C . ARG A 1 906 ? -31.616 -20.948 -44.280 1.00 64.19 906 ARG A C 1
ATOM 6913 O O . ARG A 1 906 ? -30.877 -20.944 -45.261 1.00 64.19 906 ARG A O 1
ATOM 6920 N N . GLU A 1 907 ? -32.548 -20.024 -44.060 1.00 60.56 907 GLU A N 1
ATOM 6921 C CA . GLU A 1 907 ? -32.838 -18.863 -44.917 1.00 60.56 907 GLU A CA 1
ATOM 6922 C C . GLU A 1 907 ? -32.076 -17.586 -44.512 1.00 60.56 907 GLU A C 1
ATOM 6924 O O . GLU A 1 907 ? -32.248 -16.544 -45.143 1.00 60.56 907 GLU A O 1
ATOM 6929 N N . VAL A 1 908 ? -31.267 -17.624 -43.447 1.00 64.31 908 VAL A N 1
ATOM 6930 C CA . VAL A 1 908 ? -30.547 -16.447 -42.939 1.00 64.31 908 VAL A CA 1
ATOM 6931 C C . VAL A 1 908 ? -29.124 -16.442 -43.500 1.00 64.31 908 VAL A C 1
ATOM 6933 O O . VAL A 1 908 ? -28.276 -17.236 -43.096 1.00 64.31 908 VAL A O 1
ATOM 6936 N N . ASP A 1 909 ? -28.856 -15.541 -44.447 1.00 57.03 909 ASP A N 1
ATOM 6937 C CA . ASP A 1 909 ? -27.523 -15.369 -45.033 1.00 57.03 909 ASP A CA 1
ATOM 6938 C C . ASP A 1 909 ? -26.521 -14.747 -44.043 1.00 57.03 909 ASP A C 1
ATOM 6940 O O . ASP A 1 909 ? -26.858 -13.904 -43.209 1.00 57.03 909 ASP A O 1
ATOM 6944 N N . ALA A 1 910 ? -25.244 -15.124 -44.171 1.00 59.28 910 ALA A N 1
ATOM 6945 C CA . ALA A 1 910 ? -24.171 -14.572 -43.349 1.00 59.28 910 ALA A CA 1
ATOM 6946 C C . ALA A 1 910 ? -23.826 -13.123 -43.741 1.00 59.28 910 ALA A C 1
ATOM 6948 O O . ALA A 1 910 ? -23.809 -12.755 -44.918 1.00 59.28 910 ALA A O 1
ATOM 6949 N N . VAL A 1 911 ? -23.477 -12.292 -42.754 1.00 55.44 911 VAL A N 1
ATOM 6950 C CA . VAL A 1 911 ? -23.264 -10.854 -42.982 1.00 55.44 911 VAL A CA 1
ATOM 6951 C C . VAL A 1 911 ? -21.884 -10.579 -43.573 1.00 55.44 911 VAL A C 1
ATOM 6953 O O . VAL A 1 911 ? -20.856 -10.988 -43.020 1.00 55.44 911 VAL A O 1
ATOM 6956 N N . SER A 1 912 ? -21.840 -9.825 -44.675 1.00 53.16 912 SER A N 1
ATOM 6957 C CA . SER A 1 912 ? -20.584 -9.361 -45.271 1.00 53.16 912 SER A CA 1
ATOM 6958 C C . SER A 1 912 ? -19.808 -8.485 -44.281 1.00 53.16 912 SER A C 1
ATOM 6960 O O . SER A 1 912 ? -20.326 -7.505 -43.747 1.00 53.16 912 SER A O 1
ATOM 6962 N N . GLY A 1 913 ? -18.558 -8.859 -44.004 1.00 57.47 913 GLY A N 1
ATOM 6963 C CA . GLY A 1 913 ? -17.693 -8.152 -43.057 1.00 57.47 913 GLY A CA 1
ATOM 6964 C C . GLY A 1 913 ? -17.824 -8.570 -41.586 1.00 57.47 913 GLY A C 1
ATOM 6965 O O . GLY A 1 913 ? -17.026 -8.090 -40.792 1.00 57.47 913 GLY A O 1
ATOM 6966 N N . ALA A 1 914 ? -18.749 -9.467 -41.214 1.00 63.00 914 ALA A N 1
ATOM 6967 C CA . ALA A 1 914 ? -18.837 -10.091 -39.878 1.00 63.00 914 ALA A CA 1
ATOM 6968 C C . ALA A 1 914 ? -19.297 -11.565 -39.960 1.00 63.00 914 ALA A C 1
ATOM 6970 O O . ALA A 1 914 ? -20.020 -12.073 -39.101 1.00 63.00 914 ALA A O 1
ATOM 6971 N N . THR A 1 915 ? -18.895 -12.252 -41.031 1.00 65.44 915 THR A N 1
ATOM 6972 C CA . THR A 1 915 ? -19.389 -13.584 -41.415 1.00 65.44 915 THR A CA 1
ATOM 6973 C C . THR A 1 915 ? -19.116 -14.632 -40.335 1.00 65.44 915 THR A C 1
ATOM 6975 O O . THR A 1 915 ? -20.030 -15.329 -39.919 1.00 65.44 915 THR A O 1
ATOM 6978 N N . VAL A 1 916 ? -17.891 -14.676 -39.795 1.00 68.56 916 VAL A N 1
ATOM 6979 C CA . VAL A 1 916 ? -17.500 -15.655 -38.760 1.00 68.56 916 VAL A CA 1
ATOM 6980 C C . VAL A 1 916 ? -18.291 -15.455 -37.460 1.00 68.56 916 VAL A C 1
ATOM 6982 O O . VAL A 1 916 ? -18.714 -16.419 -36.833 1.00 68.56 916 VAL A O 1
ATOM 6985 N N . THR A 1 917 ? -18.509 -14.203 -37.056 1.00 73.50 917 THR A N 1
ATOM 6986 C CA . THR A 1 917 ? -19.207 -13.856 -35.809 1.00 73.50 917 THR A CA 1
ATOM 6987 C C . THR A 1 917 ? -20.717 -14.107 -35.902 1.00 73.50 917 THR A C 1
ATOM 6989 O O . THR A 1 917 ? -21.309 -14.640 -34.969 1.00 73.50 917 THR A O 1
ATOM 6992 N N . SER A 1 918 ? -21.345 -13.762 -37.031 1.00 74.88 918 SER A N 1
ATOM 6993 C CA . SER A 1 918 ? -22.783 -13.998 -37.264 1.00 74.88 918 SER A CA 1
ATOM 6994 C C . SER A 1 918 ? -23.121 -15.488 -37.420 1.00 74.88 918 SER A C 1
ATOM 6996 O O . SER A 1 918 ? -24.120 -15.957 -36.872 1.00 74.88 918 SER A O 1
ATOM 6998 N N . GLU A 1 919 ? -22.252 -16.258 -38.081 1.00 74.50 919 GLU A N 1
ATOM 6999 C CA . GLU A 1 919 ? -22.383 -17.716 -38.200 1.00 74.50 919 GLU A CA 1
ATOM 7000 C C . GLU A 1 919 ? -22.170 -18.428 -36.850 1.00 74.50 919 GLU A C 1
ATOM 7002 O O . GLU A 1 919 ? -22.834 -19.417 -36.552 1.00 74.50 919 GLU A O 1
ATOM 7007 N N . ALA A 1 920 ? -21.298 -17.903 -35.981 1.00 76.00 920 ALA A N 1
ATOM 7008 C CA . ALA A 1 920 ? -21.126 -18.440 -34.631 1.00 76.00 920 ALA A CA 1
ATOM 7009 C C . ALA A 1 920 ? -22.387 -18.269 -33.765 1.00 76.00 920 ALA A C 1
ATOM 7011 O O . ALA A 1 920 ? -22.764 -19.201 -33.061 1.00 76.00 920 ALA A O 1
ATOM 7012 N N . ILE A 1 921 ? -23.062 -17.115 -33.837 1.00 83.38 921 ILE A N 1
ATOM 7013 C CA . ILE A 1 921 ? -24.297 -16.848 -33.076 1.00 83.38 921 ILE A CA 1
ATOM 7014 C C . ILE A 1 921 ? -25.422 -17.802 -33.490 1.00 83.38 921 ILE A C 1
ATOM 7016 O O . ILE A 1 921 ? -26.012 -18.458 -32.635 1.00 83.38 921 ILE A O 1
ATOM 7020 N N . THR A 1 922 ? -25.694 -17.909 -34.793 1.00 81.94 922 THR A N 1
ATOM 7021 C CA . THR A 1 922 ? -26.738 -18.804 -35.329 1.00 81.94 922 THR A CA 1
ATOM 7022 C C . THR A 1 922 ? -26.460 -20.259 -34.972 1.00 81.94 922 THR A C 1
ATOM 7024 O O . THR A 1 922 ? -27.346 -20.955 -34.485 1.00 81.94 922 THR A O 1
ATOM 7027 N N . ARG A 1 923 ? -25.202 -20.693 -35.086 1.00 77.25 923 ARG A N 1
ATOM 7028 C CA . ARG A 1 923 ? -24.782 -22.039 -34.691 1.00 77.25 923 ARG A CA 1
ATOM 7029 C C . ARG A 1 923 ? -24.960 -22.315 -33.198 1.00 77.25 923 ARG A C 1
ATOM 7031 O O . ARG A 1 923 ? -25.390 -23.409 -32.847 1.00 77.25 923 ARG A O 1
ATOM 7038 N N . ILE A 1 924 ? -24.634 -21.359 -32.323 1.00 82.44 924 ILE A N 1
ATOM 7039 C CA . ILE A 1 924 ? -24.849 -21.522 -30.876 1.00 82.44 924 ILE A CA 1
ATOM 7040 C C . ILE A 1 924 ? -26.334 -21.698 -30.586 1.00 82.44 924 ILE A C 1
ATOM 7042 O O . ILE A 1 924 ? -26.691 -22.592 -29.830 1.00 82.44 924 ILE A O 1
ATOM 7046 N N . LEU A 1 925 ? -27.194 -20.888 -31.204 1.00 86.12 925 LEU A N 1
ATOM 7047 C CA . LEU A 1 925 ? -28.641 -20.993 -31.028 1.00 86.12 925 LEU A CA 1
ATOM 7048 C C . LEU A 1 925 ? -29.180 -22.354 -31.512 1.00 86.12 925 LEU A C 1
ATOM 7050 O O . LEU A 1 925 ? -29.963 -22.978 -30.800 1.00 86.12 925 LEU A O 1
ATOM 7054 N N . GLU A 1 926 ? -28.718 -22.853 -32.664 1.00 83.38 926 GLU A N 1
ATOM 7055 C CA . GLU A 1 926 ? -29.109 -24.167 -33.206 1.00 83.38 926 GLU A CA 1
ATOM 7056 C C . GLU A 1 926 ? -28.633 -25.342 -32.348 1.00 83.38 926 GLU A C 1
ATOM 7058 O O . GLU A 1 926 ? -29.407 -26.250 -32.035 1.00 83.38 926 GLU A O 1
ATOM 7063 N N . GLU A 1 927 ? -27.349 -25.356 -31.980 1.00 81.75 927 GLU A N 1
ATOM 7064 C CA . GLU A 1 927 ? -26.782 -26.431 -31.167 1.00 81.75 927 GLU A CA 1
ATOM 7065 C C . GLU A 1 927 ? -27.382 -26.407 -29.753 1.00 81.75 927 GLU A C 1
ATOM 7067 O O . GLU A 1 927 ? -27.675 -27.472 -29.206 1.00 81.75 927 GLU A O 1
ATOM 7072 N N . ALA A 1 928 ? -27.610 -25.218 -29.176 1.00 85.56 928 ALA A N 1
ATOM 7073 C CA . ALA A 1 928 ? -28.128 -25.082 -27.816 1.00 85.56 928 ALA A CA 1
ATOM 7074 C C . ALA A 1 928 ? -29.599 -25.477 -27.747 1.00 85.56 928 ALA A C 1
ATOM 7076 O O . ALA A 1 928 ? -29.971 -26.245 -26.865 1.00 85.56 928 ALA A O 1
ATOM 7077 N N . GLY A 1 929 ? -30.413 -25.016 -28.703 1.00 86.12 929 GLY A N 1
ATOM 7078 C CA . GLY A 1 929 ? -31.814 -25.419 -28.817 1.00 86.12 929 GLY A CA 1
ATOM 7079 C C . GLY A 1 929 ? -31.954 -26.930 -28.979 1.00 86.12 929 GLY A C 1
ATOM 7080 O O . GLY A 1 929 ? -32.747 -27.558 -28.283 1.00 86.12 929 GLY A O 1
ATOM 7081 N N . ARG A 1 930 ? -31.109 -27.551 -29.810 1.00 80.75 930 ARG A N 1
ATOM 7082 C CA . ARG A 1 930 ? -31.084 -29.010 -29.972 1.00 80.75 930 ARG A CA 1
ATOM 7083 C C . ARG A 1 930 ? -30.725 -29.747 -28.689 1.00 80.75 930 ARG A C 1
ATOM 7085 O O . ARG A 1 930 ? -31.429 -30.686 -28.326 1.00 80.75 930 ARG A O 1
ATOM 7092 N N . GLY A 1 931 ? -29.630 -29.350 -28.038 1.00 79.69 931 GLY A N 1
ATOM 7093 C CA . GLY A 1 931 ? -29.210 -29.957 -26.778 1.00 79.69 931 GLY A CA 1
ATOM 7094 C C . GLY A 1 931 ? -30.299 -29.823 -25.714 1.00 79.69 931 GLY A C 1
ATOM 7095 O O . GLY A 1 931 ? -30.612 -30.793 -25.030 1.00 79.69 931 GLY A O 1
ATOM 7096 N N . PHE A 1 932 ? -30.943 -28.661 -25.642 1.00 86.56 932 PHE A N 1
ATOM 7097 C CA . PHE A 1 932 ? -32.054 -28.412 -24.732 1.00 86.56 932 PHE A CA 1
ATOM 7098 C C . PHE A 1 932 ? -33.262 -29.324 -25.017 1.00 86.56 932 PHE A C 1
ATOM 7100 O O . PHE A 1 932 ? -33.740 -30.010 -24.119 1.00 86.56 932 PHE A O 1
ATOM 7107 N N . VAL A 1 933 ? -33.722 -29.426 -26.268 1.00 85.06 933 VAL A N 1
ATOM 7108 C CA . VAL A 1 933 ? -34.867 -30.288 -26.637 1.00 85.06 933 VAL A CA 1
ATOM 7109 C C . VAL A 1 933 ? -34.594 -31.763 -26.340 1.00 85.06 933 VAL A C 1
ATOM 7111 O O . VAL A 1 933 ? -35.462 -32.460 -25.810 1.00 85.06 933 VAL A O 1
ATOM 7114 N N . GLN A 1 934 ? -33.385 -32.228 -26.656 1.00 80.62 934 GLN A N 1
ATOM 7115 C CA . GLN A 1 934 ? -32.996 -33.622 -26.474 1.00 80.62 934 GLN A CA 1
ATOM 7116 C C . GLN A 1 934 ? -32.901 -34.003 -24.988 1.00 80.62 934 GLN A C 1
ATOM 7118 O O . GLN A 1 934 ? -33.392 -35.061 -24.603 1.00 80.62 934 GLN A O 1
ATOM 7123 N N . TYR A 1 935 ? -32.280 -33.157 -24.158 1.00 78.81 935 TYR A N 1
ATOM 7124 C CA . TYR A 1 935 ? -31.907 -33.520 -22.783 1.00 78.81 935 TYR A CA 1
ATOM 7125 C C . TYR A 1 935 ? -32.789 -32.892 -21.692 1.00 78.81 935 TYR A C 1
ATOM 7127 O O . TYR A 1 935 ? -32.939 -33.489 -20.628 1.00 78.81 935 TYR A O 1
ATOM 7135 N N . ALA A 1 936 ? -33.371 -31.711 -21.918 1.00 82.81 936 ALA A N 1
ATOM 7136 C CA . ALA A 1 936 ? -34.306 -31.088 -20.974 1.00 82.81 936 ALA A CA 1
ATOM 7137 C C . ALA A 1 936 ? -35.752 -31.520 -21.248 1.00 82.81 936 ALA A C 1
ATOM 7139 O O . ALA A 1 936 ? -36.459 -31.919 -20.331 1.00 82.81 936 ALA A O 1
ATOM 7140 N N . LEU A 1 937 ? -36.185 -31.496 -22.516 1.00 83.00 937 LEU A N 1
ATOM 7141 C CA . LEU A 1 937 ? -37.573 -31.820 -22.886 1.00 83.00 937 LEU A CA 1
ATOM 7142 C C . LEU A 1 937 ? -37.799 -33.303 -23.224 1.00 83.00 937 LEU A C 1
ATOM 7144 O O . LEU A 1 937 ? -38.945 -33.713 -23.405 1.00 83.00 937 LEU A O 1
ATOM 7148 N N . GLY A 1 938 ? -36.732 -34.103 -23.349 1.00 72.75 938 GLY A N 1
ATOM 7149 C CA . GLY A 1 938 ? -36.810 -35.534 -23.666 1.00 72.75 938 GLY A CA 1
ATOM 7150 C C . GLY A 1 938 ? -37.442 -35.844 -25.029 1.00 72.75 938 GLY A C 1
ATOM 7151 O O . GLY A 1 938 ? -37.961 -36.942 -25.232 1.00 72.75 938 GLY A O 1
ATOM 7152 N N . ARG A 1 939 ? -37.446 -34.881 -25.962 1.00 77.94 939 ARG A N 1
ATOM 7153 C CA . ARG A 1 939 ? -38.032 -35.036 -27.301 1.00 77.94 939 ARG A CA 1
ATOM 7154 C C . ARG A 1 939 ? -36.935 -35.342 -28.317 1.00 77.94 939 ARG A C 1
ATOM 7156 O O . ARG A 1 939 ? -35.916 -34.660 -28.373 1.00 77.94 939 ARG A O 1
ATOM 7163 N N . ASN A 1 940 ? -37.171 -36.327 -29.179 1.00 61.19 940 ASN A N 1
ATOM 7164 C CA . ASN A 1 940 ? -36.334 -36.547 -30.355 1.00 61.19 940 ASN A CA 1
ATOM 7165 C C . ASN A 1 940 ? -36.835 -35.658 -31.498 1.00 61.19 940 ASN A C 1
ATOM 7167 O O . ASN A 1 940 ? -38.005 -35.729 -31.864 1.00 61.19 940 ASN A O 1
ATOM 7171 N N . MET A 1 941 ? -35.961 -34.831 -32.078 1.00 61.16 941 MET A N 1
ATOM 7172 C CA . MET A 1 941 ? -36.287 -34.108 -33.312 1.00 61.16 941 MET A CA 1
ATOM 7173 C C . MET A 1 941 ? -36.351 -35.096 -34.487 1.00 61.16 941 MET A C 1
ATOM 7175 O O . MET A 1 941 ? -35.319 -35.499 -35.028 1.00 61.16 941 MET A O 1
ATOM 7179 N N . GLU A 1 942 ? -37.561 -35.497 -34.880 1.00 46.69 942 GLU A N 1
ATOM 7180 C CA . GLU A 1 942 ? -37.798 -36.304 -36.080 1.00 46.69 942 GLU A CA 1
ATOM 7181 C C . GLU A 1 942 ? -37.517 -35.481 -37.350 1.00 46.69 942 GLU A C 1
ATOM 7183 O O . GLU A 1 942 ? -37.940 -34.334 -37.481 1.00 46.69 942 GLU A O 1
ATOM 7188 N N . GLY A 1 943 ? -36.771 -36.058 -38.300 1.00 51.47 943 GLY A N 1
ATOM 7189 C CA . GLY A 1 943 ? -36.487 -35.434 -39.601 1.00 51.47 943 GLY A CA 1
ATOM 7190 C C . GLY A 1 943 ? -35.151 -34.688 -39.729 1.00 51.47 943 GLY A C 1
ATOM 7191 O O . GLY A 1 943 ? -34.862 -34.154 -40.800 1.00 51.47 943 GLY A O 1
ATOM 7192 N N . TYR A 1 944 ? -34.290 -34.682 -38.705 1.00 42.59 944 TYR A N 1
ATOM 7193 C CA . TYR A 1 944 ? -32.889 -34.276 -38.876 1.00 42.59 944 TYR A CA 1
ATOM 7194 C C . TYR A 1 944 ? -32.040 -35.489 -39.264 1.00 42.59 944 TYR A C 1
ATOM 7196 O O . TYR A 1 944 ? -31.524 -36.219 -38.416 1.00 42.59 944 TYR A O 1
ATOM 7204 N N . ASP A 1 945 ? -31.885 -35.710 -40.566 1.00 38.00 945 ASP A N 1
ATOM 7205 C CA . ASP A 1 945 ? -30.892 -36.653 -41.062 1.00 38.00 945 ASP A CA 1
ATOM 7206 C C . ASP A 1 945 ? -29.500 -36.196 -40.583 1.00 38.00 945 ASP A C 1
ATOM 7208 O O . ASP A 1 945 ? -29.183 -35.000 -40.631 1.00 38.00 945 ASP A O 1
ATOM 7212 N N . ARG A 1 946 ? -28.632 -37.119 -40.141 1.00 39.06 946 ARG A N 1
ATOM 7213 C CA . ARG A 1 946 ? -27.204 -36.844 -39.855 1.00 39.06 946 ARG A CA 1
ATOM 7214 C C . ARG A 1 946 ? -26.455 -36.549 -41.167 1.00 39.06 946 ARG A C 1
ATOM 7216 O O . ARG A 1 946 ? -25.374 -37.070 -41.415 1.00 39.06 946 ARG A O 1
ATOM 7223 N N . SER A 1 947 ? -26.992 -35.698 -42.031 1.00 36.16 947 SER A N 1
ATOM 7224 C CA . SER A 1 947 ? -26.262 -35.149 -43.156 1.00 36.16 947 SER A CA 1
ATOM 7225 C C . SER A 1 947 ? -25.196 -34.199 -42.596 1.00 36.16 947 SER A C 1
ATOM 7227 O O . SER A 1 947 ? -25.540 -33.211 -41.945 1.00 36.16 947 SER A O 1
ATOM 7229 N N . PRO A 1 948 ? -23.892 -34.435 -42.836 1.00 36.09 948 PRO A N 1
ATOM 7230 C CA . PRO A 1 948 ? -22.794 -33.595 -42.346 1.00 36.09 948 PRO A CA 1
ATOM 7231 C C . PRO A 1 948 ? -22.765 -32.179 -42.954 1.00 36.09 948 PRO A C 1
ATOM 7233 O O . PRO A 1 948 ? -21.696 -31.594 -43.050 1.00 36.09 948 PRO A O 1
ATOM 7236 N N . GLY A 1 949 ? -23.880 -31.640 -43.453 1.00 37.25 949 GLY A N 1
ATOM 7237 C CA . GLY A 1 949 ? -23.943 -30.475 -44.337 1.00 37.25 949 GLY A CA 1
ATOM 7238 C C . GLY A 1 949 ? -23.569 -29.151 -43.669 1.00 37.25 949 GLY A C 1
ATOM 7239 O O . GLY A 1 949 ? -22.723 -28.433 -44.202 1.00 37.25 949 GLY A O 1
ATOM 7240 N N . SER A 1 950 ? -24.126 -28.840 -42.492 1.00 38.94 950 SER A N 1
ATOM 7241 C CA . SER A 1 950 ? -23.804 -27.598 -41.763 1.00 38.94 950 SER A CA 1
ATOM 7242 C C . SER A 1 950 ? -22.431 -27.666 -41.080 1.00 38.94 950 SER A C 1
ATOM 7244 O O . SER A 1 950 ? -21.657 -26.709 -41.142 1.00 38.94 950 SER A O 1
ATOM 7246 N N . SER A 1 951 ? -22.052 -28.835 -40.543 1.00 38.31 951 SER A N 1
ATOM 7247 C CA . SER A 1 951 ? -20.718 -29.053 -39.961 1.00 38.31 951 SER A CA 1
ATOM 7248 C C . SER A 1 951 ? -19.604 -29.167 -41.015 1.00 38.31 951 SER A C 1
ATOM 7250 O O . SER A 1 951 ? -18.472 -28.767 -40.741 1.00 38.31 951 SER A O 1
ATOM 7252 N N . ARG A 1 952 ? -19.886 -29.632 -42.249 1.00 39.28 952 ARG A N 1
ATOM 7253 C CA . ARG A 1 952 ? -18.938 -29.555 -43.383 1.00 39.28 952 ARG A CA 1
ATOM 7254 C C . ARG A 1 952 ? -18.726 -28.126 -43.848 1.00 39.28 952 ARG A C 1
ATOM 7256 O O . ARG A 1 952 ? -17.593 -27.807 -44.191 1.00 39.28 952 ARG A O 1
ATOM 7263 N N . ARG A 1 953 ? -19.769 -27.285 -43.894 1.00 43.31 953 ARG A N 1
ATOM 7264 C CA . ARG A 1 953 ? -19.673 -25.915 -44.436 1.00 43.31 953 ARG A CA 1
ATOM 7265 C C . ARG A 1 953 ? -18.656 -25.077 -43.653 1.00 43.31 953 ARG A C 1
ATOM 7267 O O . ARG A 1 953 ? -17.735 -24.539 -44.258 1.00 43.31 953 ARG A O 1
ATOM 7274 N N . THR A 1 954 ? -18.736 -25.094 -42.322 1.00 45.06 954 THR A N 1
ATOM 7275 C CA . THR A 1 954 ? -17.838 -24.354 -41.410 1.00 45.06 954 THR A CA 1
ATOM 7276 C C . THR A 1 954 ? -16.463 -25.001 -41.231 1.00 45.06 954 THR A C 1
ATOM 7278 O O . THR A 1 954 ? -15.438 -24.315 -41.198 1.00 45.06 954 THR A O 1
ATOM 7281 N N . ARG A 1 955 ? -16.392 -26.340 -41.162 1.00 47.22 955 ARG A N 1
ATOM 7282 C CA . ARG A 1 955 ? -15.103 -27.050 -41.098 1.00 47.22 955 ARG A CA 1
ATOM 7283 C C . ARG A 1 955 ? -14.302 -26.851 -42.387 1.00 47.22 955 ARG A C 1
ATOM 7285 O O . ARG A 1 955 ? -13.084 -26.709 -42.315 1.00 47.22 955 ARG A O 1
ATOM 7292 N N . ASN A 1 956 ? -14.971 -26.761 -43.539 1.00 52.19 956 ASN A N 1
ATOM 7293 C CA . ASN A 1 956 ? -14.323 -26.466 -44.814 1.00 52.19 956 ASN A CA 1
ATOM 7294 C C . ASN A 1 956 ? -13.935 -24.991 -44.964 1.00 52.19 956 ASN A C 1
ATOM 7296 O O . ASN A 1 956 ? -12.875 -24.746 -45.526 1.00 52.19 956 ASN A O 1
ATOM 7300 N N . THR A 1 957 ? -14.703 -24.011 -44.467 1.00 59.97 957 THR A N 1
ATOM 7301 C CA . THR A 1 957 ? -14.300 -22.588 -44.534 1.00 59.97 957 THR A CA 1
ATOM 7302 C C . THR A 1 957 ? -13.114 -22.289 -43.620 1.00 59.97 957 THR A C 1
ATOM 7304 O O . THR A 1 957 ? -12.119 -21.734 -44.083 1.00 59.97 957 THR A O 1
ATOM 7307 N N . GLY A 1 958 ? -13.142 -22.746 -42.363 1.00 66.31 958 GLY A N 1
ATOM 7308 C CA . GLY A 1 958 ? -12.022 -22.578 -41.431 1.00 66.31 958 GLY A CA 1
ATOM 7309 C C . GLY A 1 958 ? -10.732 -23.244 -41.924 1.00 66.31 958 GLY A C 1
ATOM 7310 O O . GLY A 1 958 ? -9.667 -22.619 -41.910 1.00 66.31 958 GLY A O 1
ATOM 7311 N N . LEU A 1 959 ? -10.838 -24.479 -42.433 1.00 70.38 959 LEU A N 1
ATOM 7312 C CA . LEU A 1 959 ? -9.709 -25.220 -42.996 1.00 70.38 959 LEU A CA 1
ATOM 7313 C C . LEU A 1 959 ? -9.226 -24.625 -44.329 1.00 70.38 959 LEU A C 1
ATOM 7315 O O . LEU A 1 959 ? -8.019 -24.613 -44.577 1.00 70.38 959 LEU A O 1
ATOM 7319 N N . ARG A 1 960 ? -10.127 -24.105 -45.176 1.00 76.69 960 ARG A N 1
ATOM 7320 C CA . ARG A 1 960 ? -9.784 -23.376 -46.411 1.00 76.69 960 ARG A CA 1
ATOM 7321 C C . ARG A 1 960 ? -8.945 -22.149 -46.086 1.00 76.69 960 ARG A C 1
ATOM 7323 O O . ARG A 1 960 ? -7.870 -21.989 -46.658 1.00 76.69 960 ARG A O 1
ATOM 7330 N N . ASP A 1 961 ? -9.410 -21.321 -45.156 1.00 76.50 961 ASP A N 1
ATOM 7331 C CA . ASP A 1 961 ? -8.738 -20.079 -44.779 1.00 76.50 961 ASP A CA 1
ATOM 7332 C C . ASP A 1 961 ? -7.368 -20.372 -44.144 1.00 76.50 961 ASP A C 1
ATOM 7334 O O . ASP A 1 961 ? -6.367 -19.745 -44.497 1.00 76.50 961 ASP A O 1
ATOM 7338 N N . PHE A 1 962 ? -7.288 -21.397 -43.284 1.00 82.69 962 PHE A N 1
ATOM 7339 C CA . PHE A 1 962 ? -6.022 -21.900 -42.745 1.00 82.69 962 PHE A CA 1
ATOM 7340 C C . PHE A 1 962 ? -5.066 -22.357 -43.859 1.00 82.69 962 PHE A C 1
ATOM 7342 O O . PHE A 1 962 ? -3.902 -21.952 -43.886 1.00 82.69 962 PHE A O 1
ATOM 7349 N N . SER A 1 963 ? -5.548 -23.179 -44.796 1.00 80.81 963 SER A N 1
ATOM 7350 C CA . SER A 1 963 ? -4.738 -23.749 -45.881 1.00 80.81 963 SER A CA 1
ATOM 7351 C C . SER A 1 963 ? -4.216 -22.672 -46.832 1.00 80.81 963 SER A C 1
ATOM 7353 O O . SER A 1 963 ? -3.053 -22.707 -47.236 1.00 80.81 963 SER A O 1
ATOM 7355 N N . LEU A 1 964 ? -5.047 -21.679 -47.151 1.00 82.94 964 LEU A N 1
ATOM 7356 C CA . LEU A 1 964 ? -4.687 -20.559 -48.013 1.00 82.94 964 LEU A CA 1
ATOM 7357 C C . LEU A 1 964 ? -3.617 -19.672 -47.363 1.00 82.94 964 LEU A C 1
ATOM 7359 O O . LEU A 1 964 ? -2.602 -19.369 -47.995 1.00 82.94 964 LEU A O 1
ATOM 7363 N N . LEU A 1 965 ? -3.783 -19.317 -46.085 1.00 85.19 965 LEU A N 1
ATOM 7364 C CA . LEU A 1 965 ? -2.777 -18.554 -45.342 1.00 85.19 965 LEU A CA 1
ATOM 7365 C C . LEU A 1 965 ? -1.465 -19.343 -45.170 1.00 85.19 965 LEU A C 1
ATOM 7367 O O . LEU A 1 965 ? -0.380 -18.764 -45.286 1.00 85.19 965 LEU A O 1
ATOM 7371 N N . ALA A 1 966 ? -1.539 -20.664 -44.967 1.00 85.56 966 ALA A N 1
ATOM 7372 C CA . ALA A 1 966 ? -0.373 -21.546 -44.899 1.00 85.56 966 ALA A CA 1
ATOM 7373 C C . ALA A 1 966 ? 0.407 -21.575 -46.220 1.00 85.56 966 ALA A C 1
ATOM 7375 O O . ALA A 1 966 ? 1.633 -21.430 -46.219 1.00 85.56 966 ALA A O 1
ATOM 7376 N N . LEU A 1 967 ? -0.295 -21.694 -47.349 1.00 85.62 967 LEU A N 1
ATOM 7377 C CA . LEU A 1 967 ? 0.296 -21.658 -48.685 1.00 85.62 967 LEU A CA 1
ATOM 7378 C C . LEU A 1 967 ? 0.974 -20.307 -48.963 1.00 85.62 967 LEU A C 1
ATOM 7380 O O . LEU A 1 967 ? 2.109 -20.265 -49.441 1.00 85.62 967 LEU A O 1
ATOM 7384 N N . MET A 1 968 ? 0.314 -19.200 -48.606 1.00 87.31 968 MET A N 1
ATOM 7385 C CA . MET A 1 968 ? 0.868 -17.848 -48.726 1.00 87.31 968 MET A CA 1
ATOM 7386 C C . MET A 1 968 ? 2.139 -17.669 -47.891 1.00 87.31 968 MET A C 1
ATOM 7388 O O . MET A 1 968 ? 3.135 -17.135 -48.382 1.00 87.31 968 MET A O 1
ATOM 7392 N N . LEU A 1 969 ? 2.137 -18.142 -46.642 1.00 88.88 969 LEU A N 1
ATOM 7393 C CA . LEU A 1 969 ? 3.312 -18.104 -45.772 1.00 88.88 969 LEU A CA 1
ATOM 7394 C C . LEU A 1 969 ? 4.456 -18.963 -46.323 1.00 88.88 969 LEU A C 1
ATOM 7396 O O . LEU A 1 969 ? 5.601 -18.508 -46.339 1.00 88.88 969 LEU A O 1
ATOM 7400 N N . GLY A 1 970 ? 4.152 -20.160 -46.830 1.00 86.25 970 GLY A N 1
ATOM 7401 C CA . GLY A 1 970 ? 5.116 -21.017 -47.519 1.00 86.25 970 GLY A CA 1
ATOM 7402 C C . GLY A 1 970 ? 5.752 -20.312 -48.718 1.00 86.25 970 GLY A C 1
ATOM 7403 O O . GLY A 1 970 ? 6.979 -20.229 -48.807 1.00 86.25 970 GLY A O 1
ATOM 7404 N N . ALA A 1 971 ? 4.935 -19.707 -49.586 1.00 85.88 971 ALA A N 1
ATOM 7405 C CA . ALA A 1 971 ? 5.411 -18.915 -50.719 1.00 85.88 971 ALA A CA 1
ATOM 7406 C C . ALA A 1 971 ? 6.296 -17.740 -50.267 1.00 85.88 971 ALA A C 1
ATOM 7408 O O . ALA A 1 971 ? 7.358 -17.515 -50.847 1.00 85.88 971 ALA A O 1
ATOM 7409 N N . ALA A 1 972 ? 5.924 -17.032 -49.195 1.00 88.88 972 ALA A N 1
ATOM 7410 C CA . ALA A 1 972 ? 6.718 -15.935 -48.642 1.00 88.88 972 ALA A CA 1
ATOM 7411 C C . ALA A 1 972 ? 8.104 -16.392 -48.162 1.00 88.88 972 ALA A C 1
ATOM 7413 O O . ALA A 1 972 ? 9.106 -15.723 -48.427 1.00 88.88 972 ALA A O 1
ATOM 7414 N N . ILE A 1 973 ? 8.180 -17.543 -47.486 1.00 86.50 973 ILE A N 1
ATOM 7415 C CA . ILE A 1 973 ? 9.445 -18.130 -47.025 1.00 86.50 973 ILE A CA 1
ATOM 7416 C C . ILE A 1 973 ? 10.316 -18.545 -48.224 1.00 86.50 973 ILE A C 1
ATOM 7418 O O . ILE A 1 973 ? 11.517 -18.266 -48.226 1.00 86.50 973 ILE A O 1
ATOM 7422 N N . VAL A 1 974 ? 9.726 -19.134 -49.270 1.00 85.44 974 VAL A N 1
ATOM 7423 C CA . VAL A 1 974 ? 10.443 -19.520 -50.500 1.00 85.44 974 VAL A CA 1
ATOM 7424 C C . VAL A 1 974 ? 11.006 -18.299 -51.232 1.00 85.44 974 VAL A C 1
ATOM 7426 O O . VAL A 1 974 ? 12.196 -18.279 -51.550 1.00 85.44 974 VAL A O 1
ATOM 7429 N N . VAL A 1 975 ? 10.203 -17.247 -51.441 1.00 85.62 975 VAL A N 1
ATOM 7430 C CA . VAL A 1 975 ? 10.673 -15.990 -52.064 1.00 85.62 975 VAL A CA 1
ATOM 7431 C C . VAL A 1 975 ? 11.806 -15.381 -51.257 1.00 85.62 975 VAL A C 1
ATOM 7433 O O . VAL A 1 975 ? 12.779 -14.872 -51.808 1.00 85.62 975 VAL A O 1
ATOM 7436 N N . ARG A 1 976 ? 11.706 -15.451 -49.934 1.00 85.81 976 ARG A N 1
ATOM 7437 C CA . ARG A 1 976 ? 12.724 -14.915 -49.047 1.00 85.81 976 ARG A CA 1
ATOM 7438 C C . ARG A 1 976 ? 14.057 -15.656 -49.138 1.00 85.81 976 ARG A C 1
ATOM 7440 O O . ARG A 1 976 ? 15.097 -15.020 -49.003 1.00 85.81 976 ARG A O 1
ATOM 7447 N N . LEU A 1 977 ? 14.066 -16.966 -49.385 1.00 83.44 977 LEU A N 1
ATOM 7448 C CA . LEU A 1 977 ? 15.310 -17.719 -49.604 1.00 83.44 977 LEU A CA 1
ATOM 7449 C C . LEU A 1 977 ? 16.062 -17.252 -50.866 1.00 83.44 977 LEU A C 1
ATOM 7451 O O . LEU A 1 977 ? 17.285 -17.377 -50.932 1.00 83.44 977 LEU A O 1
ATOM 7455 N N . ARG A 1 978 ? 15.349 -16.697 -51.855 1.00 81.00 978 ARG A N 1
ATOM 7456 C CA . ARG A 1 978 ? 15.878 -16.206 -53.139 1.00 81.00 978 ARG A CA 1
ATOM 7457 C C . ARG A 1 978 ? 15.308 -14.804 -53.435 1.00 81.00 978 ARG A C 1
ATOM 7459 O O . ARG A 1 978 ? 14.435 -14.670 -54.294 1.00 81.00 978 ARG A O 1
ATOM 7466 N N . PRO A 1 979 ? 15.765 -13.750 -52.732 1.00 80.25 979 PRO A N 1
ATOM 7467 C CA . PRO A 1 979 ? 15.098 -12.452 -52.762 1.00 80.25 979 PRO A CA 1
ATOM 7468 C C . PRO A 1 979 ? 15.170 -11.805 -54.153 1.00 80.25 979 PRO A C 1
ATOM 7470 O O . PRO A 1 979 ? 16.251 -11.609 -54.708 1.00 80.25 979 PRO A O 1
ATOM 7473 N N . GLY A 1 980 ? 14.010 -11.427 -54.697 1.00 81.50 980 GLY A N 1
ATOM 7474 C CA . GLY A 1 980 ? 13.871 -10.738 -55.982 1.00 81.50 980 GLY A CA 1
ATOM 7475 C C . GLY A 1 980 ? 12.782 -9.662 -55.943 1.00 81.50 980 GLY A C 1
ATOM 7476 O O . GLY A 1 980 ? 11.804 -9.789 -55.206 1.00 81.50 980 GLY A O 1
ATOM 7477 N N . VAL A 1 981 ? 12.941 -8.597 -56.743 1.00 81.75 981 VAL A N 1
ATOM 7478 C CA . VAL A 1 981 ? 12.008 -7.446 -56.759 1.00 81.75 981 VAL A CA 1
ATOM 7479 C C . VAL A 1 981 ? 10.599 -7.875 -57.178 1.00 81.75 981 VAL A C 1
ATOM 7481 O O . VAL A 1 981 ? 9.630 -7.601 -56.472 1.00 81.75 981 VAL A O 1
ATOM 7484 N N . TRP A 1 982 ? 10.494 -8.561 -58.318 1.00 82.44 982 TRP A N 1
ATOM 7485 C CA . TRP A 1 982 ? 9.217 -8.933 -58.928 1.00 82.44 982 TRP A CA 1
ATOM 7486 C C . TRP A 1 982 ? 8.458 -10.024 -58.161 1.00 82.44 982 TRP A C 1
ATOM 7488 O O . TRP A 1 982 ? 7.298 -9.776 -57.836 1.00 82.44 982 TRP A O 1
ATOM 7498 N N . PRO A 1 983 ? 9.074 -11.163 -57.770 1.00 83.81 983 PRO A N 1
ATOM 7499 C CA . PRO A 1 983 ? 8.381 -12.191 -56.987 1.00 83.81 983 PRO A CA 1
ATOM 7500 C C . PRO A 1 983 ? 7.768 -11.649 -55.689 1.00 83.81 983 PRO A C 1
ATOM 7502 O O . PRO A 1 983 ? 6.637 -11.981 -55.343 1.00 83.81 983 PRO A O 1
ATOM 7505 N N . ARG A 1 984 ? 8.478 -10.745 -55.000 1.00 88.44 984 ARG A N 1
ATOM 7506 C CA . ARG A 1 984 ? 7.975 -10.093 -53.786 1.00 88.44 984 ARG A CA 1
ATOM 7507 C C . ARG A 1 984 ? 6.808 -9.144 -54.072 1.00 88.44 984 ARG A C 1
ATOM 7509 O O . ARG A 1 984 ? 5.844 -9.142 -53.314 1.00 88.44 984 ARG A O 1
ATOM 7516 N N . ARG A 1 985 ? 6.886 -8.331 -55.132 1.00 88.25 985 ARG A N 1
ATOM 7517 C CA . ARG A 1 985 ? 5.799 -7.409 -55.511 1.00 88.25 985 ARG A CA 1
ATOM 7518 C C . ARG A 1 985 ? 4.523 -8.158 -55.890 1.00 88.25 985 ARG A C 1
ATOM 7520 O O . ARG A 1 985 ? 3.457 -7.770 -55.428 1.00 88.25 985 ARG A O 1
ATOM 7527 N N . VAL A 1 986 ? 4.645 -9.246 -56.652 1.00 87.50 986 VAL A N 1
ATOM 7528 C CA . VAL A 1 986 ? 3.508 -10.107 -57.020 1.00 87.50 986 VAL A CA 1
ATOM 7529 C C . VAL A 1 986 ? 2.860 -10.705 -55.772 1.00 87.50 986 VAL A C 1
ATOM 7531 O O . VAL A 1 986 ? 1.645 -10.626 -55.624 1.00 87.50 986 VAL A O 1
ATOM 7534 N N . LEU A 1 987 ? 3.657 -11.217 -54.829 1.00 88.88 987 LEU A N 1
ATOM 7535 C CA . LEU A 1 987 ? 3.132 -11.767 -53.578 1.00 88.88 987 LEU A CA 1
ATOM 7536 C C . LEU A 1 987 ? 2.424 -10.708 -52.711 1.00 88.88 987 LEU A C 1
ATOM 7538 O O . LEU A 1 987 ? 1.374 -10.988 -52.140 1.00 88.88 987 LEU A O 1
ATOM 7542 N N . LEU A 1 988 ? 2.954 -9.481 -52.640 1.00 90.50 988 LEU A N 1
ATOM 7543 C CA . LEU A 1 988 ? 2.315 -8.375 -51.915 1.00 90.50 988 LEU A CA 1
ATOM 7544 C C . LEU A 1 988 ? 1.004 -7.922 -52.571 1.00 90.50 988 LEU A C 1
ATOM 7546 O O . LEU A 1 988 ? 0.038 -7.658 -51.859 1.00 90.50 988 LEU A O 1
ATOM 7550 N N . ALA A 1 989 ? 0.954 -7.855 -53.906 1.00 89.25 989 ALA A N 1
ATOM 7551 C CA . ALA A 1 989 ? -0.270 -7.545 -54.644 1.00 89.25 989 ALA A CA 1
ATOM 7552 C C . ALA A 1 989 ? -1.330 -8.636 -54.434 1.00 89.25 989 ALA A C 1
ATOM 7554 O O . ALA A 1 989 ? -2.477 -8.328 -54.113 1.00 89.25 989 ALA A O 1
ATOM 7555 N N . PHE A 1 990 ? -0.922 -9.907 -54.511 1.00 86.19 990 PHE A N 1
ATOM 7556 C CA . PHE A 1 990 ? -1.784 -11.047 -54.208 1.00 86.19 990 PHE A CA 1
ATOM 7557 C C . PHE A 1 990 ? -2.350 -10.965 -52.790 1.00 86.19 990 PHE A C 1
ATOM 7559 O O . PHE A 1 990 ? -3.552 -11.108 -52.587 1.00 86.19 990 PHE A O 1
ATOM 7566 N N . SER A 1 991 ? -1.499 -10.661 -51.812 1.00 89.44 991 SER A N 1
ATOM 7567 C CA . SER A 1 991 ? -1.921 -10.529 -50.424 1.00 89.44 991 SER A CA 1
ATOM 7568 C C . SER A 1 991 ? -2.868 -9.353 -50.183 1.00 89.44 991 SER A C 1
ATOM 7570 O O . SER A 1 991 ? -3.767 -9.466 -49.353 1.00 89.44 991 SER A O 1
ATOM 7572 N N . LEU A 1 992 ? -2.685 -8.230 -50.884 1.00 88.75 992 LEU A N 1
ATOM 7573 C CA . LEU A 1 992 ? -3.575 -7.073 -50.787 1.00 88.75 992 LEU A CA 1
ATOM 7574 C C . LEU A 1 992 ? -4.986 -7.405 -51.291 1.00 88.75 992 LEU A C 1
ATOM 7576 O O . LEU A 1 992 ? -5.964 -7.054 -50.635 1.00 88.75 992 LEU A O 1
ATOM 7580 N N . ILE A 1 993 ? -5.082 -8.114 -52.418 1.00 85.38 993 ILE A N 1
ATOM 7581 C CA . ILE A 1 993 ? -6.361 -8.485 -53.031 1.00 85.38 993 ILE A CA 1
ATOM 7582 C C . ILE A 1 993 ? -7.030 -9.609 -52.232 1.00 85.38 993 ILE A C 1
ATOM 7584 O O . ILE A 1 993 ? -8.161 -9.455 -51.786 1.00 85.38 993 ILE A O 1
ATOM 7588 N N . VAL A 1 994 ? -6.334 -10.726 -52.005 1.00 82.38 994 VAL A N 1
ATOM 7589 C CA . VAL A 1 994 ? -6.949 -11.927 -51.422 1.00 82.38 994 VAL A CA 1
ATOM 7590 C C . VAL A 1 994 ? -7.119 -11.814 -49.911 1.00 82.38 994 VAL A C 1
ATOM 7592 O O . VAL A 1 994 ? -8.237 -11.919 -49.418 1.00 82.38 994 VAL A O 1
ATOM 7595 N N . ALA A 1 995 ? -6.043 -11.570 -49.161 1.00 81.88 995 ALA A N 1
ATOM 7596 C CA . ALA A 1 995 ? -6.133 -11.502 -47.700 1.00 81.88 995 ALA A CA 1
ATOM 7597 C C . ALA A 1 995 ? -6.755 -10.179 -47.214 1.00 81.88 995 ALA A C 1
ATOM 7599 O O . ALA A 1 995 ? -7.478 -10.178 -46.223 1.00 81.88 995 ALA A O 1
ATOM 7600 N N . GLY A 1 996 ? -6.500 -9.067 -47.914 1.00 81.25 996 GLY A N 1
ATOM 7601 C CA . GLY A 1 996 ? -7.057 -7.751 -47.585 1.00 81.25 996 GLY A CA 1
ATOM 7602 C C . GLY A 1 996 ? -8.503 -7.559 -48.046 1.00 81.25 996 GLY A C 1
ATOM 7603 O O . GLY A 1 996 ? -9.390 -7.426 -47.214 1.00 81.25 996 GLY A O 1
ATOM 7604 N N . MET A 1 997 ? -8.741 -7.519 -49.362 1.00 78.19 997 MET A N 1
ATOM 7605 C CA . MET A 1 997 ? -10.043 -7.122 -49.925 1.00 78.19 997 MET A CA 1
ATOM 7606 C C . MET A 1 997 ? -11.082 -8.251 -49.964 1.00 78.19 997 MET A C 1
ATOM 7608 O O . MET A 1 997 ? -12.251 -7.988 -49.710 1.00 78.19 997 MET A O 1
ATOM 7612 N N . LEU A 1 998 ? -10.684 -9.486 -50.295 1.00 73.56 998 LEU A N 1
ATOM 7613 C CA . LEU A 1 998 ? -11.629 -10.601 -50.461 1.00 73.56 998 LEU A CA 1
ATOM 7614 C C . LEU A 1 998 ? -11.967 -11.301 -49.141 1.00 73.56 998 LEU A C 1
ATOM 7616 O O . LEU A 1 998 ? -13.133 -11.563 -48.870 1.00 73.56 998 LEU A O 1
ATOM 7620 N N . LEU A 1 999 ? -10.953 -11.633 -48.336 1.00 71.94 999 LEU A N 1
ATOM 7621 C CA . LEU A 1 999 ? -11.135 -12.419 -47.109 1.00 71.94 999 LEU A CA 1
ATOM 7622 C C . LEU A 1 999 ? -11.176 -11.564 -45.833 1.00 71.94 999 LEU A C 1
ATOM 7624 O O . LEU A 1 999 ? -11.636 -12.052 -44.807 1.00 71.94 999 LEU A O 1
ATOM 7628 N N . ASN A 1 1000 ? -10.680 -10.320 -45.869 1.00 76.25 1000 ASN A N 1
ATOM 7629 C CA . ASN A 1 1000 ? -10.479 -9.464 -44.688 1.00 76.25 1000 ASN A CA 1
ATOM 7630 C C . ASN A 1 1000 ? -9.790 -10.200 -43.507 1.00 76.25 1000 ASN A C 1
ATOM 7632 O O . ASN A 1 1000 ? -10.118 -10.015 -42.335 1.00 76.25 1000 ASN A O 1
ATOM 7636 N N . LEU A 1 1001 ? -8.812 -11.058 -43.820 1.00 76.88 1001 LEU A N 1
ATOM 7637 C CA . LEU A 1 1001 ? -8.042 -11.847 -42.856 1.00 76.88 1001 LEU A CA 1
ATOM 7638 C C . LEU A 1 1001 ? -6.634 -11.266 -42.723 1.00 76.88 1001 LEU A C 1
ATOM 7640 O O . LEU A 1 1001 ? -5.765 -11.478 -43.570 1.00 76.88 1001 LEU A O 1
ATOM 7644 N N . GLN A 1 1002 ? -6.383 -10.547 -41.630 1.00 85.69 1002 GLN A N 1
ATOM 7645 C CA . GLN A 1 1002 ? -5.080 -9.945 -41.352 1.00 85.69 1002 GLN A CA 1
ATOM 7646 C C . GLN A 1 1002 ? -4.731 -9.967 -39.861 1.00 85.69 1002 GLN A C 1
ATOM 7648 O O . GLN A 1 1002 ? -5.586 -9.839 -38.988 1.00 85.69 1002 GLN A O 1
ATOM 7653 N N . TYR A 1 1003 ? -3.436 -10.083 -39.573 1.00 86.62 1003 TYR A N 1
ATOM 7654 C CA . TYR A 1 1003 ? -2.885 -9.953 -38.228 1.00 86.62 1003 TYR A CA 1
ATOM 7655 C C . TYR A 1 1003 ? -3.002 -8.505 -37.724 1.00 86.62 1003 TYR A C 1
ATOM 7657 O O . TYR A 1 1003 ? -2.429 -7.585 -38.315 1.00 86.62 1003 TYR A O 1
ATOM 7665 N N . SER A 1 1004 ? -3.713 -8.328 -36.616 1.00 86.69 1004 SER A N 1
ATOM 7666 C CA . SER A 1 1004 ? -4.094 -7.056 -35.992 1.00 86.69 1004 SER A CA 1
ATOM 7667 C C . SER A 1 1004 ? -3.871 -7.111 -34.473 1.00 86.69 1004 SER A C 1
ATOM 7669 O O . SER A 1 1004 ? -3.319 -8.088 -33.956 1.00 86.69 1004 SER A O 1
ATOM 7671 N N . MET A 1 1005 ? -4.279 -6.074 -33.731 1.00 86.12 1005 MET A N 1
ATOM 7672 C CA . MET A 1 1005 ? -4.215 -6.124 -32.265 1.00 86.12 1005 MET A CA 1
ATOM 7673 C C . MET A 1 1005 ? -5.186 -7.132 -31.646 1.00 86.12 1005 MET A C 1
ATOM 7675 O O . MET A 1 1005 ? -4.916 -7.596 -30.541 1.00 86.12 1005 MET A O 1
ATOM 7679 N N . GLN A 1 1006 ? -6.240 -7.538 -32.362 1.00 81.38 1006 GLN A N 1
ATOM 7680 C CA . GLN A 1 1006 ? -7.172 -8.574 -31.908 1.00 81.38 1006 GLN A CA 1
ATOM 7681 C C . GLN A 1 1006 ? -6.436 -9.870 -31.542 1.00 81.38 1006 GLN A C 1
ATOM 7683 O O . GLN A 1 1006 ? -6.618 -10.401 -30.452 1.00 81.38 1006 GLN A O 1
ATOM 7688 N N . GLN A 1 1007 ? -5.534 -10.343 -32.407 1.00 85.06 1007 GLN A N 1
ATOM 7689 C CA . GLN A 1 1007 ? -4.789 -11.584 -32.172 1.00 85.06 1007 GLN A CA 1
ATOM 7690 C C . GLN A 1 1007 ? -3.766 -11.450 -31.040 1.00 85.06 1007 GLN A C 1
ATOM 7692 O O . GLN A 1 1007 ? -3.497 -12.411 -30.323 1.00 85.06 1007 GLN A O 1
ATOM 7697 N N . VAL A 1 1008 ? -3.212 -10.249 -30.848 1.00 87.00 1008 VAL A N 1
ATOM 7698 C CA . VAL A 1 1008 ? -2.325 -9.964 -29.713 1.00 87.00 1008 VAL A CA 1
ATOM 7699 C C . VAL A 1 1008 ? -3.103 -10.042 -28.398 1.00 87.00 1008 VAL A C 1
ATOM 7701 O O . VAL A 1 1008 ? -2.598 -10.609 -27.434 1.00 87.00 1008 VAL A O 1
ATOM 7704 N N . ILE A 1 1009 ? -4.328 -9.512 -28.364 1.00 82.44 1009 ILE A N 1
ATOM 7705 C CA . ILE A 1 1009 ? -5.199 -9.561 -27.187 1.00 82.44 1009 ILE A CA 1
ATOM 7706 C C . ILE A 1 1009 ? -5.684 -10.984 -26.902 1.00 82.44 1009 ILE A C 1
ATOM 7708 O O . ILE A 1 1009 ? -5.609 -11.408 -25.756 1.00 82.44 1009 ILE A O 1
ATOM 7712 N N . MET A 1 1010 ? -6.069 -11.758 -27.921 1.00 78.75 1010 MET A N 1
ATOM 7713 C CA . MET A 1 1010 ? -6.416 -13.179 -27.754 1.00 78.75 1010 MET A CA 1
ATOM 7714 C C . MET A 1 1010 ? -5.290 -13.976 -27.088 1.00 78.75 1010 MET A C 1
ATOM 7716 O O . MET A 1 1010 ? -5.527 -14.737 -26.153 1.00 78.75 1010 MET A O 1
ATOM 7720 N N . LEU A 1 1011 ? -4.047 -13.778 -27.544 1.00 80.94 1011 LEU A N 1
ATOM 7721 C CA . LEU A 1 1011 ? -2.875 -14.398 -26.925 1.00 80.94 1011 LEU A CA 1
ATOM 7722 C C . LEU A 1 1011 ? -2.651 -13.903 -25.491 1.00 80.94 1011 LEU A C 1
ATOM 7724 O O . LEU A 1 1011 ? -2.235 -14.679 -24.634 1.00 80.94 1011 LEU A O 1
ATOM 7728 N N . ALA A 1 1012 ? -2.902 -12.619 -25.235 1.00 81.94 1012 ALA A N 1
ATOM 7729 C CA . ALA A 1 1012 ? -2.744 -12.005 -23.920 1.00 81.94 1012 ALA A CA 1
ATOM 7730 C C . ALA A 1 1012 ? -3.828 -12.434 -22.912 1.00 81.94 1012 ALA A C 1
ATOM 7732 O O . ALA A 1 1012 ? -3.592 -12.364 -21.707 1.00 81.94 1012 ALA A O 1
ATOM 7733 N N . ASP A 1 1013 ? -4.992 -12.877 -23.388 1.00 75.62 1013 ASP A N 1
ATOM 7734 C CA . ASP A 1 1013 ? -6.121 -13.315 -22.564 1.00 75.62 1013 ASP A CA 1
ATOM 7735 C C . ASP A 1 1013 ? -6.032 -14.794 -22.128 1.00 75.62 1013 ASP A C 1
ATOM 7737 O O . ASP A 1 1013 ? -6.815 -15.234 -21.292 1.00 75.62 1013 ASP A O 1
ATOM 7741 N N . PHE A 1 1014 ? -5.045 -15.549 -22.635 1.00 69.62 1014 PHE A N 1
ATOM 7742 C CA . PHE A 1 1014 ? -4.803 -16.967 -22.311 1.00 69.62 1014 PHE A CA 1
ATOM 7743 C C . PHE A 1 1014 ? -6.020 -17.884 -22.522 1.00 69.62 1014 PHE A C 1
ATOM 7745 O O . PHE A 1 1014 ? -6.203 -18.856 -21.793 1.00 69.62 1014 PHE A O 1
ATOM 7752 N N . ASN A 1 1015 ? -6.849 -17.613 -23.531 1.00 60.16 1015 ASN A N 1
ATOM 7753 C CA . ASN A 1 1015 ? -8.056 -18.395 -23.779 1.00 60.16 1015 ASN A CA 1
ATOM 7754 C C . ASN A 1 1015 ? -7.733 -19.739 -24.488 1.00 60.16 1015 ASN A C 1
ATOM 7756 O O . ASN A 1 1015 ? -7.281 -19.728 -25.638 1.00 60.16 1015 ASN A O 1
ATOM 7760 N N . PRO A 1 1016 ? -7.961 -20.909 -23.851 1.00 48.19 1016 PRO A N 1
ATOM 7761 C CA . PRO A 1 1016 ? -7.632 -22.221 -24.415 1.00 48.19 1016 PRO A CA 1
ATOM 7762 C C . PRO A 1 1016 ? -8.609 -22.705 -25.503 1.00 48.19 1016 PRO A C 1
ATOM 7764 O O . PRO A 1 1016 ? -8.359 -23.747 -26.103 1.00 48.19 1016 PRO A O 1
ATOM 7767 N N . GLY A 1 1017 ? -9.675 -21.956 -25.826 1.00 50.88 1017 GLY A N 1
ATOM 7768 C CA . GLY A 1 1017 ? -10.673 -22.311 -26.854 1.00 50.88 1017 GLY A CA 1
ATOM 7769 C C . GLY A 1 1017 ? -10.147 -22.429 -28.299 1.00 50.88 1017 GLY A C 1
ATOM 7770 O O . GLY A 1 1017 ? -10.909 -22.706 -29.223 1.00 50.88 1017 GLY A O 1
ATOM 7771 N N . MET A 1 1018 ? -8.840 -22.261 -28.515 1.00 54.00 1018 MET A N 1
ATOM 7772 C CA . MET A 1 1018 ? -8.130 -22.299 -29.802 1.00 54.00 1018 MET A CA 1
ATOM 7773 C C . MET A 1 1018 ? -7.982 -23.708 -30.427 1.00 54.00 1018 MET A C 1
ATOM 7775 O O . MET A 1 1018 ? -7.016 -23.972 -31.140 1.00 54.00 1018 MET A O 1
ATOM 7779 N N . VAL A 1 1019 ? -8.908 -24.638 -30.190 1.00 53.09 1019 VAL A N 1
ATOM 7780 C CA . VAL A 1 1019 ? -8.731 -26.072 -30.516 1.00 53.09 1019 VAL A CA 1
ATOM 7781 C C . VAL A 1 1019 ? -8.968 -26.404 -32.014 1.00 53.09 1019 VAL A C 1
ATOM 7783 O O . VAL A 1 1019 ? -8.908 -27.561 -32.418 1.00 53.09 1019 VAL A O 1
ATOM 7786 N N . GLY A 1 1020 ? -9.188 -25.412 -32.892 1.00 63.03 1020 GLY A N 1
ATOM 7787 C CA . GLY A 1 1020 ? -9.504 -25.624 -34.318 1.00 63.03 1020 GLY A CA 1
ATOM 7788 C C . GLY A 1 1020 ? -8.503 -25.030 -35.323 1.00 63.03 1020 GLY A C 1
ATOM 7789 O O . GLY A 1 1020 ? -8.039 -23.904 -35.154 1.00 63.03 1020 GLY A O 1
ATOM 7790 N N . LEU A 1 1021 ? -8.244 -25.745 -36.432 1.00 68.19 1021 LEU A N 1
ATOM 7791 C CA . LEU A 1 1021 ? -7.476 -25.265 -37.600 1.00 68.19 1021 LEU A CA 1
ATOM 7792 C C . LEU A 1 1021 ? -8.270 -24.216 -38.402 1.00 68.19 1021 LEU A C 1
ATOM 7794 O O . LEU A 1 1021 ? -8.809 -24.501 -39.468 1.00 68.19 1021 LEU A O 1
ATOM 7798 N N . THR A 1 1022 ? -8.365 -23.003 -37.864 1.00 75.12 1022 THR A N 1
ATOM 7799 C CA . THR A 1 1022 ? -9.079 -21.865 -38.465 1.00 75.12 1022 THR A CA 1
ATOM 7800 C C . THR A 1 1022 ? -8.114 -20.763 -38.911 1.00 75.12 1022 THR A C 1
ATOM 7802 O O . THR A 1 1022 ? -6.965 -20.706 -38.462 1.00 75.12 1022 THR A O 1
ATOM 7805 N N . GLY A 1 1023 ? -8.581 -19.834 -39.754 1.00 74.38 1023 GLY A N 1
ATOM 7806 C CA . GLY A 1 1023 ? -7.821 -18.627 -40.105 1.00 74.38 1023 GLY A CA 1
ATOM 7807 C C . GLY A 1 1023 ? -7.422 -17.788 -38.878 1.00 74.38 1023 GLY A C 1
ATOM 7808 O O . GLY A 1 1023 ? -6.290 -17.310 -38.800 1.00 74.38 1023 GLY A O 1
ATOM 7809 N N . GLY A 1 1024 ? -8.299 -17.690 -37.870 1.00 76.94 1024 GLY A N 1
ATOM 7810 C CA . GLY A 1 1024 ? -8.005 -17.032 -36.590 1.00 76.94 1024 GLY A CA 1
ATOM 7811 C C . GLY A 1 1024 ? -6.851 -17.694 -35.830 1.00 76.94 1024 GLY A C 1
ATOM 7812 O O . GLY A 1 1024 ? -5.911 -17.006 -35.430 1.00 76.94 1024 GLY A O 1
ATOM 7813 N N . PHE A 1 1025 ? -6.854 -19.029 -35.720 1.00 78.94 1025 PHE A N 1
ATOM 7814 C CA . PHE A 1 1025 ? -5.750 -19.796 -35.124 1.00 78.94 1025 PHE A CA 1
ATOM 7815 C C . PHE A 1 1025 ? -4.433 -19.607 -35.887 1.00 78.94 1025 PHE A C 1
ATOM 7817 O O . PHE A 1 1025 ? -3.374 -19.416 -35.283 1.00 78.94 1025 PHE A O 1
ATOM 7824 N N . PHE A 1 1026 ? -4.487 -19.613 -37.224 1.00 84.38 1026 PHE A N 1
ATOM 7825 C CA . PHE A 1 1026 ? -3.307 -19.378 -38.054 1.00 84.38 1026 PHE A CA 1
ATOM 7826 C C . PHE A 1 1026 ? -2.677 -18.013 -37.753 1.00 84.38 1026 PHE A C 1
ATOM 7828 O O . PHE A 1 1026 ? -1.467 -17.908 -37.533 1.00 84.38 1026 PHE A O 1
ATOM 7835 N N . LEU A 1 1027 ? -3.498 -16.962 -37.706 1.00 86.56 1027 LEU A N 1
ATOM 7836 C CA . LEU A 1 1027 ? -3.028 -15.620 -37.392 1.00 86.56 1027 LEU A CA 1
ATOM 7837 C C . LEU A 1 1027 ? -2.521 -15.535 -35.947 1.00 86.56 1027 LEU A C 1
ATOM 7839 O O . LEU A 1 1027 ? -1.427 -15.028 -35.742 1.00 86.56 1027 LEU A O 1
ATOM 7843 N N . ALA A 1 1028 ? -3.247 -16.060 -34.960 1.00 83.94 1028 ALA A N 1
ATOM 7844 C CA . ALA A 1 1028 ? -2.865 -15.957 -33.552 1.00 83.94 1028 ALA A CA 1
ATOM 7845 C C . ALA A 1 1028 ? -1.609 -16.770 -33.191 1.00 83.94 1028 ALA A C 1
ATOM 7847 O O . ALA A 1 1028 ? -0.800 -16.305 -32.399 1.00 83.94 1028 ALA A O 1
ATOM 7848 N N . VAL A 1 1029 ? -1.396 -17.953 -33.775 1.00 85.75 1029 VAL A N 1
ATOM 7849 C CA . VAL A 1 1029 ? -0.316 -18.867 -33.351 1.00 85.75 1029 VAL A CA 1
ATOM 7850 C C . VAL A 1 1029 ? 0.754 -19.037 -34.428 1.00 85.75 1029 VAL A C 1
ATOM 7852 O O . VAL A 1 1029 ? 1.945 -18.825 -34.173 1.00 85.75 1029 VAL A O 1
ATOM 7855 N N . VAL A 1 1030 ? 0.355 -19.391 -35.652 1.00 88.88 1030 VAL A N 1
ATOM 7856 C CA . VAL A 1 1030 ? 1.301 -19.748 -36.724 1.00 88.88 1030 VAL A CA 1
ATOM 7857 C C . VAL A 1 1030 ? 2.111 -18.533 -37.177 1.00 88.88 1030 VAL A C 1
ATOM 7859 O O . VAL A 1 1030 ? 3.325 -18.644 -37.370 1.00 88.88 1030 VAL A O 1
ATOM 7862 N N . VAL A 1 1031 ? 1.494 -17.350 -37.287 1.00 91.25 1031 VAL A N 1
ATOM 7863 C CA . VAL A 1 1031 ? 2.210 -16.121 -37.665 1.00 91.25 1031 VAL A CA 1
ATOM 7864 C C . VAL A 1 1031 ? 3.286 -15.746 -36.630 1.00 91.25 1031 VAL A C 1
ATOM 7866 O O . VAL A 1 1031 ? 4.451 -15.662 -37.036 1.00 91.25 1031 VAL A O 1
ATOM 7869 N N . PRO A 1 1032 ? 3.001 -15.586 -35.320 1.00 91.12 1032 PRO A N 1
ATOM 7870 C CA . PRO A 1 1032 ? 4.031 -15.333 -34.308 1.00 91.12 1032 PRO A CA 1
ATOM 7871 C C . PRO A 1 1032 ? 5.161 -16.367 -34.285 1.00 91.12 1032 PRO A C 1
ATOM 7873 O O . PRO A 1 1032 ? 6.335 -15.985 -34.242 1.00 91.12 1032 PRO A O 1
ATOM 7876 N N . LEU A 1 1033 ? 4.838 -17.663 -34.390 1.00 89.31 1033 LEU A N 1
ATOM 7877 C CA . LEU A 1 1033 ? 5.845 -18.724 -34.479 1.00 89.31 1033 LEU A CA 1
ATOM 7878 C C . LEU A 1 1033 ? 6.719 -18.556 -35.727 1.00 89.31 1033 LEU A C 1
ATOM 7880 O O . LEU A 1 1033 ? 7.946 -18.564 -35.627 1.00 89.31 1033 LEU A O 1
ATOM 7884 N N . SER A 1 1034 ? 6.127 -18.310 -36.897 1.00 89.00 1034 SER A N 1
ATOM 7885 C CA . SER A 1 1034 ? 6.894 -18.070 -38.126 1.00 89.00 1034 SER A CA 1
ATOM 7886 C C . SER A 1 1034 ? 7.863 -16.889 -37.977 1.00 89.00 1034 SER A C 1
ATOM 7888 O O . SER A 1 1034 ? 9.009 -16.963 -38.427 1.00 89.00 1034 SER A O 1
ATOM 7890 N N . VAL A 1 1035 ? 7.452 -15.833 -37.265 1.00 90.38 1035 VAL A N 1
ATOM 7891 C CA . VAL A 1 1035 ? 8.299 -14.671 -36.985 1.00 90.38 1035 VAL A CA 1
ATOM 7892 C C . VAL A 1 1035 ? 9.432 -15.007 -36.014 1.00 90.38 1035 VAL A C 1
ATOM 7894 O O . VAL A 1 1035 ? 10.558 -14.541 -36.211 1.00 90.38 1035 VAL A O 1
ATOM 7897 N N . LEU A 1 1036 ? 9.180 -15.847 -35.009 1.00 88.25 1036 LEU A N 1
ATOM 7898 C CA . LEU A 1 1036 ? 10.201 -16.333 -34.080 1.00 88.25 1036 LEU A CA 1
ATOM 7899 C C . LEU A 1 1036 ? 11.317 -17.106 -34.812 1.00 88.25 1036 LEU A C 1
ATOM 7901 O O . LEU A 1 1036 ? 12.500 -16.887 -34.530 1.00 88.25 1036 LEU A O 1
ATOM 7905 N N . PHE A 1 1037 ? 10.956 -17.969 -35.771 1.00 86.56 1037 PHE A N 1
ATOM 7906 C CA . PHE A 1 1037 ? 11.894 -18.817 -36.520 1.00 86.56 1037 PHE A CA 1
ATOM 7907 C C . PHE A 1 1037 ? 12.594 -18.085 -37.675 1.00 86.56 1037 PHE A C 1
ATOM 7909 O O . PHE A 1 1037 ? 13.828 -18.106 -37.759 1.00 86.56 1037 PHE A O 1
ATOM 7916 N N . PHE A 1 1038 ? 11.828 -17.416 -38.542 1.00 85.00 1038 PHE A N 1
ATOM 7917 C CA . PHE A 1 1038 ? 12.308 -16.827 -39.799 1.00 85.00 1038 PHE A CA 1
ATOM 7918 C C . PHE A 1 1038 ? 12.502 -15.303 -39.725 1.00 85.00 1038 PHE A C 1
ATOM 7920 O O . PHE A 1 1038 ? 12.992 -14.686 -40.670 1.00 85.00 1038 PHE A O 1
ATOM 7927 N N . GLY A 1 1039 ? 12.168 -14.651 -38.612 1.00 86.56 1039 GLY A N 1
ATOM 7928 C CA . GLY A 1 1039 ? 12.060 -13.191 -38.531 1.00 86.56 1039 GLY A CA 1
ATOM 7929 C C . GLY A 1 1039 ? 10.756 -12.688 -39.152 1.00 86.56 1039 GLY A C 1
ATOM 7930 O O . GLY A 1 1039 ? 10.006 -13.476 -39.710 1.00 86.56 1039 GLY A O 1
ATOM 7931 N N . ASN A 1 1040 ? 10.484 -11.382 -39.062 1.00 89.25 1040 ASN A N 1
ATOM 7932 C CA . ASN A 1 1040 ? 9.180 -10.761 -39.358 1.00 89.25 1040 ASN A CA 1
ATOM 7933 C C . ASN A 1 1040 ? 8.720 -10.813 -40.843 1.00 89.25 1040 ASN A C 1
ATOM 7935 O O . ASN A 1 1040 ? 8.524 -9.786 -41.490 1.00 89.25 1040 ASN A O 1
ATOM 7939 N N . VAL A 1 1041 ? 8.554 -12.027 -41.377 1.00 89.31 1041 VAL A N 1
ATOM 7940 C CA . VAL A 1 1041 ? 8.180 -12.347 -42.760 1.00 89.31 1041 VAL A CA 1
ATOM 7941 C C . VAL A 1 1041 ? 6.767 -11.873 -43.079 1.00 89.31 1041 VAL A C 1
ATOM 7943 O O . VAL A 1 1041 ? 6.536 -11.380 -44.179 1.00 89.31 1041 VAL A O 1
ATOM 7946 N N . TYR A 1 1042 ? 5.858 -11.910 -42.099 1.00 92.12 1042 TYR A N 1
ATOM 7947 C CA . TYR A 1 1042 ? 4.494 -11.418 -42.260 1.00 92.12 1042 TYR A CA 1
ATOM 7948 C C . TYR A 1 1042 ? 4.481 -9.930 -42.638 1.00 92.12 1042 TYR A C 1
ATOM 7950 O O . TYR A 1 1042 ? 3.991 -9.563 -43.705 1.00 92.12 1042 TYR A O 1
ATOM 7958 N N . CYS A 1 1043 ? 5.122 -9.066 -41.841 1.00 91.19 1043 CYS A N 1
ATOM 7959 C CA . CYS A 1 1043 ? 5.208 -7.640 -42.167 1.00 91.19 1043 CYS A CA 1
ATOM 7960 C C . CYS A 1 1043 ? 5.965 -7.376 -43.481 1.00 91.19 1043 CYS A C 1
ATOM 7962 O O . CYS A 1 1043 ? 5.650 -6.414 -44.180 1.00 91.19 1043 CYS A O 1
ATOM 7964 N N . GLY A 1 1044 ? 6.971 -8.188 -43.823 1.00 90.06 1044 GLY A N 1
ATOM 7965 C CA . GLY A 1 1044 ? 7.793 -8.007 -45.023 1.00 90.06 1044 GLY A CA 1
ATOM 7966 C C . GLY A 1 1044 ? 7.123 -8.412 -46.345 1.00 90.06 1044 GLY A C 1
ATOM 7967 O O . GLY A 1 1044 ? 7.359 -7.734 -47.354 1.00 90.06 1044 GLY A O 1
ATOM 7968 N N . TYR A 1 1045 ? 6.306 -9.474 -46.324 1.00 90.88 1045 TYR A N 1
ATOM 7969 C CA . TYR A 1 1045 ? 5.829 -10.200 -47.512 1.00 90.88 1045 TYR A CA 1
ATOM 7970 C C . TYR A 1 1045 ? 4.313 -10.472 -47.565 1.00 90.88 1045 TYR A C 1
ATOM 7972 O O . TYR A 1 1045 ? 3.823 -10.736 -48.657 1.00 90.88 1045 TYR A O 1
ATOM 7980 N N . LEU A 1 1046 ? 3.579 -10.410 -46.444 1.00 91.06 1046 LEU A N 1
ATOM 7981 C CA . LEU A 1 1046 ? 2.169 -10.845 -46.364 1.00 91.06 1046 LEU A CA 1
ATOM 7982 C C . LEU A 1 1046 ? 1.190 -9.818 -45.775 1.00 91.06 1046 LEU A C 1
ATOM 7984 O O . LEU A 1 1046 ? -0.009 -10.025 -45.813 1.00 91.06 1046 LEU A O 1
ATOM 7988 N N . CYS A 1 1047 ? 1.645 -8.722 -45.175 1.00 91.50 1047 CYS A N 1
ATOM 7989 C CA . CYS A 1 1047 ? 0.726 -7.753 -44.571 1.00 91.50 1047 CYS A CA 1
ATOM 7990 C C . CYS A 1 1047 ? -0.001 -6.922 -45.658 1.00 91.50 1047 CYS A C 1
ATOM 7992 O O . CYS A 1 1047 ? 0.685 -6.150 -46.340 1.00 91.50 1047 CYS A O 1
ATOM 7994 N N . PRO A 1 1048 ? -1.350 -6.981 -45.785 1.00 91.12 1048 PRO A N 1
ATOM 7995 C CA . PRO A 1 1048 ? -2.095 -6.232 -46.809 1.00 91.12 1048 PRO A CA 1
ATOM 7996 C C . PRO A 1 1048 ? -1.935 -4.713 -46.666 1.00 91.12 1048 PRO A C 1
ATOM 7998 O O . PRO A 1 1048 ? -1.571 -4.021 -47.614 1.00 91.12 1048 PRO A O 1
ATOM 8001 N N . PHE A 1 1049 ? -2.087 -4.183 -45.449 1.00 89.38 1049 PHE A N 1
ATOM 8002 C CA . PHE A 1 1049 ? -1.907 -2.751 -45.182 1.00 89.38 1049 PHE A CA 1
ATOM 8003 C C . PHE A 1 1049 ? -0.462 -2.272 -45.405 1.00 89.38 1049 PHE A C 1
ATOM 8005 O O . PHE A 1 1049 ? -0.216 -1.132 -45.806 1.00 89.38 1049 PHE A O 1
ATOM 8012 N N . GLY A 1 1050 ? 0.517 -3.146 -45.154 1.00 89.69 1050 GLY A N 1
ATOM 8013 C CA . GLY A 1 1050 ? 1.923 -2.880 -45.450 1.00 89.69 1050 GLY A CA 1
ATOM 8014 C C . GLY A 1 1050 ? 2.217 -2.870 -46.952 1.00 89.69 1050 GLY A C 1
ATOM 8015 O O . GLY A 1 1050 ? 3.057 -2.084 -47.388 1.00 89.69 1050 GLY A O 1
ATOM 8016 N N . ALA A 1 1051 ? 1.525 -3.708 -47.731 1.00 91.69 1051 ALA A N 1
ATOM 8017 C CA . ALA A 1 1051 ? 1.580 -3.706 -49.191 1.00 91.69 1051 ALA A CA 1
ATOM 8018 C C . ALA A 1 1051 ? 0.990 -2.410 -49.763 1.00 91.69 1051 ALA A C 1
ATOM 8020 O O . ALA A 1 1051 ? 1.650 -1.754 -50.562 1.00 91.69 1051 ALA A O 1
ATOM 8021 N N . LEU A 1 1052 ? -0.188 -1.991 -49.285 1.00 91.31 1052 LEU A N 1
ATOM 8022 C CA . LEU A 1 1052 ? -0.841 -0.750 -49.713 1.00 91.31 1052 LEU A CA 1
ATOM 8023 C C . LEU A 1 1052 ? 0.056 0.480 -49.495 1.00 91.31 1052 LEU A C 1
ATOM 8025 O O . LEU A 1 1052 ? 0.320 1.222 -50.436 1.00 91.31 1052 LEU A O 1
ATOM 8029 N N . GLN A 1 1053 ? 0.597 0.662 -48.285 1.00 90.31 1053 GLN A N 1
ATOM 8030 C CA . GLN A 1 1053 ? 1.519 1.771 -47.992 1.00 90.31 1053 GLN A CA 1
ATOM 8031 C C . GLN A 1 1053 ? 2.813 1.716 -48.816 1.00 90.31 1053 GLN A C 1
ATOM 8033 O O . GLN A 1 1053 ? 3.430 2.748 -49.067 1.00 90.31 1053 GLN A O 1
ATOM 8038 N N . GLU A 1 1054 ? 3.268 0.518 -49.188 1.00 88.94 1054 GLU A N 1
ATOM 8039 C CA . GLU A 1 1054 ? 4.449 0.361 -50.031 1.00 88.94 1054 GLU A CA 1
ATOM 8040 C C . GLU A 1 1054 ? 4.165 0.753 -51.481 1.00 88.94 1054 GLU A C 1
ATOM 8042 O O . GLU A 1 1054 ? 4.964 1.480 -52.062 1.00 88.94 1054 GLU A O 1
ATOM 8047 N N . PHE A 1 1055 ? 3.030 0.329 -52.041 1.00 90.12 1055 PHE A N 1
ATOM 8048 C CA . PHE A 1 1055 ? 2.627 0.721 -53.390 1.00 90.12 1055 PHE A CA 1
ATOM 8049 C C . PHE A 1 1055 ? 2.374 2.227 -53.493 1.00 90.12 1055 PHE A C 1
ATOM 8051 O O . PHE A 1 1055 ? 2.836 2.835 -54.451 1.00 90.12 1055 PHE A O 1
ATOM 8058 N N . LEU A 1 1056 ? 1.744 2.849 -52.488 1.00 88.44 1056 LEU A N 1
ATOM 8059 C CA . LEU A 1 1056 ? 1.565 4.307 -52.447 1.00 88.44 1056 LEU A CA 1
ATOM 8060 C C . LEU A 1 1056 ? 2.900 5.064 -52.434 1.00 88.44 1056 LEU A C 1
ATOM 8062 O O . LEU A 1 1056 ? 3.047 6.064 -53.129 1.00 88.44 1056 LEU A O 1
ATOM 8066 N N . GLY A 1 1057 ? 3.888 4.570 -51.684 1.00 83.50 1057 GLY A N 1
ATOM 8067 C CA . GLY A 1 1057 ? 5.231 5.154 -51.677 1.00 83.50 1057 GLY A CA 1
ATOM 8068 C C . GLY A 1 1057 ? 5.970 5.006 -53.013 1.00 83.50 1057 GLY A C 1
ATOM 8069 O O . GLY A 1 1057 ? 6.787 5.856 -53.348 1.00 83.50 1057 GLY A O 1
ATOM 8070 N N . ASP A 1 1058 ? 5.672 3.959 -53.789 1.00 82.94 1058 ASP A N 1
ATOM 8071 C CA . ASP A 1 1058 ? 6.260 3.726 -55.115 1.00 82.94 1058 ASP A CA 1
ATOM 8072 C C . ASP A 1 1058 ? 5.607 4.604 -56.221 1.00 82.94 1058 ASP A C 1
ATOM 8074 O O . ASP A 1 1058 ? 6.176 4.714 -57.307 1.00 82.94 1058 ASP A O 1
ATOM 8078 N N . LEU A 1 1059 ? 4.450 5.245 -55.966 1.00 83.38 1059 LEU A N 1
ATOM 8079 C CA . LEU A 1 1059 ? 3.727 6.093 -56.936 1.00 83.38 1059 LEU A CA 1
ATOM 8080 C C . LEU A 1 1059 ? 4.334 7.488 -57.139 1.00 83.38 1059 LEU A C 1
ATOM 8082 O O . LEU A 1 1059 ? 4.003 8.137 -58.127 1.00 83.38 1059 LEU A O 1
ATOM 8086 N N . VAL A 1 1060 ? 5.187 7.967 -56.228 1.00 75.56 1060 VAL A N 1
ATOM 8087 C CA . VAL A 1 1060 ? 5.807 9.301 -56.316 1.00 75.56 1060 VAL A CA 1
ATOM 8088 C C . VAL A 1 1060 ? 7.283 9.141 -56.701 1.00 75.56 1060 VAL A C 1
ATOM 8090 O O . VAL A 1 1060 ? 8.112 8.824 -55.840 1.00 75.56 1060 VAL A O 1
ATOM 8093 N N . PRO A 1 1061 ? 7.653 9.345 -57.983 1.00 56.88 1061 PRO A N 1
ATOM 8094 C CA . PRO A 1 1061 ? 9.034 9.225 -58.435 1.00 56.88 1061 PRO A CA 1
ATOM 8095 C C . PRO A 1 1061 ? 9.902 10.286 -57.751 1.00 56.88 1061 PRO A C 1
ATOM 8097 O O . PRO A 1 1061 ? 9.590 11.471 -57.794 1.00 56.88 1061 PRO A O 1
ATOM 8100 N N . GLY A 1 1062 ? 10.995 9.870 -57.109 1.00 58.03 1062 GLY A N 1
ATOM 8101 C CA . GLY A 1 1062 ? 11.908 10.795 -56.428 1.00 58.03 1062 GLY A CA 1
ATOM 8102 C C . GLY A 1 1062 ? 11.471 11.235 -55.026 1.00 58.03 1062 GLY A C 1
ATOM 8103 O O . GLY A 1 1062 ? 12.161 12.058 -54.423 1.00 58.03 1062 GLY A O 1
ATOM 8104 N N . SER A 1 1063 ? 10.392 10.674 -54.461 1.00 49.19 1063 SER A N 1
ATOM 8105 C CA . SER A 1 1063 ? 10.111 10.871 -53.036 1.00 49.19 1063 SER A CA 1
ATOM 8106 C C . SER A 1 1063 ? 11.198 10.195 -52.195 1.00 49.19 1063 SER A C 1
ATOM 8108 O O . SER A 1 1063 ? 11.572 9.037 -52.402 1.00 49.19 1063 SER A O 1
ATOM 8110 N N . GLY A 1 1064 ? 11.758 10.943 -51.249 1.00 54.78 1064 GLY A N 1
ATOM 8111 C CA . GLY A 1 1064 ? 12.636 10.372 -50.244 1.00 54.78 1064 GLY A CA 1
ATOM 8112 C C . GLY A 1 1064 ? 13.726 11.313 -49.787 1.00 54.78 1064 GLY A C 1
ATOM 8113 O O . GLY A 1 1064 ? 14.905 10.974 -49.880 1.00 54.78 1064 GLY A O 1
ATOM 8114 N N . HIS A 1 1065 ? 13.354 12.436 -49.172 1.00 54.66 1065 HIS A N 1
ATOM 8115 C CA . HIS A 1 1065 ? 14.190 12.924 -48.084 1.00 54.66 1065 HIS A CA 1
ATOM 8116 C C . HIS A 1 1065 ? 14.175 11.818 -47.023 1.00 54.66 1065 HIS A C 1
ATOM 8118 O O . HIS A 1 1065 ? 13.237 11.735 -46.240 1.00 54.66 1065 HIS A O 1
ATOM 8124 N N . ILE A 1 1066 ? 15.121 10.872 -47.087 1.00 60.22 1066 ILE A N 1
ATOM 8125 C CA . ILE A 1 1066 ? 15.222 9.776 -46.122 1.00 60.22 1066 ILE A CA 1
ATOM 8126 C C . ILE A 1 1066 ? 15.649 10.446 -44.819 1.00 60.22 1066 ILE A C 1
ATOM 8128 O O . ILE A 1 1066 ? 16.792 10.904 -44.756 1.00 60.22 1066 ILE A O 1
ATOM 8132 N N . PRO A 1 1067 ? 14.777 10.517 -43.790 1.00 64.69 1067 PRO A N 1
ATOM 8133 C CA . PRO A 1 1067 ? 15.170 11.114 -42.525 1.00 64.69 1067 PRO A CA 1
ATOM 8134 C C . PRO A 1 1067 ? 16.453 10.465 -42.028 1.00 64.69 1067 PRO A C 1
ATOM 8136 O O . PRO A 1 1067 ? 16.647 9.253 -42.209 1.00 64.69 1067 PRO A O 1
ATOM 8139 N N . GLU A 1 1068 ? 17.306 11.251 -41.375 1.00 70.75 1068 GLU A N 1
ATOM 8140 C CA . GLU A 1 1068 ? 18.523 10.724 -40.778 1.00 70.75 1068 GLU A CA 1
ATOM 8141 C C . GLU A 1 1068 ? 18.222 9.469 -39.949 1.00 70.75 1068 GLU A C 1
ATOM 8143 O O . GLU A 1 1068 ? 17.180 9.328 -39.295 1.00 70.75 1068 GLU A O 1
ATOM 8148 N N . ARG A 1 1069 ? 19.165 8.523 -39.956 1.00 68.19 1069 ARG A N 1
ATOM 8149 C CA . ARG A 1 1069 ? 19.027 7.244 -39.240 1.00 68.19 1069 ARG A CA 1
ATOM 8150 C C . ARG A 1 1069 ? 18.707 7.435 -37.748 1.00 68.19 1069 ARG A C 1
ATOM 8152 O O . ARG A 1 1069 ? 18.079 6.559 -37.149 1.00 68.19 1069 ARG A O 1
ATOM 8159 N N . GLY A 1 1070 ? 19.106 8.574 -37.170 1.00 67.69 1070 GLY A N 1
ATOM 8160 C CA . GLY A 1 1070 ? 18.749 9.010 -35.820 1.00 67.69 1070 GLY A CA 1
ATOM 8161 C C . GLY A 1 1070 ? 17.249 9.267 -35.644 1.00 67.69 1070 GLY A C 1
ATOM 8162 O O . GLY A 1 1070 ? 16.644 8.662 -34.765 1.00 67.69 1070 GLY A O 1
ATOM 8163 N N . THR A 1 1071 ? 16.623 10.072 -36.507 1.00 74.50 1071 THR A N 1
ATOM 8164 C CA . THR A 1 1071 ? 15.187 10.429 -36.459 1.00 74.50 1071 THR A CA 1
ATOM 8165 C C . THR A 1 1071 ? 14.291 9.193 -36.443 1.00 74.50 1071 THR A C 1
ATOM 8167 O O . THR A 1 1071 ? 13.397 9.042 -35.609 1.00 74.50 1071 THR A O 1
ATOM 8170 N N . TRP A 1 1072 ? 14.610 8.223 -37.295 1.00 75.19 1072 TRP A N 1
ATOM 8171 C CA . TRP A 1 1072 ? 13.900 6.951 -37.339 1.00 75.19 1072 TRP A CA 1
ATOM 8172 C C . TRP A 1 1072 ? 14.085 6.067 -36.110 1.00 75.19 1072 TRP A C 1
ATOM 8174 O O . TRP A 1 1072 ? 13.261 5.191 -35.851 1.00 75.19 1072 TRP A O 1
ATOM 8184 N N . ARG A 1 1073 ? 15.192 6.214 -35.383 1.00 73.38 1073 ARG A N 1
ATOM 8185 C CA . ARG A 1 1073 ? 15.422 5.477 -34.138 1.00 73.38 1073 ARG A CA 1
ATOM 8186 C C . ARG A 1 1073 ? 14.445 5.937 -33.052 1.00 73.38 1073 ARG A C 1
ATOM 8188 O O . ARG A 1 1073 ? 13.961 5.092 -32.309 1.00 73.38 1073 ARG A O 1
ATOM 8195 N N . TYR A 1 1074 ? 14.126 7.233 -33.004 1.00 77.25 1074 TYR A N 1
ATOM 8196 C CA . TYR A 1 1074 ? 13.155 7.798 -32.062 1.00 77.25 1074 TYR A CA 1
ATOM 8197 C C . TYR A 1 1074 ? 11.717 7.399 -32.417 1.00 77.25 1074 TYR A C 1
ATOM 8199 O O . TYR A 1 1074 ? 11.018 6.838 -31.577 1.00 77.25 1074 TYR A O 1
ATOM 8207 N N . GLY A 1 1075 ? 11.303 7.587 -33.677 1.00 79.94 1075 GLY A N 1
ATOM 8208 C CA . GLY A 1 1075 ? 9.938 7.264 -34.122 1.00 79.94 1075 GLY A CA 1
ATOM 8209 C C . GLY A 1 1075 ? 9.555 5.788 -33.943 1.00 79.94 1075 GLY A C 1
ATOM 8210 O O . GLY A 1 1075 ? 8.436 5.474 -33.549 1.00 79.94 1075 GLY A O 1
ATOM 8211 N N . ARG A 1 1076 ? 10.509 4.863 -34.116 1.00 83.00 1076 ARG A N 1
ATOM 8212 C CA . ARG A 1 1076 ? 10.285 3.417 -33.921 1.00 83.00 1076 ARG A CA 1
ATOM 8213 C C . ARG A 1 1076 ? 10.017 3.005 -32.475 1.00 83.00 1076 ARG A C 1
ATOM 8215 O O . ARG A 1 1076 ? 9.454 1.935 -32.266 1.00 83.00 1076 ARG A O 1
ATOM 8222 N N . ALA A 1 1077 ? 10.420 3.803 -31.485 1.00 82.88 1077 ALA A N 1
ATOM 8223 C CA . ALA A 1 1077 ? 10.127 3.497 -30.086 1.00 82.88 1077 ALA A CA 1
ATOM 8224 C C . ALA A 1 1077 ? 8.632 3.685 -29.762 1.00 82.88 1077 ALA A C 1
ATOM 8226 O O . ALA A 1 1077 ? 8.101 2.979 -28.906 1.00 82.88 1077 ALA A O 1
ATOM 8227 N N . VAL A 1 1078 ? 7.945 4.579 -30.486 1.00 87.00 1078 VAL A N 1
ATOM 8228 C CA . VAL A 1 1078 ? 6.547 4.959 -30.231 1.00 87.00 1078 VAL A CA 1
ATOM 8229 C C . VAL A 1 1078 ? 5.596 3.767 -30.365 1.00 87.00 1078 VAL A C 1
ATOM 8231 O O . VAL A 1 1078 ? 4.795 3.542 -29.465 1.00 87.00 1078 VAL A O 1
ATOM 8234 N N . LYS A 1 1079 ? 5.729 2.927 -31.400 1.00 89.38 1079 LYS A N 1
ATOM 8235 C CA . LYS A 1 1079 ? 4.891 1.718 -31.558 1.00 89.38 1079 LYS A CA 1
ATOM 8236 C C . LYS A 1 1079 ? 4.995 0.726 -30.390 1.00 89.38 1079 LYS A C 1
ATOM 8238 O O . LYS A 1 1079 ? 4.031 0.015 -30.130 1.00 89.38 1079 LYS A O 1
ATOM 8243 N N . TYR A 1 1080 ? 6.134 0.662 -29.688 1.00 89.56 1080 TYR A N 1
ATOM 8244 C CA . TYR A 1 1080 ? 6.282 -0.200 -28.507 1.00 89.56 1080 TYR A CA 1
ATOM 8245 C C . TYR A 1 1080 ? 5.583 0.411 -27.294 1.00 89.56 1080 TYR A C 1
ATOM 8247 O O . TYR A 1 1080 ? 4.917 -0.310 -26.560 1.00 89.56 1080 TYR A O 1
ATOM 8255 N N . VAL A 1 1081 ? 5.688 1.733 -27.114 1.00 88.62 1081 VAL A N 1
ATOM 8256 C CA . VAL A 1 1081 ? 4.904 2.451 -26.097 1.00 88.62 1081 VAL A CA 1
ATOM 8257 C C . VAL A 1 1081 ? 3.415 2.232 -26.351 1.00 88.62 1081 VAL A C 1
ATOM 8259 O O . VAL A 1 1081 ? 2.703 1.815 -25.447 1.00 88.62 1081 VAL A O 1
ATOM 8262 N N . PHE A 1 1082 ? 2.967 2.400 -27.597 1.00 88.31 1082 PHE A N 1
ATOM 8263 C CA . PHE A 1 1082 ? 1.573 2.197 -27.980 1.00 88.31 1082 PHE A CA 1
ATOM 8264 C C . PHE A 1 1082 ? 1.097 0.757 -27.729 1.00 88.31 1082 PHE A C 1
ATOM 8266 O O . PHE A 1 1082 ? 0.043 0.568 -27.128 1.00 88.31 1082 PHE A O 1
ATOM 8273 N N . LEU A 1 1083 ? 1.900 -0.256 -28.089 1.00 90.88 1083 LEU A N 1
ATOM 8274 C CA . LEU A 1 1083 ? 1.617 -1.662 -27.777 1.00 90.88 1083 LEU A CA 1
ATOM 8275 C C . LEU A 1 1083 ? 1.412 -1.888 -26.273 1.00 90.88 1083 LEU A C 1
ATOM 8277 O O . LEU A 1 1083 ? 0.394 -2.449 -25.876 1.00 90.88 1083 LEU A O 1
ATOM 8281 N N . PHE A 1 1084 ? 2.366 -1.473 -25.435 1.00 91.69 1084 PHE A N 1
ATOM 8282 C CA . PHE A 1 1084 ? 2.277 -1.730 -23.996 1.00 91.69 1084 PHE A CA 1
ATOM 8283 C C . PHE A 1 1084 ? 1.151 -0.929 -23.334 1.00 91.69 1084 PHE A C 1
ATOM 8285 O O . PHE A 1 1084 ? 0.465 -1.472 -22.474 1.00 91.69 1084 PHE A O 1
ATOM 8292 N N . CYS A 1 1085 ? 0.897 0.310 -23.764 1.00 88.81 1085 CYS A N 1
ATOM 8293 C CA . CYS A 1 1085 ? -0.249 1.091 -23.296 1.00 88.81 1085 CYS A CA 1
ATOM 8294 C C . CYS A 1 1085 ? -1.583 0.412 -23.634 1.00 88.81 1085 CYS A C 1
ATOM 8296 O O . CYS A 1 1085 ? -2.446 0.336 -22.765 1.00 88.81 1085 CYS A O 1
ATOM 8298 N N . LEU A 1 1086 ? -1.741 -0.125 -24.850 1.00 87.44 1086 LEU A N 1
ATOM 8299 C CA . LEU A 1 1086 ? -2.948 -0.864 -25.235 1.00 87.44 1086 LEU A CA 1
ATOM 8300 C C . LEU A 1 1086 ? -3.128 -2.149 -24.420 1.00 87.44 1086 LEU A C 1
ATOM 8302 O O . LEU A 1 1086 ? -4.245 -2.445 -24.014 1.00 87.44 1086 LEU A O 1
ATOM 8306 N N . LEU A 1 1087 ? -2.048 -2.887 -24.135 1.00 89.06 1087 LEU A N 1
ATOM 8307 C CA . LEU A 1 1087 ? -2.114 -4.084 -23.287 1.00 89.06 1087 LEU A CA 1
ATOM 8308 C C . LEU A 1 1087 ? -2.502 -3.754 -21.840 1.00 89.06 1087 LEU A C 1
ATOM 8310 O O . LEU A 1 1087 ? -3.303 -4.470 -21.249 1.00 89.06 1087 LEU A O 1
ATOM 8314 N N . VAL A 1 1088 ? -1.972 -2.664 -21.277 1.00 86.25 1088 VAL A N 1
ATOM 8315 C CA . VAL A 1 1088 ? -2.350 -2.193 -19.933 1.00 86.25 1088 VAL A CA 1
ATOM 8316 C C . VAL A 1 1088 ? -3.801 -1.710 -19.910 1.00 86.25 1088 VAL A C 1
ATOM 8318 O O . VAL A 1 1088 ? -4.531 -2.021 -18.973 1.00 86.25 1088 VAL A O 1
ATOM 8321 N N . LEU A 1 1089 ? -4.243 -0.994 -20.947 1.00 85.00 1089 LEU A N 1
ATOM 8322 C CA . LEU A 1 1089 ? -5.627 -0.544 -21.074 1.00 85.00 1089 LEU A CA 1
ATOM 8323 C C . LEU A 1 1089 ? -6.589 -1.735 -21.202 1.00 85.00 1089 LEU A C 1
ATOM 8325 O O . LEU A 1 1089 ? -7.586 -1.785 -20.489 1.00 85.00 1089 LEU A O 1
ATOM 8329 N N . PHE A 1 1090 ? -6.258 -2.729 -22.034 1.00 84.00 1090 PHE A N 1
ATOM 8330 C CA . PHE A 1 1090 ? -7.018 -3.976 -22.129 1.00 84.00 1090 PHE A CA 1
ATOM 8331 C C . PHE A 1 1090 ? -7.060 -4.718 -20.791 1.00 84.00 1090 PHE A C 1
ATOM 8333 O O . PHE A 1 1090 ? -8.128 -5.145 -20.374 1.00 84.00 1090 PHE A O 1
ATOM 8340 N N . ALA A 1 1091 ? -5.940 -4.811 -20.071 1.00 82.75 1091 ALA A N 1
ATOM 8341 C CA . ALA A 1 1091 ? -5.927 -5.407 -18.739 1.00 82.75 1091 ALA A CA 1
ATOM 8342 C C . ALA A 1 1091 ? -6.832 -4.656 -17.742 1.00 82.75 1091 ALA A C 1
ATOM 8344 O O . ALA A 1 1091 ? -7.417 -5.282 -16.866 1.00 82.75 1091 ALA A O 1
ATOM 8345 N N . GLY A 1 1092 ? -6.971 -3.334 -17.852 1.00 74.38 1092 GLY A N 1
ATOM 8346 C CA . GLY A 1 1092 ? -7.848 -2.558 -16.972 1.00 74.38 1092 GLY A CA 1
ATOM 8347 C C . GLY A 1 1092 ? -9.339 -2.709 -17.286 1.00 74.38 1092 GLY A C 1
ATOM 8348 O O . GLY A 1 1092 ? -10.150 -2.713 -16.367 1.00 74.38 1092 GLY A O 1
ATOM 8349 N N . VAL A 1 1093 ? -9.697 -2.817 -18.568 1.00 77.19 1093 VAL A N 1
ATOM 8350 C CA . VAL A 1 1093 ? -11.102 -2.828 -19.017 1.00 77.19 1093 VAL A CA 1
ATOM 8351 C C . VAL A 1 1093 ? -11.640 -4.251 -19.221 1.00 77.19 1093 VAL A C 1
ATOM 8353 O O . VAL A 1 1093 ? -12.825 -4.476 -19.019 1.00 77.19 1093 VAL A O 1
ATOM 8356 N N . ARG A 1 1094 ? -10.787 -5.210 -19.616 1.00 71.75 1094 ARG A N 1
ATOM 8357 C CA . ARG A 1 1094 ? -11.139 -6.595 -20.015 1.00 71.75 1094 ARG A CA 1
ATOM 8358 C C . ARG A 1 1094 ? -12.167 -6.703 -21.143 1.00 71.75 1094 ARG A C 1
ATOM 8360 O O . ARG A 1 1094 ? -12.746 -7.759 -21.364 1.00 71.75 1094 ARG A O 1
ATOM 8367 N N . ASP A 1 1095 ? -12.320 -5.634 -21.912 1.00 69.31 1095 ASP A N 1
ATOM 8368 C CA . ASP A 1 1095 ? -13.237 -5.553 -23.039 1.00 69.31 1095 ASP A CA 1
ATOM 8369 C C . ASP A 1 1095 ? -12.444 -5.365 -24.340 1.00 69.31 1095 ASP A C 1
ATOM 8371 O O . ASP A 1 1095 ? -11.556 -4.507 -24.442 1.00 69.31 1095 ASP A O 1
ATOM 8375 N N . ALA A 1 1096 ? -12.795 -6.146 -25.365 1.00 67.00 1096 ALA A N 1
ATOM 8376 C CA . ALA A 1 1096 ? -12.280 -5.987 -26.723 1.00 67.00 1096 ALA A CA 1
ATOM 8377 C C . ALA A 1 1096 ? -12.620 -4.607 -27.316 1.00 67.00 1096 ALA A C 1
ATOM 8379 O O . ALA A 1 1096 ? -12.068 -4.212 -28.343 1.00 67.00 1096 ALA A O 1
ATOM 8380 N N . SER A 1 1097 ? -13.472 -3.820 -26.659 1.00 66.25 1097 SER A N 1
ATOM 8381 C CA . SER A 1 1097 ? -13.810 -2.467 -27.067 1.00 66.25 1097 SER A CA 1
ATOM 8382 C C . SER A 1 1097 ? -12.678 -1.446 -27.000 1.00 66.25 1097 SER A C 1
ATOM 8384 O O . SER A 1 1097 ? -12.742 -0.430 -27.699 1.00 66.25 1097 SER A O 1
ATOM 8386 N N . VAL A 1 1098 ? -11.582 -1.777 -26.313 1.00 72.75 1098 VAL A N 1
ATOM 8387 C CA . VAL A 1 1098 ? -10.295 -1.070 -26.416 1.00 72.75 1098 VAL A CA 1
ATOM 8388 C C . VAL A 1 1098 ? -9.738 -1.090 -27.853 1.00 72.75 1098 VAL A C 1
ATOM 8390 O O . VAL A 1 1098 ? -8.972 -0.208 -28.240 1.00 72.75 1098 VAL A O 1
ATOM 8393 N N . LEU A 1 1099 ? -10.160 -2.054 -28.678 1.00 70.31 1099 LEU A N 1
ATOM 8394 C CA . LEU A 1 1099 ? -9.737 -2.212 -30.072 1.00 70.31 1099 LEU A CA 1
ATOM 8395 C C . LEU A 1 1099 ? -10.591 -1.447 -31.089 1.00 70.31 1099 LEU A C 1
ATOM 8397 O O . LEU A 1 1099 ? -10.314 -1.546 -32.284 1.00 70.31 1099 LEU A O 1
ATOM 8401 N N . ARG A 1 1100 ? -11.581 -0.647 -30.658 1.00 66.62 1100 ARG A N 1
ATOM 8402 C CA . ARG A 1 1100 ? -12.391 0.194 -31.570 1.00 66.62 1100 ARG A CA 1
ATOM 8403 C C . ARG A 1 1100 ? -11.537 1.085 -32.484 1.00 66.62 1100 ARG A C 1
ATOM 8405 O O . ARG A 1 1100 ? -11.934 1.370 -33.604 1.00 66.62 1100 ARG A O 1
ATOM 8412 N N . GLY A 1 1101 ? -10.339 1.465 -32.033 1.00 63.16 1101 GLY A N 1
ATOM 8413 C CA . GLY A 1 1101 ? -9.385 2.287 -32.782 1.00 63.16 1101 GLY A CA 1
ATOM 8414 C C . GLY A 1 1101 ? -8.414 1.551 -33.720 1.00 63.16 1101 GLY A C 1
ATOM 8415 O O . GLY A 1 1101 ? -7.495 2.198 -34.226 1.00 63.16 1101 GLY A O 1
ATOM 8416 N N . ASP A 1 1102 ? -8.528 0.232 -33.935 1.00 73.56 1102 ASP A N 1
ATOM 8417 C CA . ASP A 1 1102 ? -7.589 -0.489 -34.811 1.00 73.56 1102 ASP A CA 1
ATOM 8418 C C . ASP A 1 1102 ? -7.836 -0.153 -36.297 1.00 73.56 1102 ASP A C 1
ATOM 8420 O O . ASP A 1 1102 ? -8.817 -0.573 -36.921 1.00 73.56 1102 ASP A O 1
ATOM 8424 N N . ILE A 1 1103 ? -6.897 0.597 -36.883 1.00 74.75 1103 ILE A N 1
ATOM 8425 C CA . ILE A 1 1103 ? -6.905 0.994 -38.299 1.00 74.75 1103 ILE A CA 1
ATOM 8426 C C . ILE A 1 1103 ? -6.977 -0.216 -39.231 1.00 74.75 1103 ILE A C 1
ATOM 8428 O O . ILE A 1 1103 ? -7.617 -0.139 -40.279 1.00 74.75 1103 ILE A O 1
ATOM 8432 N N . LEU A 1 1104 ? -6.305 -1.316 -38.875 1.00 70.62 1104 LEU A N 1
ATOM 8433 C CA . LEU A 1 1104 ? -6.208 -2.485 -39.744 1.00 70.62 1104 LEU A CA 1
ATOM 8434 C C . LEU A 1 1104 ? -7.597 -3.093 -39.945 1.00 70.62 1104 LEU A C 1
ATOM 8436 O O . LEU A 1 1104 ? -8.002 -3.308 -41.083 1.00 70.62 1104 LEU A O 1
ATOM 8440 N N . ILE A 1 1105 ? -8.348 -3.264 -38.857 1.00 65.56 1105 ILE A N 1
ATOM 8441 C CA . ILE A 1 1105 ? -9.703 -3.833 -38.857 1.00 65.56 1105 ILE A CA 1
ATOM 8442 C C . ILE A 1 1105 ? -10.703 -2.887 -39.544 1.00 65.56 1105 ILE A C 1
ATOM 8444 O O . ILE A 1 1105 ? -11.558 -3.329 -40.306 1.00 65.56 1105 ILE A O 1
ATOM 8448 N N . THR A 1 1106 ? -10.567 -1.579 -39.317 1.00 68.44 1106 THR A N 1
ATOM 8449 C CA . THR A 1 1106 ? -11.521 -0.561 -39.794 1.00 68.44 1106 THR A CA 1
ATOM 8450 C C . THR A 1 1106 ? -11.410 -0.291 -41.299 1.00 68.44 1106 THR A C 1
ATOM 8452 O O . THR A 1 1106 ? -12.418 -0.049 -41.952 1.00 68.44 1106 THR A O 1
ATOM 8455 N N . LEU A 1 1107 ? -10.202 -0.321 -41.881 1.00 69.50 1107 LEU A N 1
ATOM 8456 C CA . LEU A 1 1107 ? -10.002 0.038 -43.295 1.00 69.50 1107 LEU A CA 1
ATOM 8457 C C . LEU A 1 1107 ? -10.516 -1.036 -44.269 1.00 69.50 1107 LEU A C 1
ATOM 8459 O O . LEU A 1 1107 ? -11.030 -0.704 -45.333 1.00 69.50 1107 LEU A O 1
ATOM 8463 N N . PHE A 1 1108 ? -10.340 -2.312 -43.919 1.00 66.44 1108 PHE A N 1
ATOM 8464 C CA . PHE A 1 1108 ? -10.753 -3.451 -44.750 1.00 66.44 1108 PHE A CA 1
ATOM 8465 C C . PHE A 1 1108 ? -12.098 -4.061 -44.302 1.00 66.44 1108 PHE A C 1
ATOM 8467 O O . PHE A 1 1108 ? -12.628 -4.935 -44.983 1.00 66.44 1108 PHE A O 1
ATOM 8474 N N . GLY A 1 1109 ? -12.670 -3.578 -43.191 1.00 60.03 1109 GLY A N 1
ATOM 8475 C CA . GLY A 1 1109 ? -14.005 -3.933 -42.703 1.00 60.03 1109 GLY A CA 1
ATOM 8476 C C . GLY A 1 1109 ? -15.094 -2.922 -43.094 1.00 60.03 1109 GLY A C 1
ATOM 8477 O O . GLY A 1 1109 ? -14.820 -1.799 -43.508 1.00 60.03 1109 GLY A O 1
ATOM 8478 N N . GLY A 1 1110 ? -16.366 -3.305 -42.937 1.00 53.56 1110 GLY A N 1
ATOM 8479 C CA . GLY A 1 1110 ? -17.521 -2.445 -43.249 1.00 53.56 1110 GLY A CA 1
ATOM 8480 C C . GLY A 1 1110 ? -17.816 -1.337 -42.222 1.00 53.56 1110 GLY A C 1
ATOM 8481 O O . GLY A 1 1110 ? -18.647 -0.466 -42.475 1.00 53.56 1110 GLY A O 1
ATOM 8482 N N . ALA A 1 1111 ? -17.152 -1.339 -41.061 1.00 54.28 1111 ALA A N 1
ATOM 8483 C CA . ALA A 1 1111 ? -17.412 -0.397 -39.973 1.00 54.28 1111 ALA A CA 1
ATOM 8484 C C . ALA A 1 1111 ? -16.621 0.913 -40.146 1.00 54.28 1111 ALA A C 1
ATOM 8486 O O . ALA A 1 1111 ? -15.400 0.931 -40.034 1.00 54.28 1111 ALA A O 1
ATOM 8487 N N . ARG A 1 1112 ? -17.319 2.033 -40.383 1.00 61.66 1112 ARG A N 1
ATOM 8488 C CA . ARG A 1 1112 ? -16.710 3.354 -40.632 1.00 61.66 1112 ARG A CA 1
ATOM 8489 C C . ARG A 1 1112 ? -16.864 4.292 -39.435 1.00 61.66 1112 ARG A C 1
ATOM 8491 O O . ARG A 1 1112 ? -17.791 5.098 -39.384 1.00 61.66 1112 ARG A O 1
ATOM 8498 N N . GLU A 1 1113 ? -15.944 4.220 -38.478 1.00 67.94 1113 GLU A N 1
ATOM 8499 C CA . GLU A 1 1113 ? -15.840 5.243 -37.429 1.00 67.94 1113 GLU A CA 1
ATOM 8500 C C . GLU A 1 1113 ? -15.008 6.434 -37.924 1.00 67.94 1113 GLU A C 1
ATOM 8502 O O . GLU A 1 1113 ? -13.837 6.287 -38.285 1.00 67.94 1113 GLU A O 1
ATOM 8507 N N . ARG A 1 1114 ? -15.603 7.637 -37.923 1.00 76.06 1114 ARG A N 1
ATOM 8508 C CA . ARG A 1 1114 ? -14.981 8.872 -38.441 1.00 76.06 1114 ARG A CA 1
ATOM 8509 C C . ARG A 1 1114 ? -13.536 9.107 -37.950 1.00 76.06 1114 ARG A C 1
ATOM 8511 O O . ARG A 1 1114 ? -12.682 9.322 -38.809 1.00 76.06 1114 ARG A O 1
ATOM 8518 N N . PRO A 1 1115 ? -13.200 9.041 -36.642 1.00 76.25 1115 PRO A N 1
ATOM 8519 C CA . PRO A 1 1115 ? -11.840 9.350 -36.187 1.00 76.25 1115 PRO A CA 1
ATOM 8520 C C . PRO A 1 1115 ? -10.794 8.325 -36.652 1.00 76.25 1115 PRO A C 1
ATOM 8522 O O . PRO A 1 1115 ? -9.666 8.696 -36.977 1.00 76.25 1115 PRO A O 1
ATOM 8525 N N . VAL A 1 1116 ? -11.163 7.045 -36.737 1.00 75.62 1116 VAL A N 1
ATOM 8526 C CA . VAL A 1 1116 ? -10.247 5.972 -37.154 1.00 75.62 1116 VAL A CA 1
ATOM 8527 C C . VAL A 1 1116 ? -9.980 6.042 -38.654 1.00 75.62 1116 VAL A C 1
ATOM 8529 O O . VAL A 1 1116 ? -8.839 5.889 -39.086 1.00 75.62 1116 VAL A O 1
ATOM 8532 N N . VAL A 1 1117 ? -11.006 6.360 -39.450 1.00 79.75 1117 VAL A N 1
ATOM 8533 C CA . VAL A 1 1117 ? -10.861 6.597 -40.892 1.00 79.75 1117 VAL A CA 1
ATOM 8534 C C . VAL A 1 1117 ? -9.945 7.795 -41.157 1.00 79.75 1117 VAL A C 1
ATOM 8536 O O . VAL A 1 1117 ? -9.051 7.691 -41.994 1.00 79.75 1117 VAL A O 1
ATOM 8539 N N . VAL A 1 1118 ? -10.092 8.899 -40.414 1.00 83.56 1118 VAL A N 1
ATOM 8540 C CA . VAL A 1 1118 ? -9.194 10.065 -40.527 1.00 83.56 1118 VAL A CA 1
ATOM 8541 C C . VAL A 1 1118 ? -7.744 9.675 -40.231 1.00 83.56 1118 VAL A C 1
ATOM 8543 O O . VAL A 1 1118 ? -6.846 10.019 -41.000 1.00 83.56 1118 VAL A O 1
ATOM 8546 N N . LEU A 1 1119 ? -7.506 8.909 -39.164 1.00 84.50 1119 LEU A N 1
ATOM 8547 C CA . LEU A 1 1119 ? -6.168 8.432 -38.810 1.00 84.50 1119 LEU A CA 1
ATOM 8548 C C . LEU A 1 1119 ? -5.583 7.497 -39.884 1.00 84.50 1119 LEU A C 1
ATOM 8550 O O . LEU A 1 1119 ? -4.402 7.603 -40.224 1.00 84.50 1119 LEU A O 1
ATOM 8554 N N . ALA A 1 1120 ? -6.406 6.607 -40.445 1.00 84.00 1120 ALA A N 1
ATOM 8555 C CA . ALA A 1 1120 ? -6.018 5.695 -41.514 1.00 84.00 1120 ALA A CA 1
ATOM 8556 C C . ALA A 1 1120 ? -5.634 6.449 -42.796 1.00 84.00 1120 ALA A C 1
ATOM 8558 O O . ALA A 1 1120 ? -4.571 6.198 -43.366 1.00 84.00 1120 ALA A O 1
ATOM 8559 N N . VAL A 1 1121 ? -6.451 7.423 -43.209 1.00 86.44 1121 VAL A N 1
ATOM 8560 C CA . VAL A 1 1121 ? -6.171 8.291 -44.361 1.00 86.44 1121 VAL A CA 1
ATOM 8561 C C . VAL A 1 1121 ? -4.901 9.104 -44.121 1.00 86.44 1121 VAL A C 1
ATOM 8563 O O . VAL A 1 1121 ? -4.027 9.114 -44.983 1.00 86.44 1121 VAL A O 1
ATOM 8566 N N . ALA A 1 1122 ? -4.728 9.706 -42.940 1.00 88.31 1122 ALA A N 1
ATOM 8567 C CA . ALA A 1 1122 ? -3.510 10.440 -42.597 1.00 88.31 1122 ALA A CA 1
ATOM 8568 C C . ALA A 1 1122 ? -2.254 9.553 -42.685 1.00 88.31 1122 ALA A C 1
ATOM 8570 O O . ALA A 1 1122 ? -1.232 9.965 -43.234 1.00 88.31 1122 ALA A O 1
ATOM 8571 N N . ALA A 1 1123 ? -2.330 8.305 -42.210 1.00 87.44 1123 ALA A N 1
ATOM 8572 C CA . ALA A 1 1123 ? -1.238 7.341 -42.322 1.00 87.44 1123 ALA A CA 1
ATOM 8573 C C . ALA A 1 1123 ? -0.905 6.965 -43.781 1.00 87.44 1123 ALA A C 1
ATOM 8575 O O . ALA A 1 1123 ? 0.273 6.800 -44.119 1.00 87.44 1123 ALA A O 1
ATOM 8576 N N . LEU A 1 1124 ? -1.916 6.843 -44.648 1.00 88.25 1124 LEU A N 1
ATOM 8577 C CA . LEU A 1 1124 ? -1.730 6.597 -46.082 1.00 88.25 1124 LEU A CA 1
ATOM 8578 C C . LEU A 1 1124 ? -1.138 7.824 -46.791 1.00 88.25 1124 LEU A C 1
ATOM 8580 O O . LEU A 1 1124 ? -0.188 7.670 -47.555 1.00 88.25 1124 LEU A O 1
ATOM 8584 N N . VAL A 1 1125 ? -1.606 9.035 -46.469 1.00 88.94 1125 VAL A N 1
ATOM 8585 C CA . VAL A 1 1125 ? -1.062 10.299 -47.000 1.00 88.94 1125 VAL A CA 1
ATOM 8586 C C . VAL A 1 1125 ? 0.416 10.455 -46.631 1.00 88.94 1125 VAL A C 1
ATOM 8588 O O . VAL A 1 1125 ? 1.258 10.719 -47.488 1.00 88.94 1125 VAL A O 1
ATOM 8591 N N . LEU A 1 1126 ? 0.777 10.198 -45.372 1.00 87.06 1126 LEU A N 1
ATOM 8592 C CA . LEU A 1 1126 ? 2.175 10.226 -44.929 1.00 87.06 1126 LEU A CA 1
ATOM 8593 C C . LEU A 1 1126 ? 3.040 9.149 -45.602 1.00 87.06 1126 LEU A C 1
ATOM 8595 O O . LEU A 1 1126 ? 4.259 9.310 -45.684 1.00 87.06 1126 LEU A O 1
ATOM 8599 N N . SER A 1 1127 ? 2.434 8.073 -46.113 1.00 87.88 1127 SER A N 1
ATOM 8600 C CA . SER A 1 1127 ? 3.157 6.996 -46.795 1.00 87.88 1127 SER A CA 1
ATOM 8601 C C . SER A 1 1127 ? 3.640 7.365 -48.201 1.00 87.88 1127 SER A C 1
ATOM 8603 O O . SER A 1 1127 ? 4.561 6.711 -48.687 1.00 87.88 1127 SER A O 1
ATOM 8605 N N . PHE A 1 1128 ? 3.113 8.437 -48.813 1.00 85.50 1128 PHE A N 1
ATOM 8606 C CA . PHE A 1 1128 ? 3.671 9.007 -50.049 1.00 85.50 1128 PHE A CA 1
ATOM 8607 C C . PHE A 1 1128 ? 5.066 9.615 -49.827 1.00 85.50 1128 PHE A C 1
ATOM 8609 O O . PHE A 1 1128 ? 5.958 9.449 -50.660 1.00 85.50 1128 PHE A O 1
ATOM 8616 N N . ALA A 1 1129 ? 5.270 10.291 -48.689 1.00 81.81 1129 ALA A N 1
ATOM 8617 C CA . ALA A 1 1129 ? 6.548 10.911 -48.326 1.00 81.81 1129 ALA A CA 1
ATOM 8618 C C . ALA A 1 1129 ? 7.492 9.941 -47.593 1.00 81.81 1129 ALA A C 1
ATOM 8620 O O . ALA A 1 1129 ? 8.707 9.966 -47.793 1.00 81.81 1129 ALA A O 1
ATOM 8621 N N . PHE A 1 1130 ? 6.938 9.068 -46.746 1.00 82.56 1130 PHE A N 1
ATOM 8622 C CA . PHE A 1 1130 ? 7.685 8.118 -45.927 1.00 82.56 1130 PHE A CA 1
ATOM 8623 C C . PHE A 1 1130 ? 7.111 6.702 -46.085 1.00 82.56 1130 PHE A C 1
ATOM 8625 O O . PHE A 1 1130 ? 6.201 6.326 -45.341 1.00 82.56 1130 PHE A O 1
ATOM 8632 N N . PRO A 1 1131 ? 7.654 5.872 -46.998 1.00 81.12 1131 PRO A N 1
ATOM 8633 C CA . PRO A 1 1131 ? 7.105 4.548 -47.273 1.00 81.12 1131 PRO A CA 1
ATOM 8634 C C . PRO A 1 1131 ? 6.922 3.702 -46.003 1.00 81.12 1131 PRO A C 1
ATOM 8636 O O . PRO A 1 1131 ? 7.851 3.561 -45.196 1.00 81.12 1131 PRO A O 1
ATOM 8639 N N . ARG A 1 1132 ? 5.731 3.101 -45.851 1.00 86.25 1132 ARG A N 1
ATOM 8640 C CA . ARG A 1 1132 ? 5.332 2.283 -44.685 1.00 86.25 1132 ARG A CA 1
ATOM 8641 C C . ARG A 1 1132 ? 5.386 3.039 -43.344 1.00 86.25 1132 ARG A C 1
ATOM 8643 O O . ARG A 1 1132 ? 5.814 2.468 -42.332 1.00 86.25 1132 ARG A O 1
ATOM 8650 N N . PHE A 1 1133 ? 4.956 4.304 -43.322 1.00 88.00 1133 PHE A N 1
ATOM 8651 C CA . PHE A 1 1133 ? 4.990 5.171 -42.137 1.00 88.00 1133 PHE A CA 1
ATOM 8652 C C . PHE A 1 1133 ? 4.327 4.528 -40.904 1.00 88.00 1133 PHE A C 1
ATOM 8654 O O . PHE A 1 1133 ? 4.952 4.442 -39.840 1.00 88.00 1133 PHE A O 1
ATOM 8661 N N . TRP A 1 1134 ? 3.103 4.001 -41.046 1.00 88.75 1134 TRP A N 1
ATOM 8662 C CA . TRP A 1 1134 ? 2.355 3.394 -39.938 1.00 88.75 1134 TRP A CA 1
ATOM 8663 C C . TRP A 1 1134 ? 3.047 2.149 -39.397 1.00 88.75 1134 TRP A C 1
ATOM 8665 O O . TRP A 1 1134 ? 3.308 2.042 -38.197 1.00 88.75 1134 TRP A O 1
ATOM 8675 N N . CYS A 1 1135 ? 3.406 1.222 -40.291 1.00 87.38 1135 CYS A N 1
ATOM 8676 C CA . CYS A 1 1135 ? 4.062 -0.036 -39.928 1.00 87.38 1135 CYS A CA 1
ATOM 8677 C C . CYS A 1 1135 ? 5.367 0.184 -39.151 1.00 87.38 1135 CYS A C 1
ATOM 8679 O O . CYS A 1 1135 ? 5.817 -0.708 -38.429 1.00 87.38 1135 CYS A O 1
ATOM 8681 N N . ARG A 1 1136 ? 5.987 1.356 -39.310 1.00 84.75 1136 ARG A N 1
ATOM 8682 C CA . ARG A 1 1136 ? 7.279 1.673 -38.720 1.00 84.75 1136 ARG A CA 1
ATOM 8683 C C . ARG A 1 1136 ? 7.198 2.426 -37.398 1.00 84.75 1136 ARG A C 1
ATOM 8685 O O . ARG A 1 1136 ? 7.969 2.092 -36.500 1.00 84.75 1136 ARG A O 1
ATOM 8692 N N . ASN A 1 1137 ? 6.311 3.411 -37.292 1.00 87.38 1137 ASN A N 1
ATOM 8693 C CA . ASN A 1 1137 ? 6.264 4.303 -36.132 1.00 87.38 1137 ASN A CA 1
ATOM 8694 C C . ASN A 1 1137 ? 5.108 4.001 -35.175 1.00 87.38 1137 ASN A C 1
ATOM 8696 O O . ASN A 1 1137 ? 5.264 4.229 -33.982 1.00 87.38 1137 ASN A O 1
ATOM 8700 N N . LEU A 1 1138 ? 3.978 3.479 -35.667 1.00 88.88 1138 LEU A N 1
ATOM 8701 C CA . LEU A 1 1138 ? 2.732 3.448 -34.891 1.00 88.88 1138 LEU A CA 1
ATOM 8702 C C . LEU A 1 1138 ? 2.103 2.058 -34.752 1.00 88.88 1138 LEU A C 1
ATOM 8704 O O . LEU A 1 1138 ? 1.387 1.840 -33.789 1.00 88.88 1138 LEU A O 1
ATOM 8708 N N . CYS A 1 1139 ? 2.393 1.102 -35.642 1.00 89.94 1139 CYS A N 1
ATOM 8709 C CA . CYS A 1 1139 ? 1.729 -0.206 -35.658 1.00 89.94 1139 CYS A CA 1
ATOM 8710 C C . CYS A 1 1139 ? 2.067 -1.079 -34.424 1.00 89.94 1139 CYS A C 1
ATOM 8712 O O . CYS A 1 1139 ? 3.177 -1.628 -34.360 1.00 89.94 1139 CYS A O 1
ATOM 8714 N N . PRO A 1 1140 ? 1.121 -1.286 -33.485 1.00 91.25 1140 PRO A N 1
ATOM 8715 C CA . PRO A 1 1140 ? 1.370 -2.052 -32.262 1.00 91.25 1140 PRO A CA 1
ATOM 8716 C C . PRO A 1 1140 ? 1.430 -3.568 -32.529 1.00 91.25 1140 PRO A C 1
ATOM 8718 O O . PRO A 1 1140 ? 2.306 -4.247 -31.995 1.00 91.25 1140 PRO A O 1
ATOM 8721 N N . ALA A 1 1141 ? 0.620 -4.093 -33.457 1.00 90.38 1141 ALA A N 1
ATOM 8722 C CA . ALA A 1 1141 ? 0.695 -5.494 -33.890 1.00 90.38 1141 ALA A CA 1
ATOM 8723 C C . ALA A 1 1141 ? 2.065 -5.824 -34.521 1.00 90.38 1141 ALA A C 1
ATOM 8725 O O . ALA A 1 1141 ? 2.683 -6.851 -34.236 1.00 90.38 1141 ALA A O 1
ATOM 8726 N N . GLY A 1 1142 ? 2.604 -4.896 -35.320 1.00 90.44 1142 GLY A N 1
ATOM 8727 C CA . GLY A 1 1142 ? 3.954 -4.995 -35.873 1.00 90.44 1142 GLY A CA 1
ATOM 8728 C C . GLY A 1 1142 ? 5.054 -4.877 -34.812 1.00 90.44 1142 GLY A C 1
ATOM 8729 O O . GLY A 1 1142 ? 6.107 -5.501 -34.965 1.00 90.44 1142 GLY A O 1
ATOM 8730 N N . ALA A 1 1143 ? 4.829 -4.110 -33.738 1.00 91.25 1143 ALA A N 1
ATOM 8731 C CA . ALA A 1 1143 ? 5.729 -4.041 -32.586 1.00 91.25 1143 ALA A CA 1
ATOM 8732 C C . ALA A 1 1143 ? 5.769 -5.374 -31.824 1.00 91.25 1143 ALA A C 1
ATOM 8734 O O . ALA A 1 1143 ? 6.860 -5.850 -31.512 1.00 91.25 1143 ALA A O 1
ATOM 8735 N N . PHE A 1 1144 ? 4.617 -6.019 -31.614 1.00 92.25 1144 PHE A N 1
ATOM 8736 C CA . PHE A 1 1144 ? 4.533 -7.336 -30.975 1.00 92.25 1144 PHE A CA 1
ATOM 8737 C C . PHE A 1 1144 ? 5.334 -8.388 -31.755 1.00 92.25 1144 PHE A C 1
ATOM 8739 O O . PHE A 1 1144 ? 6.228 -9.029 -31.202 1.00 92.25 1144 PHE A O 1
ATOM 8746 N N . LEU A 1 1145 ? 5.116 -8.488 -33.072 1.00 91.38 1145 LEU A N 1
ATOM 8747 C CA . LEU A 1 1145 ? 5.895 -9.390 -33.930 1.00 91.38 1145 LEU A CA 1
ATOM 8748 C C . LEU A 1 1145 ? 7.396 -9.039 -33.931 1.00 91.38 1145 LEU A C 1
ATOM 8750 O O . LEU A 1 1145 ? 8.252 -9.923 -33.992 1.00 91.38 1145 LEU A O 1
ATOM 8754 N N . ALA A 1 1146 ? 7.755 -7.756 -33.826 1.00 90.19 1146 ALA A N 1
ATOM 8755 C CA . ALA A 1 1146 ? 9.152 -7.336 -33.737 1.00 90.19 1146 ALA A CA 1
ATOM 8756 C C . ALA A 1 1146 ? 9.846 -7.799 -32.438 1.00 90.19 1146 ALA A C 1
ATOM 8758 O O . ALA A 1 1146 ? 11.038 -8.107 -32.485 1.00 90.19 1146 ALA A O 1
ATOM 8759 N N . LEU A 1 1147 ? 9.134 -7.936 -31.310 1.00 88.31 1147 LEU A N 1
ATOM 8760 C CA . LEU A 1 1147 ? 9.701 -8.480 -30.063 1.00 88.31 1147 LEU A CA 1
ATOM 8761 C C . LEU A 1 1147 ? 10.163 -9.940 -30.227 1.00 88.31 1147 LEU A C 1
ATOM 8763 O O . LEU A 1 1147 ? 11.209 -10.327 -29.700 1.00 88.31 1147 LEU A O 1
ATOM 8767 N N . LEU A 1 1148 ? 9.445 -10.730 -31.030 1.00 86.94 1148 LEU A N 1
ATOM 8768 C CA . LEU A 1 1148 ? 9.784 -12.130 -31.337 1.00 86.94 1148 LEU A CA 1
ATOM 8769 C C . LEU A 1 1148 ? 10.987 -12.262 -32.283 1.00 86.94 1148 LEU A C 1
ATOM 8771 O O . LEU A 1 1148 ? 11.652 -13.297 -32.340 1.00 86.94 1148 LEU A O 1
ATOM 8775 N N . ASN A 1 1149 ? 11.340 -11.180 -32.974 1.00 81.62 1149 ASN A N 1
ATOM 8776 C CA . ASN A 1 1149 ? 12.420 -11.134 -33.950 1.00 81.62 1149 ASN A CA 1
ATOM 8777 C C . ASN A 1 1149 ? 13.820 -11.296 -33.316 1.00 81.62 1149 ASN A C 1
ATOM 8779 O O . ASN A 1 1149 ? 14.808 -11.225 -34.037 1.00 81.62 1149 ASN A O 1
ATOM 8783 N N . GLY A 1 1150 ? 13.958 -11.462 -31.997 1.00 70.56 1150 GLY A N 1
ATOM 8784 C CA . GLY A 1 1150 ? 15.250 -11.588 -31.308 1.00 70.56 1150 GLY A CA 1
ATOM 8785 C C . GLY A 1 1150 ? 15.880 -12.992 -31.303 1.00 70.56 1150 GLY A C 1
ATOM 8786 O O . GLY A 1 1150 ? 17.102 -13.084 -31.213 1.00 70.56 1150 GLY A O 1
ATOM 8787 N N . ALA A 1 1151 ? 15.091 -14.074 -31.392 1.00 70.94 1151 ALA A N 1
ATOM 8788 C CA . ALA A 1 1151 ? 15.579 -15.450 -31.181 1.00 70.94 1151 ALA A CA 1
ATOM 8789 C C . ALA A 1 1151 ? 16.148 -16.122 -32.449 1.00 70.94 1151 ALA A C 1
ATOM 8791 O O . ALA A 1 1151 ? 17.256 -16.651 -32.403 1.00 70.94 1151 ALA A O 1
ATOM 8792 N N . ARG A 1 1152 ? 15.411 -16.079 -33.574 1.00 74.69 1152 ARG A N 1
ATOM 8793 C CA . ARG A 1 1152 ? 15.785 -16.541 -34.935 1.00 74.69 1152 ARG A CA 1
ATOM 8794 C C . ARG A 1 1152 ? 16.735 -17.761 -34.983 1.00 74.69 1152 ARG A C 1
ATOM 8796 O O . ARG A 1 1152 ? 17.839 -17.640 -35.529 1.00 74.69 1152 ARG A O 1
ATOM 8803 N N . PRO A 1 1153 ? 16.333 -18.940 -34.476 1.00 76.12 1153 PRO A N 1
ATOM 8804 C CA . PRO A 1 1153 ? 17.170 -20.144 -34.504 1.00 76.12 1153 PRO A CA 1
ATOM 8805 C C . PRO A 1 1153 ? 17.610 -20.539 -35.926 1.00 76.12 1153 PRO A C 1
ATOM 8807 O O . PRO A 1 1153 ? 18.721 -21.028 -36.111 1.00 76.12 1153 PRO A O 1
ATOM 8810 N N . LEU A 1 1154 ? 16.805 -20.235 -36.953 1.00 80.12 1154 LEU A N 1
ATOM 8811 C CA . LEU A 1 1154 ? 17.091 -20.579 -38.353 1.00 80.12 1154 LEU A CA 1
ATOM 8812 C C . LEU A 1 1154 ? 17.842 -19.487 -39.128 1.00 80.12 1154 LEU A C 1
ATOM 8814 O O . LEU A 1 1154 ? 17.943 -19.537 -40.354 1.00 80.12 1154 LEU A O 1
ATOM 8818 N N . ARG A 1 1155 ? 18.424 -18.495 -38.438 1.00 78.38 1155 ARG A N 1
ATOM 8819 C CA . ARG A 1 1155 ? 19.145 -17.376 -39.075 1.00 78.38 1155 ARG A CA 1
ATOM 8820 C C . ARG A 1 1155 ? 20.260 -17.830 -40.027 1.00 78.38 1155 ARG A C 1
ATOM 8822 O O . ARG A 1 1155 ? 20.568 -17.101 -40.966 1.00 78.38 1155 ARG A O 1
ATOM 8829 N N . ARG A 1 1156 ? 20.869 -18.999 -39.792 1.00 77.06 1156 ARG A N 1
ATOM 8830 C CA . ARG A 1 1156 ? 21.938 -19.559 -40.639 1.00 77.06 1156 ARG A CA 1
ATOM 8831 C C . ARG A 1 1156 ? 21.472 -19.856 -42.070 1.00 77.06 1156 ARG A C 1
ATOM 8833 O O . ARG A 1 1156 ? 22.290 -19.771 -42.977 1.00 77.06 1156 ARG A O 1
ATOM 8840 N N . TRP A 1 1157 ? 20.192 -20.171 -42.264 1.00 76.88 1157 TRP A N 1
ATOM 8841 C CA . TRP A 1 1157 ? 19.614 -20.522 -43.567 1.00 76.88 1157 TRP A CA 1
ATOM 8842 C C . TRP A 1 1157 ? 18.962 -19.335 -44.288 1.00 76.88 1157 TRP A C 1
ATOM 8844 O O . TRP A 1 1157 ? 18.426 -19.496 -45.377 1.00 76.88 1157 TRP A O 1
ATOM 8854 N N . MET A 1 1158 ? 19.001 -18.138 -43.696 1.00 82.31 1158 MET A N 1
ATOM 8855 C CA . MET A 1 1158 ? 18.370 -16.937 -44.249 1.00 82.31 1158 MET A CA 1
ATOM 8856 C C . MET A 1 1158 ? 19.392 -15.982 -44.884 1.00 82.31 1158 MET A C 1
ATOM 8858 O O . MET A 1 1158 ? 20.536 -15.919 -44.417 1.00 82.31 1158 MET A O 1
ATOM 8862 N N . PRO A 1 1159 ? 18.991 -15.180 -45.896 1.00 79.88 1159 PRO A N 1
ATOM 8863 C CA . PRO A 1 1159 ? 19.870 -14.190 -46.507 1.00 79.88 1159 PRO A CA 1
ATOM 8864 C C . PRO A 1 1159 ? 20.471 -13.227 -45.480 1.00 79.88 1159 PRO A C 1
ATOM 8866 O O . PRO A 1 1159 ? 19.801 -12.746 -44.553 1.00 79.88 1159 PRO A O 1
ATOM 8869 N N . ARG A 1 1160 ? 21.759 -12.915 -45.652 1.00 80.62 1160 ARG A N 1
ATOM 8870 C CA . ARG A 1 1160 ? 22.462 -11.956 -44.795 1.00 80.62 1160 ARG A CA 1
ATOM 8871 C C . ARG A 1 1160 ? 21.945 -10.547 -45.087 1.00 80.62 1160 ARG A C 1
ATOM 8873 O O . ARG A 1 1160 ? 21.967 -10.101 -46.219 1.00 80.62 1160 ARG A O 1
ATOM 8880 N N . GLN A 1 1161 ? 21.504 -9.837 -44.050 1.00 86.31 1161 GLN A N 1
ATOM 8881 C CA . GLN A 1 1161 ? 21.017 -8.459 -44.178 1.00 86.31 1161 GLN A CA 1
ATOM 8882 C C . GLN A 1 1161 ? 22.170 -7.448 -44.240 1.00 86.31 1161 GLN A C 1
ATOM 8884 O O . GLN A 1 1161 ? 23.200 -7.623 -43.570 1.00 86.31 1161 GLN A O 1
ATOM 8889 N N . HIS A 1 1162 ? 21.948 -6.342 -44.953 1.00 85.62 1162 HIS A N 1
ATOM 8890 C CA . HIS A 1 1162 ? 22.901 -5.241 -45.138 1.00 85.62 1162 HIS A CA 1
ATOM 8891 C C . HIS A 1 1162 ? 22.315 -3.913 -44.616 1.00 85.62 1162 HIS A C 1
ATOM 8893 O O . HIS A 1 1162 ? 21.873 -3.077 -45.405 1.00 85.62 1162 HIS A O 1
ATOM 8899 N N . PRO A 1 1163 ? 22.308 -3.689 -43.279 1.00 81.88 1163 PRO A N 1
ATOM 8900 C CA . PRO A 1 1163 ? 21.703 -2.505 -42.653 1.00 81.88 1163 PRO A CA 1
ATOM 8901 C C . PRO A 1 1163 ? 22.235 -1.173 -43.194 1.00 81.88 1163 PRO A C 1
ATOM 8903 O O . PRO A 1 1163 ? 21.485 -0.212 -43.323 1.00 81.88 1163 PRO A O 1
ATOM 8906 N N . ALA A 1 1164 ? 23.508 -1.132 -43.604 1.00 79.81 1164 ALA A N 1
ATOM 8907 C CA . ALA A 1 1164 ? 24.123 0.051 -44.201 1.00 79.81 1164 ALA A CA 1
ATOM 8908 C C . ALA A 1 1164 ? 23.407 0.548 -45.474 1.00 79.81 1164 ALA A C 1
ATOM 8910 O O . ALA A 1 1164 ? 23.523 1.724 -45.795 1.00 79.81 1164 ALA A O 1
ATOM 8911 N N . GLN A 1 1165 ? 22.652 -0.313 -46.163 1.00 79.44 1165 GLN A N 1
ATOM 8912 C CA . GLN A 1 1165 ? 21.882 0.009 -47.372 1.00 79.44 1165 GLN A CA 1
ATOM 8913 C C . GLN A 1 1165 ? 20.361 0.027 -47.118 1.00 79.44 1165 GLN A C 1
ATOM 8915 O O . GLN A 1 1165 ? 19.554 0.040 -48.053 1.00 79.44 1165 GLN A O 1
ATOM 8920 N N . CYS A 1 1166 ? 19.935 -0.006 -45.853 1.00 80.81 1166 CYS A N 1
ATOM 8921 C CA . CYS A 1 1166 ? 18.526 -0.029 -45.489 1.00 80.81 1166 CYS A CA 1
ATOM 8922 C C . CYS A 1 1166 ? 17.905 1.372 -45.605 1.00 80.81 1166 CYS A C 1
ATOM 8924 O O . CYS A 1 1166 ? 18.149 2.240 -44.770 1.00 80.81 1166 CYS A O 1
ATOM 8926 N N . HIS A 1 1167 ? 17.027 1.579 -46.593 1.00 75.31 1167 HIS A N 1
ATOM 8927 C CA . HIS A 1 1167 ? 16.204 2.800 -46.677 1.00 75.31 1167 HIS A CA 1
ATOM 8928 C C . HIS A 1 1167 ? 15.149 2.869 -45.564 1.00 75.31 1167 HIS A C 1
ATOM 8930 O O . HIS A 1 1167 ? 14.628 3.938 -45.262 1.00 75.31 1167 HIS A O 1
ATOM 8936 N N . LEU A 1 1168 ? 14.873 1.740 -44.901 1.00 76.44 1168 LEU A N 1
ATOM 8937 C CA . LEU A 1 1168 ? 14.040 1.679 -43.707 1.00 76.44 1168 LEU A CA 1
ATOM 8938 C C . LEU A 1 1168 ? 14.855 1.877 -42.415 1.00 76.44 1168 LEU A C 1
ATOM 8940 O O . LEU A 1 1168 ? 14.454 1.375 -41.369 1.00 76.44 1168 LEU A O 1
ATOM 8944 N N . GLY A 1 1169 ? 16.001 2.573 -42.475 1.00 75.19 1169 GLY A N 1
ATOM 8945 C CA . GLY A 1 1169 ? 16.780 3.105 -41.340 1.00 75.19 1169 GLY A CA 1
ATOM 8946 C C . GLY A 1 1169 ? 17.065 2.142 -40.180 1.00 75.19 1169 GLY A C 1
ATOM 8947 O O . GLY A 1 1169 ? 17.082 2.571 -39.028 1.00 75.19 1169 GLY A O 1
ATOM 8948 N N . VAL A 1 1170 ? 17.271 0.858 -40.482 1.00 80.69 1170 VAL A N 1
ATOM 8949 C CA . VAL A 1 1170 ? 17.823 -0.145 -39.558 1.00 80.69 1170 VAL A CA 1
ATOM 8950 C C . VAL A 1 1170 ? 19.344 -0.001 -39.556 1.00 80.69 1170 VAL A C 1
ATOM 8952 O O . VAL A 1 1170 ? 19.944 -0.038 -40.629 1.00 80.69 1170 VAL A O 1
ATOM 8955 N N . ASN A 1 1171 ? 19.980 0.134 -38.387 1.00 74.06 1171 ASN A N 1
ATOM 8956 C CA . ASN A 1 1171 ? 21.426 0.403 -38.309 1.00 74.06 1171 ASN A CA 1
ATOM 8957 C C . ASN A 1 1171 ? 22.257 -0.867 -38.116 1.00 74.06 1171 ASN A C 1
ATOM 8959 O O . ASN A 1 1171 ? 23.380 -0.964 -38.607 1.00 74.06 1171 ASN A O 1
ATOM 8963 N N . THR A 1 1172 ? 21.707 -1.858 -37.417 1.00 74.94 1172 THR A N 1
ATOM 8964 C CA . THR A 1 1172 ? 22.413 -3.089 -37.045 1.00 74.94 1172 THR A CA 1
ATOM 8965 C C . THR A 1 1172 ? 21.617 -4.342 -37.402 1.00 74.94 1172 THR A C 1
ATOM 8967 O O . THR A 1 1172 ? 20.392 -4.341 -37.482 1.00 74.94 1172 THR A O 1
ATOM 8970 N N . ARG A 1 1173 ? 22.315 -5.466 -37.606 1.00 72.62 1173 ARG A N 1
ATOM 8971 C CA . ARG A 1 1173 ? 21.683 -6.763 -37.934 1.00 72.62 1173 ARG A CA 1
ATOM 8972 C C . ARG A 1 1173 ? 20.863 -7.349 -36.773 1.00 72.62 1173 ARG A C 1
ATOM 8974 O O . ARG A 1 1173 ? 20.042 -8.240 -36.998 1.00 72.62 1173 ARG A O 1
ATOM 8981 N N . SER A 1 1174 ? 21.130 -6.888 -35.553 1.00 71.00 1174 SER A N 1
ATOM 8982 C CA . SER A 1 1174 ? 20.496 -7.312 -34.301 1.00 71.00 1174 SER A CA 1
ATOM 8983 C C . SER A 1 1174 ? 19.309 -6.438 -33.893 1.00 71.00 1174 SER A C 1
ATOM 8985 O O . SER A 1 1174 ? 18.667 -6.740 -32.892 1.00 71.00 1174 SER A O 1
ATOM 8987 N N . GLU A 1 1175 ? 18.987 -5.382 -34.645 1.00 77.75 1175 GLU A N 1
ATOM 8988 C CA . GLU A 1 1175 ? 17.789 -4.588 -34.380 1.00 77.75 1175 GLU A CA 1
ATOM 8989 C C . GLU A 1 1175 ? 16.516 -5.426 -34.569 1.00 77.75 1175 GLU A C 1
ATOM 8991 O O . GLU A 1 1175 ? 16.310 -6.082 -35.598 1.00 77.75 1175 GLU A O 1
ATOM 8996 N N . LEU A 1 1176 ? 15.652 -5.378 -33.552 1.00 82.94 1176 LEU A N 1
ATOM 8997 C CA . LEU A 1 1176 ? 14.357 -6.062 -33.514 1.00 82.94 1176 LEU A CA 1
ATOM 8998 C C . LEU A 1 1176 ? 13.398 -5.534 -34.595 1.00 82.94 1176 LEU A C 1
ATOM 9000 O O . LEU A 1 1176 ? 12.575 -6.280 -35.115 1.00 82.94 1176 LEU A O 1
ATOM 9004 N N . ASP A 1 1177 ? 13.560 -4.272 -35.003 1.00 84.19 1177 ASP A N 1
ATOM 9005 C CA . ASP A 1 1177 ? 12.680 -3.585 -35.956 1.00 84.19 1177 ASP A CA 1
ATOM 9006 C C . ASP A 1 1177 ? 12.862 -3.987 -37.422 1.00 84.19 1177 ASP A C 1
ATOM 9008 O O . ASP A 1 1177 ? 12.121 -3.504 -38.279 1.00 84.19 1177 ASP A O 1
ATOM 9012 N N . CYS A 1 1178 ? 13.847 -4.829 -37.747 1.00 86.69 1178 CYS A N 1
ATOM 9013 C CA . CYS A 1 1178 ? 14.012 -5.284 -39.121 1.00 86.69 1178 CYS A CA 1
ATOM 9014 C C . CYS A 1 1178 ? 12.789 -6.109 -39.548 1.00 86.69 1178 CYS A C 1
ATOM 9016 O O . CYS A 1 1178 ? 12.608 -7.239 -39.098 1.00 86.69 1178 CYS A O 1
ATOM 9018 N N . ILE A 1 1179 ? 11.979 -5.564 -40.458 1.00 87.75 1179 ILE A N 1
ATOM 9019 C CA . ILE A 1 1179 ? 10.826 -6.263 -41.051 1.00 87.75 1179 ILE A CA 1
ATOM 9020 C C . ILE A 1 1179 ? 11.226 -7.281 -42.128 1.00 87.75 1179 ILE A C 1
ATOM 9022 O O . ILE A 1 1179 ? 10.361 -7.854 -42.774 1.00 87.75 1179 ILE A O 1
ATOM 9026 N N . HIS A 1 1180 ? 12.531 -7.451 -42.372 1.00 86.75 1180 HIS A N 1
ATOM 9027 C CA . HIS A 1 1180 ? 13.087 -8.392 -43.348 1.00 86.75 1180 HIS A CA 1
ATOM 9028 C C . HIS A 1 1180 ? 12.418 -8.330 -44.725 1.00 86.75 1180 HIS A C 1
ATOM 9030 O O . HIS A 1 1180 ? 12.030 -9.340 -45.291 1.00 86.75 1180 HIS A O 1
ATOM 9036 N N . CYS A 1 1181 ? 12.292 -7.123 -45.277 1.00 87.44 1181 CYS A N 1
ATOM 9037 C CA . CYS A 1 1181 ? 11.798 -6.920 -46.642 1.00 87.44 1181 CYS A CA 1
ATOM 9038 C C . CYS A 1 1181 ? 12.818 -7.305 -47.732 1.00 87.44 1181 CYS A C 1
ATOM 9040 O O . CYS A 1 1181 ? 12.519 -7.159 -48.913 1.00 87.44 1181 CYS A O 1
ATOM 9042 N N . ASP A 1 1182 ? 14.043 -7.680 -47.341 1.00 87.88 1182 ASP A N 1
ATOM 9043 C CA . ASP A 1 1182 ? 15.179 -8.089 -48.183 1.00 87.88 1182 ASP A CA 1
ATOM 9044 C C . ASP A 1 1182 ? 15.594 -7.120 -49.307 1.00 87.88 1182 ASP A C 1
ATOM 9046 O O . ASP A 1 1182 ? 16.522 -7.399 -50.063 1.00 87.88 1182 ASP A O 1
ATOM 9050 N N . ARG A 1 1183 ? 15.017 -5.914 -49.371 1.00 85.69 1183 ARG A N 1
ATOM 9051 C CA . ARG A 1 1183 ? 15.374 -4.891 -50.368 1.00 85.69 1183 ARG A CA 1
ATOM 9052 C C . ARG A 1 1183 ? 16.858 -4.485 -50.305 1.00 85.69 1183 ARG A C 1
ATOM 9054 O O . ARG A 1 1183 ? 17.432 -4.120 -51.326 1.00 85.69 1183 ARG A O 1
ATOM 9061 N N . CYS A 1 1184 ? 17.486 -4.553 -49.126 1.00 85.25 1184 CYS A N 1
ATOM 9062 C CA . CYS A 1 1184 ? 18.926 -4.299 -48.980 1.00 85.25 1184 CYS A CA 1
ATOM 9063 C C . CYS A 1 1184 ? 19.794 -5.404 -49.606 1.00 85.25 1184 CYS A C 1
ATOM 9065 O O . CYS A 1 1184 ? 20.851 -5.102 -50.142 1.00 85.25 1184 CYS A O 1
ATOM 9067 N N . VAL A 1 1185 ? 19.324 -6.655 -49.596 1.00 84.31 1185 VAL A N 1
ATOM 9068 C CA . VAL A 1 1185 ? 20.002 -7.792 -50.236 1.00 84.31 1185 VAL A CA 1
ATOM 9069 C C . VAL A 1 1185 ? 19.895 -7.669 -51.753 1.00 84.31 1185 VAL A C 1
ATOM 9071 O O . VAL A 1 1185 ? 20.886 -7.785 -52.461 1.00 84.31 1185 VAL A O 1
ATOM 9074 N N . VAL A 1 1186 ? 18.703 -7.334 -52.254 1.00 82.06 1186 VAL A N 1
ATOM 9075 C C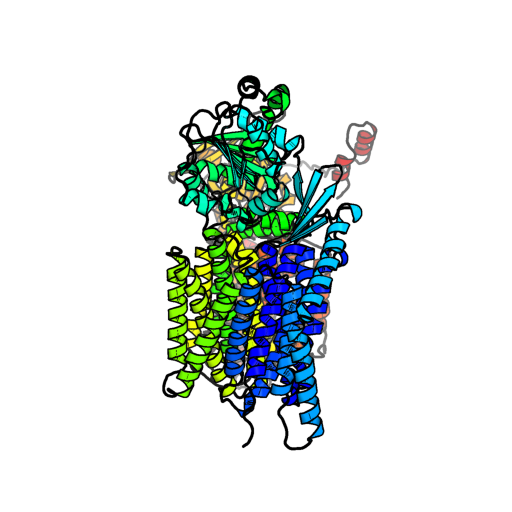A . VAL A 1 1186 ? 18.464 -7.151 -53.692 1.00 82.06 1186 VAL A CA 1
ATOM 9076 C C . VAL A 1 1186 ? 19.318 -6.021 -54.275 1.00 82.06 1186 VAL A C 1
ATOM 9078 O O . VAL A 1 1186 ? 19.920 -6.198 -55.328 1.00 82.06 1186 VAL A O 1
ATOM 9081 N N . ARG A 1 1187 ? 19.422 -4.874 -53.588 1.00 77.81 1187 ARG A N 1
ATOM 9082 C CA . ARG A 1 1187 ? 20.272 -3.754 -54.038 1.00 77.81 1187 ARG A CA 1
ATOM 9083 C C . ARG A 1 1187 ? 21.749 -4.129 -54.100 1.00 77.81 1187 ARG A C 1
ATOM 9085 O O . ARG A 1 1187 ? 22.427 -3.742 -55.044 1.00 77.81 1187 ARG A O 1
ATOM 9092 N N . GLN A 1 1188 ? 22.233 -4.899 -53.131 1.00 76.44 1188 GLN A N 1
ATOM 9093 C CA . GLN A 1 1188 ? 23.611 -5.372 -53.145 1.00 76.44 1188 GLN A CA 1
ATOM 9094 C C . GLN A 1 1188 ? 23.863 -6.378 -54.275 1.00 76.44 1188 GLN A C 1
ATOM 9096 O O . GLN A 1 1188 ? 24.882 -6.274 -54.947 1.00 76.44 1188 GLN A O 1
ATOM 9101 N N . ASN A 1 1189 ? 22.927 -7.300 -54.521 1.00 70.19 1189 ASN A N 1
ATOM 9102 C CA . ASN A 1 1189 ? 23.022 -8.266 -55.619 1.00 70.19 1189 ASN A CA 1
ATOM 9103 C C . ASN A 1 1189 ? 22.976 -7.596 -57.004 1.00 70.19 1189 ASN A C 1
ATOM 9105 O O . ASN A 1 1189 ? 23.515 -8.138 -57.956 1.00 70.19 1189 ASN A O 1
ATOM 9109 N N . ILE A 1 1190 ? 22.342 -6.424 -57.136 1.00 66.38 1190 ILE A N 1
ATOM 9110 C CA . ILE A 1 1190 ? 22.388 -5.614 -58.368 1.00 66.38 1190 ILE A CA 1
ATOM 9111 C C . ILE A 1 1190 ? 23.750 -4.914 -58.515 1.00 66.38 1190 ILE A C 1
ATOM 9113 O O . ILE A 1 1190 ? 24.234 -4.740 -59.628 1.00 66.38 1190 ILE A O 1
ATOM 9117 N N . ALA A 1 1191 ? 24.375 -4.519 -57.402 1.00 60.19 1191 ALA A N 1
ATOM 9118 C CA . ALA A 1 1191 ? 25.667 -3.832 -57.390 1.00 60.19 1191 ALA A CA 1
ATOM 9119 C C . ALA A 1 1191 ? 26.879 -4.768 -57.585 1.00 60.19 1191 ALA A C 1
ATOM 9121 O O . ALA A 1 1191 ? 27.961 -4.292 -57.916 1.00 60.19 1191 ALA A O 1
ATOM 9122 N N . VAL A 1 1192 ? 26.716 -6.080 -57.380 1.00 55.22 1192 VAL A N 1
ATOM 9123 C CA . VAL A 1 1192 ? 27.752 -7.101 -57.601 1.00 55.22 1192 VAL A CA 1
ATOM 9124 C C . VAL A 1 1192 ? 27.282 -8.025 -58.730 1.00 55.22 1192 VAL A C 1
ATOM 9126 O O . VAL A 1 1192 ? 26.381 -8.830 -58.500 1.00 55.22 1192 VAL A O 1
ATOM 9129 N N . PRO A 1 1193 ? 27.838 -7.935 -59.951 1.00 49.56 1193 PRO A N 1
ATOM 9130 C CA . PRO A 1 1193 ? 27.432 -8.814 -61.038 1.00 49.56 1193 PRO A CA 1
ATOM 9131 C C . PRO A 1 1193 ? 27.985 -10.220 -60.784 1.00 49.56 1193 PRO A C 1
ATOM 9133 O O . PRO A 1 1193 ? 29.183 -10.451 -60.927 1.00 49.56 1193 PRO A O 1
ATOM 9136 N N . GLU A 1 1194 ? 27.124 -11.168 -60.407 1.00 52.16 1194 GLU A N 1
ATOM 9137 C CA . GLU A 1 1194 ? 27.507 -12.578 -60.300 1.00 52.16 1194 GLU A CA 1
ATOM 9138 C C . GLU A 1 1194 ? 27.017 -13.394 -61.506 1.00 52.16 1194 GLU A C 1
ATOM 9140 O O . GLU A 1 1194 ? 25.926 -13.208 -62.054 1.00 52.16 1194 GLU A O 1
ATOM 9145 N N . ARG A 1 1195 ? 27.917 -14.270 -61.949 1.00 50.62 1195 ARG A N 1
ATOM 9146 C CA . ARG A 1 1195 ? 27.909 -15.052 -63.183 1.00 50.62 1195 ARG A CA 1
ATOM 9147 C C . ARG A 1 1195 ? 26.927 -16.220 -63.032 1.00 50.62 1195 ARG A C 1
ATOM 9149 O O . ARG A 1 1195 ? 27.214 -17.144 -62.287 1.00 50.62 1195 ARG A O 1
ATOM 9156 N N . ASP A 1 1196 ? 25.790 -16.129 -63.729 1.00 52.06 1196 ASP A N 1
ATOM 9157 C CA . ASP A 1 1196 ? 24.978 -17.206 -64.344 1.00 52.06 1196 ASP A CA 1
ATOM 9158 C C . ASP A 1 1196 ? 23.458 -16.916 -64.243 1.00 52.06 1196 ASP A C 1
ATOM 9160 O O . ASP A 1 1196 ? 22.789 -17.173 -63.242 1.00 52.06 1196 ASP A O 1
ATOM 9164 N N . SER A 1 1197 ? 22.896 -16.318 -65.304 1.00 53.62 1197 SER A N 1
ATOM 9165 C CA . SER A 1 1197 ? 21.536 -15.743 -65.330 1.00 53.62 1197 SER A CA 1
ATOM 9166 C C . SER A 1 1197 ? 20.452 -16.667 -65.909 1.00 53.62 1197 SER A C 1
ATOM 9168 O O . SER A 1 1197 ? 19.291 -16.260 -66.034 1.00 53.62 1197 SER A O 1
ATOM 9170 N N . ARG A 1 1198 ? 20.791 -17.912 -66.282 1.00 50.41 1198 ARG A N 1
ATOM 9171 C CA . ARG A 1 1198 ? 19.842 -18.850 -66.922 1.00 50.41 1198 ARG A CA 1
ATOM 9172 C C . ARG A 1 1198 ? 19.059 -19.712 -65.921 1.00 50.41 1198 ARG A C 1
ATOM 9174 O O . ARG A 1 1198 ? 17.864 -19.927 -66.120 1.00 50.41 1198 ARG A O 1
ATOM 9181 N N . SER A 1 1199 ? 19.684 -20.136 -64.821 1.00 53.12 1199 SER A N 1
ATOM 9182 C CA . SER A 1 1199 ? 19.049 -20.922 -63.742 1.00 53.12 1199 SER A CA 1
ATOM 9183 C C . SER A 1 1199 ? 17.995 -20.115 -62.962 1.00 53.12 1199 SER A C 1
ATOM 9185 O O . SER A 1 1199 ? 16.877 -20.577 -62.722 1.00 53.12 1199 SER A O 1
ATOM 9187 N N . THR A 1 1200 ? 18.299 -18.854 -62.655 1.00 55.03 1200 THR A N 1
ATOM 9188 C CA . THR A 1 1200 ? 17.419 -17.923 -61.929 1.00 55.03 1200 THR A CA 1
ATOM 9189 C C . THR A 1 1200 ? 16.164 -17.555 -62.717 1.00 55.03 1200 THR A C 1
ATOM 9191 O O . THR A 1 1200 ? 15.089 -17.454 -62.131 1.00 55.03 1200 THR A O 1
ATOM 9194 N N . LYS A 1 1201 ? 16.257 -17.408 -64.047 1.00 56.53 1201 LYS A N 1
ATOM 9195 C CA . LYS A 1 1201 ? 15.087 -17.131 -64.899 1.00 56.53 1201 LYS A CA 1
ATOM 9196 C C . LYS A 1 1201 ? 14.099 -18.302 -64.925 1.00 56.53 1201 LYS A C 1
ATOM 9198 O O . LYS A 1 1201 ? 12.906 -18.069 -64.760 1.00 56.53 1201 LYS A O 1
ATOM 9203 N N . ARG A 1 1202 ? 14.577 -19.548 -65.055 1.00 58.00 1202 ARG A N 1
ATOM 9204 C CA . ARG A 1 1202 ? 13.716 -20.751 -65.040 1.00 58.00 1202 ARG A CA 1
ATOM 9205 C C . ARG A 1 1202 ? 13.005 -20.940 -63.699 1.00 58.00 1202 ARG A C 1
ATOM 9207 O O . ARG A 1 1202 ? 11.812 -21.219 -63.681 1.00 58.00 1202 ARG A O 1
ATOM 9214 N N . LEU A 1 1203 ? 13.710 -20.723 -62.589 1.00 56.88 1203 LEU A N 1
ATOM 9215 C CA . LEU A 1 1203 ? 13.131 -20.839 -61.249 1.00 56.88 1203 LEU A CA 1
ATOM 9216 C C . LEU A 1 1203 ? 12.107 -19.729 -60.955 1.00 56.88 1203 LEU A C 1
ATOM 9218 O O . LEU A 1 1203 ? 11.074 -19.999 -60.354 1.00 56.88 1203 LEU A O 1
ATOM 9222 N N . ASN A 1 1204 ? 12.354 -18.499 -61.421 1.00 57.50 1204 ASN A N 1
ATOM 9223 C CA . ASN A 1 1204 ? 11.396 -17.396 -61.299 1.00 57.50 1204 ASN A CA 1
ATOM 9224 C C . ASN A 1 1204 ? 10.115 -17.657 -62.102 1.00 57.50 1204 ASN A C 1
ATOM 9226 O O . ASN A 1 1204 ? 9.035 -17.325 -61.626 1.00 57.50 1204 ASN A O 1
ATOM 9230 N N . ILE A 1 1205 ? 10.228 -18.268 -63.287 1.00 62.28 1205 ILE A N 1
ATOM 9231 C CA . ILE A 1 1205 ? 9.077 -18.670 -64.109 1.00 62.28 1205 ILE A CA 1
ATOM 9232 C C . ILE A 1 1205 ? 8.291 -19.796 -63.424 1.00 62.28 1205 ILE A C 1
ATOM 9234 O O . ILE A 1 1205 ? 7.078 -19.684 -63.301 1.00 62.28 1205 ILE A O 1
ATOM 9238 N N . LEU A 1 1206 ? 8.968 -20.829 -62.906 1.00 63.41 1206 LEU A N 1
ATOM 9239 C CA . LEU A 1 1206 ? 8.347 -21.905 -62.115 1.00 63.41 1206 LEU A CA 1
ATOM 9240 C C . LEU A 1 1206 ? 7.652 -21.378 -60.852 1.00 63.41 1206 LEU A C 1
ATOM 9242 O O . LEU A 1 1206 ? 6.564 -21.828 -60.512 1.00 63.41 1206 LEU A O 1
ATOM 9246 N N . PHE A 1 1207 ? 8.250 -20.398 -60.175 1.00 63.22 1207 PHE A N 1
ATOM 9247 C CA . PHE A 1 1207 ? 7.654 -19.750 -59.010 1.00 63.22 1207 PHE A CA 1
ATOM 9248 C C . PHE A 1 1207 ? 6.445 -18.879 -59.382 1.00 63.22 1207 PHE A C 1
ATOM 9250 O O . PHE A 1 1207 ? 5.429 -18.931 -58.698 1.00 63.22 1207 PHE A O 1
ATOM 9257 N N . LEU A 1 1208 ? 6.521 -18.108 -60.473 1.00 62.06 1208 LEU A N 1
ATOM 9258 C CA . LEU A 1 1208 ? 5.379 -17.358 -61.012 1.00 62.06 1208 LEU A CA 1
ATOM 9259 C C . LEU A 1 1208 ? 4.231 -18.299 -61.393 1.00 62.06 1208 LEU A C 1
ATOM 9261 O O . LEU A 1 1208 ? 3.090 -18.007 -61.060 1.00 62.06 1208 LEU A O 1
ATOM 9265 N N . LEU A 1 1209 ? 4.537 -19.450 -62.001 1.00 67.00 1209 LEU A N 1
ATOM 9266 C CA . LEU A 1 1209 ? 3.583 -20.530 -62.268 1.00 67.00 1209 LEU A CA 1
ATOM 9267 C C . LEU A 1 1209 ? 2.997 -21.116 -60.982 1.00 67.00 1209 LEU A C 1
ATOM 9269 O O . LEU A 1 1209 ? 1.795 -21.328 -60.920 1.00 67.00 1209 LEU A O 1
ATOM 9273 N N . PHE A 1 1210 ? 3.804 -21.329 -59.941 1.00 69.44 1210 PHE A N 1
ATOM 9274 C CA . PHE A 1 1210 ? 3.322 -21.796 -58.640 1.00 69.44 1210 PHE A CA 1
ATOM 9275 C C . PHE A 1 1210 ? 2.402 -20.772 -57.962 1.00 69.44 1210 PHE A C 1
ATOM 9277 O O . PHE A 1 1210 ? 1.350 -21.148 -57.463 1.00 69.44 1210 PHE A O 1
ATOM 9284 N N . VAL A 1 1211 ? 2.749 -19.480 -57.975 1.00 60.03 1211 VAL A N 1
ATOM 9285 C CA . VAL A 1 1211 ? 1.893 -18.404 -57.443 1.00 60.03 1211 VAL A CA 1
ATOM 9286 C C . VAL A 1 1211 ? 0.618 -18.249 -58.273 1.00 60.03 1211 VAL A C 1
ATOM 9288 O O . VAL A 1 1211 ? -0.441 -18.009 -57.708 1.00 60.03 1211 VAL A O 1
ATOM 9291 N N . LEU A 1 1212 ? 0.689 -18.437 -59.592 1.00 64.69 1212 LEU A N 1
ATOM 9292 C CA . LEU A 1 1212 ? -0.475 -18.438 -60.477 1.00 64.69 1212 LEU A CA 1
ATOM 9293 C C . LEU A 1 1212 ? -1.371 -19.666 -60.237 1.00 64.69 1212 LEU A C 1
ATOM 9295 O O . LEU A 1 1212 ? -2.584 -19.529 -60.180 1.00 64.69 1212 LEU A O 1
ATOM 9299 N N . LEU A 1 1213 ? -0.799 -20.854 -60.031 1.00 66.62 1213 LEU A N 1
ATOM 9300 C CA . LEU A 1 1213 ? -1.535 -22.073 -59.674 1.00 66.62 1213 LEU A CA 1
ATOM 9301 C C . LEU A 1 1213 ? -2.134 -21.980 -58.268 1.00 66.62 1213 LEU A C 1
ATOM 9303 O O . LEU A 1 1213 ? -3.257 -22.418 -58.054 1.00 66.62 1213 LEU A O 1
ATOM 9307 N N . ALA A 1 1214 ? -1.427 -21.358 -57.326 1.00 58.34 1214 ALA A N 1
ATOM 9308 C CA . ALA A 1 1214 ? -1.937 -20.995 -56.010 1.00 58.34 1214 ALA A CA 1
ATOM 9309 C C . ALA A 1 1214 ? -3.099 -19.996 -56.106 1.00 58.34 1214 ALA A C 1
ATOM 9311 O O . ALA A 1 1214 ? -4.091 -20.144 -55.399 1.00 58.34 1214 ALA A O 1
ATOM 9312 N N . PHE A 1 1215 ? -2.993 -19.005 -56.997 1.00 58.78 1215 PHE A N 1
ATOM 9313 C CA . PHE A 1 1215 ? -4.038 -18.023 -57.288 1.00 58.78 1215 PHE A CA 1
ATOM 9314 C C . PHE A 1 1215 ? -5.280 -18.695 -57.878 1.00 58.78 1215 PHE A C 1
ATOM 9316 O O . PHE A 1 1215 ? -6.381 -18.498 -57.376 1.00 58.78 1215 PHE A O 1
ATOM 9323 N N . ILE A 1 1216 ? -5.099 -19.540 -58.895 1.00 62.25 1216 ILE A N 1
ATOM 9324 C CA . ILE A 1 1216 ? -6.176 -20.308 -59.528 1.00 62.25 1216 ILE A CA 1
ATOM 9325 C C . ILE A 1 1216 ? -6.775 -21.302 -58.531 1.00 62.25 1216 ILE A C 1
ATOM 9327 O O . ILE A 1 1216 ? -7.987 -21.425 -58.475 1.00 62.25 1216 ILE A O 1
ATOM 9331 N N . GLY A 1 1217 ? -5.966 -21.959 -57.696 1.00 62.31 1217 GLY A N 1
ATOM 9332 C CA . GLY A 1 1217 ? -6.434 -22.855 -56.638 1.00 62.31 1217 GLY A CA 1
ATOM 9333 C C . GLY A 1 1217 ? -7.231 -22.127 -55.553 1.00 62.31 1217 GLY A C 1
ATOM 9334 O O . GLY A 1 1217 ? -8.289 -22.599 -55.156 1.00 62.31 1217 GLY A O 1
ATOM 9335 N N . ALA A 1 1218 ? -6.781 -20.948 -55.118 1.00 55.88 1218 ALA A N 1
ATOM 9336 C CA . ALA A 1 1218 ? -7.512 -20.090 -54.185 1.00 55.88 1218 ALA A CA 1
ATOM 9337 C C . ALA A 1 1218 ? -8.836 -19.595 -54.787 1.00 55.88 1218 ALA A C 1
ATOM 9339 O O . ALA A 1 1218 ? -9.868 -19.621 -54.115 1.00 55.88 1218 ALA A O 1
ATOM 9340 N N . MET A 1 1219 ? -8.821 -19.193 -56.061 1.00 55.28 1219 MET A N 1
ATOM 9341 C CA . MET A 1 1219 ? -10.018 -18.799 -56.805 1.00 55.28 1219 MET A CA 1
ATOM 9342 C C . MET A 1 1219 ? -10.953 -19.984 -57.054 1.00 55.28 1219 MET A C 1
ATOM 9344 O O . MET A 1 1219 ? -12.155 -19.822 -56.940 1.00 55.28 1219 MET A O 1
ATOM 9348 N N . ALA A 1 1220 ? -10.438 -21.188 -57.302 1.00 55.53 1220 ALA A N 1
ATOM 9349 C CA . ALA A 1 1220 ? -11.235 -22.400 -57.473 1.00 55.53 1220 ALA A CA 1
ATOM 9350 C C . ALA A 1 1220 ? -11.872 -22.851 -56.152 1.00 55.53 1220 ALA A C 1
ATOM 9352 O O . ALA A 1 1220 ? -13.052 -23.170 -56.134 1.00 55.53 1220 ALA A O 1
ATOM 9353 N N . LEU A 1 1221 ? -11.137 -22.799 -55.034 1.00 54.47 1221 LEU A N 1
ATOM 9354 C CA . LEU A 1 1221 ? -11.644 -23.117 -53.690 1.00 54.47 1221 LEU A CA 1
ATOM 9355 C C . LEU A 1 1221 ? -12.693 -22.107 -53.193 1.00 54.47 1221 LEU A C 1
ATOM 9357 O O . LEU A 1 1221 ? -13.572 -22.460 -52.405 1.00 54.47 1221 LEU A O 1
ATOM 9361 N N . THR A 1 1222 ? -12.609 -20.849 -53.637 1.00 50.81 1222 THR A N 1
ATOM 9362 C CA . THR A 1 1222 ? -13.630 -19.818 -53.375 1.00 50.81 1222 THR A CA 1
ATOM 9363 C C . THR A 1 1222 ? -14.786 -19.884 -54.382 1.00 50.81 1222 THR A C 1
ATOM 9365 O O . THR A 1 1222 ? -15.935 -19.657 -54.004 1.00 50.81 1222 THR A O 1
ATOM 9368 N N . ALA A 1 1223 ? -14.530 -20.299 -55.624 1.00 45.81 1223 ALA A N 1
ATOM 9369 C CA . ALA A 1 1223 ? -15.549 -20.508 -56.649 1.00 45.81 1223 ALA A CA 1
ATOM 9370 C C . ALA A 1 1223 ? -16.383 -21.779 -56.423 1.00 45.81 1223 ALA A C 1
ATOM 9372 O O . ALA A 1 1223 ? -17.567 -21.794 -56.725 1.00 45.81 1223 ALA A O 1
ATOM 9373 N N . THR A 1 1224 ? -15.834 -22.839 -55.823 1.00 45.62 1224 THR A N 1
ATOM 9374 C CA . THR A 1 1224 ? -16.630 -24.013 -55.426 1.00 45.62 1224 THR A CA 1
ATOM 9375 C C . THR A 1 1224 ? -17.661 -23.672 -54.351 1.00 45.62 1224 THR A C 1
ATOM 9377 O O . THR A 1 1224 ? -18.728 -24.275 -54.332 1.00 45.62 1224 THR A O 1
ATOM 9380 N N . SER A 1 1225 ? -17.399 -22.663 -53.505 1.00 42.34 1225 SER A N 1
ATOM 9381 C CA . SER A 1 1225 ? -18.417 -22.139 -52.581 1.00 42.34 1225 SER A CA 1
ATOM 9382 C C . SER A 1 1225 ? -19.475 -21.265 -53.267 1.00 42.34 1225 SER A C 1
ATOM 9384 O O . SER A 1 1225 ? -20.623 -21.263 -52.826 1.00 42.34 1225 SER A O 1
ATOM 9386 N N . THR A 1 1226 ? -19.143 -20.573 -54.364 1.00 37.16 1226 THR A N 1
ATOM 9387 C CA . THR A 1 1226 ? -20.130 -19.814 -55.157 1.00 37.16 1226 THR A CA 1
ATOM 9388 C C . THR A 1 1226 ? -20.896 -20.691 -56.155 1.00 37.16 1226 THR A C 1
ATOM 9390 O O . THR A 1 1226 ? -22.046 -20.399 -56.461 1.00 37.16 1226 THR A O 1
ATOM 9393 N N . ALA A 1 1227 ? -20.341 -21.817 -56.606 1.00 35.62 1227 ALA A N 1
ATOM 9394 C CA . ALA A 1 1227 ? -21.059 -22.806 -57.412 1.00 35.62 1227 ALA A CA 1
ATOM 9395 C C . ALA A 1 1227 ? -22.175 -23.485 -56.597 1.00 35.62 1227 ALA A C 1
ATOM 9397 O O . ALA A 1 1227 ? -23.302 -23.577 -57.069 1.00 35.62 1227 ALA A O 1
ATOM 9398 N N . THR A 1 1228 ? -21.922 -23.814 -55.322 1.00 38.19 1228 THR A N 1
ATOM 9399 C CA . THR A 1 1228 ? -22.983 -24.246 -54.388 1.00 38.19 1228 THR A CA 1
ATOM 9400 C C . THR A 1 1228 ? -24.005 -23.150 -54.061 1.00 38.19 1228 THR A C 1
ATOM 9402 O O . THR A 1 1228 ? -25.102 -23.451 -53.602 1.00 38.19 1228 THR A O 1
ATOM 9405 N N . TRP A 1 1229 ? -23.656 -21.876 -54.274 1.00 35.03 1229 TRP A N 1
ATOM 9406 C CA . TRP A 1 1229 ? -24.578 -20.742 -54.140 1.00 35.03 1229 TRP A CA 1
ATOM 9407 C C . TRP A 1 1229 ? -25.497 -20.627 -55.371 1.00 35.03 1229 TRP A C 1
ATOM 9409 O O . TRP A 1 1229 ? -26.696 -20.419 -55.219 1.00 35.03 1229 TRP A O 1
ATOM 9419 N N . LEU A 1 1230 ? -24.972 -20.878 -56.577 1.00 34.66 1230 LEU A N 1
ATOM 9420 C CA . LEU A 1 1230 ? -25.750 -20.933 -57.824 1.00 34.66 1230 LEU A CA 1
ATOM 9421 C C . LEU A 1 1230 ? -26.647 -22.178 -57.937 1.00 34.66 1230 LEU A C 1
ATOM 9423 O O . LEU A 1 1230 ? -27.745 -22.063 -58.474 1.00 34.66 1230 LEU A O 1
ATOM 9427 N N . ASP A 1 1231 ? -26.229 -23.338 -57.418 1.00 34.31 1231 ASP A N 1
ATOM 9428 C CA . ASP A 1 1231 ? -27.069 -24.550 -57.414 1.00 34.31 1231 ASP A CA 1
ATOM 9429 C C . ASP A 1 1231 ? -28.295 -24.406 -56.498 1.00 34.31 1231 ASP A C 1
ATOM 9431 O O . ASP A 1 1231 ? -29.385 -24.845 -56.857 1.00 34.31 1231 ASP A O 1
ATOM 9435 N N . ASN A 1 1232 ? -28.164 -23.710 -55.362 1.00 36.78 1232 ASN A N 1
ATOM 9436 C CA . ASN A 1 1232 ? -29.308 -23.406 -54.494 1.00 36.78 1232 ASN A CA 1
ATOM 9437 C C . ASN A 1 1232 ? -30.223 -22.316 -55.079 1.00 36.78 1232 ASN A C 1
ATOM 9439 O O . ASN A 1 1232 ? -31.425 -22.338 -54.828 1.00 36.78 1232 ASN A O 1
ATOM 9443 N N . ALA A 1 1233 ? -29.685 -21.402 -55.895 1.00 34.50 1233 ALA A N 1
ATOM 9444 C CA . ALA A 1 1233 ? -30.477 -20.394 -56.601 1.00 34.50 1233 ALA A CA 1
ATOM 9445 C C . ALA A 1 1233 ? -31.333 -20.981 -57.743 1.00 34.50 1233 ALA A C 1
ATOM 9447 O O . ALA A 1 1233 ? -32.269 -20.330 -58.196 1.00 34.50 1233 ALA A O 1
ATOM 9448 N N . ARG A 1 1234 ? -31.054 -22.212 -58.202 1.00 31.14 1234 ARG A N 1
ATOM 9449 C CA . ARG A 1 1234 ? -31.839 -22.894 -59.251 1.00 31.14 1234 ARG A CA 1
ATOM 9450 C C . ARG A 1 1234 ? -33.039 -23.699 -58.737 1.00 31.14 1234 ARG A C 1
ATOM 9452 O O . ARG A 1 1234 ? -33.767 -24.242 -59.558 1.00 31.14 1234 ARG A O 1
ATOM 9459 N N . ILE A 1 1235 ? -33.275 -23.777 -57.422 1.00 34.81 1235 ILE A N 1
ATOM 9460 C CA . ILE A 1 1235 ? -34.378 -24.576 -56.835 1.00 34.81 1235 ILE A CA 1
ATOM 9461 C C . ILE A 1 1235 ? -35.609 -23.718 -56.453 1.00 34.81 1235 ILE A C 1
ATOM 9463 O O . ILE A 1 1235 ? -36.569 -24.218 -55.877 1.00 34.81 1235 ILE A O 1
ATOM 9467 N N . GLN A 1 1236 ? -35.673 -22.442 -56.844 1.00 33.06 1236 GLN A N 1
ATOM 9468 C CA . GLN A 1 1236 ? -36.897 -21.637 -56.711 1.00 33.06 1236 GLN A CA 1
ATOM 9469 C C . GLN A 1 1236 ? -37.367 -21.090 -58.063 1.00 33.06 1236 GLN A C 1
ATOM 9471 O O . GLN A 1 1236 ? -37.207 -19.915 -58.371 1.00 33.06 1236 GLN A O 1
ATOM 9476 N N . GLU A 1 1237 ? -38.016 -21.949 -58.848 1.00 35.53 1237 GLU A N 1
ATOM 9477 C CA . GLU A 1 1237 ? -39.049 -21.514 -59.792 1.00 35.53 1237 GLU A CA 1
ATOM 9478 C C . GLU A 1 1237 ? -40.414 -22.027 -59.309 1.00 35.53 1237 GLU A C 1
ATOM 9480 O O . GLU A 1 1237 ? -40.790 -23.166 -59.568 1.00 35.53 1237 GLU A O 1
ATOM 9485 N N . ALA A 1 1238 ? -41.141 -21.176 -58.575 1.00 25.27 1238 ALA A N 1
ATOM 9486 C CA . ALA A 1 1238 ? -42.601 -21.180 -58.409 1.00 25.27 1238 ALA A CA 1
ATOM 9487 C C . ALA A 1 1238 ? -43.036 -19.812 -57.819 1.00 25.27 1238 ALA A C 1
ATOM 9489 O O . ALA A 1 1238 ? -42.232 -19.149 -57.168 1.00 25.27 1238 ALA A O 1
ATOM 9490 N N . PRO A 1 1239 ? -44.271 -19.343 -58.068 1.00 32.75 1239 PRO A N 1
ATOM 9491 C CA . PRO A 1 1239 ? -44.607 -18.337 -59.066 1.00 32.75 1239 PRO A CA 1
ATOM 9492 C C . PRO A 1 1239 ? -44.692 -16.901 -58.517 1.00 32.75 1239 PRO A C 1
ATOM 9494 O O . PRO A 1 1239 ? -44.701 -16.643 -57.317 1.00 32.75 1239 PRO A O 1
ATOM 9497 N N . ALA A 1 1240 ? -44.781 -15.962 -59.460 1.00 41.09 1240 ALA A N 1
ATOM 9498 C CA . ALA A 1 1240 ? -44.897 -14.520 -59.286 1.00 41.09 1240 ALA A CA 1
ATOM 9499 C C . ALA A 1 1240 ? -45.792 -14.064 -58.113 1.00 41.09 1240 ALA A C 1
ATOM 9501 O O . ALA A 1 1240 ? -47.012 -14.204 -58.139 1.00 41.09 1240 ALA A O 1
ATOM 9502 N N . GLY A 1 1241 ? -45.166 -13.395 -57.146 1.00 30.41 1241 GLY A N 1
ATOM 9503 C CA . GLY A 1 1241 ? -45.811 -12.609 -56.100 1.00 30.41 1241 GLY A CA 1
ATOM 9504 C C . GLY A 1 1241 ? -44.903 -11.446 -55.719 1.00 30.41 1241 GLY A C 1
ATOM 9505 O O . GLY A 1 1241 ? -44.247 -11.467 -54.684 1.00 30.41 1241 GLY A O 1
ATOM 9506 N N . VAL A 1 1242 ? -44.801 -10.449 -56.601 1.00 33.59 1242 VAL A N 1
ATOM 9507 C CA . VAL A 1 1242 ? -44.013 -9.229 -56.375 1.00 33.59 1242 VAL A CA 1
ATOM 9508 C C . VAL A 1 1242 ? -44.650 -8.424 -55.238 1.00 33.59 1242 VAL A C 1
ATOM 9510 O O . VAL A 1 1242 ? -45.528 -7.591 -55.458 1.00 33.59 1242 VAL A O 1
ATOM 9513 N N . GLY A 1 1243 ? -44.192 -8.649 -54.009 1.00 31.94 1243 GLY A N 1
ATOM 9514 C CA . GLY A 1 1243 ? -44.355 -7.693 -52.921 1.00 31.94 1243 GLY A CA 1
ATOM 9515 C C . GLY A 1 1243 ? -43.441 -6.498 -53.178 1.00 31.94 1243 GLY A C 1
ATOM 9516 O O . GLY A 1 1243 ? -42.236 -6.576 -52.949 1.00 31.94 1243 GLY A O 1
ATOM 9517 N N . LYS A 1 1244 ? -43.995 -5.393 -53.693 1.00 33.03 1244 LYS A N 1
ATOM 9518 C CA . LYS A 1 1244 ? -43.275 -4.112 -53.777 1.00 33.03 1244 LYS A CA 1
ATOM 9519 C C . LYS A 1 1244 ? -42.756 -3.721 -52.381 1.00 33.03 1244 LYS A C 1
ATOM 9521 O O . LYS A 1 1244 ? -43.473 -3.938 -51.401 1.00 33.03 1244 LYS A O 1
ATOM 9526 N N . PRO A 1 1245 ? -41.566 -3.104 -52.267 1.00 34.12 1245 PRO A N 1
ATOM 9527 C CA . PRO A 1 1245 ? -41.107 -2.558 -50.997 1.00 34.12 1245 PRO A CA 1
ATOM 9528 C C . PRO A 1 1245 ? -42.125 -1.515 -50.527 1.00 34.12 1245 PRO A C 1
ATOM 9530 O O . PRO A 1 1245 ? -42.423 -0.567 -51.256 1.00 34.12 1245 PRO A O 1
ATOM 9533 N N . ARG A 1 1246 ? -42.701 -1.712 -49.335 1.00 40.47 1246 ARG A N 1
ATOM 9534 C CA . ARG A 1 1246 ? -43.589 -0.725 -48.715 1.00 40.47 1246 ARG A CA 1
ATOM 9535 C C . ARG A 1 1246 ? -42.767 0.529 -48.429 1.00 40.47 1246 ARG A C 1
ATOM 9537 O O . ARG A 1 1246 ? -41.946 0.549 -47.516 1.00 40.47 1246 ARG A O 1
ATOM 9544 N N . THR A 1 1247 ? -42.976 1.564 -49.232 1.00 41.41 1247 THR A N 1
ATOM 9545 C CA . THR A 1 1247 ? -42.649 2.938 -48.862 1.00 41.41 1247 THR A CA 1
ATOM 9546 C C . THR A 1 1247 ? -43.483 3.290 -47.639 1.00 41.41 1247 THR A C 1
ATOM 9548 O O . THR A 1 1247 ? -44.706 3.171 -47.678 1.00 41.41 1247 THR A O 1
ATOM 9551 N N . VAL A 1 1248 ? -42.815 3.657 -46.549 1.00 53.31 1248 VAL A N 1
ATOM 9552 C CA . VAL A 1 1248 ? -43.459 4.117 -45.318 1.00 53.31 1248 VAL A CA 1
ATOM 9553 C C . VAL A 1 1248 ? -44.264 5.375 -45.643 1.00 53.31 1248 VAL A C 1
ATOM 9555 O O . VAL A 1 1248 ? -43.699 6.360 -46.122 1.00 53.31 1248 VAL A O 1
ATOM 9558 N N . ASP A 1 1249 ? -45.578 5.326 -45.424 1.00 58.06 1249 ASP A N 1
ATOM 9559 C CA . ASP A 1 1249 ? -46.466 6.469 -45.621 1.00 58.06 1249 ASP A CA 1
ATOM 9560 C C . ASP A 1 1249 ? -46.331 7.420 -44.427 1.00 58.06 1249 ASP A C 1
ATOM 9562 O O . ASP A 1 1249 ? -46.900 7.223 -43.352 1.00 58.06 1249 ASP A O 1
ATOM 9566 N N . THR A 1 1250 ? -45.499 8.442 -44.605 1.00 59.12 1250 THR A N 1
ATOM 9567 C CA . THR A 1 1250 ? -45.199 9.438 -43.570 1.00 59.12 1250 THR A CA 1
ATOM 9568 C C . THR A 1 1250 ? -46.398 10.324 -43.230 1.00 59.12 1250 THR A C 1
ATOM 9570 O O . THR A 1 1250 ? -46.366 11.014 -42.209 1.00 59.12 1250 THR A O 1
ATOM 9573 N N . VAL A 1 1251 ? -47.461 10.303 -44.042 1.00 64.12 1251 VAL A N 1
ATOM 9574 C CA . VAL A 1 1251 ? -48.689 11.065 -43.793 1.00 64.12 1251 VAL A CA 1
ATOM 9575 C C . VAL A 1 1251 ? -49.577 10.338 -42.783 1.00 64.12 1251 VAL A C 1
ATOM 9577 O O . VAL A 1 1251 ? -50.059 10.976 -41.850 1.00 64.12 1251 VAL A O 1
ATOM 9580 N N . GLU A 1 1252 ? -49.708 9.012 -42.886 1.00 67.12 1252 GLU A N 1
ATOM 9581 C CA . GLU A 1 1252 ? -50.487 8.211 -41.926 1.00 67.12 1252 GLU A CA 1
ATOM 9582 C C . GLU A 1 1252 ? -49.835 8.218 -40.532 1.00 67.12 1252 GLU A C 1
ATOM 9584 O O . GLU A 1 1252 ? -50.523 8.382 -39.527 1.00 67.12 1252 GLU A O 1
ATOM 9589 N N . ILE A 1 1253 ? -48.497 8.161 -40.455 1.00 64.75 1253 ILE A N 1
ATOM 9590 C CA . ILE A 1 1253 ? -47.765 8.261 -39.176 1.00 64.75 1253 ILE A CA 1
ATOM 9591 C C . ILE A 1 1253 ? -47.995 9.624 -38.512 1.00 64.75 1253 ILE A C 1
ATOM 9593 O O . ILE A 1 1253 ? -48.233 9.695 -37.309 1.00 64.75 1253 ILE A O 1
ATOM 9597 N N . LYS A 1 1254 ? -47.983 10.718 -39.285 1.00 62.09 1254 LYS A N 1
ATOM 9598 C CA . LYS A 1 1254 ? -48.291 12.052 -38.748 1.00 62.09 1254 LYS A CA 1
ATOM 9599 C C . LYS A 1 1254 ? -49.742 12.180 -38.293 1.00 62.09 1254 LYS A C 1
ATOM 9601 O O . LYS A 1 1254 ? -49.988 12.879 -37.311 1.00 62.09 1254 LYS A O 1
ATOM 9606 N N . ARG A 1 1255 ? -50.684 11.509 -38.965 1.00 73.06 1255 ARG A N 1
ATOM 9607 C CA . ARG A 1 1255 ? -52.090 11.483 -38.541 1.00 73.06 1255 ARG A CA 1
ATOM 9608 C C . ARG A 1 1255 ? -52.251 10.757 -37.203 1.00 73.06 1255 ARG A C 1
ATOM 9610 O O . ARG A 1 1255 ? -52.885 11.300 -36.309 1.00 73.06 1255 ARG A O 1
ATOM 9617 N N . LEU A 1 1256 ? -51.593 9.610 -37.026 1.00 69.25 1256 LEU A N 1
ATOM 9618 C CA . LEU A 1 1256 ? -51.626 8.828 -35.780 1.00 69.25 1256 LEU A CA 1
ATOM 9619 C C . LEU A 1 1256 ? -50.977 9.556 -34.585 1.00 69.25 1256 LEU A C 1
ATOM 9621 O O . LEU A 1 1256 ? -51.448 9.425 -33.456 1.00 69.25 1256 LEU A O 1
ATOM 9625 N N . ILE A 1 1257 ? -49.949 10.380 -34.827 1.00 63.06 1257 ILE A N 1
ATOM 9626 C CA . ILE A 1 1257 ? -49.373 11.277 -33.805 1.00 63.06 1257 ILE A CA 1
ATOM 9627 C C . ILE A 1 1257 ? -50.383 12.365 -33.408 1.00 63.06 1257 ILE A C 1
ATOM 9629 O O . ILE A 1 1257 ? -50.580 12.632 -32.225 1.00 63.06 1257 ILE A O 1
ATOM 9633 N N . GLN A 1 1258 ? -51.070 12.974 -34.381 1.00 67.06 1258 GLN A N 1
ATOM 9634 C CA . GLN A 1 1258 ? -52.093 13.994 -34.108 1.00 67.06 1258 GLN A CA 1
ATOM 9635 C C . GLN A 1 1258 ? -53.343 13.424 -33.420 1.00 67.06 1258 GLN A C 1
ATOM 9637 O O . GLN A 1 1258 ? -53.988 14.132 -32.651 1.00 67.06 1258 GLN A O 1
ATOM 9642 N N . GLU A 1 1259 ? -53.660 12.152 -33.660 1.00 77.56 1259 GLU A N 1
ATOM 9643 C CA . GLU A 1 1259 ? -54.752 11.411 -33.016 1.00 77.56 1259 GLU A CA 1
ATOM 9644 C C . GLU A 1 1259 ? -54.359 10.829 -31.639 1.00 77.56 1259 GLU A C 1
ATOM 9646 O O . GLU A 1 1259 ? -55.184 10.192 -30.988 1.00 77.56 1259 GLU A O 1
ATOM 9651 N N . GLY A 1 1260 ? -53.120 11.042 -31.171 1.00 51.03 1260 GLY A N 1
ATOM 9652 C CA . GLY A 1 1260 ? -52.644 10.616 -29.847 1.00 51.03 1260 GLY A CA 1
ATOM 9653 C C . GLY A 1 1260 ? -52.441 9.105 -29.686 1.00 51.03 1260 GLY A C 1
ATOM 9654 O O . GLY A 1 1260 ? -52.312 8.620 -28.564 1.00 51.03 1260 GLY A O 1
ATOM 9655 N N . SER A 1 1261 ? -52.425 8.356 -30.791 1.00 67.69 1261 SER A N 1
ATOM 9656 C CA . SER A 1 1261 ? -52.322 6.889 -30.818 1.00 67.69 1261 SER A CA 1
ATOM 9657 C C . SER A 1 1261 ? -50.888 6.376 -31.010 1.00 67.69 1261 SER A C 1
ATOM 9659 O O . SER A 1 1261 ? -50.666 5.168 -30.952 1.00 67.69 1261 SER A O 1
ATOM 9661 N N . LEU A 1 1262 ? -49.910 7.270 -31.201 1.00 54.28 1262 LEU A N 1
ATOM 9662 C CA . LEU A 1 1262 ? -48.480 6.951 -31.256 1.00 54.28 1262 LEU A CA 1
ATOM 9663 C C . LEU A 1 1262 ? -47.667 8.012 -30.499 1.00 54.28 1262 LEU A C 1
ATOM 9665 O O . LEU A 1 1262 ? -47.918 9.205 -30.666 1.00 54.28 1262 LEU A O 1
ATOM 9669 N N . SER A 1 1263 ? -46.689 7.594 -29.689 1.00 63.94 1263 SER A N 1
ATOM 9670 C CA . SER A 1 1263 ? -45.828 8.525 -28.948 1.00 63.94 1263 SER A CA 1
ATOM 9671 C C . SER A 1 1263 ? -44.699 9.088 -29.823 1.00 63.94 1263 SER A C 1
ATOM 9673 O O . SER A 1 1263 ? -44.138 8.380 -30.664 1.00 63.94 1263 SER A O 1
ATOM 9675 N N . ASP A 1 1264 ? -44.303 10.346 -29.592 1.00 51.09 1264 ASP A N 1
ATOM 9676 C CA . ASP A 1 1264 ? -43.219 10.999 -30.350 1.00 51.09 1264 ASP A CA 1
ATOM 9677 C C . ASP A 1 1264 ? -41.885 10.223 -30.267 1.00 51.09 1264 ASP A C 1
ATOM 9679 O O . ASP A 1 1264 ? -41.106 10.230 -31.219 1.00 51.09 1264 ASP A O 1
ATOM 9683 N N . SER A 1 1265 ? -41.636 9.476 -29.180 1.00 52.84 1265 SER A N 1
ATOM 9684 C CA . SER A 1 1265 ? -40.416 8.667 -29.033 1.00 52.84 1265 SER A CA 1
ATOM 9685 C C . SER A 1 1265 ? -40.375 7.415 -29.913 1.00 52.84 1265 SER A C 1
ATOM 9687 O O . SER A 1 1265 ? -39.292 6.955 -30.268 1.00 52.84 1265 SER A O 1
ATOM 9689 N N . GLU A 1 1266 ? -41.528 6.849 -30.274 1.00 47.16 1266 GLU A N 1
ATOM 9690 C CA . GLU A 1 1266 ? -41.600 5.651 -31.126 1.00 47.16 1266 GLU A CA 1
ATOM 9691 C C . GLU A 1 1266 ? -41.498 6.008 -32.614 1.00 47.16 1266 GLU A C 1
ATOM 9693 O O . GLU A 1 1266 ? -41.001 5.213 -33.414 1.00 47.16 1266 GLU A O 1
ATOM 9698 N N . ALA A 1 1267 ? -41.903 7.224 -32.989 1.00 50.25 1267 ALA A N 1
ATOM 9699 C CA . ALA A 1 1267 ? -41.831 7.717 -34.362 1.00 50.25 1267 ALA A CA 1
ATOM 9700 C C . ALA A 1 1267 ? -40.391 8.028 -34.818 1.00 50.25 1267 ALA A C 1
ATOM 9702 O O . ALA A 1 1267 ? -40.053 7.780 -35.981 1.00 50.25 1267 ALA A O 1
ATOM 9703 N N . ASP A 1 1268 ? -39.520 8.488 -33.911 1.00 48.72 1268 ASP A N 1
ATOM 9704 C CA . ASP A 1 1268 ? -38.105 8.779 -34.204 1.00 48.72 1268 ASP A CA 1
ATOM 9705 C C . ASP A 1 1268 ? -37.312 7.538 -34.655 1.00 48.72 1268 ASP A C 1
ATOM 9707 O O . ASP A 1 1268 ? -36.340 7.642 -35.408 1.00 48.72 1268 ASP A O 1
ATOM 9711 N N . PHE A 1 1269 ? -37.768 6.340 -34.281 1.00 48.06 1269 PHE A N 1
ATOM 9712 C CA . PHE A 1 1269 ? -37.169 5.081 -34.726 1.00 48.06 1269 PHE A CA 1
ATOM 9713 C C . PHE A 1 1269 ? -37.397 4.806 -36.225 1.00 48.06 1269 PHE A C 1
ATOM 9715 O O . PHE A 1 1269 ? -36.610 4.099 -36.859 1.00 48.06 1269 PHE A O 1
ATOM 9722 N N . TYR A 1 1270 ? -38.451 5.379 -36.818 1.00 48.44 1270 TYR A N 1
ATOM 9723 C CA . TYR A 1 1270 ? -38.823 5.158 -38.219 1.00 48.44 1270 TYR A CA 1
ATOM 9724 C C . TYR A 1 1270 ? -38.307 6.242 -39.174 1.00 48.44 1270 TYR A C 1
ATOM 9726 O O . TYR A 1 1270 ? -38.202 5.989 -40.376 1.00 48.44 1270 TYR A O 1
ATOM 9734 N N . THR A 1 1271 ? -37.957 7.428 -38.669 1.00 41.47 1271 THR A N 1
ATOM 9735 C CA . THR A 1 1271 ? -37.448 8.556 -39.471 1.00 41.47 1271 THR A CA 1
ATOM 9736 C C . THR A 1 1271 ? -35.922 8.592 -39.579 1.00 41.47 1271 THR A C 1
ATOM 9738 O O . THR A 1 1271 ? -35.409 9.192 -40.525 1.00 41.47 1271 THR A O 1
ATOM 9741 N N . SER A 1 1272 ? -35.175 7.918 -38.695 1.00 39.12 1272 SER A N 1
ATOM 9742 C CA . SER A 1 1272 ? -33.710 7.834 -38.792 1.00 39.12 1272 SER A CA 1
ATOM 9743 C C . SER A 1 1272 ? -33.242 6.604 -39.591 1.00 39.12 1272 SER A C 1
ATOM 9745 O O . SER A 1 1272 ? -32.776 5.610 -39.026 1.00 39.12 1272 SER A O 1
ATOM 9747 N N . LYS A 1 1273 ? -33.347 6.668 -40.921 1.00 34.44 1273 LYS A N 1
ATOM 9748 C CA . LYS A 1 1273 ? -32.624 5.783 -41.850 1.00 34.44 1273 LYS A CA 1
ATOM 9749 C C . LYS A 1 1273 ? -31.801 6.583 -42.844 1.00 34.44 1273 LYS A C 1
ATOM 9751 O O . LYS A 1 1273 ? -32.347 7.563 -43.393 1.00 34.44 1273 LYS A O 1
#

Radius of gyration: 38.8 Å; chains: 1; bounding box: 105×74×112 Å

Sequence (1273 aa):
MNGKRGFLPLVGLGFFSLIAQSLLFRDVVATFEYNELGIGVFYASWLLWIALGAWVGRRESLPLRKGAAWFPPALLAYIPAFLLQHVLIINARWLAGVQAYELFPLAVMLGLLFLVNAPVSFLTGFLFPTGCRWVERDSSLPAARVYAFETLGACLGGLFVTALLLGRVSGQVVFAWMCFIAFLALPFGVGFGRGSRRRFVFWMVFLAVVVLAGLGDVPGRLGRRWTGTEDRAAWTRLLPLESYIGSRNTARARYLYGTREGQLMVMSGGGVCESFPGGDHAAEVVALHLAQHPDASEVLVFGADTLGMCAAFASIPSIARVTWLHPDPEYPAMLSEMLAGRLPGKLEAVPSELRAFIRETSRRFDLVLLYLPDVTTLTLNRYCTREFFAELAGILSEQGMVGVRVSGGANYVGAELSDPGAMMLATLGTSFKNTVIKPGDETWLIASNGNGVEQSAEILFKRYGGIEGAEDLFPPEGVLALYAPERVAFQRSAYEKAMADASGDAVVNTDNLPKALKFGLFLALKQAGWRRVSGALRYALQAGIWLFLTPILIYGVFRAVYVLKGRGKERSLFDSHFLMLSTGLVSMAFSIVLMFVYQSRFGSLFLEIGMVTALFMFGGAAGCAAVSWLLRHRPGLSGRCLLGTCLLLQVLLLAVIAVSPEGPKPFWLGLFVLGGGFTGVYFPMAAKRMIASGIDAVRTGAVLEMCDTLGGALGAFLTGLLLLPLAGVSVTIALLAGLVAVNIAALLTPTRNTIAAGDWFARVSRPLGYTLAGIACYALLVSHLAANVEAARQERSIETHARVLAGTAELQKETTIREDGTAAEYLSVAPEADNPGGYVFDSRDWTGPVNGYGGPMRLLVYTCPDGALRDYEIVRHQETPAYLRIAQAEKLRLLGRCLFESAPFREVDAVSGATVTSEAITRILEEAGRGFVQYALGRNMEGYDRSPGSSRRTRNTGLRDFSLLALMLGAAIVVRLRPGVWPRRVLLAFSLIVAGMLLNLQYSMQQVIMLADFNPGMVGLTGGFFLAVVVPLSVLFFGNVYCGYLCPFGALQEFLGDLVPGSGHIPERGTWRYGRAVKYVFLFCLLVLFAGVRDASVLRGDILITLFGGARERPVVVLAVAALVLSFAFPRFWCRNLCPAGAFLALLNGARPLRRWMPRQHPAQCHLGVNTRSELDCIHCDRCVVRQNIAVPERDSRSTKRLNILFLLFVLLAFIGAMALTATSTATWLDNARIQEAPAGVGKPRTVDTVEIKRLIQEGSLSDSEADFYTSK

Foldseek 3Di:
DPDDADLVLLLLLQLLLLLLLLLLVVLQCLLQLNFLLLQLLLLLLLLLLLLVLLVVLLDPPDPLLVDLLCLLVLSLQSLVLSVQLSVLSNCVCVVLVHALPHRDAPVSSSVSSNVSSNRSSSSSSNSLLSQLVNCVVPDPQSLLSSLLSSLLSNLVNLVQNLVVLQVVQDSQLVVLVSSLVSQLCRVSSNDPDPDDPVVVVVSVVSNVVSVVCVVVSVSSVVSVVVVVVVLLVLCVSDHDSQQWDAWGGDSFWIWTWGDDPNWIFIDGSSGTFEIPLDDLVLLLVLLLQCLLPVQWAFEEEEETHCLNNQQLLLPFPNHQAYEYQYLQLVVQVVVCVVCPPVGRPRYDRGSDHPLVCLVPDPAAGQEYEDPYDQPQDLLRLLCQALVNLQSVLVRYDQNHKYKYKAAAAQPDGDPLRLLSVLLSLLSNVSRFVDWAWFHHRIIIIMGHNDPSGDLQLVSSLVSSVPGPPSCVSPNSVVSSVRRDPVSRVVSVVSSVVSCVVADNVRRHAHLQASLSNVSSLLVSCVSSVVPVVSVLVVLLLLLPLCLLQVLLVLCLVVLLVCQVPPPDLAADLVLLLLLLLLLLLLLLLVLVLLVSSCCSPVNDCSSVVSVLSSLLSLLLSVLSVVLSVCVVPPVVPDLLVVLLVLLVVLLVVLLVCLVDVDDDPVVSSVVSSNSSNSSNNSLSSSSVVCVVQVDDSSSSSSSSSSSSSVSSSNSSSCNSNPCCNRRGNSSSSNSSSSSSVSSSSVSPHDRGDDDDPDDPCCVPLVVVLSVLVSLLLSLLVSLLSSVVSVVVVCVVVPVVVVCVLLPPFDWDKDWFADPVRDIAIWIWTPDDPPRQTWIWGKLVRQDDFQAFLLGGWIKTWTAHPQQFTAAIDGPDTQDQVLLVVQLVVCRVVRGRFRLLALQRCPVPDAGAQNRRVNLSVSVSSNRSSQSCCVTVVVDDHPPNDVPCVSVCVVLLQFLLLLVLVVLLLVLLVVCQLVPDDVSLLLLLVVLLVPCQAPVLQAQAVSLVVSVSSPDPSLPGSGSSNCNNPVQLVCCLAFNQSCLQRRGNLLSLLQVLLVPDPPQDPLPPLVVLVVLQSQLSVLLSVLSSVCSSPVHSNSCVLILSSQVRGPRDDPVSVVVNVVQSVVSNRPRSSCLRRHGNSNVVSLVSNQNHPPVVSGDDADCVQDSSSDNDPRRSNPSSNCPRVNVVCVVDPDDDDPVVVVVVVVSVVVVVVSVVVSVVSVVVVVVVVVVVVVPDDDDDDDPDPDDPPVVVVVVCVVVVNDDPVVVVVVPPD